Protein AF-A0A6A6DS77-F1 (afdb_monomer)

Solvent-accessible surface area (backbone atoms only — not comparable to full-atom values): 53671 Å² total; per-residue (Å²): 141,79,83,88,75,94,72,96,59,84,48,53,65,37,48,52,52,17,50,56,30,44,77,68,67,38,39,69,68,15,38,56,29,20,49,53,26,26,58,58,24,32,77,73,63,34,73,61,32,69,70,26,34,51,34,44,49,57,32,25,55,34,30,45,76,70,66,38,36,70,65,18,38,56,48,27,52,54,36,32,57,31,32,36,73,74,66,30,71,62,31,69,71,26,28,52,37,29,36,54,34,15,54,36,29,43,79,68,68,40,40,74,64,15,38,55,30,17,52,52,22,29,59,32,30,38,73,76,64,32,72,63,29,69,70,26,27,51,31,29,37,52,33,18,55,36,31,45,74,73,65,42,40,71,66,16,38,54,31,18,51,52,23,29,56,33,30,35,72,76,68,29,74,64,32,71,65,30,29,46,33,30,40,50,36,18,51,37,31,47,74,73,65,40,40,71,65,17,39,57,31,18,51,52,24,26,57,34,30,34,71,76,63,29,76,84,31,70,71,25,38,50,31,36,48,51,35,20,52,36,30,44,75,69,69,39,35,74,64,16,36,59,37,22,53,54,41,22,57,51,34,27,76,74,68,33,72,61,31,68,74,20,25,54,28,28,36,54,31,16,53,36,29,43,78,71,65,40,39,74,67,14,40,62,28,16,52,51,21,22,58,30,32,29,70,76,66,30,68,67,28,69,68,19,31,50,31,30,37,53,34,16,54,36,30,44,75,71,66,41,40,70,69,14,38,59,32,20,54,51,26,26,56,36,31,31,74,74,66,33,68,65,30,68,72,23,27,52,33,30,39,53,36,16,55,34,32,44,74,72,67,41,31,67,66,15,28,53,32,16,50,53,25,27,58,32,32,35,73,77,66,30,72,64,32,69,72,23,38,54,31,45,49,51,30,25,52,25,29,45,76,71,68,40,37,72,64,18,40,59,48,28,53,53,41,32,56,34,30,36,72,73,63,31,73,64,30,68,68,24,29,52,37,32,36,51,35,16,53,34,31,43,76,68,69,38,32,70,64,15,30,56,31,15,50,53,24,27,57,34,31,34,73,75,66,30,71,63,31,69,72,24,31,54,31,33,47,52,28,19,51,28,29,43,79,70,67,41,35,70,66,16,31,55,34,22,50,51,33,33,57,33,41,37,76,76,63,41,94,72,36,69,71,39,46,54,34,46,48,52,33,26,51,30,32,42,76,72,64,42,33,70,63,18,27,58,47,26,52,55,38,31,56,44,30,34,72,77,65,29,73,72,28,72,68,26,35,51,38,41,46,53,28,26,50,25,27,46,79,68,68,40,46,71,63,19,43,56,49,26,54,54,34,27,55,41,34,27,74,74,65,36,72,82,30,69,68,23,45,51,36,47,52,52,42,54,52,44,62,62,61,72,67,71,89,85,69,81,83,50,47,66,60,48,44,51,50,60,59,42,58,81,70,67,72,81,101,58,90,77,74,63,53,50,68,65,56,47,48,50,48,14,55,52,29,41,76,77,40,59,72,55,26,69,24,35,53,54,49,51,38,28,52,75,72,74,47,55,86,51,52,62,64,38,49,74,75,66,55,52,48,72,58,62,89,56,48,72,82,74,51,64,83,91,51,53,73,72,53,34,52,49,46,51,69,48,40,65,41,60,67,44,73,68,57,44,30,68,66,45,98,43,26,35,79,37,82,42,54,89,90,54,75,74,61,56,48,80,76,47,80,75,48,76,59,98,70,36,39,29,28,34,27,36,32,72,66,75,72,44,69,30,30,35,41,34,31,47,40,75,63,36,71,39,102,76,7,64,59,56,40,51,26,51,52,49,26,51,61,54,32,48,73,48,86,49,98,31,38,52,34,45,36,19,32,36,37,48,81,59,30,37,37,40,34,29,37,79,70,57,81,43,30,38,46,61,49,63,73,72,55,53,57,88,76,52,80,55,63,49,14,44,58,31,43,53,27,46,39,47,24,52,35,50,77,70,42,36,43,56,74,59,57,44,42,78,32,24,34,32,38,98,85,43,56,25,46,48,74,45,57,69,37,46,82,48,89,89,46,102,56,76,67,52,94,68,86,90,78,85,78,63,75,72,39,50,30,57,52,53,76,71,71,40,63,58,42,71,48,41,49,37,24,9,47,18,51,46,48,49,52,54,47,39,29,69,56,63,41,51,70,68,53,53,49,51,48,26,47,74,31,65,71,39,35,69,33,55,76,72,11,61,57,23,47,54,56,49,50,58,53,53,62,75,45,76,60,75,72,66,48,55,57,48,55,55,29,53,43,24,62,44,79,58,57,86,74,27,58,50,45,55,60,47,28,52,55,47,51,54,55,45,76,75,53,91,68,105,72,47,35,38,37,82,91,66,66,66,78,98,74,88,83,72,93,81,77,94,131

Sequence (1049 aa):
MFSRRRRKYVGRKECKVGRTLYERKKYGEAEELFQQAVQGQEKKLGKDHVDTLYSKHLLGCTLYKQKKFSEAEELFWQIVQGQEKELGKDYVDTLDSKYWLGCTLYEQEKFGKAEELFRQAVQGQEKELSKDHVDTLYSKHWLGCTLYKQKNYDEAEELFRQAVQGQEKELGKGYVDTLDSKYWLGRTLYRQMNYGEAEELFRQAVQGREKELGRNHANTLESKYWLGRTLYKQVKYVEAEKLFRQVAQRREKKLGKDYVDTLDSKYWLGCTLYEQKKFGEAEGLFQQAVQGQEKELGKDHVDALYSNHWLGCTLYKQKKYGEAEELFRQAVQGREKKLGKDHIDTLYSNHWLGRTLYKQMNYGEAEELFRQAVQGQEKELGRDHVNTLESKYWVGRALYEQMKYGEAEELFRQIVQGQEKELGKDSVDTLDSKYWLGCTLYRQINYGEAEELFRQAVQGREKELGRDHVNTLDSKYWLGRALYEQMKYGEAEELFRQVVQGQEKEHGRDHVNMLESKYWVGRTLYEQKFFGEAEELFRQIVQGQEKELGKDHANTLDSKYWLGRALYERMKYGEAEELLRQTVQGQEKKFGKDHVNALASRRLLRKLQLASSSPLTINGTTQILANRLSDFFLEGQGSRAQYTDSEIYEISLLLKHSNPRWGKVPRTYIVLRTIGCLSFLDDLIDIGFSDHWFPVTERNLPRCLRPSVRAEFVRVQDLVLTKSIDLERSEKGQHCYFTPEESLPFERKGILGTGGFSQVDKVFSLISFKEYARKRVLRSSAFGRRGTDDMKRFVAEIEILKRLKHRHVVEFVGSYTDPKYIGIIMSPIAQMDLAAYLACADASNHQELRTFFGCLARALEFLHEHRVRHKDIKPGNILVDRGNVLFVDFGLSLDFTDANGSTTMSMVNGMTPRYCAPEVALQEPRNTSSDIWSLGVVFMEMIVVLKGKTIQYMDKFFRQHGSRQACIRTNPIALLEFIAELEGIGDLPSNRALGWTQQMLLIEHQLRPTASSLAASIIAINKEGGGNTGFCGICCAFLEEDFSDSADE

Mean predicted aligned error: 18.68 Å

Radius of gyration: 45.95 Å; Cα contacts (8 Å, |Δi|>4): 1604; chains: 1; bounding box: 116×49×136 Å

pLDDT: mean 85.38, std 13.82, range [28.14, 97.94]

Structure (mmCIF, N/CA/C/O backbone):
data_AF-A0A6A6DS77-F1
#
_entry.id   AF-A0A6A6DS77-F1
#
loop_
_atom_site.group_PDB
_atom_site.id
_atom_site.type_symbol
_atom_site.label_atom_id
_atom_site.label_alt_id
_atom_site.label_comp_id
_atom_site.label_asym_id
_atom_site.label_entity_id
_atom_site.label_seq_id
_atom_site.pdbx_PDB_ins_code
_atom_site.Cartn_x
_atom_site.Cartn_y
_atom_site.Cartn_z
_atom_site.occupancy
_atom_site.B_iso_or_equiv
_atom_site.auth_seq_id
_atom_site.auth_comp_id
_atom_site.auth_asym_id
_atom_site.auth_atom_id
_atom_site.pdbx_PDB_model_num
ATOM 1 N N . MET A 1 1 ? -38.903 -8.616 52.006 1.00 28.89 1 MET A N 1
ATOM 2 C CA . MET A 1 1 ? -37.999 -8.823 53.156 1.00 28.89 1 MET A CA 1
ATOM 3 C C . MET A 1 1 ? -38.395 -7.914 54.312 1.00 28.89 1 MET A C 1
ATOM 5 O O . MET A 1 1 ? -37.833 -6.850 54.475 1.00 28.89 1 MET A O 1
ATOM 9 N N . PHE A 1 2 ? -39.393 -8.288 55.111 1.00 29.02 2 PHE A N 1
ATOM 10 C CA . PHE A 1 2 ? -39.651 -7.595 56.380 1.00 29.02 2 PHE A CA 1
ATOM 11 C C . PHE A 1 2 ? -39.849 -8.661 57.451 1.00 29.02 2 PHE A C 1
ATOM 13 O O . PHE A 1 2 ? -40.953 -9.176 57.647 1.00 29.02 2 PHE A O 1
ATOM 20 N N . SER A 1 3 ? -38.744 -9.056 58.085 1.00 28.48 3 SER A N 1
ATOM 21 C CA . SER A 1 3 ? -38.771 -9.990 59.205 1.00 28.48 3 SER A CA 1
ATOM 22 C C . SER A 1 3 ? -39.513 -9.368 60.387 1.00 28.48 3 SER A C 1
ATOM 24 O O . SER A 1 3 ? -39.350 -8.203 60.749 1.00 28.48 3 SER A O 1
ATOM 26 N N . ARG A 1 4 ? -40.409 -10.174 60.950 1.00 35.69 4 ARG A N 1
ATOM 27 C CA . ARG A 1 4 ? -41.338 -9.831 62.019 1.00 35.69 4 ARG A CA 1
ATOM 28 C C . ARG A 1 4 ? -40.591 -9.681 63.345 1.00 35.69 4 ARG A C 1
ATOM 30 O O . ARG A 1 4 ? -40.243 -10.683 63.960 1.00 35.69 4 ARG A O 1
ATOM 37 N N . ARG A 1 5 ? -40.547 -8.472 63.905 1.00 33.50 5 ARG A N 1
ATOM 38 C CA . ARG A 1 5 ? -40.579 -8.299 65.368 1.00 33.50 5 ARG A CA 1
ATOM 39 C C . ARG A 1 5 ? -41.694 -7.334 65.757 1.00 33.50 5 ARG A C 1
ATOM 41 O O . ARG A 1 5 ? -41.701 -6.156 65.418 1.00 33.50 5 ARG A O 1
ATOM 48 N N . ARG A 1 6 ? -42.711 -7.879 66.436 1.00 33.78 6 ARG A N 1
ATOM 49 C CA . ARG A 1 6 ? -43.808 -7.117 67.044 1.00 33.78 6 ARG A CA 1
ATOM 50 C C . ARG A 1 6 ? -43.245 -6.342 68.242 1.00 33.78 6 ARG A C 1
ATOM 52 O O . ARG A 1 6 ? -43.116 -6.915 69.317 1.00 33.78 6 ARG A O 1
ATOM 59 N N . ARG A 1 7 ? -42.985 -5.045 68.083 1.00 39.50 7 ARG A N 1
ATOM 60 C CA . ARG A 1 7 ? -42.922 -4.088 69.200 1.00 39.50 7 ARG A CA 1
ATOM 61 C C . ARG A 1 7 ? -44.040 -3.046 69.042 1.00 39.50 7 ARG A C 1
ATOM 63 O O . ARG A 1 7 ? -44.523 -2.796 67.935 1.00 39.50 7 ARG A O 1
ATOM 70 N N . LYS A 1 8 ? -44.588 -2.577 70.169 1.00 37.16 8 LYS A N 1
ATOM 71 C CA . LYS A 1 8 ? -45.684 -1.592 70.216 1.00 37.16 8 LYS A CA 1
ATOM 72 C C . LYS A 1 8 ? -45.085 -0.214 69.912 1.00 37.16 8 LYS A C 1
ATOM 74 O O . LYS A 1 8 ? -44.321 0.285 70.722 1.00 37.16 8 LYS A O 1
ATOM 79 N N . TYR A 1 9 ? -45.441 0.366 68.766 1.00 49.88 9 TYR A N 1
ATOM 80 C CA . TYR A 1 9 ? -44.865 1.615 68.258 1.00 49.88 9 TYR A CA 1
ATOM 81 C C . TYR A 1 9 ? -45.874 2.763 68.214 1.00 49.88 9 TYR A C 1
ATOM 83 O O . TYR A 1 9 ? -47.048 2.557 67.896 1.00 49.88 9 TYR A O 1
ATOM 91 N N . VAL A 1 10 ? -45.394 3.979 68.467 1.00 50.75 10 VAL A N 1
ATOM 92 C CA . VAL A 1 10 ? -46.078 5.242 68.152 1.00 50.75 10 VAL A CA 1
ATOM 93 C C . VAL A 1 10 ? -45.990 5.458 66.631 1.00 50.75 10 VAL A C 1
ATOM 95 O O . VAL A 1 10 ? -44.913 5.292 66.078 1.00 50.75 10 VAL A O 1
ATOM 98 N N . GLY A 1 11 ? -47.093 5.760 65.929 1.00 58.28 11 GLY A N 1
ATOM 99 C CA . GLY A 1 11 ? -47.108 5.922 64.453 1.00 58.28 11 GLY A CA 1
ATOM 100 C C . GLY A 1 11 ? -47.279 4.624 63.635 1.00 58.28 11 GLY A C 1
ATOM 101 O O . GLY A 1 11 ? -47.102 4.588 62.418 1.00 58.28 11 GLY A O 1
ATOM 102 N N . ARG A 1 12 ? -47.621 3.503 64.293 1.00 67.44 12 ARG A N 1
ATOM 103 C CA . ARG A 1 12 ? -47.716 2.172 63.657 1.00 67.44 12 ARG A CA 1
ATOM 104 C C . ARG A 1 12 ? -48.771 2.088 62.547 1.00 67.44 12 ARG A C 1
ATOM 106 O O . ARG A 1 12 ? -48.642 1.237 61.665 1.00 67.44 12 ARG A O 1
ATOM 113 N N . LYS A 1 13 ? -49.839 2.889 62.618 1.00 74.50 13 LYS A N 1
ATOM 114 C CA . LYS A 1 13 ? -50.942 2.840 61.647 1.00 74.50 13 LYS A CA 1
ATOM 115 C C . LYS A 1 13 ? -50.490 3.461 60.328 1.00 74.50 13 LYS A C 1
ATOM 117 O O . LYS A 1 13 ? -50.618 2.817 59.292 1.00 74.50 13 LYS A O 1
ATOM 122 N N . GLU A 1 14 ? -49.875 4.632 60.406 1.00 79.00 14 GLU A N 1
ATOM 123 C CA . GLU A 1 14 ? -49.321 5.408 59.301 1.00 79.00 14 GLU A CA 1
ATOM 124 C C . GLU A 1 14 ? -48.231 4.602 58.581 1.00 79.00 14 GLU A C 1
ATOM 126 O O . GLU A 1 14 ? -48.356 4.347 57.386 1.00 79.00 14 GLU A O 1
ATOM 131 N N . CYS A 1 15 ? -47.255 4.035 59.307 1.00 78.56 15 CYS A N 1
ATOM 132 C CA . CYS A 1 15 ? -46.216 3.190 58.698 1.00 78.56 15 CYS A CA 1
ATOM 133 C C . CYS A 1 15 ? -46.758 1.902 58.058 1.00 78.56 15 CYS A C 1
ATOM 135 O O . CYS A 1 15 ? -46.169 1.380 57.110 1.00 78.56 15 CYS A O 1
ATOM 137 N N . LYS A 1 16 ? -47.839 1.322 58.597 1.00 82.31 16 LYS A N 1
ATOM 138 C CA . LYS A 1 16 ? -48.428 0.089 58.052 1.00 82.31 16 LYS A CA 1
ATOM 139 C C . LYS A 1 16 ? -49.215 0.372 56.772 1.00 82.31 16 LYS A C 1
ATOM 141 O O . LYS A 1 16 ? -49.102 -0.386 55.808 1.00 82.31 16 LYS A O 1
ATOM 146 N N . VAL A 1 17 ? -49.996 1.453 56.759 1.00 83.81 17 VAL A N 1
ATOM 147 C CA . VAL A 1 17 ? -50.732 1.889 55.566 1.00 83.81 17 VAL A CA 1
ATOM 148 C C . VAL A 1 17 ? -49.748 2.364 54.496 1.00 83.81 17 VAL A C 1
ATOM 150 O O . VAL A 1 17 ? -49.830 1.885 53.369 1.00 83.81 17 VAL A O 1
ATOM 153 N N . GLY A 1 18 ? -48.747 3.169 54.865 1.00 85.62 18 GLY A N 1
ATOM 154 C CA . GLY A 1 18 ? -47.672 3.607 53.970 1.00 85.62 18 GLY A CA 1
ATOM 155 C C . GLY A 1 18 ? -46.946 2.438 53.304 1.00 85.62 18 GLY A C 1
ATOM 156 O O . GLY A 1 18 ? -46.802 2.424 52.087 1.00 85.62 18 GLY A O 1
ATOM 157 N N . ARG A 1 19 ? -46.598 1.378 54.052 1.00 85.00 19 ARG A N 1
ATOM 158 C CA . ARG A 1 19 ? -46.004 0.159 53.464 1.00 85.00 19 ARG A CA 1
ATOM 159 C C . ARG A 1 19 ? -46.916 -0.530 52.457 1.00 85.00 19 ARG A C 1
ATOM 161 O O . ARG A 1 19 ? -46.455 -0.943 51.400 1.00 85.00 19 ARG A O 1
ATOM 168 N N . THR A 1 20 ? -48.210 -0.606 52.755 1.00 85.00 20 THR A N 1
ATOM 169 C CA . THR A 1 20 ? -49.187 -1.200 51.830 1.00 85.00 20 THR A CA 1
ATOM 170 C C . THR A 1 20 ? -49.287 -0.382 50.535 1.00 85.00 20 THR A C 1
ATOM 172 O O . THR A 1 20 ? -49.412 -0.946 49.450 1.00 85.00 20 THR A O 1
ATOM 175 N N . LEU A 1 21 ? -49.215 0.949 50.627 1.00 85.56 21 LEU A N 1
ATOM 176 C CA . LEU A 1 21 ? -49.208 1.840 49.463 1.00 85.56 21 LEU A CA 1
ATOM 177 C C . LEU A 1 21 ? -47.900 1.735 48.669 1.00 85.56 21 LEU A C 1
ATOM 179 O O . LEU A 1 21 ? -47.942 1.661 47.441 1.00 85.56 21 LEU A O 1
ATOM 183 N N . TYR A 1 22 ? -46.762 1.630 49.357 1.00 84.62 22 TYR A N 1
ATOM 184 C CA . TYR A 1 22 ? -45.454 1.391 48.748 1.00 84.62 22 TYR A CA 1
ATOM 185 C C . TYR A 1 22 ? -45.428 0.077 47.949 1.00 84.62 22 TYR A C 1
ATOM 187 O O . TYR A 1 22 ? -45.025 0.067 46.786 1.00 84.62 22 TYR A O 1
ATOM 195 N N . GLU A 1 23 ? -45.938 -1.020 48.520 1.00 83.25 23 GLU A N 1
ATOM 196 C CA . GLU A 1 23 ? -46.059 -2.318 47.833 1.00 83.25 23 GLU A CA 1
ATOM 197 C C . GLU A 1 23 ? -46.988 -2.246 46.609 1.00 83.25 23 GLU A C 1
ATOM 199 O O . GLU A 1 23 ? -46.750 -2.904 45.597 1.00 83.25 23 GLU A O 1
ATOM 204 N N . ARG A 1 24 ? -48.012 -1.385 46.656 1.00 87.94 24 ARG A N 1
ATOM 205 C CA . ARG A 1 24 ? -48.914 -1.091 45.528 1.00 87.94 24 ARG A CA 1
ATOM 206 C C . ARG A 1 24 ? -48.351 -0.068 44.533 1.00 87.94 24 ARG A C 1
ATOM 208 O O . ARG A 1 24 ? -49.080 0.355 43.640 1.00 87.94 24 ARG A O 1
ATOM 215 N N . LYS A 1 25 ? -47.078 0.326 44.668 1.00 86.19 25 LYS A N 1
ATOM 216 C CA . LYS A 1 25 ? -46.381 1.320 43.827 1.00 86.19 25 LYS A CA 1
ATOM 217 C C . LYS A 1 25 ? -47.000 2.726 43.850 1.00 86.19 25 LYS A C 1
ATOM 219 O O . LYS A 1 25 ? -46.746 3.533 42.961 1.00 86.19 25 LYS A O 1
ATOM 224 N N . LYS A 1 26 ? -47.795 3.042 44.875 1.00 90.19 26 LYS A N 1
ATOM 225 C CA . LYS A 1 26 ? -48.371 4.373 45.115 1.00 90.19 26 LYS A CA 1
ATOM 226 C C . LYS A 1 26 ? -47.414 5.203 45.970 1.00 90.19 26 LYS A C 1
ATOM 228 O O . LYS A 1 26 ? -47.679 5.472 47.138 1.00 90.19 26 LYS A O 1
ATOM 233 N N . TYR A 1 27 ? -46.261 5.545 45.397 1.00 89.06 27 TYR A N 1
ATOM 234 C CA . TYR A 1 27 ? -45.143 6.105 46.160 1.00 89.06 27 TYR A CA 1
ATOM 235 C C . TYR A 1 27 ? -45.417 7.502 46.731 1.00 89.06 27 TYR A C 1
ATOM 237 O O . TYR A 1 27 ? -44.991 7.756 47.849 1.00 89.06 27 TYR A O 1
ATOM 245 N N . GLY A 1 28 ? -46.164 8.363 46.028 1.00 89.12 28 GLY A N 1
ATOM 246 C CA . GLY A 1 28 ? -46.517 9.697 46.538 1.00 89.12 28 GLY A CA 1
ATOM 247 C C . GLY A 1 28 ? -47.395 9.638 47.793 1.00 89.12 28 GLY A C 1
ATOM 248 O O . GLY A 1 28 ? -47.071 10.239 48.809 1.00 89.12 28 GLY A O 1
ATOM 249 N N . GLU A 1 29 ? -48.450 8.817 47.776 1.00 88.75 29 GLU A N 1
ATOM 250 C CA . GLU A 1 29 ? -49.319 8.627 48.951 1.00 88.75 29 GLU A CA 1
ATOM 251 C C . GLU A 1 29 ? -48.566 7.941 50.115 1.00 88.75 29 GLU A C 1
ATOM 253 O O . GLU A 1 29 ? -48.828 8.201 51.289 1.00 88.75 29 GLU A O 1
ATOM 258 N N . ALA A 1 30 ? -47.617 7.048 49.805 1.00 89.12 30 ALA A N 1
ATOM 259 C CA . ALA A 1 30 ? -46.764 6.423 50.814 1.00 89.12 30 ALA A CA 1
ATOM 260 C C . ALA A 1 30 ? -45.789 7.428 51.453 1.00 89.12 30 ALA A C 1
ATOM 262 O O . ALA A 1 30 ? -45.572 7.366 52.663 1.00 89.12 30 ALA A O 1
ATOM 263 N N . GLU A 1 31 ? -45.233 8.353 50.662 1.00 92.38 31 GLU A N 1
ATOM 264 C CA . GLU A 1 31 ? -44.336 9.416 51.125 1.00 92.38 31 GLU A CA 1
ATOM 265 C C . GLU A 1 31 ? -45.016 10.283 52.185 1.00 92.38 31 GLU A C 1
ATOM 267 O O . GLU A 1 31 ? -44.465 10.431 53.274 1.00 92.38 31 GLU A O 1
ATOM 272 N N . GLU A 1 32 ? -46.236 10.765 51.923 1.00 90.38 32 GLU A N 1
ATOM 273 C CA . GLU A 1 32 ? -46.990 11.597 52.873 1.00 90.38 32 GLU A CA 1
ATOM 274 C C . GLU A 1 32 ? -47.199 10.888 54.219 1.00 90.38 32 GLU A C 1
ATOM 276 O O . GLU A 1 32 ? -46.960 11.459 55.287 1.00 90.38 32 GLU A O 1
ATOM 281 N N . LEU A 1 33 ? -47.596 9.611 54.189 1.00 89.94 33 LEU A N 1
ATOM 282 C CA . LEU A 1 33 ? -47.819 8.832 55.409 1.00 89.94 33 LEU A CA 1
ATOM 283 C C . LEU A 1 33 ? -46.523 8.550 56.172 1.00 89.94 33 LEU A C 1
ATOM 285 O O . LEU A 1 33 ? -46.523 8.570 57.406 1.00 89.94 33 LEU A O 1
ATOM 289 N N . PHE A 1 34 ? -45.417 8.286 55.471 1.00 90.38 34 PHE A N 1
ATOM 290 C CA . PHE A 1 34 ? -44.125 8.102 56.125 1.00 90.38 34 PHE A CA 1
ATOM 291 C C . PHE A 1 34 ? -43.580 9.420 56.689 1.00 90.38 34 PHE A C 1
ATOM 293 O O . PHE A 1 34 ? -43.070 9.409 57.807 1.00 90.38 34 PHE A O 1
ATOM 300 N N . GLN A 1 35 ? -43.765 10.556 56.010 1.00 91.25 35 GLN A N 1
ATOM 301 C CA . GLN A 1 35 ? -43.421 11.881 56.541 1.00 91.25 35 GLN A CA 1
ATOM 302 C C . GLN A 1 35 ? -44.205 12.201 57.821 1.00 91.25 35 GLN A C 1
ATOM 304 O O . GLN A 1 35 ? -43.609 12.611 58.818 1.00 91.25 35 GLN A O 1
ATOM 309 N N . GLN A 1 36 ? -45.519 11.948 57.845 1.00 88.00 36 GLN A N 1
ATOM 310 C CA . GLN A 1 36 ? -46.345 12.133 59.047 1.00 88.00 36 GLN A CA 1
ATOM 311 C C . GLN A 1 36 ? -45.887 11.237 60.206 1.00 88.00 36 GLN A C 1
ATOM 313 O O . GLN A 1 36 ? -45.816 11.688 61.354 1.00 88.00 36 GLN A O 1
ATOM 318 N N . ALA A 1 37 ? -45.541 9.978 59.914 1.00 87.00 37 ALA A N 1
ATOM 319 C CA . ALA A 1 37 ? -45.014 9.056 60.914 1.00 87.00 37 ALA A CA 1
ATOM 320 C C . ALA A 1 37 ? -43.674 9.540 61.489 1.00 87.00 37 ALA A C 1
ATOM 322 O O . ALA A 1 37 ? -43.522 9.566 62.711 1.00 87.00 37 ALA A O 1
ATOM 323 N N . VAL A 1 38 ? -42.745 9.980 60.630 1.00 89.31 38 VAL A N 1
ATOM 324 C CA . VAL A 1 38 ? -41.443 10.532 61.038 1.00 89.31 38 VAL A CA 1
ATOM 325 C C . VAL A 1 38 ? -41.636 11.765 61.917 1.00 89.31 38 VAL A C 1
ATOM 327 O O . VAL A 1 38 ? -41.139 11.776 63.038 1.00 89.31 38 VAL A O 1
ATOM 330 N N . GLN A 1 39 ? -42.434 12.752 61.496 1.00 87.56 39 GLN A N 1
ATOM 331 C CA . GLN A 1 39 ? -42.676 13.970 62.285 1.00 87.56 39 GLN A CA 1
ATOM 332 C C . GLN A 1 39 ? -43.303 13.672 63.657 1.00 87.56 39 GLN A C 1
ATOM 334 O O . GLN A 1 39 ? -42.941 14.278 64.670 1.00 87.56 39 GLN A O 1
ATOM 339 N N . GLY A 1 40 ? -44.260 12.739 63.709 1.00 85.38 40 GLY A N 1
ATOM 340 C CA . GLY A 1 40 ? -44.910 12.335 64.955 1.00 85.38 40 GLY A CA 1
ATOM 341 C C . GLY A 1 40 ? -43.973 11.592 65.912 1.00 85.38 40 GLY A C 1
ATOM 342 O O . GLY A 1 40 ? -44.082 11.762 67.129 1.00 85.38 40 GLY A O 1
ATOM 343 N N . GLN A 1 41 ? -43.058 10.782 65.375 1.00 85.88 41 GLN A N 1
ATOM 344 C CA . GLN A 1 41 ? -42.069 10.031 66.148 1.00 85.88 41 GLN A CA 1
ATOM 345 C C . GLN A 1 41 ? -40.897 10.909 66.591 1.00 85.88 41 GLN A C 1
ATOM 347 O O . GLN A 1 41 ? -40.529 10.842 67.758 1.00 85.88 41 GLN A O 1
ATOM 352 N N . GLU A 1 42 ? -40.389 11.804 65.741 1.00 87.94 42 GLU A N 1
ATOM 353 C CA . GLU A 1 42 ? -39.336 12.761 66.106 1.00 87.94 42 GLU A CA 1
ATOM 354 C C . GLU A 1 42 ? -39.742 13.618 67.307 1.00 87.94 42 GLU A C 1
ATOM 356 O O . GLU A 1 42 ? -38.964 13.766 68.247 1.00 87.94 42 GLU A O 1
ATOM 361 N N . LYS A 1 43 ? -40.990 14.110 67.328 1.00 85.75 43 LYS A N 1
ATOM 362 C CA . LYS A 1 43 ? -41.520 14.910 68.445 1.00 85.75 43 LYS A CA 1
ATOM 363 C C . LYS A 1 43 ? -41.673 14.129 69.753 1.00 85.75 43 LYS A C 1
ATOM 365 O O . LYS A 1 43 ? -41.635 14.738 70.816 1.00 85.75 43 LYS A O 1
ATOM 370 N N . LYS A 1 44 ? -41.912 12.814 69.694 1.00 85.69 44 LYS A N 1
ATOM 371 C CA . LYS A 1 44 ? -42.239 11.989 70.875 1.00 85.69 44 LYS A CA 1
ATOM 372 C C . LYS A 1 44 ? -41.071 11.163 71.401 1.00 85.69 44 LYS A C 1
ATOM 374 O O . LYS A 1 44 ? -40.987 10.946 72.603 1.00 85.69 44 LYS A O 1
ATOM 379 N N . LEU A 1 45 ? -40.235 10.654 70.505 1.00 84.94 45 LEU A N 1
ATOM 380 C CA . LEU A 1 45 ? -39.176 9.685 70.785 1.00 84.94 45 LEU A CA 1
ATOM 381 C C . LEU A 1 45 ? -37.780 10.274 70.540 1.00 84.94 45 LEU A C 1
ATOM 383 O O . LEU A 1 45 ? -36.798 9.727 71.027 1.00 84.94 45 LEU A O 1
ATOM 387 N N . GLY A 1 46 ? -37.690 11.389 69.811 1.00 85.75 46 GLY A N 1
ATOM 388 C CA . GLY A 1 46 ? -36.431 11.975 69.365 1.00 85.75 46 GLY A CA 1
ATOM 389 C C . GLY A 1 46 ? -36.017 11.501 67.969 1.00 85.75 46 GLY A C 1
ATOM 390 O O . GLY A 1 46 ? -36.509 10.498 67.442 1.00 85.75 46 GLY A O 1
ATOM 391 N N . LYS A 1 47 ? -35.104 12.265 67.357 1.00 85.62 47 LYS A N 1
ATOM 392 C CA . LYS A 1 47 ? -34.644 12.078 65.970 1.00 85.62 47 LYS A CA 1
ATOM 393 C C . LYS A 1 47 ? -33.806 10.817 65.737 1.00 85.62 47 LYS A C 1
ATOM 395 O O . LYS A 1 47 ? -33.886 10.250 64.652 1.00 85.62 47 LYS A O 1
ATOM 400 N N . ASP A 1 48 ? -33.070 10.379 66.758 1.00 85.75 48 ASP A N 1
ATOM 401 C CA . ASP A 1 48 ? -32.135 9.247 66.681 1.00 85.75 48 ASP A CA 1
ATOM 402 C C . ASP A 1 48 ? -32.756 7.951 67.240 1.00 85.75 48 ASP A C 1
ATOM 404 O O . ASP A 1 48 ? -32.128 6.902 67.245 1.00 85.75 48 ASP A O 1
ATOM 408 N N . HIS A 1 49 ? -34.013 7.982 67.698 1.00 86.81 49 HIS A N 1
ATOM 409 C CA . HIS A 1 49 ? -34.670 6.782 68.214 1.00 86.81 49 HIS A CA 1
ATOM 410 C C . HIS A 1 49 ? -34.883 5.744 67.102 1.00 86.81 49 HIS A C 1
ATOM 412 O O . HIS A 1 49 ? -35.344 6.083 66.012 1.00 86.81 49 HIS A O 1
ATOM 418 N N . VAL A 1 50 ? -34.634 4.464 67.403 1.00 82.50 50 VAL A N 1
ATOM 419 C CA . VAL A 1 50 ? -34.663 3.339 66.443 1.00 82.50 50 VAL A CA 1
ATOM 420 C C . VAL A 1 50 ? -35.930 3.317 65.577 1.00 82.50 50 VAL A C 1
ATOM 422 O O . VAL A 1 50 ? -35.857 3.136 64.366 1.00 82.50 50 VAL A O 1
ATOM 425 N N . ASP A 1 51 ? -37.096 3.567 66.171 1.00 82.31 51 ASP A N 1
ATOM 426 C CA . ASP A 1 51 ? -38.372 3.569 65.438 1.00 82.31 51 ASP A CA 1
ATOM 427 C C . ASP A 1 51 ? -38.530 4.762 64.495 1.00 82.31 51 ASP A C 1
ATOM 429 O O . ASP A 1 51 ? -39.103 4.619 63.413 1.00 82.31 51 ASP A O 1
ATOM 433 N N . THR A 1 52 ? -38.003 5.921 64.898 1.00 87.25 52 THR A N 1
ATOM 434 C CA . THR A 1 52 ? -37.944 7.122 64.065 1.00 87.25 52 THR A CA 1
ATOM 435 C C . THR A 1 52 ? -37.028 6.868 62.871 1.00 87.25 52 THR A C 1
ATOM 437 O O . THR A 1 52 ? -37.420 7.118 61.732 1.00 87.25 52 THR A O 1
ATOM 440 N N . LEU A 1 53 ? -35.841 6.300 63.114 1.00 88.62 53 LEU A N 1
ATOM 441 C CA . LEU A 1 53 ? -34.873 5.939 62.074 1.00 88.62 53 LEU A CA 1
ATOM 442 C C . LEU A 1 53 ? -35.444 4.896 61.104 1.00 88.62 53 LEU A C 1
ATOM 444 O O . LEU A 1 53 ? -35.280 5.029 59.895 1.00 88.62 53 LEU A O 1
ATOM 448 N N . TYR A 1 54 ? -36.195 3.913 61.602 1.00 86.69 54 TYR A N 1
ATOM 449 C CA . TYR A 1 54 ? -36.868 2.926 60.761 1.00 86.69 54 TYR A CA 1
ATOM 450 C C . TYR A 1 54 ? -37.947 3.553 59.858 1.00 86.69 54 TYR A C 1
ATOM 452 O O . TYR A 1 54 ? -38.043 3.230 58.672 1.00 86.69 54 TYR A O 1
ATOM 460 N N . SER A 1 55 ? -38.756 4.482 60.377 1.00 87.62 55 SER A N 1
ATOM 461 C CA . SER A 1 55 ? -39.727 5.215 59.548 1.00 87.62 55 SER A CA 1
ATOM 462 C C . SER A 1 55 ? -39.043 6.125 58.530 1.00 87.62 55 SER A C 1
ATOM 464 O O . SER A 1 55 ? -39.495 6.192 57.385 1.00 87.62 55 SER A O 1
ATOM 466 N N . LYS A 1 56 ? -37.930 6.772 58.908 1.00 91.81 56 LYS A N 1
ATOM 467 C CA . LYS A 1 56 ? -37.085 7.535 57.980 1.00 91.81 56 LYS A CA 1
ATOM 468 C C . LYS A 1 56 ? -36.522 6.635 56.884 1.00 91.81 56 LYS A C 1
ATOM 470 O O . LYS A 1 56 ? -36.541 7.030 55.727 1.00 91.81 56 LYS A O 1
ATOM 475 N N . HIS A 1 57 ? -36.085 5.421 57.208 1.00 90.31 57 HIS A N 1
ATOM 476 C CA . HIS A 1 57 ? -35.584 4.461 56.225 1.00 90.31 57 HIS A CA 1
ATOM 477 C C . HIS A 1 57 ? -36.658 4.099 55.186 1.00 90.31 57 HIS A C 1
ATOM 479 O O . HIS A 1 57 ? -36.395 4.114 53.983 1.00 90.31 57 HIS A O 1
ATOM 485 N N . LEU A 1 58 ? -37.899 3.849 55.621 1.00 89.75 58 LEU A N 1
ATOM 486 C CA . LEU A 1 58 ? -39.018 3.607 54.702 1.00 89.75 58 LEU A CA 1
ATOM 487 C C . LEU A 1 58 ? -39.336 4.830 53.826 1.00 89.75 58 LEU A C 1
ATOM 489 O O . LEU A 1 58 ? -39.634 4.676 52.637 1.00 89.75 58 LEU A O 1
ATOM 493 N N . LEU A 1 59 ? -39.242 6.038 54.389 1.00 92.12 59 LEU A N 1
ATOM 494 C CA . LEU A 1 59 ? -39.363 7.281 53.630 1.00 92.12 59 LEU A CA 1
ATOM 495 C C . LEU A 1 59 ? -38.234 7.409 52.594 1.00 92.12 59 LEU A C 1
ATOM 497 O O . LEU A 1 59 ? -38.523 7.651 51.426 1.00 92.12 59 LEU A O 1
ATOM 501 N N . GLY A 1 60 ? -36.982 7.150 52.975 1.00 92.44 60 GLY A N 1
ATOM 502 C CA . GLY A 1 60 ? -35.818 7.173 52.083 1.00 92.44 60 GLY A CA 1
ATOM 503 C C . GLY A 1 60 ? -35.960 6.202 50.913 1.00 92.44 60 GLY A C 1
ATOM 504 O O . GLY A 1 60 ? -35.785 6.590 49.759 1.00 92.44 60 GLY A O 1
ATOM 505 N N . CYS A 1 61 ? -36.402 4.967 51.177 1.00 90.38 61 CYS A N 1
ATOM 506 C CA . CYS A 1 61 ? -36.707 3.988 50.128 1.00 90.38 61 CYS A CA 1
ATOM 507 C C . CYS A 1 61 ? -37.795 4.499 49.170 1.00 90.38 61 CYS A C 1
ATOM 509 O O . CYS A 1 61 ? -37.732 4.282 47.959 1.00 90.38 61 CYS A O 1
ATOM 511 N N . THR A 1 62 ? -38.802 5.189 49.708 1.00 91.44 62 THR A N 1
ATOM 512 C CA . THR A 1 62 ? -39.901 5.765 48.924 1.00 91.44 62 THR A CA 1
ATOM 513 C C . THR A 1 62 ? -39.415 6.909 48.037 1.00 91.44 62 THR A C 1
ATOM 515 O O . THR A 1 62 ? -39.735 6.921 46.848 1.00 91.44 62 THR A O 1
ATOM 518 N N . LEU A 1 63 ? -38.589 7.810 48.571 1.00 92.69 63 LEU A N 1
ATOM 519 C CA . LEU A 1 63 ? -37.952 8.895 47.818 1.00 92.69 63 LEU A CA 1
ATOM 520 C C . LEU A 1 63 ? -37.049 8.346 46.703 1.00 92.69 63 LEU A C 1
ATOM 522 O O . LEU A 1 63 ? -37.141 8.793 45.558 1.00 92.69 63 LEU A O 1
ATOM 526 N N . TYR A 1 64 ? -36.266 7.302 46.995 1.00 91.50 64 TYR A N 1
ATOM 527 C CA . TYR A 1 64 ? -35.450 6.606 46.000 1.00 91.50 64 TYR A CA 1
ATOM 528 C C . TYR A 1 64 ? -36.304 6.039 44.852 1.00 91.50 64 TYR A C 1
ATOM 530 O O . TYR A 1 64 ? -35.996 6.258 43.681 1.00 91.50 64 TYR A O 1
ATOM 538 N N . LYS A 1 65 ? -37.432 5.370 45.145 1.00 90.62 65 LYS A N 1
ATOM 539 C CA . LYS A 1 65 ? -38.342 4.856 44.097 1.00 90.62 65 LYS A CA 1
ATOM 540 C C . LYS A 1 65 ? -39.020 5.954 43.278 1.00 90.62 65 LYS A C 1
ATOM 542 O O . LYS A 1 65 ? -39.370 5.706 42.125 1.00 90.62 65 LYS A O 1
ATOM 547 N N . GLN A 1 66 ? -39.165 7.154 43.834 1.00 91.94 66 GLN A N 1
ATOM 548 C CA . GLN A 1 66 ? -39.622 8.339 43.105 1.00 91.94 66 GLN A CA 1
ATOM 549 C C . GLN A 1 66 ? -38.510 9.052 42.324 1.00 91.94 66 GLN A C 1
ATOM 551 O O . GLN A 1 66 ? -38.789 10.050 41.665 1.00 91.94 66 GLN A O 1
ATOM 556 N N . LYS A 1 67 ? -37.268 8.547 42.362 1.00 91.69 67 LYS A N 1
ATOM 557 C CA . LYS A 1 67 ? -36.075 9.171 41.765 1.00 91.69 67 LYS A CA 1
ATOM 558 C C . LYS A 1 67 ? -35.700 10.527 42.379 1.00 91.69 67 LYS A C 1
ATOM 560 O O . LYS A 1 67 ? -34.953 11.294 41.777 1.00 91.69 67 LYS A O 1
ATOM 565 N N . LYS A 1 68 ? -36.172 10.819 43.596 1.00 93.25 68 LYS A N 1
ATOM 566 C CA . LYS A 1 68 ? -35.768 11.992 44.390 1.00 93.25 68 LYS A CA 1
ATOM 567 C C . LYS A 1 68 ? -34.454 11.690 45.122 1.00 93.25 68 LYS A C 1
ATOM 569 O O . LYS A 1 68 ? -34.413 11.576 46.345 1.00 93.25 68 LYS A O 1
ATOM 574 N N . PHE A 1 69 ? -33.380 11.474 44.360 1.00 93.00 69 PHE A N 1
ATOM 575 C CA . PHE A 1 69 ? -32.135 10.916 44.899 1.00 93.00 69 PHE A CA 1
ATOM 576 C C . PHE A 1 69 ? -31.415 11.846 45.879 1.00 93.00 69 PHE A C 1
ATOM 578 O O . PHE A 1 69 ? -30.835 11.351 46.838 1.00 93.00 69 PHE A O 1
ATOM 585 N N . SER A 1 70 ? -31.467 13.166 45.684 1.00 92.50 70 SER A N 1
ATOM 586 C CA . SER A 1 70 ? -30.815 14.123 46.591 1.00 92.50 70 SER A CA 1
ATOM 587 C C . SER A 1 70 ? -31.472 14.153 47.974 1.00 92.50 70 SER A C 1
ATOM 589 O O . SER A 1 70 ? -30.776 14.109 48.983 1.00 92.50 70 SER A O 1
ATOM 591 N N . GLU A 1 71 ? -32.807 14.142 48.028 1.00 93.06 71 GLU A N 1
ATOM 592 C CA . GLU A 1 71 ? -33.554 14.064 49.293 1.00 93.06 71 GLU A CA 1
ATOM 593 C C . GLU A 1 71 ? -33.344 12.706 49.981 1.00 93.06 71 GLU A C 1
ATOM 595 O O . GLU A 1 71 ? -33.176 12.632 51.199 1.00 93.06 71 GLU A O 1
ATOM 600 N N . ALA A 1 72 ? -33.308 11.620 49.199 1.00 93.94 72 ALA A N 1
ATOM 601 C CA . ALA A 1 72 ? -33.008 10.291 49.719 1.00 93.94 72 ALA A CA 1
ATOM 602 C C . ALA A 1 72 ? -31.581 10.203 50.291 1.00 93.94 72 ALA A C 1
ATOM 604 O O . ALA A 1 72 ? -31.401 9.595 51.342 1.00 93.94 72 ALA A O 1
ATOM 605 N N . GLU A 1 73 ? -30.582 10.817 49.645 1.00 94.75 73 GLU A N 1
ATOM 606 C CA . GLU A 1 73 ? -29.189 10.838 50.116 1.00 94.75 73 GLU A CA 1
ATOM 607 C C . GLU A 1 73 ? -29.086 11.513 51.480 1.00 94.75 73 GLU A C 1
ATOM 609 O O . GLU A 1 73 ? -28.528 10.920 52.401 1.00 94.75 73 GLU A O 1
ATOM 614 N N . GLU A 1 74 ? -29.655 12.713 51.631 1.00 93.44 74 GLU A N 1
ATOM 615 C CA . GLU A 1 74 ? -29.628 13.437 52.904 1.00 93.44 74 GLU A CA 1
ATOM 616 C C . GLU A 1 74 ? -30.280 12.613 54.020 1.00 93.44 74 GLU A C 1
ATOM 618 O O . GLU A 1 74 ? -29.717 12.456 55.108 1.00 93.44 74 GLU A O 1
ATOM 623 N N . LEU A 1 75 ? -31.443 12.025 53.731 1.00 94.06 75 LEU A N 1
ATOM 624 C CA . LEU A 1 75 ? -32.184 11.242 54.706 1.00 94.06 75 LEU A CA 1
ATOM 625 C C . LEU A 1 75 ? -31.440 9.958 55.095 1.00 94.06 75 LEU A C 1
ATOM 627 O O . LEU A 1 75 ? -31.304 9.673 56.284 1.00 94.06 75 LEU A O 1
ATOM 631 N N . PHE A 1 76 ? -30.922 9.200 54.123 1.00 95.12 76 PHE A N 1
ATOM 632 C CA . PHE A 1 76 ? -30.134 7.994 54.388 1.00 95.12 76 PHE A CA 1
ATOM 633 C C . PHE A 1 76 ? -28.830 8.302 55.118 1.00 95.12 76 PHE A C 1
ATOM 635 O O . PHE A 1 76 ? -28.449 7.539 56.002 1.00 95.12 76 PHE A O 1
ATOM 642 N N . TRP A 1 77 ? -28.189 9.438 54.845 1.00 93.56 77 TRP A N 1
ATOM 643 C CA . TRP A 1 77 ? -27.001 9.857 55.583 1.00 93.56 77 TRP A CA 1
ATOM 644 C C . TRP A 1 77 ? -27.311 10.109 57.066 1.00 93.56 77 TRP A C 1
ATOM 646 O O . TRP A 1 77 ? -26.611 9.595 57.939 1.00 93.56 77 TRP A O 1
ATOM 656 N N . GLN A 1 78 ? -28.411 10.813 57.370 1.00 92.62 78 GLN A N 1
ATOM 657 C CA . GLN A 1 78 ? -28.881 10.997 58.751 1.00 92.62 78 GLN A CA 1
ATOM 658 C C . GLN A 1 78 ? -29.215 9.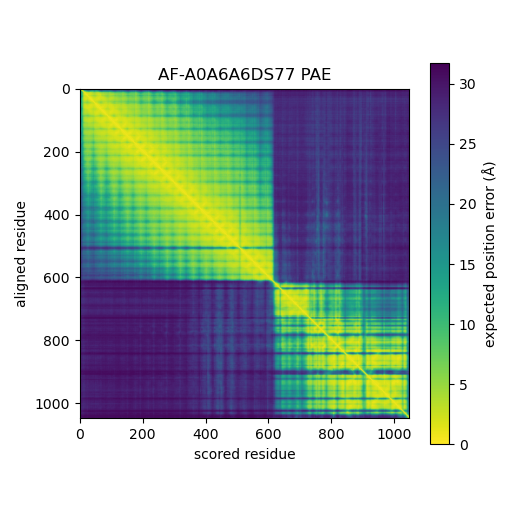663 59.431 1.00 92.62 78 GLN A C 1
ATOM 660 O O . GLN A 1 78 ? -28.899 9.475 60.606 1.00 92.62 78 GLN A O 1
ATOM 665 N N . ILE A 1 79 ? -29.844 8.736 58.699 1.00 93.06 79 ILE A N 1
ATOM 666 C CA . ILE A 1 79 ? -30.202 7.414 59.222 1.00 93.06 79 ILE A CA 1
ATOM 667 C C . ILE A 1 79 ? -28.950 6.618 59.584 1.00 93.06 79 ILE A C 1
ATOM 669 O O . ILE A 1 79 ? -28.875 6.107 60.698 1.00 93.06 79 ILE A O 1
ATOM 673 N N . VAL A 1 80 ? -27.968 6.543 58.680 1.00 93.38 80 VAL A N 1
ATOM 674 C CA . VAL A 1 80 ? -26.717 5.806 58.914 1.00 93.38 80 VAL A CA 1
ATOM 675 C C . VAL A 1 80 ? -25.998 6.357 60.145 1.00 93.38 80 VAL A C 1
ATOM 677 O O . VAL A 1 80 ? -25.653 5.577 61.024 1.00 93.38 80 VAL A O 1
ATOM 680 N N . GLN A 1 81 ? -25.864 7.681 60.283 1.00 92.44 81 GLN A N 1
ATOM 681 C CA . GLN A 1 81 ? -25.234 8.290 61.465 1.00 92.44 81 GLN A CA 1
ATOM 682 C C . GLN A 1 81 ? -25.979 7.973 62.772 1.00 92.44 81 GLN A C 1
ATOM 684 O O . GLN A 1 81 ? -25.357 7.627 63.778 1.00 92.44 81 GLN A O 1
ATOM 689 N N . GLY A 1 82 ? -27.314 8.064 62.765 1.00 90.38 82 GLY A N 1
ATOM 690 C CA . GLY A 1 82 ? -28.133 7.730 63.931 1.00 90.38 82 GLY A CA 1
ATOM 691 C C . GLY A 1 82 ? -28.029 6.251 64.314 1.00 90.38 82 GLY A C 1
ATOM 692 O O . GLY A 1 82 ? -27.848 5.921 65.484 1.00 90.38 82 GLY A O 1
ATOM 693 N N . GLN A 1 83 ? -28.082 5.348 63.333 1.00 90.25 83 GLN A N 1
ATOM 694 C CA . GLN A 1 83 ? -27.999 3.905 63.568 1.00 90.25 83 GLN A CA 1
ATOM 695 C C . GLN A 1 83 ? -26.592 3.458 63.986 1.00 90.25 83 GLN A C 1
ATOM 697 O O . GLN A 1 83 ? -26.467 2.625 64.880 1.00 90.25 83 GLN A O 1
ATOM 702 N N . GLU A 1 84 ? -25.528 4.034 63.418 1.00 92.12 84 GLU A N 1
ATOM 703 C CA . GLU A 1 84 ? -24.152 3.754 63.848 1.00 92.12 84 GLU A CA 1
ATOM 704 C C . GLU A 1 84 ? -23.932 4.110 65.319 1.00 92.12 84 GLU A C 1
ATOM 706 O O . GLU A 1 84 ? -23.273 3.357 66.037 1.00 92.12 84 GLU A O 1
ATOM 711 N N . LYS A 1 85 ? -24.521 5.222 65.773 1.00 89.62 85 LYS A N 1
ATOM 712 C CA . LYS A 1 85 ? -24.439 5.675 67.162 1.00 89.62 85 LYS A CA 1
ATOM 713 C C . LYS A 1 85 ? -25.252 4.803 68.124 1.00 89.62 85 LYS A C 1
ATOM 715 O O . LYS A 1 85 ? -24.757 4.478 69.199 1.00 89.62 85 LYS A O 1
ATOM 720 N N . GLU A 1 86 ? -26.485 4.446 67.764 1.00 88.31 86 GLU A N 1
ATOM 721 C CA . GLU A 1 86 ? -27.428 3.783 68.682 1.00 88.31 86 GLU A CA 1
ATOM 722 C C . GLU A 1 86 ? -27.367 2.246 68.634 1.00 88.31 86 GLU A C 1
ATOM 724 O O . GLU A 1 86 ? -27.613 1.581 69.639 1.00 88.31 86 GLU A O 1
ATOM 729 N N . LEU A 1 87 ? -27.063 1.667 67.468 1.00 87.56 87 LEU A N 1
ATOM 730 C CA . LEU A 1 87 ? -27.100 0.218 67.218 1.00 87.56 87 LEU A CA 1
ATOM 731 C C . LEU A 1 87 ? -25.716 -0.367 66.912 1.00 87.56 87 LEU A C 1
ATOM 733 O O . LEU A 1 87 ? -25.508 -1.569 67.074 1.00 87.56 87 LEU A O 1
ATOM 737 N N . GLY A 1 88 ? -24.773 0.476 66.490 1.00 88.25 88 GLY A N 1
ATOM 738 C CA . GLY A 1 88 ? -23.445 0.073 66.049 1.00 88.25 88 GLY A CA 1
ATOM 739 C C . GLY A 1 88 ? -23.339 -0.077 64.529 1.00 88.25 88 GLY A C 1
ATOM 740 O O . GLY A 1 88 ? -24.319 -0.276 63.807 1.00 88.25 88 GLY A O 1
ATOM 741 N N . LYS A 1 89 ? -22.100 0.022 64.038 1.00 88.62 89 LYS A N 1
ATOM 742 C CA . LYS A 1 89 ? -21.767 0.060 62.603 1.00 88.62 89 LYS A CA 1
ATOM 743 C C . LYS A 1 89 ? -22.037 -1.234 61.831 1.00 88.62 89 LYS A C 1
ATOM 745 O O . LYS A 1 89 ? -22.285 -1.164 60.631 1.00 88.62 89 LYS A O 1
ATOM 750 N N . ASP A 1 90 ? -21.984 -2.372 62.521 1.00 87.38 90 ASP A N 1
ATOM 751 C CA . ASP A 1 90 ? -22.141 -3.709 61.937 1.00 87.38 90 ASP A CA 1
ATOM 752 C C . ASP A 1 90 ? -23.561 -4.266 62.170 1.00 87.38 90 ASP A C 1
ATOM 754 O O . ASP A 1 90 ? -23.859 -5.392 61.794 1.00 87.38 90 ASP A O 1
ATOM 758 N N . TYR A 1 91 ? -24.472 -3.488 62.772 1.00 88.56 91 TYR A N 1
ATOM 759 C CA . TYR A 1 91 ? -25.853 -3.927 62.967 1.00 88.56 91 TYR A CA 1
ATOM 760 C C . TYR A 1 91 ? -26.593 -4.050 61.628 1.00 88.56 91 TYR A C 1
ATOM 762 O O . TYR A 1 91 ? -26.459 -3.190 60.759 1.00 88.56 91 TYR A O 1
ATOM 770 N N . VAL A 1 92 ? -27.425 -5.087 61.476 1.00 86.69 92 VAL A N 1
ATOM 771 C CA . VAL A 1 92 ? -28.102 -5.424 60.207 1.00 86.69 92 VAL A CA 1
ATOM 772 C C . VAL A 1 92 ? -28.881 -4.240 59.619 1.00 86.69 92 VAL A C 1
ATOM 774 O O . VAL A 1 92 ? -28.727 -3.951 58.435 1.00 86.69 92 VAL A O 1
ATOM 777 N N . ASP A 1 93 ? -29.645 -3.503 60.435 1.00 85.38 93 ASP A N 1
ATOM 778 C CA . ASP A 1 93 ? -30.404 -2.337 59.951 1.00 85.38 93 ASP A CA 1
ATOM 779 C C . ASP A 1 93 ? -29.484 -1.169 59.534 1.00 85.38 93 ASP A C 1
ATOM 781 O O . ASP A 1 93 ? -29.828 -0.414 58.624 1.00 85.38 93 ASP A O 1
ATOM 785 N N . THR A 1 94 ? -28.313 -1.021 60.171 1.00 90.25 94 THR A N 1
ATOM 786 C CA . THR A 1 94 ? -27.293 -0.027 59.789 1.00 90.25 94 THR A CA 1
ATOM 787 C C . THR A 1 94 ? -26.690 -0.382 58.433 1.00 90.25 94 THR A C 1
ATOM 789 O O . THR A 1 94 ? -26.532 0.484 57.572 1.00 90.25 94 THR A O 1
ATOM 792 N N . LEU A 1 95 ? -26.380 -1.664 58.220 1.00 92.19 95 LEU A N 1
ATOM 793 C CA . LEU A 1 95 ? -25.817 -2.173 56.969 1.00 92.19 95 LEU A CA 1
ATOM 794 C C . LEU A 1 95 ? -26.817 -2.064 55.809 1.00 92.19 95 LEU A C 1
ATOM 796 O O . LEU A 1 95 ? -26.421 -1.675 54.712 1.00 92.19 95 LEU A O 1
ATOM 800 N N . ASP A 1 96 ? -28.106 -2.323 56.050 1.00 90.19 96 ASP A N 1
ATOM 801 C CA . ASP A 1 96 ? -29.170 -2.113 55.058 1.00 90.19 96 ASP A CA 1
ATOM 802 C C . ASP A 1 96 ? -29.307 -0.623 54.687 1.00 90.19 96 ASP A C 1
ATOM 804 O O . ASP A 1 96 ? -29.332 -0.265 53.510 1.00 90.19 96 ASP A O 1
ATOM 808 N N . SER A 1 97 ? -29.279 0.292 55.661 1.00 91.25 97 SER A N 1
ATOM 809 C CA . SER A 1 97 ? -29.272 1.733 55.359 1.00 91.25 97 SER A CA 1
ATOM 810 C C . SER A 1 97 ? -28.020 2.182 54.595 1.00 91.25 97 SER A C 1
ATOM 812 O O . SER A 1 97 ? -28.130 3.026 53.704 1.00 91.25 97 SER A O 1
ATOM 814 N N . LYS A 1 98 ? -26.839 1.608 54.882 1.00 95.19 98 LYS A N 1
ATOM 815 C CA . LYS A 1 98 ? -25.614 1.846 54.092 1.00 95.19 98 LYS A CA 1
ATOM 816 C C . LYS A 1 98 ? -25.760 1.351 52.658 1.00 95.19 98 LYS A C 1
ATOM 818 O O . LYS A 1 98 ? -25.366 2.064 51.738 1.00 95.19 98 LYS A O 1
ATOM 823 N N . TYR A 1 99 ? -26.360 0.178 52.465 1.00 95.06 99 TYR A N 1
ATOM 824 C CA . TYR A 1 99 ? -26.683 -0.358 51.146 1.00 95.06 99 TYR A CA 1
ATOM 825 C C . TYR A 1 99 ? -27.583 0.605 50.354 1.00 95.06 99 TYR A C 1
ATOM 827 O O . TYR A 1 99 ? -27.237 0.988 49.236 1.00 95.06 99 TYR A O 1
ATOM 835 N N . TRP A 1 100 ? -28.681 1.091 50.941 1.00 95.00 100 TRP A N 1
ATOM 836 C CA . TRP A 1 100 ? -29.582 2.030 50.259 1.00 95.00 100 TRP A CA 1
ATOM 837 C C . TRP A 1 100 ? -28.956 3.403 49.995 1.00 95.00 100 TRP A C 1
ATOM 839 O O . TRP A 1 100 ? -29.206 3.998 48.940 1.00 95.00 100 TRP A O 1
ATOM 849 N N . LEU A 1 101 ? -28.114 3.900 50.906 1.00 96.06 101 LEU A N 1
ATOM 850 C CA . LEU A 1 101 ? -27.320 5.103 50.663 1.00 96.06 101 LEU A CA 1
ATOM 851 C C . LEU A 1 101 ? -26.354 4.887 49.489 1.00 96.06 101 LEU A C 1
ATOM 853 O O . LEU A 1 101 ? -26.268 5.740 48.607 1.00 96.06 101 LEU A O 1
ATOM 857 N N . GLY A 1 102 ? -25.697 3.724 49.429 1.00 95.44 102 GLY A N 1
ATOM 858 C CA . GLY A 1 102 ? -24.857 3.305 48.309 1.00 95.44 102 GLY A CA 1
ATOM 859 C C . GLY A 1 102 ? -25.621 3.286 46.983 1.00 95.44 102 GLY A C 1
ATOM 860 O O . GLY A 1 102 ? -25.181 3.911 46.019 1.00 95.44 102 GLY A O 1
ATOM 861 N N . CYS A 1 103 ? -26.808 2.668 46.939 1.00 94.00 103 CYS A N 1
ATOM 862 C CA . CYS A 1 103 ? -27.670 2.666 45.749 1.00 94.00 103 CYS A CA 1
ATOM 863 C C . CYS A 1 103 ? -28.059 4.088 45.329 1.00 94.00 103 CYS A C 1
ATOM 865 O O . CYS A 1 103 ? -28.058 4.411 44.144 1.00 94.00 103 CYS A O 1
ATOM 867 N N . THR A 1 104 ? -28.369 4.954 46.295 1.00 94.38 104 THR A N 1
ATOM 868 C CA . THR A 1 104 ? -28.733 6.352 46.032 1.00 94.38 104 THR A CA 1
ATOM 869 C C . THR A 1 104 ? -27.562 7.136 45.441 1.00 94.38 104 THR A C 1
ATOM 871 O O . THR A 1 104 ? -27.741 7.876 44.477 1.00 94.38 104 THR A O 1
ATOM 874 N N . LEU A 1 105 ? -26.354 6.947 45.974 1.00 95.06 105 LEU A N 1
ATOM 875 C CA . LEU A 1 105 ? -25.140 7.576 45.453 1.00 95.06 105 LEU A CA 1
ATOM 876 C C . LEU A 1 105 ? -24.748 7.032 44.076 1.00 95.06 105 LEU A C 1
ATOM 878 O O . LEU A 1 105 ? -24.272 7.799 43.241 1.00 95.06 105 LEU A O 1
ATOM 882 N N . TYR A 1 106 ? -24.978 5.743 43.817 1.00 94.19 106 TYR A N 1
ATOM 883 C CA . TYR A 1 106 ? -24.759 5.134 42.506 1.00 94.19 106 TYR A CA 1
ATOM 884 C C . TYR A 1 106 ? -25.648 5.769 41.426 1.00 94.19 106 TYR A C 1
ATOM 886 O O . TYR A 1 106 ? -25.146 6.119 40.360 1.00 94.19 106 TYR A O 1
ATOM 894 N N . GLU A 1 107 ? -26.940 5.978 41.704 1.00 93.00 107 GLU A N 1
ATOM 895 C CA . GLU A 1 107 ? -27.867 6.645 40.768 1.00 93.00 107 GLU A CA 1
ATOM 896 C C . GLU A 1 107 ? -27.514 8.123 40.526 1.00 93.00 107 GLU A C 1
ATOM 898 O O . GLU A 1 107 ? -27.860 8.685 39.492 1.00 93.00 107 GLU A O 1
ATOM 903 N N . GLN A 1 108 ? -26.793 8.752 41.458 1.00 93.12 108 GLN A N 1
ATOM 904 C CA . GLN A 1 108 ? -26.225 10.093 41.287 1.00 93.12 108 GLN A CA 1
ATOM 905 C C . GLN A 1 108 ? -24.826 10.092 40.646 1.00 93.12 108 GLN A C 1
ATOM 907 O O . GLN A 1 108 ? -24.151 11.120 40.652 1.00 93.12 108 GLN A O 1
ATOM 912 N N . GLU A 1 109 ? -24.353 8.944 40.154 1.00 93.69 109 GLU A N 1
ATOM 913 C CA . GLU A 1 109 ? -23.028 8.761 39.542 1.00 93.69 109 GLU A CA 1
ATOM 914 C C . GLU A 1 109 ? -21.837 9.052 40.482 1.00 93.69 109 GLU A C 1
ATOM 916 O O . GLU A 1 109 ? -20.689 9.187 40.054 1.00 93.69 109 GLU A O 1
ATOM 921 N N . LYS A 1 110 ? -22.067 9.078 41.802 1.00 94.62 110 LYS A N 1
ATOM 922 C CA . LYS A 1 110 ? -21.034 9.263 42.838 1.00 94.62 110 LYS A CA 1
ATOM 923 C C . LYS A 1 110 ? -20.366 7.925 43.192 1.00 94.62 110 LYS A C 1
ATOM 925 O O . LYS A 1 110 ? -20.364 7.504 44.351 1.00 94.62 110 LYS A O 1
ATOM 930 N N . PHE A 1 111 ? -19.783 7.254 42.194 1.00 94.25 111 PHE A N 1
ATOM 931 C CA . PHE A 1 111 ? -19.338 5.854 42.299 1.00 94.25 111 PHE A CA 1
ATOM 932 C C . PHE A 1 111 ? -18.314 5.591 43.414 1.00 94.25 111 PHE A C 1
ATOM 934 O O . PHE A 1 111 ? -18.448 4.598 44.115 1.00 94.25 111 PHE A O 1
ATOM 941 N N . GLY A 1 112 ? -17.350 6.491 43.649 1.00 93.75 112 GLY A N 1
ATOM 942 C CA . GLY A 1 112 ? -16.341 6.293 44.704 1.00 93.75 112 GLY A CA 1
ATOM 943 C C . GLY A 1 112 ? -16.925 6.238 46.122 1.00 93.75 112 GLY A C 1
ATOM 944 O O . GLY A 1 112 ? -16.528 5.403 46.926 1.00 93.75 112 GLY A O 1
ATOM 945 N N . LYS A 1 113 ? -17.925 7.079 46.422 1.00 94.44 113 LYS A N 1
ATOM 946 C CA . LYS A 1 113 ? -18.610 7.047 47.728 1.00 94.44 113 LYS A CA 1
ATOM 947 C C . LYS A 1 113 ? -19.560 5.853 47.844 1.00 94.44 113 LYS A C 1
ATOM 949 O O . LYS A 1 113 ? -19.698 5.281 48.920 1.00 94.44 113 LYS A O 1
ATOM 954 N N . ALA A 1 114 ? -20.217 5.485 46.741 1.00 96.00 114 ALA A N 1
ATOM 955 C CA . ALA A 1 114 ? -21.068 4.300 46.697 1.00 96.00 114 ALA A CA 1
ATOM 956 C C . ALA A 1 114 ? -20.254 3.023 46.964 1.00 96.00 114 ALA A C 1
ATOM 958 O O . ALA A 1 114 ? -20.678 2.182 47.752 1.00 96.00 114 ALA A O 1
ATOM 959 N N . GLU A 1 115 ? -19.063 2.914 46.370 1.00 96.75 115 GLU A N 1
ATOM 960 C CA . GLU A 1 115 ? -18.146 1.792 46.566 1.00 96.75 115 GLU A CA 1
ATOM 961 C C . GLU A 1 115 ? -17.774 1.615 48.042 1.00 96.75 115 GLU A C 1
ATOM 963 O O . GLU A 1 115 ? -17.899 0.511 48.571 1.00 96.75 115 GLU A O 1
ATOM 968 N N . GLU A 1 116 ? -17.379 2.694 48.727 1.00 95.69 116 GLU A N 1
ATOM 969 C CA . GLU A 1 116 ? -17.017 2.648 50.148 1.00 95.69 116 GLU A CA 1
ATOM 970 C C . GLU A 1 116 ? -18.158 2.073 51.002 1.00 95.69 116 GLU A C 1
ATOM 972 O O . GLU A 1 116 ? -17.949 1.156 51.802 1.00 95.69 116 GLU A O 1
ATOM 977 N N . LEU A 1 117 ? -19.384 2.559 50.792 1.00 96.25 117 LEU A N 1
ATOM 978 C CA . LEU A 1 117 ? -20.556 2.092 51.529 1.00 96.25 117 LEU A CA 1
ATOM 979 C C . LEU A 1 117 ? -20.911 0.643 51.209 1.00 96.25 117 LEU A C 1
ATOM 981 O O . LEU A 1 117 ? -21.219 -0.118 52.126 1.00 96.25 117 LEU A O 1
ATOM 985 N N . PHE A 1 118 ? -20.847 0.239 49.938 1.00 97.19 118 PHE A N 1
ATOM 986 C CA . PHE A 1 118 ? -21.113 -1.144 49.560 1.00 97.19 118 PHE A CA 1
ATOM 987 C C . PHE A 1 118 ? -20.053 -2.100 50.113 1.00 97.19 118 PHE A C 1
ATOM 989 O O . PHE A 1 118 ? -20.415 -3.172 50.590 1.00 97.19 118 PHE A O 1
ATOM 996 N N . ARG A 1 119 ? -18.768 -1.718 50.142 1.00 96.75 119 ARG A N 1
ATOM 997 C CA . ARG A 1 119 ? -17.714 -2.523 50.788 1.00 96.75 119 ARG A CA 1
ATOM 998 C C . ARG A 1 119 ? -17.978 -2.697 52.281 1.00 96.75 119 ARG A C 1
ATOM 1000 O O . ARG A 1 119 ? -17.884 -3.817 52.781 1.00 96.75 119 ARG A O 1
ATOM 1007 N N . GLN A 1 120 ? -18.359 -1.624 52.977 1.00 94.44 120 GLN A N 1
ATOM 1008 C CA . GLN A 1 120 ? -18.736 -1.697 54.392 1.00 94.44 120 GLN A CA 1
ATOM 1009 C C . GLN A 1 120 ? -19.965 -2.594 54.607 1.00 94.44 120 GLN A C 1
ATOM 1011 O O . GLN A 1 120 ? -19.952 -3.435 55.505 1.00 94.44 120 GLN A O 1
ATOM 1016 N N . ALA A 1 121 ? -20.999 -2.454 53.769 1.00 94.31 121 ALA A N 1
ATOM 1017 C CA . ALA A 1 121 ? -22.205 -3.276 53.830 1.00 94.31 121 ALA A CA 1
ATOM 1018 C C . ALA A 1 121 ? -21.885 -4.763 53.611 1.00 94.31 121 ALA A C 1
ATOM 1020 O O . ALA A 1 121 ? -22.241 -5.583 54.454 1.00 94.31 121 ALA A O 1
ATOM 1021 N N . VAL A 1 122 ? -21.139 -5.110 52.553 1.00 95.31 122 VAL A N 1
ATOM 1022 C CA . VAL A 1 122 ? -20.717 -6.493 52.268 1.00 95.31 122 VAL A CA 1
ATOM 1023 C C . VAL A 1 122 ? -19.899 -7.060 53.427 1.00 95.31 122 VAL A C 1
ATOM 1025 O O . VAL A 1 122 ? -20.214 -8.141 53.916 1.00 95.31 122 VAL A O 1
ATOM 1028 N N . GLN A 1 123 ? -18.886 -6.336 53.916 1.00 94.38 123 GLN A N 1
ATOM 1029 C CA . GLN A 1 123 ? -18.015 -6.833 54.984 1.00 94.38 123 GLN A CA 1
ATOM 1030 C C . GLN A 1 123 ? -18.776 -7.077 56.297 1.00 94.38 123 GLN A C 1
ATOM 1032 O O . GLN A 1 123 ? -18.508 -8.068 56.980 1.00 94.38 123 GLN A O 1
ATOM 1037 N N . GLY A 1 124 ? -19.703 -6.188 56.664 1.00 92.38 124 GLY A N 1
ATOM 1038 C CA . GLY A 1 124 ? -20.544 -6.364 57.848 1.00 92.38 124 GLY A CA 1
ATOM 1039 C C . GLY A 1 124 ? -21.546 -7.509 57.680 1.00 92.38 124 GLY A C 1
ATOM 1040 O O . GLY A 1 124 ? -21.664 -8.365 58.553 1.00 92.38 124 GLY A O 1
ATOM 1041 N N . GLN A 1 125 ? -22.216 -7.587 56.527 1.00 93.44 125 GLN A N 1
ATOM 1042 C CA . GLN A 1 125 ? -23.225 -8.615 56.254 1.00 93.44 125 GLN A CA 1
ATOM 1043 C C . GLN A 1 125 ? -22.606 -10.017 56.148 1.00 93.44 125 GLN A C 1
ATOM 1045 O O . GLN A 1 125 ? -23.193 -10.979 56.639 1.00 93.44 125 GLN A O 1
ATOM 1050 N N . GLU A 1 126 ? -21.395 -10.153 55.596 1.00 93.12 126 GLU A N 1
ATOM 1051 C CA . GLU A 1 126 ? -20.676 -11.433 55.588 1.00 93.12 126 GLU A CA 1
ATOM 1052 C C . GLU A 1 126 ? -20.382 -11.954 57.000 1.00 93.12 126 GLU A C 1
ATOM 1054 O O . GLU A 1 126 ? -20.435 -13.168 57.215 1.00 93.12 126 GLU A O 1
ATOM 1059 N N . LYS A 1 127 ? -20.090 -11.056 57.952 1.00 91.19 127 LYS A N 1
ATOM 1060 C CA . LYS A 1 127 ? -19.829 -11.409 59.355 1.00 91.19 127 LYS A CA 1
ATOM 1061 C C . LYS A 1 127 ? -21.106 -11.785 60.106 1.00 91.19 127 LYS A C 1
ATOM 1063 O O . LYS A 1 127 ? -21.108 -12.790 60.807 1.00 91.19 127 LYS A O 1
ATOM 1068 N N . GLU A 1 128 ? -22.173 -11.002 59.949 1.00 90.81 128 GLU A N 1
ATOM 1069 C CA . GLU A 1 128 ? -23.395 -11.134 60.760 1.00 90.81 128 GLU A CA 1
ATOM 1070 C C . GLU A 1 128 ? -24.443 -12.094 60.173 1.00 90.81 128 GLU A C 1
ATOM 1072 O O . GLU A 1 128 ? -25.174 -12.744 60.919 1.00 90.81 128 GLU A O 1
ATOM 1077 N N . LEU A 1 129 ? -24.547 -12.188 58.841 1.00 87.38 129 LEU A N 1
ATOM 1078 C CA . LEU A 1 129 ? -25.611 -12.934 58.150 1.00 87.38 129 LEU A CA 1
ATOM 1079 C C . LEU A 1 129 ? -25.109 -14.150 57.361 1.00 87.38 129 LEU A C 1
ATOM 1081 O O . LEU A 1 129 ? -25.912 -15.035 57.065 1.00 87.38 129 LEU A O 1
ATOM 1085 N N . SER A 1 130 ? -23.804 -14.217 57.067 1.00 91.31 130 SER A N 1
ATOM 1086 C CA . SER A 1 130 ? -23.105 -15.131 56.140 1.00 91.31 130 SER A CA 1
ATOM 1087 C C . SER A 1 130 ? -22.965 -14.634 54.693 1.00 91.31 130 SER A C 1
ATOM 1089 O O . SER A 1 130 ? -23.665 -13.732 54.227 1.00 91.31 130 SER A O 1
ATOM 1091 N N . LYS A 1 131 ? -22.031 -15.261 53.964 1.00 89.88 131 LYS A N 1
ATOM 1092 C CA . LYS A 1 131 ? -21.674 -14.928 52.574 1.00 89.88 131 LYS A CA 1
ATOM 1093 C C . LYS A 1 131 ? -22.763 -15.245 51.548 1.00 89.88 131 LYS A C 1
ATOM 1095 O O . LYS A 1 131 ? -22.819 -14.565 50.526 1.00 89.88 131 LYS A O 1
ATOM 1100 N N . ASP A 1 132 ? -23.598 -16.244 51.835 1.00 88.94 132 ASP A N 1
ATOM 1101 C CA . ASP A 1 132 ? -24.681 -16.709 50.957 1.00 88.94 132 ASP A CA 1
ATOM 1102 C C . ASP A 1 132 ? -26.021 -16.026 51.285 1.00 88.94 132 ASP A C 1
ATOM 1104 O O . ASP A 1 132 ? -27.010 -16.242 50.590 1.00 88.94 132 ASP A O 1
ATOM 1108 N N . HIS A 1 133 ? -26.087 -15.195 52.334 1.00 91.56 133 HIS A N 1
ATOM 1109 C CA . HIS A 1 133 ? -27.326 -14.507 52.684 1.00 91.56 133 HIS A CA 1
ATOM 1110 C C . HIS A 1 133 ? -27.754 -13.543 51.572 1.00 91.56 133 HIS A C 1
ATOM 1112 O O . HIS A 1 133 ? -26.936 -12.809 51.017 1.00 91.56 133 HIS A O 1
ATOM 1118 N N . VAL A 1 134 ? -29.055 -13.501 51.280 1.00 88.94 134 VAL A N 1
ATOM 1119 C CA . VAL A 1 134 ? -29.602 -12.758 50.136 1.00 88.94 134 VAL A CA 1
ATOM 1120 C C . VAL A 1 134 ? -29.226 -11.267 50.170 1.00 88.94 134 VAL A C 1
ATOM 1122 O O . VAL A 1 134 ? -28.833 -10.721 49.143 1.00 88.94 134 VAL A O 1
ATOM 1125 N N . ASP A 1 135 ? -29.254 -10.629 51.345 1.00 88.00 135 ASP A N 1
ATOM 1126 C CA . ASP A 1 135 ? -28.841 -9.221 51.503 1.00 88.00 135 ASP A CA 1
ATOM 1127 C C . ASP A 1 135 ? -27.351 -9.006 51.186 1.00 88.00 135 ASP A C 1
ATOM 1129 O O . ASP A 1 135 ? -26.999 -8.057 50.486 1.00 88.00 135 ASP A O 1
ATOM 1133 N N . THR A 1 136 ? -26.482 -9.929 51.616 1.00 93.00 136 THR A N 1
ATOM 1134 C CA . THR A 1 136 ? -25.051 -9.917 51.279 1.00 93.00 136 THR A CA 1
ATOM 1135 C C . THR A 1 136 ? -24.852 -10.027 49.768 1.00 93.00 136 THR A C 1
ATOM 1137 O O . THR A 1 136 ? -24.043 -9.305 49.185 1.00 93.00 136 THR A O 1
ATOM 1140 N N . LEU A 1 137 ? -25.613 -10.907 49.108 1.00 94.00 137 LEU A N 1
ATOM 1141 C CA . LEU A 1 137 ? -25.547 -11.109 47.659 1.00 94.00 137 LEU A CA 1
ATOM 1142 C C . LEU A 1 137 ? -26.040 -9.877 46.882 1.00 94.00 137 LEU A C 1
ATOM 1144 O O . LEU A 1 137 ? -25.453 -9.542 45.852 1.00 94.00 137 LEU A O 1
ATOM 1148 N N . TYR A 1 138 ? -27.062 -9.166 47.374 1.00 92.56 138 TYR A N 1
ATOM 1149 C CA . TYR A 1 138 ? -27.490 -7.888 46.794 1.00 92.56 138 TYR A CA 1
ATOM 1150 C C . TYR A 1 138 ? -26.415 -6.811 46.925 1.00 92.56 138 TYR A C 1
ATOM 1152 O O . TYR A 1 138 ? -26.098 -6.146 45.937 1.00 92.56 138 TYR A O 1
ATOM 1160 N N . SER A 1 139 ? -25.800 -6.667 48.100 1.00 93.56 139 SER A N 1
ATOM 1161 C CA . SER A 1 139 ? -24.700 -5.717 48.285 1.00 93.56 139 SER A CA 1
ATOM 1162 C C . SER A 1 139 ? -23.501 -6.050 47.392 1.00 93.56 139 SER A C 1
ATOM 1164 O O . SER A 1 139 ? -22.927 -5.145 46.791 1.00 93.56 139 SER A O 1
ATOM 1166 N N . LYS A 1 140 ? -23.165 -7.339 47.216 1.00 97.00 140 LYS A N 1
ATOM 1167 C CA . LYS A 1 140 ? -22.124 -7.786 46.268 1.00 97.00 140 LYS A CA 1
ATOM 1168 C C . LYS A 1 140 ? -22.467 -7.442 44.823 1.00 97.00 140 LYS A C 1
ATOM 1170 O O . LYS A 1 140 ? -21.608 -6.937 44.107 1.00 97.00 140 LYS A O 1
ATOM 1175 N N . HIS A 1 141 ? -23.712 -7.672 44.403 1.00 96.38 141 HIS A N 1
ATOM 1176 C CA . HIS A 1 141 ? -24.183 -7.297 43.069 1.00 96.38 141 HIS A CA 1
ATOM 1177 C C . HIS A 1 141 ? -23.995 -5.795 42.813 1.00 96.38 141 HIS A C 1
ATOM 1179 O O . HIS A 1 141 ? -23.430 -5.404 41.794 1.00 96.38 141 HIS A O 1
ATOM 1185 N N . TRP A 1 142 ? -24.423 -4.939 43.743 1.00 96.69 142 TRP A N 1
ATOM 1186 C CA . TRP A 1 142 ? -24.320 -3.489 43.569 1.00 96.69 142 TRP A CA 1
ATOM 1187 C C . TRP A 1 142 ? -22.891 -2.953 43.696 1.00 96.69 142 TRP A C 1
ATOM 1189 O O . TRP A 1 142 ? -22.527 -2.017 42.976 1.00 96.69 142 TRP A O 1
ATOM 1199 N N . LEU A 1 143 ? -22.053 -3.577 44.529 1.00 97.31 143 LEU A N 1
ATOM 1200 C CA . LEU A 1 143 ? -20.615 -3.317 44.530 1.00 97.31 143 LEU A CA 1
ATOM 1201 C C . LEU A 1 143 ? -20.005 -3.655 43.162 1.00 97.31 143 LEU A C 1
ATOM 1203 O O . LEU A 1 143 ? -19.306 -2.824 42.588 1.00 97.31 143 LEU A O 1
ATOM 1207 N N . GLY A 1 144 ? -20.352 -4.813 42.589 1.00 96.56 144 GLY A N 1
ATOM 1208 C CA . GLY A 1 144 ? -19.943 -5.207 41.238 1.00 96.56 144 GLY A CA 1
ATOM 1209 C C . GLY A 1 144 ? -20.396 -4.209 40.166 1.00 96.56 144 GLY A C 1
ATOM 1210 O O . GLY A 1 144 ? -19.599 -3.807 39.319 1.00 96.56 144 GLY A O 1
ATOM 1211 N N . CYS A 1 145 ? -21.644 -3.728 40.227 1.00 96.00 145 CYS A N 1
ATOM 1212 C CA . CYS A 1 145 ? -22.150 -2.685 39.323 1.00 96.00 145 CYS A CA 1
ATOM 1213 C C . CYS A 1 145 ? -21.348 -1.381 39.444 1.00 96.00 145 CYS A C 1
ATOM 1215 O O . CYS A 1 145 ? -21.043 -0.742 38.433 1.00 96.00 145 CYS A O 1
ATOM 1217 N N . THR A 1 146 ? -20.982 -0.998 40.668 1.00 95.75 146 THR A N 1
ATOM 1218 C CA . THR A 1 146 ? -20.190 0.208 40.952 1.00 95.75 146 THR A CA 1
ATOM 1219 C C . THR A 1 146 ? -18.774 0.088 40.388 1.00 95.75 146 THR A C 1
ATOM 1221 O O . THR A 1 146 ? -18.335 0.966 39.643 1.00 95.75 146 THR A O 1
ATOM 1224 N N . LEU A 1 147 ? -18.103 -1.039 40.635 1.00 96.25 147 LEU A N 1
ATOM 1225 C CA . LEU A 1 147 ? -16.765 -1.325 40.108 1.00 96.25 147 LEU A CA 1
ATOM 1226 C C . LEU A 1 147 ? -16.756 -1.409 38.575 1.00 96.25 147 LEU A C 1
ATOM 1228 O O . LEU A 1 147 ? -15.870 -0.852 37.926 1.00 96.25 147 LEU A O 1
ATOM 1232 N N . TYR A 1 148 ? -17.794 -1.997 37.971 1.00 95.31 148 TYR A N 1
ATOM 1233 C CA . TYR A 1 148 ? -17.967 -2.007 36.516 1.00 95.31 148 TYR A CA 1
ATOM 1234 C C . TYR A 1 148 ? -18.034 -0.583 35.938 1.00 95.31 148 TYR A C 1
ATOM 1236 O O . TYR A 1 148 ? -17.430 -0.305 34.900 1.00 95.31 148 TYR A O 1
ATOM 1244 N N . LYS A 1 149 ? -18.737 0.349 36.599 1.00 94.12 149 LYS A N 1
ATOM 1245 C CA . LYS A 1 149 ? -18.804 1.761 36.175 1.00 94.12 149 LYS A CA 1
ATOM 1246 C C . LYS A 1 149 ? -17.465 2.483 36.314 1.00 94.12 149 LYS A C 1
ATOM 1248 O O . LYS A 1 149 ? -17.142 3.313 35.467 1.00 94.12 149 LYS A O 1
ATOM 1253 N N . GLN A 1 150 ? -16.672 2.120 37.316 1.00 93.50 150 GLN A N 1
ATOM 1254 C CA . GLN A 1 150 ? -15.297 2.594 37.496 1.00 93.50 150 GLN A CA 1
ATOM 1255 C C . GLN A 1 150 ? -14.279 1.889 36.578 1.00 93.50 150 GLN A C 1
ATOM 1257 O O . GLN A 1 150 ? -13.104 2.241 36.602 1.00 93.50 150 GLN A O 1
ATOM 1262 N N . LYS A 1 151 ? -14.722 0.943 35.733 1.00 94.38 151 LYS A N 1
ATOM 1263 C CA . LYS A 1 151 ? -13.893 0.132 34.821 1.00 94.38 151 LYS A CA 1
ATOM 1264 C C . LYS A 1 151 ? -12.946 -0.858 35.519 1.00 94.38 151 LYS A C 1
ATOM 1266 O O . LYS A 1 151 ? -12.028 -1.360 34.876 1.00 94.38 151 LYS A O 1
ATOM 1271 N N . ASN A 1 152 ? -13.180 -1.175 36.792 1.00 95.06 152 ASN A N 1
ATOM 1272 C CA . ASN A 1 152 ? -12.479 -2.251 37.494 1.00 95.06 152 ASN A CA 1
ATOM 1273 C C . ASN A 1 152 ? -13.206 -3.581 37.234 1.00 95.06 152 ASN A C 1
ATOM 1275 O O . ASN A 1 152 ? -14.037 -4.027 38.027 1.00 95.06 152 ASN A O 1
ATOM 1279 N N . TYR A 1 153 ? -12.974 -4.153 36.050 1.00 95.69 153 TYR A N 1
ATOM 1280 C CA . TYR A 1 153 ? -13.740 -5.305 35.568 1.00 95.69 153 TYR A CA 1
ATOM 1281 C C . TYR A 1 153 ? -13.378 -6.614 36.274 1.00 95.69 153 TYR A C 1
ATOM 1283 O O . TYR A 1 153 ? -14.278 -7.416 36.501 1.00 95.69 153 TYR A O 1
ATOM 1291 N N . ASP A 1 154 ? -12.119 -6.802 36.669 1.00 94.81 154 ASP A N 1
ATOM 1292 C CA . ASP A 1 154 ? -11.657 -8.057 37.277 1.00 94.81 154 ASP A CA 1
ATOM 1293 C C . ASP A 1 154 ? -12.287 -8.275 38.659 1.00 94.81 154 ASP A C 1
ATOM 1295 O O . ASP A 1 154 ? -12.840 -9.336 38.946 1.00 94.81 154 ASP A O 1
ATOM 1299 N N . GLU A 1 155 ? -12.309 -7.237 39.498 1.00 96.44 155 GLU A N 1
ATOM 1300 C CA . GLU A 1 155 ? -12.962 -7.323 40.808 1.00 96.44 155 GLU A CA 1
ATOM 1301 C C . GLU A 1 155 ? -14.495 -7.385 40.681 1.00 96.44 155 GLU A C 1
ATOM 1303 O O . GLU A 1 155 ? -15.168 -8.105 41.425 1.00 96.44 155 GLU A O 1
ATOM 1308 N N . ALA A 1 156 ? -15.069 -6.672 39.703 1.00 97.12 156 ALA A N 1
ATOM 1309 C CA . ALA A 1 156 ? -16.499 -6.760 39.420 1.00 97.12 156 ALA A CA 1
ATOM 1310 C C . ALA A 1 156 ? -16.907 -8.185 39.011 1.00 97.12 156 ALA A C 1
ATOM 1312 O O . ALA A 1 156 ? -17.959 -8.666 39.436 1.00 97.12 156 ALA A O 1
ATOM 1313 N N . GLU A 1 157 ? -16.090 -8.867 38.204 1.00 97.31 157 GLU A N 1
ATOM 1314 C CA . GLU A 1 157 ? -16.320 -10.249 37.786 1.00 97.31 157 GLU A CA 1
ATOM 1315 C C . GLU A 1 157 ? -16.400 -11.185 38.995 1.00 97.31 157 GLU A C 1
ATOM 1317 O O . GLU A 1 157 ? -17.368 -11.940 39.112 1.00 97.31 157 GLU A O 1
ATOM 1322 N N . GLU A 1 158 ? -15.436 -11.104 39.917 1.00 96.50 158 GLU A N 1
ATOM 1323 C CA . GLU A 1 158 ? -15.406 -11.950 41.112 1.00 96.50 158 GLU A CA 1
ATOM 1324 C C . GLU A 1 158 ? -16.692 -11.794 41.938 1.00 96.50 158 GLU A C 1
ATOM 1326 O O . GLU A 1 158 ? -17.352 -12.781 42.284 1.00 96.50 158 GLU A O 1
ATOM 1331 N N . LEU A 1 159 ? -17.103 -10.550 42.195 1.00 97.06 159 LEU A N 1
ATOM 1332 C CA . LEU A 1 159 ? -18.316 -10.258 42.957 1.00 97.06 159 LEU A CA 1
ATOM 1333 C C . LEU A 1 159 ? -19.578 -10.740 42.247 1.00 97.06 159 LEU A C 1
ATOM 1335 O O . LEU A 1 159 ? -20.460 -11.312 42.893 1.00 97.06 159 LEU A O 1
ATOM 1339 N N . PHE A 1 160 ? -19.675 -10.550 40.928 1.00 97.69 160 PHE A N 1
ATOM 1340 C CA . PHE A 1 160 ? -20.819 -11.040 40.167 1.00 97.69 160 PHE A CA 1
ATOM 1341 C C . PHE A 1 160 ? -20.870 -12.569 40.127 1.00 97.69 160 PHE A C 1
ATOM 1343 O O . PHE A 1 160 ? -21.963 -13.123 40.237 1.00 97.69 160 PHE A O 1
ATOM 1350 N N . ARG A 1 161 ? -19.731 -13.270 40.038 1.00 97.19 161 ARG A N 1
ATOM 1351 C CA . ARG A 1 161 ? -19.692 -14.741 40.135 1.00 97.19 161 ARG A CA 1
ATOM 1352 C C . ARG A 1 161 ? -20.205 -15.220 41.489 1.00 97.19 161 ARG A C 1
ATOM 1354 O O . ARG A 1 161 ? -21.071 -16.094 41.526 1.00 97.19 161 ARG A O 1
ATOM 1361 N N . GLN A 1 162 ? -19.743 -14.606 42.580 1.00 95.38 162 GLN A N 1
ATOM 1362 C CA . GLN A 1 162 ? -20.223 -14.921 43.929 1.00 95.38 162 GLN A CA 1
ATOM 1363 C C . GLN A 1 162 ? -21.728 -14.638 44.075 1.00 95.38 162 GLN A C 1
ATOM 1365 O O . GLN A 1 162 ? -22.467 -15.482 44.585 1.00 95.38 162 GLN A O 1
ATOM 1370 N N . ALA A 1 163 ? -22.199 -13.486 43.582 1.00 95.19 163 ALA A N 1
ATOM 1371 C CA . ALA A 1 163 ? -23.612 -13.117 43.614 1.00 95.19 163 ALA A CA 1
ATOM 1372 C C . ALA A 1 163 ? -24.480 -14.104 42.816 1.00 95.19 163 ALA A C 1
ATOM 1374 O O . ALA A 1 163 ? -25.484 -14.583 43.335 1.00 95.19 163 ALA A O 1
ATOM 1375 N N . VAL A 1 164 ? -24.079 -14.464 41.589 1.00 95.94 164 VAL A N 1
ATOM 1376 C CA . VAL A 1 164 ? -24.799 -15.437 40.752 1.00 95.94 164 VAL A CA 1
ATOM 1377 C C . VAL A 1 164 ? -24.843 -16.806 41.426 1.00 95.94 164 VAL A C 1
ATOM 1379 O O . VAL A 1 164 ? -25.924 -17.379 41.531 1.00 95.94 164 VAL A O 1
ATOM 1382 N N . GLN A 1 165 ? -23.711 -17.320 41.917 1.00 94.81 165 GLN A N 1
ATOM 1383 C CA . GLN A 1 165 ? -23.649 -18.641 42.547 1.00 94.81 165 GLN A CA 1
ATOM 1384 C C . GLN A 1 165 ? -24.541 -18.723 43.796 1.00 94.81 165 GLN A C 1
ATOM 1386 O O . GLN A 1 165 ? -25.308 -19.677 43.941 1.00 94.81 165 GLN A O 1
ATOM 1391 N N . GLY A 1 166 ? -24.481 -17.712 44.669 1.00 93.44 166 GLY A N 1
ATOM 1392 C CA . GLY A 1 166 ? -25.330 -17.647 45.859 1.00 93.44 166 GLY A CA 1
ATOM 1393 C C . GLY A 1 166 ? -26.813 -17.493 45.509 1.00 93.44 166 GLY A C 1
ATOM 1394 O O . GLY A 1 166 ? -27.656 -18.219 46.030 1.00 93.44 166 GLY A O 1
ATOM 1395 N N . GLN A 1 167 ? -27.154 -16.609 44.564 1.00 93.94 167 GLN A N 1
ATOM 1396 C CA . GLN A 1 167 ? -28.548 -16.371 44.172 1.00 93.94 167 GLN A CA 1
ATOM 1397 C C . GLN A 1 167 ? -29.162 -17.573 43.444 1.00 93.94 167 GLN A C 1
ATOM 1399 O O . GLN A 1 167 ? -30.340 -17.871 43.637 1.00 93.94 167 GLN A O 1
ATOM 1404 N N . GLU A 1 168 ? -28.389 -18.311 42.642 1.00 93.88 168 GLU A N 1
ATOM 1405 C CA . GLU A 1 168 ? -28.860 -19.560 42.037 1.00 93.88 168 GLU A CA 1
ATOM 1406 C C . GLU A 1 168 ? -29.220 -20.616 43.084 1.00 93.88 168 GLU A C 1
ATOM 1408 O O . GLU A 1 168 ? -30.194 -21.345 42.884 1.00 93.88 168 GLU A O 1
ATOM 1413 N N . LYS A 1 169 ? -28.453 -20.687 44.177 1.00 92.38 169 LYS A N 1
ATOM 1414 C CA . LYS A 1 169 ? -28.670 -21.625 45.282 1.00 92.38 169 LYS A CA 1
ATOM 1415 C C . LYS A 1 169 ? -29.872 -21.229 46.144 1.00 92.38 169 LYS A C 1
ATOM 1417 O O . LYS A 1 169 ? -30.709 -22.082 46.423 1.00 92.38 169 LYS A O 1
ATOM 1422 N N . GLU A 1 170 ? -29.978 -19.955 46.523 1.00 91.69 170 GLU A N 1
ATOM 1423 C CA . GLU A 1 170 ? -30.988 -19.478 47.482 1.00 91.69 170 GLU A CA 1
ATOM 1424 C C . GLU A 1 170 ? -32.329 -19.092 46.832 1.00 91.69 170 GLU A C 1
ATOM 1426 O O . GLU A 1 170 ? -33.393 -19.326 47.404 1.00 91.69 170 GLU A O 1
ATOM 1431 N N . LEU A 1 171 ? -32.304 -18.496 45.633 1.00 90.75 171 LEU A N 1
ATOM 1432 C CA . LEU A 1 171 ? -33.491 -17.950 44.950 1.00 90.75 171 LEU A CA 1
ATOM 1433 C C . LEU A 1 171 ? -33.878 -18.747 43.697 1.00 90.75 171 LEU A C 1
ATOM 1435 O O . LEU A 1 171 ? -35.017 -18.676 43.229 1.00 90.75 171 LEU A O 1
ATOM 1439 N N . GLY A 1 172 ? -32.934 -19.508 43.144 1.00 90.31 172 GLY A N 1
ATOM 1440 C CA . GLY A 1 172 ? -33.104 -20.280 41.921 1.00 90.31 172 GLY A CA 1
ATOM 1441 C C . GLY A 1 172 ? -32.652 -19.546 40.654 1.00 90.31 172 GLY A C 1
ATOM 1442 O O . GLY A 1 172 ? -32.587 -18.317 40.569 1.00 90.31 172 GLY A O 1
ATOM 1443 N N . LYS A 1 173 ? -32.369 -20.332 39.608 1.00 88.81 173 LYS A N 1
ATOM 1444 C CA . LYS A 1 173 ? -31.783 -19.856 38.338 1.00 88.81 173 LYS A CA 1
ATOM 1445 C C . LYS A 1 173 ? -32.673 -18.910 37.529 1.00 88.81 173 LYS A C 1
ATOM 1447 O O . LYS A 1 173 ? -32.158 -18.154 36.710 1.00 88.81 173 LYS A O 1
ATOM 1452 N N . GLY A 1 174 ? -33.991 -19.012 37.702 1.00 87.06 174 GLY A N 1
ATOM 1453 C CA . GLY A 1 174 ? -34.986 -18.225 36.968 1.00 87.06 174 GLY A CA 1
ATOM 1454 C C . GLY A 1 174 ? -35.417 -16.942 37.675 1.00 87.06 174 GLY A C 1
ATOM 1455 O O . GLY A 1 174 ? -36.168 -16.169 37.091 1.00 87.06 174 GLY A O 1
ATOM 1456 N N . TYR A 1 175 ? -34.971 -16.709 38.912 1.00 90.56 175 TYR A N 1
ATOM 1457 C CA . TYR A 1 175 ? -35.374 -15.528 39.664 1.00 90.56 175 TYR A CA 1
ATOM 1458 C C . TYR A 1 175 ? -34.827 -14.249 39.011 1.00 90.56 175 TYR A C 1
ATOM 1460 O O . TYR A 1 175 ? -33.698 -14.228 38.517 1.00 90.56 175 TYR A O 1
ATOM 1468 N N . VAL A 1 176 ? -35.635 -13.182 38.981 1.00 89.00 176 VAL A N 1
ATOM 1469 C CA . VAL A 1 176 ? -35.342 -11.965 38.197 1.00 89.00 176 VAL A CA 1
ATOM 1470 C C . VAL A 1 176 ? -33.998 -11.346 38.582 1.00 89.00 176 VAL A C 1
ATOM 1472 O O . VAL A 1 176 ? -33.247 -10.952 37.689 1.00 89.00 176 VAL A O 1
ATOM 1475 N N . ASP A 1 177 ? -33.667 -11.333 39.873 1.00 86.62 177 ASP A N 1
ATOM 1476 C CA . ASP A 1 177 ? -32.409 -10.761 40.360 1.00 86.62 177 ASP A CA 1
ATOM 1477 C C . ASP A 1 177 ? -31.203 -11.648 40.016 1.00 86.62 177 ASP A C 1
ATOM 1479 O O . ASP A 1 177 ? -30.167 -11.133 39.602 1.00 86.62 177 ASP A O 1
ATOM 1483 N N . THR A 1 178 ? -31.357 -12.980 40.051 1.00 93.06 178 THR A N 1
ATOM 1484 C CA . THR A 1 178 ? -30.335 -13.925 39.563 1.00 93.06 178 THR A CA 1
ATOM 1485 C C . THR A 1 178 ? -30.039 -13.683 38.082 1.00 93.06 178 THR A C 1
ATOM 1487 O O . THR A 1 178 ? -28.885 -13.671 37.653 1.00 93.06 178 THR A O 1
ATOM 1490 N N . LEU A 1 179 ? -31.084 -13.457 37.278 1.00 95.31 179 LEU A N 1
ATOM 1491 C CA . LEU A 1 179 ? -30.950 -13.148 35.853 1.00 95.31 179 LEU A CA 1
ATOM 1492 C C . LEU A 1 179 ? -30.318 -11.768 35.615 1.00 95.31 179 LEU A C 1
ATOM 1494 O O . LEU A 1 179 ? -29.677 -11.577 34.582 1.00 95.31 179 LEU A O 1
ATOM 1498 N N . ASP A 1 180 ? -30.498 -10.809 36.528 1.00 93.81 180 ASP A N 1
ATOM 1499 C CA . ASP A 1 180 ? -29.817 -9.512 36.474 1.00 93.81 180 ASP A CA 1
ATOM 1500 C C . ASP A 1 180 ? -28.333 -9.624 36.806 1.00 93.81 180 ASP A C 1
ATOM 1502 O O . ASP A 1 180 ? -27.511 -9.163 36.016 1.00 93.81 180 ASP A O 1
ATOM 1506 N N . SER A 1 181 ? -27.962 -10.350 37.862 1.00 94.62 181 SER A N 1
ATOM 1507 C CA . SER A 1 181 ? -26.554 -10.644 38.156 1.00 94.62 181 SER A CA 1
ATOM 1508 C C . SER A 1 181 ? -25.862 -11.383 37.005 1.00 94.62 181 SER A C 1
ATOM 1510 O O . SER A 1 181 ? -24.747 -11.025 36.637 1.00 94.62 181 SER A O 1
ATOM 1512 N N . LYS A 1 182 ? -26.532 -12.351 36.358 1.00 97.44 182 LYS A N 1
ATOM 1513 C CA . LYS A 1 182 ? -26.000 -13.022 35.152 1.00 97.44 182 LYS A CA 1
ATOM 1514 C C . LYS A 1 182 ? -25.809 -12.068 33.980 1.00 97.44 182 LYS A C 1
ATOM 1516 O O . LYS A 1 182 ? -24.815 -12.158 33.266 1.00 97.44 182 LYS A O 1
ATOM 1521 N N . TYR A 1 183 ? -26.767 -11.170 33.766 1.00 97.50 183 TYR A N 1
ATOM 1522 C CA . TYR A 1 183 ? -26.674 -10.150 32.729 1.00 97.50 183 TYR A CA 1
ATOM 1523 C C . TYR A 1 183 ? -25.468 -9.229 32.961 1.00 97.50 183 TYR A C 1
ATOM 1525 O O . TYR A 1 183 ? -24.717 -8.966 32.022 1.00 97.50 183 TYR A O 1
ATOM 1533 N N . TRP A 1 184 ? -25.246 -8.781 34.197 1.00 97.62 184 TRP A N 1
ATOM 1534 C CA . TRP A 1 184 ? -24.097 -7.945 34.530 1.00 97.62 184 TRP A CA 1
ATOM 1535 C C . TRP A 1 184 ? -22.770 -8.695 34.451 1.00 97.62 184 TRP A C 1
ATOM 1537 O O . TRP A 1 184 ? -21.842 -8.167 33.845 1.00 97.62 184 TRP A O 1
ATOM 1547 N N . LEU A 1 185 ? -22.706 -9.945 34.922 1.00 97.81 185 LEU A N 1
ATOM 1548 C CA . LEU A 1 185 ? -21.534 -10.803 34.728 1.00 97.81 185 LEU A CA 1
ATOM 1549 C C . LEU A 1 185 ? -21.194 -10.946 33.237 1.00 97.81 185 LEU A C 1
ATOM 1551 O O . LEU A 1 185 ? -20.050 -10.748 32.839 1.00 97.81 185 LEU A O 1
ATOM 1555 N N . GLY A 1 186 ? -22.200 -11.196 32.391 1.00 97.19 186 GLY A N 1
ATOM 1556 C CA . GLY A 1 186 ? -22.021 -11.266 30.940 1.00 97.19 186 GLY A CA 1
ATOM 1557 C C . GLY A 1 186 ? -21.498 -9.957 30.337 1.00 97.19 186 GLY A C 1
ATOM 1558 O O . GLY A 1 186 ? -20.667 -9.981 29.431 1.00 97.19 186 GLY A O 1
ATOM 1559 N N . ARG A 1 187 ? -21.928 -8.793 30.848 1.00 97.12 187 ARG A N 1
ATOM 1560 C CA . ARG A 1 187 ? -21.394 -7.490 30.410 1.00 97.12 187 ARG A CA 1
ATOM 1561 C C . ARG A 1 187 ? -19.955 -7.272 30.850 1.00 97.12 187 ARG A C 1
ATOM 1563 O O . ARG A 1 187 ? -19.185 -6.727 30.061 1.00 97.12 187 ARG A O 1
ATOM 1570 N N . THR A 1 188 ? -19.600 -7.674 32.066 1.00 96.75 188 THR A N 1
ATOM 1571 C CA . THR A 1 188 ? -18.226 -7.602 32.574 1.00 96.75 188 THR A CA 1
ATOM 1572 C C . THR A 1 188 ? -17.296 -8.453 31.713 1.00 96.75 188 THR A C 1
ATOM 1574 O O . THR A 1 188 ? -16.349 -7.919 31.138 1.00 96.75 188 THR A O 1
ATOM 1577 N N . LEU A 1 189 ? -17.668 -9.710 31.461 1.00 96.88 189 LEU A N 1
ATOM 1578 C CA . LEU A 1 189 ? -16.912 -10.619 30.594 1.00 96.88 189 LEU A CA 1
ATOM 1579 C C . LEU A 1 189 ? -16.807 -10.107 29.151 1.00 96.88 189 LEU A C 1
ATOM 1581 O O . LEU A 1 189 ? -15.748 -10.193 28.532 1.00 96.88 189 LEU A O 1
ATOM 1585 N N . TYR A 1 190 ? -17.867 -9.487 28.618 1.00 95.75 190 TYR A N 1
ATOM 1586 C CA . TYR A 1 190 ? -17.812 -8.825 27.311 1.00 95.75 190 TYR A CA 1
ATOM 1587 C C . TYR A 1 190 ? -16.769 -7.691 27.274 1.00 95.75 190 TYR A C 1
ATOM 1589 O O . TYR A 1 190 ? -16.104 -7.501 26.252 1.00 95.75 190 TYR A O 1
ATOM 1597 N N . ARG A 1 191 ? -16.607 -6.921 28.362 1.00 94.50 191 ARG A N 1
ATOM 1598 C CA . ARG A 1 191 ? -15.587 -5.859 28.456 1.00 94.50 191 ARG A CA 1
ATOM 1599 C C . ARG A 1 191 ? -14.170 -6.411 28.567 1.00 94.50 191 ARG A C 1
ATOM 1601 O O . ARG A 1 191 ? -13.274 -5.810 27.987 1.00 94.50 191 ARG A O 1
ATOM 1608 N N . GLN A 1 192 ? -14.001 -7.562 29.209 1.00 93.25 192 GLN A N 1
ATOM 1609 C CA . GLN A 1 192 ? -12.742 -8.317 29.257 1.00 93.25 192 GLN A CA 1
ATOM 1610 C C . GLN A 1 192 ? -12.483 -9.141 27.979 1.00 93.25 192 GLN A C 1
ATOM 1612 O O . GLN A 1 192 ? -11.526 -9.902 27.919 1.00 93.25 192 GLN A O 1
ATOM 1617 N N . MET A 1 193 ? -13.323 -9.001 26.945 1.00 94.81 193 MET A N 1
ATOM 1618 C CA . MET A 1 193 ? -13.227 -9.727 25.669 1.00 94.81 193 MET A CA 1
ATOM 1619 C C . MET A 1 193 ? -13.436 -11.251 25.762 1.00 94.81 193 MET A C 1
ATOM 1621 O O . MET A 1 193 ? -13.234 -11.961 24.777 1.00 94.81 193 MET A O 1
ATOM 1625 N N . ASN A 1 194 ? -13.930 -11.769 26.891 1.00 95.06 194 ASN A N 1
ATOM 1626 C CA . ASN A 1 194 ? -14.329 -13.170 27.034 1.00 95.06 194 ASN A CA 1
ATOM 1627 C C . ASN A 1 194 ? -15.745 -13.383 26.466 1.00 95.06 194 ASN A C 1
ATOM 1629 O O . ASN A 1 194 ? -16.741 -13.529 27.181 1.00 95.06 194 ASN A O 1
ATOM 1633 N N . TYR A 1 195 ? -15.847 -13.343 25.136 1.00 95.75 195 TYR A N 1
ATOM 1634 C CA . TYR A 1 195 ? -17.135 -13.377 24.443 1.00 95.75 195 TYR A CA 1
ATOM 1635 C C . TYR A 1 195 ? -17.847 -14.728 24.531 1.00 95.75 195 TYR A C 1
ATOM 1637 O O . TYR A 1 195 ? -19.075 -14.747 24.450 1.00 95.75 195 TYR A O 1
ATOM 1645 N N . GLY A 1 196 ? -17.109 -15.834 24.674 1.00 95.44 196 GLY A N 1
ATOM 1646 C CA . GLY A 1 196 ? -17.682 -17.180 24.749 1.00 95.44 196 GLY A CA 1
ATOM 1647 C C . GLY A 1 196 ? -18.548 -17.353 25.994 1.00 95.44 196 GLY A C 1
ATOM 1648 O O . GLY A 1 196 ? -19.735 -17.648 25.890 1.00 95.44 196 GLY A O 1
ATOM 1649 N N . GLU A 1 197 ? -17.988 -17.063 27.168 1.00 96.50 197 GLU A N 1
ATOM 1650 C CA . GLU A 1 197 ? -18.728 -17.166 28.429 1.00 96.50 197 GLU A CA 1
ATOM 1651 C C . GLU A 1 197 ? -19.829 -16.096 28.545 1.00 96.50 197 GLU A C 1
ATOM 1653 O O . GLU A 1 197 ? -20.942 -16.373 29.004 1.00 96.50 197 GLU A O 1
ATOM 1658 N N . ALA A 1 198 ? -19.566 -14.881 28.049 1.00 97.56 198 ALA A N 1
ATOM 1659 C CA . ALA A 1 198 ? -20.579 -13.831 27.987 1.00 97.56 198 ALA A CA 1
ATOM 1660 C C . ALA A 1 198 ? -21.816 -14.271 27.180 1.00 97.56 198 ALA A C 1
ATOM 1662 O O . ALA A 1 198 ? -22.947 -13.962 27.563 1.00 97.56 198 ALA A O 1
ATOM 1663 N N . GLU A 1 199 ? -21.629 -15.004 26.076 1.00 97.62 199 GLU A N 1
ATOM 1664 C CA . GLU A 1 199 ? -22.732 -15.528 25.266 1.00 97.62 199 GLU A CA 1
ATOM 1665 C C . GLU A 1 199 ? -23.621 -16.476 26.075 1.00 97.62 199 GLU A C 1
ATOM 1667 O O . GLU A 1 199 ? -24.846 -16.321 26.054 1.00 97.62 199 GLU A O 1
ATOM 1672 N N . GLU A 1 200 ? -23.033 -17.424 26.806 1.00 96.88 200 GLU A N 1
ATOM 1673 C CA . GLU A 1 200 ? -23.786 -18.388 27.615 1.00 96.88 200 GLU A CA 1
ATOM 1674 C C . GLU A 1 200 ? -24.651 -17.684 28.665 1.00 96.88 200 GLU A C 1
ATOM 1676 O O . GLU A 1 200 ? -25.854 -17.953 28.775 1.00 96.88 200 GLU A O 1
ATOM 1681 N N . LEU A 1 201 ? -24.071 -16.721 29.384 1.00 97.50 201 LEU A N 1
ATOM 1682 C CA . LEU A 1 201 ? -24.776 -15.941 30.400 1.00 97.50 201 LEU A CA 1
ATOM 1683 C C . LEU A 1 201 ? -25.905 -15.102 29.800 1.00 97.50 201 LEU A C 1
ATOM 1685 O O . LEU A 1 201 ? -27.019 -15.097 30.336 1.00 97.50 201 LEU A O 1
ATOM 1689 N N . PHE A 1 202 ? -25.671 -14.436 28.664 1.00 97.94 202 PHE A N 1
ATOM 1690 C CA . PHE A 1 202 ? -26.722 -13.674 27.995 1.00 97.94 202 PHE A CA 1
ATOM 1691 C C . PHE A 1 202 ? -27.833 -14.574 27.448 1.00 97.94 202 PHE A C 1
ATOM 1693 O O . PHE A 1 202 ? -29.003 -14.202 27.559 1.00 97.94 202 PHE A O 1
ATOM 1700 N N . ARG A 1 203 ? -27.526 -15.768 26.919 1.00 97.56 203 ARG A N 1
ATOM 1701 C CA . ARG A 1 203 ? -28.555 -16.737 26.493 1.00 97.56 203 ARG A CA 1
ATOM 1702 C C . ARG A 1 203 ? -29.426 -17.173 27.671 1.00 97.56 203 ARG A C 1
ATOM 1704 O O . ARG A 1 203 ? -30.652 -17.145 27.547 1.00 97.56 203 ARG A O 1
ATOM 1711 N N . GLN A 1 204 ? -28.824 -17.484 28.820 1.00 95.81 204 GLN A N 1
ATOM 1712 C CA . GLN A 1 204 ? -29.564 -17.823 30.041 1.00 95.81 204 GLN A CA 1
ATOM 1713 C C . GLN A 1 204 ? -30.435 -16.653 30.528 1.00 95.81 204 GLN A C 1
ATOM 1715 O O . GLN A 1 204 ? -31.614 -16.848 30.832 1.00 95.81 204 GLN A O 1
ATOM 1720 N N . ALA A 1 205 ? -29.890 -15.431 30.549 1.00 95.94 205 ALA A N 1
ATOM 1721 C CA . ALA A 1 205 ? -30.626 -14.229 30.937 1.00 95.94 205 ALA A CA 1
ATOM 1722 C C . ALA A 1 205 ? -31.813 -13.952 29.998 1.00 95.94 205 ALA A C 1
ATOM 1724 O O . ALA A 1 205 ? -32.915 -13.674 30.469 1.00 95.94 205 ALA A O 1
ATOM 1725 N N . VAL A 1 206 ? -31.626 -14.075 28.676 1.00 96.44 206 VAL A N 1
ATOM 1726 C CA . VAL A 1 206 ? -32.698 -13.913 27.679 1.00 96.44 206 VAL A CA 1
ATOM 1727 C C . VAL A 1 206 ? -33.787 -14.963 27.876 1.00 96.44 206 VAL A C 1
ATOM 1729 O O . VAL A 1 206 ? -34.958 -14.596 27.952 1.00 96.44 206 VAL A O 1
ATOM 1732 N N . GLN A 1 207 ? -33.426 -16.244 27.993 1.00 95.56 207 GLN A N 1
ATOM 1733 C CA . GLN A 1 207 ? -34.397 -17.329 28.150 1.00 95.56 207 GLN A CA 1
ATOM 1734 C C . GLN A 1 207 ? -35.217 -17.175 29.439 1.00 95.56 207 GLN A C 1
ATOM 1736 O O . GLN A 1 207 ? -36.444 -17.285 29.404 1.00 95.56 207 GLN A O 1
ATOM 1741 N N . GLY A 1 208 ? -34.557 -16.873 30.563 1.00 94.38 208 GLY A N 1
ATOM 1742 C CA . GLY A 1 208 ? -35.228 -16.637 31.841 1.00 94.38 208 GLY A CA 1
ATOM 1743 C C . GLY A 1 208 ? -36.145 -15.412 31.799 1.00 94.38 208 GLY A C 1
ATOM 1744 O O . GLY A 1 208 ? -37.320 -15.501 32.146 1.00 94.38 208 GLY A O 1
ATOM 1745 N N . ARG A 1 209 ? -35.654 -14.274 31.289 1.00 96.12 209 ARG A N 1
ATOM 1746 C CA . ARG A 1 209 ? -36.436 -13.026 31.222 1.00 96.12 209 ARG A CA 1
ATOM 1747 C C . ARG A 1 209 ? -37.598 -13.112 30.237 1.00 96.12 209 ARG A C 1
ATOM 1749 O O . ARG A 1 209 ? -38.647 -12.528 30.491 1.00 96.12 209 ARG A O 1
ATOM 1756 N N . GLU A 1 210 ? -37.461 -13.851 29.136 1.00 94.75 210 GLU A N 1
ATOM 1757 C CA . GLU A 1 210 ? -38.583 -14.104 28.227 1.00 94.75 210 GLU A CA 1
ATOM 1758 C C . GLU A 1 210 ? -39.707 -14.895 28.895 1.00 94.75 210 GLU A C 1
ATOM 1760 O O . GLU A 1 210 ? -40.872 -14.611 28.611 1.00 94.75 210 GLU A O 1
ATOM 1765 N N . LYS A 1 211 ? -39.367 -15.852 29.767 1.00 93.69 211 LYS A N 1
ATOM 1766 C CA . LYS A 1 211 ? -40.338 -16.663 30.504 1.00 93.69 211 LYS A CA 1
ATOM 1767 C C . LYS A 1 211 ? -41.025 -15.866 31.616 1.00 93.69 211 LYS A C 1
ATOM 1769 O O . LYS A 1 211 ? -42.247 -15.883 31.688 1.00 93.69 211 LYS A O 1
ATOM 1774 N N . GLU A 1 212 ? -40.254 -15.156 32.439 1.00 93.00 212 GLU A N 1
ATOM 1775 C CA . GLU A 1 212 ? -40.771 -14.501 33.652 1.00 93.00 212 GLU A CA 1
ATOM 1776 C C . GLU A 1 212 ? -41.349 -13.099 33.394 1.00 93.00 212 GLU A C 1
ATOM 1778 O O . GLU A 1 212 ? -42.360 -12.719 33.978 1.00 93.00 212 GLU A O 1
ATOM 1783 N N . LEU A 1 213 ? -40.725 -12.311 32.510 1.00 91.38 213 LEU A N 1
ATOM 1784 C CA . LEU A 1 213 ? -41.107 -10.912 32.248 1.00 91.38 213 LEU A CA 1
ATOM 1785 C C . LEU A 1 213 ? -41.804 -10.732 30.894 1.00 91.38 213 LEU A C 1
ATOM 1787 O O . LEU A 1 213 ? -42.407 -9.691 30.620 1.00 91.38 213 LEU A O 1
ATOM 1791 N N . GLY A 1 214 ? -41.699 -11.732 30.023 1.00 92.06 214 GLY A N 1
ATOM 1792 C CA . GLY A 1 214 ? -42.212 -11.687 28.668 1.00 92.06 214 GLY A CA 1
ATOM 1793 C C . GLY A 1 214 ? -41.227 -11.098 27.656 1.00 92.06 214 GLY A C 1
ATOM 1794 O O . GLY A 1 214 ? -40.237 -10.423 27.955 1.00 92.06 214 GLY A O 1
ATOM 1795 N N . ARG A 1 215 ? -41.543 -11.338 26.383 1.00 89.12 215 ARG A N 1
ATOM 1796 C CA . ARG A 1 215 ? -40.679 -11.034 25.232 1.00 89.12 215 ARG A CA 1
ATOM 1797 C C . ARG A 1 215 ? -40.482 -9.535 24.949 1.00 89.12 215 ARG A C 1
ATOM 1799 O O . ARG A 1 215 ? -39.528 -9.175 24.260 1.00 89.12 215 ARG A O 1
ATOM 1806 N N . ASN A 1 216 ? -41.379 -8.676 25.437 1.00 87.94 216 ASN A N 1
ATOM 1807 C CA . ASN A 1 216 ? -41.392 -7.228 25.163 1.00 87.94 216 ASN A CA 1
ATOM 1808 C C . ASN A 1 216 ? -40.980 -6.379 26.381 1.00 87.94 216 ASN A C 1
ATOM 1810 O O . ASN A 1 216 ? -41.089 -5.146 26.355 1.00 87.94 216 ASN A O 1
ATOM 1814 N N . HIS A 1 217 ? -40.550 -7.024 27.467 1.00 90.56 217 HIS A N 1
ATOM 1815 C CA . HIS A 1 217 ? -40.052 -6.322 28.640 1.00 90.56 217 HIS A CA 1
ATOM 1816 C C . HIS A 1 217 ? -38.704 -5.654 28.336 1.00 90.56 217 HIS A C 1
ATOM 1818 O O . HIS A 1 217 ? -37.891 -6.213 27.600 1.00 90.56 217 HIS A O 1
ATOM 1824 N N . ALA A 1 218 ? -38.458 -4.467 28.904 1.00 89.50 218 ALA A N 1
ATOM 1825 C CA . ALA A 1 218 ? -37.253 -3.676 28.629 1.00 89.50 218 ALA A CA 1
ATOM 1826 C C . ALA A 1 218 ? -35.971 -4.480 28.910 1.00 89.50 218 ALA A C 1
ATOM 1828 O O . ALA A 1 218 ? -35.142 -4.638 28.020 1.00 89.50 218 ALA A O 1
ATOM 1829 N N . ASN A 1 219 ? -35.887 -5.108 30.087 1.00 89.94 219 ASN A N 1
ATOM 1830 C CA . ASN A 1 219 ? -34.749 -5.948 30.485 1.00 89.94 219 ASN A CA 1
ATOM 1831 C C . ASN A 1 219 ? -34.531 -7.158 29.559 1.00 89.94 219 ASN A C 1
ATOM 1833 O O . ASN A 1 219 ? -33.394 -7.569 29.343 1.00 89.94 219 ASN A O 1
ATOM 1837 N N . THR A 1 220 ? -35.601 -7.729 28.995 1.00 94.19 220 THR A N 1
ATOM 1838 C CA . THR A 1 220 ? -35.505 -8.836 28.030 1.00 94.19 220 THR A CA 1
ATOM 1839 C C . THR A 1 220 ? -34.920 -8.357 26.704 1.00 94.19 220 THR A C 1
ATOM 1841 O O . THR A 1 220 ? -34.064 -9.026 26.127 1.00 94.19 220 THR A O 1
ATOM 1844 N N . LEU A 1 221 ? -35.367 -7.194 26.216 1.00 95.06 221 LEU A N 1
ATOM 1845 C CA . LEU A 1 221 ? -34.830 -6.586 24.996 1.00 95.06 221 LEU A CA 1
ATOM 1846 C C . LEU A 1 221 ? -33.370 -6.165 25.178 1.00 95.06 221 LEU A C 1
ATOM 1848 O O . LEU A 1 221 ? -32.574 -6.376 24.270 1.00 95.06 221 LEU A O 1
ATOM 1852 N N . GLU A 1 222 ? -33.015 -5.652 26.355 1.00 94.75 222 GLU A N 1
ATOM 1853 C CA . GLU A 1 222 ? -31.640 -5.289 26.694 1.00 94.75 222 GLU A CA 1
ATOM 1854 C C . GLU A 1 222 ? -30.718 -6.518 26.705 1.00 94.75 222 GLU A C 1
ATOM 1856 O O . GLU A 1 222 ? -29.682 -6.520 26.045 1.00 94.75 222 GLU A O 1
ATOM 1861 N N . SER A 1 223 ? -31.119 -7.622 27.346 1.00 95.56 223 SER A N 1
ATOM 1862 C CA . SER A 1 223 ? -30.334 -8.866 27.299 1.00 95.56 223 SER A CA 1
ATOM 1863 C C . SER A 1 223 ? -30.183 -9.414 25.875 1.00 95.56 223 SER A C 1
ATOM 1865 O O . SER A 1 223 ? -29.114 -9.909 25.525 1.00 95.56 223 SER A O 1
ATOM 1867 N N . LYS A 1 224 ? -31.215 -9.297 25.025 1.00 97.69 224 LYS A N 1
ATOM 1868 C CA . LYS A 1 224 ? -31.126 -9.687 23.605 1.00 97.69 224 LYS A CA 1
ATOM 1869 C C . LYS A 1 224 ? -30.184 -8.800 22.807 1.00 97.69 224 LYS A C 1
ATOM 1871 O O . LYS A 1 224 ? -29.475 -9.305 21.942 1.00 97.69 224 LYS A O 1
ATOM 1876 N N . TYR A 1 225 ? -30.201 -7.500 23.076 1.00 97.38 225 TYR A N 1
ATOM 1877 C CA . TYR A 1 225 ? -29.304 -6.539 22.453 1.00 97.38 225 TYR A CA 1
ATOM 1878 C C . TYR A 1 225 ? -27.841 -6.877 22.776 1.00 97.38 225 TYR A C 1
ATOM 1880 O O . TYR A 1 225 ? -27.025 -6.995 21.863 1.00 97.38 225 TYR A O 1
ATOM 1888 N N . TRP A 1 226 ? -27.522 -7.145 24.047 1.00 97.62 226 TRP A N 1
ATOM 1889 C CA . TRP A 1 226 ? -26.168 -7.546 24.440 1.00 97.62 226 TRP A CA 1
ATOM 1890 C C . TRP A 1 226 ? -25.772 -8.915 23.894 1.00 97.62 226 TRP A C 1
ATOM 1892 O O . TRP A 1 226 ? -24.655 -9.053 23.403 1.00 97.62 226 TRP A O 1
ATOM 1902 N N . LEU A 1 227 ? -26.689 -9.889 23.859 1.00 97.94 227 LEU A N 1
ATOM 1903 C CA . LEU A 1 227 ? -26.445 -11.159 23.172 1.00 97.94 227 LEU A CA 1
ATOM 1904 C C . LEU A 1 227 ? -26.101 -10.935 21.690 1.00 97.94 227 LEU A C 1
ATOM 1906 O O . LEU A 1 227 ? -25.138 -11.510 21.193 1.00 97.94 227 LEU A O 1
ATOM 1910 N N . GLY A 1 228 ? -26.843 -10.065 20.996 1.00 97.38 228 GLY A N 1
ATOM 1911 C CA . GLY A 1 228 ? -26.562 -9.692 19.608 1.00 97.38 228 GLY A CA 1
ATOM 1912 C C . GLY A 1 228 ? -25.167 -9.089 19.431 1.00 97.38 228 GLY A C 1
ATOM 1913 O O . GLY A 1 228 ? -24.444 -9.475 18.515 1.00 97.38 228 GLY A O 1
ATOM 1914 N N . ARG A 1 229 ? -24.744 -8.201 20.339 1.00 97.31 229 ARG A N 1
ATOM 1915 C CA . ARG A 1 229 ? -23.396 -7.603 20.312 1.00 97.31 229 ARG A CA 1
ATOM 1916 C C . ARG A 1 229 ? -22.296 -8.625 20.561 1.00 97.31 229 ARG A C 1
ATOM 1918 O O . ARG A 1 229 ? -21.275 -8.590 19.879 1.00 97.31 229 ARG A O 1
ATOM 1925 N N . THR A 1 230 ? -22.502 -9.537 21.505 1.00 97.06 230 THR A N 1
ATOM 1926 C CA . THR A 1 230 ? -21.561 -10.629 21.778 1.00 97.06 230 THR A CA 1
ATOM 1927 C C . THR A 1 230 ? -21.418 -11.541 20.564 1.00 97.06 230 THR A C 1
ATOM 1929 O O . THR A 1 230 ? -20.301 -11.839 20.152 1.00 97.06 230 THR A O 1
ATOM 1932 N N . LEU A 1 231 ? -22.531 -11.906 19.921 1.00 97.38 231 LEU A N 1
ATOM 1933 C CA . LEU A 1 231 ? -22.517 -12.707 18.694 1.00 97.38 231 LEU A CA 1
ATOM 1934 C C . LEU A 1 231 ? -21.833 -11.977 17.530 1.00 97.38 231 LEU A C 1
ATOM 1936 O O . LEU A 1 231 ? -21.069 -12.601 16.798 1.00 97.38 231 LEU A O 1
ATOM 1940 N N . TYR A 1 232 ? -22.039 -10.663 17.389 1.00 96.31 232 TYR A N 1
ATOM 1941 C CA . TYR A 1 232 ? -21.323 -9.845 16.404 1.00 96.31 232 TYR A CA 1
ATOM 1942 C C . TYR A 1 232 ? -19.804 -9.905 16.618 1.00 96.31 232 TYR A C 1
ATOM 1944 O O . TYR A 1 232 ? -19.056 -10.102 15.664 1.00 96.31 232 TYR A O 1
ATOM 1952 N N . LYS A 1 233 ? -19.335 -9.781 17.869 1.00 95.12 233 LYS A N 1
ATOM 1953 C CA . LYS A 1 233 ? -17.901 -9.869 18.199 1.00 95.12 233 LYS A CA 1
ATOM 1954 C C . LYS A 1 233 ? -17.303 -11.253 17.954 1.00 95.12 233 LYS A C 1
ATOM 1956 O O . LYS A 1 233 ? -16.122 -11.341 17.648 1.00 95.12 233 LYS A O 1
ATOM 1961 N N . GLN A 1 234 ? -18.117 -12.301 18.014 1.00 94.88 234 GLN A N 1
ATOM 1962 C CA . GLN A 1 234 ? -17.731 -13.655 17.617 1.00 94.88 234 GLN A CA 1
ATOM 1963 C C . GLN A 1 234 ? -17.931 -13.946 16.117 1.00 94.88 234 GLN A C 1
ATOM 1965 O O . GLN A 1 234 ? -17.889 -15.106 15.718 1.00 94.88 234 GLN A O 1
ATOM 1970 N N . VAL A 1 235 ? -18.186 -12.934 15.274 1.00 96.06 235 VAL A N 1
ATOM 1971 C CA . VAL A 1 235 ? -18.355 -13.100 13.812 1.00 96.06 235 VAL A CA 1
ATOM 1972 C C . VAL A 1 235 ? -19.614 -13.926 13.442 1.00 96.06 235 VAL A C 1
ATOM 1974 O O . VAL A 1 235 ? -19.841 -14.296 12.292 1.00 96.06 235 VAL A O 1
ATOM 1977 N N . LYS A 1 236 ? -20.527 -14.167 14.395 1.00 96.62 236 LYS A N 1
ATOM 1978 C CA . LYS A 1 236 ? -21.803 -14.885 14.194 1.00 96.62 236 LYS A CA 1
ATOM 1979 C C . LYS A 1 236 ? -22.900 -13.934 13.690 1.00 96.62 236 LYS A C 1
ATOM 1981 O O . LYS A 1 236 ? -23.958 -13.777 14.308 1.00 96.62 236 LYS A O 1
ATOM 1986 N N . TYR A 1 237 ? -22.652 -13.274 12.556 1.00 96.69 237 TYR A N 1
ATOM 1987 C CA . TYR A 1 237 ? -23.474 -12.155 12.071 1.00 96.69 237 TYR A CA 1
ATOM 1988 C C . TYR A 1 237 ? -24.931 -12.523 11.764 1.00 96.69 237 TYR A C 1
ATOM 1990 O O . TYR A 1 237 ? -25.829 -11.728 12.030 1.00 96.69 237 TYR A O 1
ATOM 1998 N N . VAL A 1 238 ? -25.193 -13.729 11.254 1.00 96.44 238 VAL A N 1
ATOM 1999 C CA . VAL A 1 238 ? -26.558 -14.164 10.900 1.00 96.44 238 VAL A CA 1
ATOM 2000 C C . VAL A 1 238 ? -27.453 -14.279 12.141 1.00 96.44 238 VAL A C 1
ATOM 2002 O O . VAL A 1 238 ? -28.607 -13.846 12.131 1.00 96.44 238 VAL A O 1
ATOM 2005 N N . GLU A 1 239 ? -26.926 -14.818 13.244 1.00 96.81 239 GLU A N 1
ATOM 2006 C CA . GLU A 1 239 ? -27.669 -14.893 14.507 1.00 96.81 239 GLU A CA 1
ATOM 2007 C C . GLU A 1 239 ? -27.843 -13.512 15.149 1.00 96.81 239 GLU A C 1
ATOM 2009 O O . GLU A 1 239 ? -28.936 -13.188 15.629 1.00 96.81 239 GLU A O 1
ATOM 2014 N N . ALA A 1 240 ? -26.795 -12.682 15.114 1.00 97.50 240 ALA A N 1
ATOM 2015 C CA . ALA A 1 240 ? -26.848 -11.308 15.604 1.00 97.50 240 ALA A CA 1
ATOM 2016 C C . ALA A 1 240 ? -27.920 -10.485 14.866 1.00 97.50 240 ALA A C 1
ATOM 2018 O O . ALA A 1 240 ? -28.716 -9.797 15.508 1.00 97.50 240 ALA A O 1
ATOM 2019 N N . GLU A 1 241 ? -28.021 -10.623 13.538 1.00 97.25 241 GLU A N 1
ATOM 2020 C CA . GLU A 1 241 ? -29.017 -9.927 12.715 1.00 97.25 241 GLU A CA 1
ATOM 2021 C C . GLU A 1 241 ? -30.439 -10.242 13.190 1.00 97.25 241 GLU A C 1
ATOM 2023 O O . GLU A 1 241 ? -31.255 -9.338 13.385 1.00 97.25 241 GLU A O 1
ATOM 2028 N N . LYS A 1 242 ? -30.738 -11.524 13.439 1.00 96.88 242 LYS A N 1
ATOM 2029 C CA . LYS A 1 242 ? -32.062 -11.959 13.903 1.00 96.88 242 LYS A CA 1
ATOM 2030 C C . LYS A 1 242 ? -32.437 -11.310 15.236 1.00 96.88 242 LYS A C 1
ATOM 2032 O O . LYS A 1 242 ? -33.599 -10.940 15.423 1.00 96.88 242 LYS A O 1
ATOM 2037 N N . LEU A 1 243 ? -31.483 -11.169 16.158 1.00 97.00 243 LEU A N 1
ATOM 2038 C CA . LEU A 1 243 ? -31.711 -10.516 17.448 1.00 97.00 243 LEU A CA 1
ATOM 2039 C C . LEU A 1 243 ? -31.889 -9.005 17.292 1.00 97.00 243 LEU A C 1
ATOM 2041 O O . LEU A 1 243 ? -32.891 -8.472 17.771 1.00 97.00 243 LEU A O 1
ATOM 2045 N N . PHE A 1 244 ? -30.983 -8.323 16.587 1.00 97.69 244 PHE A N 1
ATOM 2046 C CA . PHE A 1 244 ? -31.064 -6.872 16.408 1.00 97.69 244 PHE A CA 1
ATOM 2047 C C . PHE A 1 244 ? -32.315 -6.451 15.639 1.00 97.69 244 PHE A C 1
ATOM 2049 O O . PHE A 1 244 ? -32.984 -5.505 16.052 1.00 97.69 244 PHE A O 1
ATOM 2056 N N . ARG A 1 245 ? -32.719 -7.199 14.602 1.00 97.25 245 ARG A N 1
ATOM 2057 C CA . ARG A 1 245 ? -33.963 -6.939 13.859 1.00 97.25 245 ARG A CA 1
ATOM 2058 C C . ARG A 1 245 ? -35.189 -7.039 14.775 1.00 97.25 245 ARG A C 1
ATOM 2060 O O . ARG A 1 245 ? -36.062 -6.177 14.720 1.00 97.25 245 ARG A O 1
ATOM 2067 N N . GLN A 1 246 ? -35.237 -8.030 15.673 1.00 95.19 246 GLN A N 1
ATOM 2068 C CA . GLN A 1 246 ? -36.311 -8.142 16.670 1.00 95.19 246 GLN A CA 1
ATOM 2069 C C . GLN A 1 246 ? -36.298 -6.996 17.688 1.00 95.19 246 GLN A C 1
ATOM 2071 O O . GLN A 1 246 ? -37.362 -6.471 18.024 1.00 95.19 246 GLN A O 1
ATOM 2076 N N . VAL A 1 247 ? -35.122 -6.637 18.212 1.00 96.19 247 VAL A N 1
ATOM 2077 C CA . VAL A 1 247 ? -34.985 -5.581 19.224 1.00 96.19 247 VAL A CA 1
ATOM 2078 C C . VAL A 1 247 ? -35.352 -4.222 18.633 1.00 96.19 247 VAL A C 1
ATOM 2080 O O . VAL A 1 247 ? -36.202 -3.544 19.208 1.00 96.19 247 VAL A O 1
ATOM 2083 N N . ALA A 1 248 ? -34.804 -3.863 17.468 1.00 95.06 248 ALA A N 1
ATOM 2084 C CA . ALA A 1 248 ? -35.080 -2.599 16.789 1.00 95.06 248 ALA A CA 1
ATOM 2085 C C . ALA A 1 248 ? -36.578 -2.434 16.493 1.00 95.06 248 ALA A C 1
ATOM 2087 O O . ALA A 1 248 ? -37.175 -1.446 16.912 1.00 95.06 248 ALA A O 1
ATOM 2088 N N . GLN A 1 249 ? -37.226 -3.444 15.893 1.00 95.06 249 GLN A N 1
ATOM 2089 C CA . GLN A 1 249 ? -38.665 -3.396 15.594 1.00 95.06 249 GLN A CA 1
ATOM 2090 C C . GLN A 1 249 ? -39.536 -3.242 16.849 1.00 95.06 249 GLN A C 1
ATOM 2092 O O . GLN A 1 249 ? -40.561 -2.560 16.825 1.00 95.06 249 GLN A O 1
ATOM 2097 N N . ARG A 1 250 ? -39.173 -3.903 17.955 1.00 94.06 250 ARG A N 1
ATOM 2098 C CA . ARG A 1 250 ? -39.950 -3.834 19.204 1.00 94.06 250 ARG A CA 1
ATOM 2099 C C . ARG A 1 250 ? -39.737 -2.524 19.951 1.00 94.06 250 ARG A C 1
ATOM 2101 O O . ARG A 1 250 ? -40.712 -1.985 20.472 1.00 94.06 250 ARG A O 1
ATOM 2108 N N . ARG A 1 251 ? -38.500 -2.020 20.001 1.00 94.69 251 ARG A N 1
ATOM 2109 C CA . ARG A 1 251 ? -38.185 -0.706 20.580 1.00 94.69 251 ARG A CA 1
ATOM 2110 C C . ARG A 1 251 ? -38.866 0.403 19.785 1.00 94.69 251 ARG A C 1
ATOM 2112 O O . ARG A 1 251 ? -39.552 1.217 20.386 1.00 94.69 251 ARG A O 1
ATOM 2119 N N . GLU A 1 252 ? -38.838 0.333 18.457 1.00 94.12 252 GLU A N 1
ATOM 2120 C CA . GLU A 1 252 ? -39.522 1.289 17.581 1.00 94.12 252 GLU A CA 1
ATOM 2121 C C . GLU A 1 252 ? -41.034 1.345 17.832 1.00 94.12 252 GLU A C 1
ATOM 2123 O O . GLU A 1 252 ? -41.586 2.428 18.003 1.00 94.12 252 GLU A O 1
ATOM 2128 N N . LYS A 1 253 ? -41.701 0.189 17.952 1.00 92.56 253 LYS A N 1
ATOM 2129 C CA . LYS A 1 253 ? -43.142 0.135 18.261 1.00 92.56 253 LYS A CA 1
ATOM 2130 C C . LYS A 1 253 ? -43.505 0.685 19.643 1.00 92.56 253 LYS A C 1
ATOM 2132 O O . LYS A 1 253 ? -44.624 1.154 19.818 1.00 92.56 253 LYS A O 1
ATOM 2137 N N . LYS A 1 254 ? -42.617 0.560 20.636 1.00 91.50 254 LYS A N 1
ATOM 2138 C CA . LYS A 1 254 ? -42.918 0.878 22.044 1.00 91.50 254 LYS A CA 1
ATOM 2139 C C . LYS A 1 254 ? -42.442 2.267 22.472 1.00 91.50 254 LYS A C 1
ATOM 2141 O O . LYS A 1 254 ? -43.122 2.914 23.257 1.00 91.50 254 LYS A O 1
ATOM 2146 N N . LEU A 1 255 ? -41.263 2.672 22.013 1.00 90.25 255 LEU A N 1
ATOM 2147 C CA . LEU A 1 255 ? -40.555 3.889 22.424 1.00 90.25 255 LEU A CA 1
ATOM 2148 C C . LEU A 1 255 ? -40.555 4.952 21.319 1.00 90.25 255 LEU A C 1
ATOM 2150 O O . LEU A 1 255 ? -40.327 6.122 21.598 1.00 90.25 255 LEU A O 1
ATOM 2154 N N . GLY A 1 256 ? -40.835 4.552 20.076 1.00 91.38 256 GLY A N 1
ATOM 2155 C CA . GLY A 1 256 ? -40.762 5.410 18.900 1.00 91.38 256 GLY A CA 1
ATOM 2156 C C . GLY A 1 256 ? -39.483 5.197 18.091 1.00 91.38 256 GLY A C 1
ATOM 2157 O O . GLY A 1 256 ? -38.490 4.633 18.563 1.00 91.38 256 GLY A O 1
ATOM 2158 N N . LYS A 1 257 ? -39.532 5.646 16.833 1.00 90.62 257 LYS A N 1
ATOM 2159 C CA . LYS A 1 257 ? -38.453 5.485 15.845 1.00 90.62 257 LYS A CA 1
ATOM 2160 C C . LYS A 1 257 ? -37.204 6.324 16.136 1.00 90.62 257 LYS A C 1
ATOM 2162 O O . LYS A 1 257 ? -36.116 5.874 15.794 1.00 90.62 257 LYS A O 1
ATOM 2167 N N . ASP A 1 258 ? -37.378 7.476 16.786 1.00 89.88 258 ASP A N 1
ATOM 2168 C CA . ASP A 1 258 ? -36.313 8.447 17.076 1.00 89.88 258 ASP A CA 1
ATOM 2169 C C . ASP A 1 258 ? -35.729 8.248 18.493 1.00 89.88 258 ASP A C 1
ATOM 2171 O O . ASP A 1 258 ? -34.822 8.960 18.899 1.00 89.88 258 ASP A O 1
ATOM 2175 N N . TYR A 1 259 ? -36.222 7.275 19.269 1.00 91.06 259 TYR A N 1
ATOM 2176 C CA . TYR A 1 259 ? -35.707 7.028 20.617 1.00 91.06 259 TYR A CA 1
ATOM 2177 C C . TYR A 1 259 ? -34.273 6.476 20.579 1.00 91.06 259 TYR A C 1
ATOM 2179 O O . TYR A 1 259 ? -33.986 5.571 19.793 1.00 91.06 259 TYR A O 1
ATOM 2187 N N . VAL A 1 260 ? -33.395 6.958 21.466 1.00 89.50 260 VAL A N 1
ATOM 2188 C CA . VAL A 1 260 ? -31.948 6.653 21.462 1.00 89.50 260 VAL A CA 1
ATOM 2189 C C . VAL A 1 260 ? -31.664 5.144 21.430 1.00 89.50 260 VAL A C 1
ATOM 2191 O O . VAL A 1 260 ? -30.933 4.683 20.555 1.00 89.50 260 VAL A O 1
ATOM 2194 N N . ASP A 1 261 ? -32.318 4.343 22.280 1.00 89.00 261 ASP A N 1
ATOM 2195 C CA . ASP A 1 261 ? -32.119 2.881 22.288 1.00 89.00 261 ASP A CA 1
ATOM 2196 C C . ASP A 1 261 ? -32.617 2.197 21.002 1.00 89.00 261 ASP A C 1
ATOM 2198 O O . ASP A 1 261 ? -32.121 1.129 20.618 1.00 89.00 261 ASP A O 1
ATOM 2202 N N . THR A 1 262 ? -33.634 2.765 20.342 1.00 93.50 262 THR A N 1
ATOM 2203 C CA . THR A 1 262 ? -34.120 2.279 19.043 1.00 93.50 262 THR A CA 1
ATOM 2204 C C . THR A 1 262 ? -33.069 2.546 17.971 1.00 93.50 262 THR A C 1
ATOM 2206 O O . THR A 1 262 ? -32.742 1.638 17.205 1.00 93.50 262 THR A O 1
ATOM 2209 N N . LEU A 1 263 ? -32.516 3.761 17.942 1.00 94.56 263 LEU A N 1
ATOM 2210 C CA . LEU A 1 263 ? -31.501 4.185 16.978 1.00 94.56 263 LEU A CA 1
ATOM 2211 C C . LEU A 1 263 ? -30.202 3.390 17.143 1.00 94.56 263 LEU A C 1
ATOM 2213 O O . LEU A 1 263 ? -29.677 2.892 16.152 1.00 94.56 263 LEU A O 1
ATOM 2217 N N . ASP A 1 264 ? -29.749 3.157 18.376 1.00 93.38 264 ASP A N 1
ATOM 2218 C CA . ASP A 1 264 ? -28.581 2.310 18.648 1.00 93.38 264 ASP A CA 1
ATOM 2219 C C . ASP A 1 264 ? -28.816 0.848 18.211 1.00 93.38 264 ASP A C 1
ATOM 2221 O O . ASP A 1 264 ? -27.951 0.204 17.618 1.00 93.38 264 ASP A O 1
ATOM 2225 N N . SER A 1 265 ? -30.037 0.328 18.373 1.00 94.06 265 SER A N 1
ATOM 2226 C CA . SER A 1 265 ? -30.382 -1.006 17.850 1.00 94.06 265 SER A CA 1
ATOM 2227 C C . SER A 1 265 ? -30.366 -1.060 16.317 1.00 94.06 265 SER A C 1
ATOM 2229 O O . SER A 1 265 ? -29.951 -2.070 15.746 1.00 94.06 265 SER A O 1
ATOM 2231 N N . LYS A 1 266 ? -30.816 0.010 15.642 1.00 96.81 266 LYS A N 1
ATOM 2232 C CA . LYS A 1 266 ? -30.748 0.144 14.175 1.00 96.81 266 LYS A CA 1
ATOM 2233 C C . LYS A 1 266 ? -29.301 0.270 13.695 1.00 96.81 266 LYS A C 1
ATOM 2235 O O . LYS A 1 266 ? -28.951 -0.376 12.712 1.00 96.81 266 LYS A O 1
ATOM 2240 N N . TYR A 1 267 ? -28.463 1.012 14.417 1.00 96.56 267 TYR A N 1
ATOM 2241 C CA . TYR A 1 267 ? -27.027 1.120 14.165 1.00 96.56 267 TYR A CA 1
ATOM 2242 C C . TYR A 1 267 ? -26.344 -0.256 14.196 1.00 96.56 267 TYR A C 1
ATOM 2244 O O . TYR A 1 267 ? -25.731 -0.656 13.208 1.00 96.56 267 TYR A O 1
ATOM 2252 N N . TRP A 1 268 ? -26.529 -1.042 15.263 1.00 97.19 268 TRP A N 1
ATOM 2253 C CA . TRP A 1 268 ? -25.927 -2.381 15.354 1.00 97.19 268 TRP A CA 1
ATOM 2254 C C . TRP A 1 268 ? -26.478 -3.368 14.318 1.00 97.19 268 TRP A C 1
ATOM 2256 O O . TRP A 1 268 ? -25.732 -4.216 13.816 1.00 97.19 268 TRP A O 1
ATOM 2266 N N . LEU A 1 269 ? -27.758 -3.249 13.950 1.00 97.69 269 LEU A N 1
ATOM 2267 C CA . LEU A 1 269 ? -28.315 -3.998 12.822 1.00 97.69 269 LEU A CA 1
ATOM 2268 C C . LEU A 1 269 ? -27.621 -3.612 11.506 1.00 97.69 269 LEU A C 1
ATOM 2270 O O . LEU A 1 269 ? -27.250 -4.501 10.742 1.00 97.69 269 LEU A O 1
ATOM 2274 N N . GLY A 1 270 ? -27.396 -2.315 11.277 1.00 96.81 270 GLY A N 1
ATOM 2275 C CA . GLY A 1 270 ? -26.643 -1.790 10.137 1.00 96.81 270 GLY A CA 1
ATOM 2276 C C . GLY A 1 270 ? -25.221 -2.349 10.077 1.00 96.81 270 GLY A C 1
ATOM 2277 O O . GLY A 1 270 ? -24.837 -2.902 9.049 1.00 96.81 270 GLY A O 1
ATOM 2278 N N . CYS A 1 271 ? -24.474 -2.315 11.189 1.00 96.00 271 CYS A N 1
ATOM 2279 C CA . CYS A 1 271 ? -23.130 -2.904 11.269 1.00 96.00 271 CYS A CA 1
ATOM 2280 C C . CYS A 1 271 ? -23.160 -4.397 10.928 1.00 96.00 271 CYS A C 1
ATOM 2282 O O . CYS A 1 271 ? -22.358 -4.880 10.135 1.00 96.00 271 CYS A O 1
ATOM 2284 N N . THR A 1 272 ? -24.131 -5.134 11.471 1.00 96.19 272 THR A N 1
ATOM 2285 C CA . THR A 1 272 ? -24.269 -6.576 11.220 1.00 96.19 272 THR A CA 1
ATOM 2286 C C . THR A 1 272 ? -24.562 -6.888 9.749 1.00 96.19 272 THR A C 1
ATOM 2288 O O . THR A 1 272 ? -24.052 -7.869 9.210 1.00 96.19 272 THR A O 1
ATOM 2291 N N . LEU A 1 273 ? -25.370 -6.061 9.083 1.00 96.94 273 LEU A N 1
ATOM 2292 C CA . LEU A 1 273 ? -25.671 -6.200 7.656 1.00 96.94 273 LEU A CA 1
ATOM 2293 C C . LEU A 1 273 ? -24.488 -5.787 6.770 1.00 96.94 273 LEU A C 1
ATOM 2295 O O . LEU A 1 273 ? -24.256 -6.418 5.738 1.00 96.94 273 LEU A O 1
ATOM 2299 N N . TYR A 1 274 ? -23.719 -4.777 7.186 1.00 95.81 274 TYR A N 1
ATOM 2300 C CA . TYR A 1 274 ? -22.492 -4.357 6.511 1.00 95.81 274 TYR A CA 1
ATOM 2301 C C . TYR A 1 274 ? -21.463 -5.495 6.455 1.00 95.81 274 TYR A C 1
ATOM 2303 O O . TYR A 1 274 ? -20.951 -5.791 5.376 1.00 95.81 274 TYR A O 1
ATOM 2311 N N . GLU A 1 275 ? -21.226 -6.197 7.568 1.00 94.88 275 GLU A N 1
ATOM 2312 C CA . GLU A 1 275 ? -20.301 -7.345 7.603 1.00 94.88 275 GLU A CA 1
ATOM 2313 C C . GLU A 1 275 ? -20.784 -8.517 6.735 1.00 94.88 275 GLU A C 1
ATOM 2315 O O . GLU A 1 275 ? -19.994 -9.220 6.107 1.00 94.88 275 GLU A O 1
ATOM 2320 N N . GLN A 1 276 ? -22.103 -8.685 6.609 1.00 95.00 276 GLN A N 1
ATOM 2321 C CA . GLN A 1 276 ? -22.708 -9.638 5.671 1.00 95.00 276 GLN A CA 1
ATOM 2322 C C . GLN A 1 276 ? -22.690 -9.162 4.207 1.00 95.00 276 GLN A C 1
ATOM 2324 O O . GLN A 1 276 ? -23.264 -9.826 3.344 1.00 95.00 276 GLN A O 1
ATOM 2329 N N . LYS A 1 277 ? -22.059 -8.019 3.905 1.00 95.31 277 LYS A N 1
ATOM 2330 C CA . LYS A 1 277 ? -21.995 -7.395 2.571 1.00 95.31 277 LYS A CA 1
ATOM 2331 C C . LYS A 1 277 ? -23.360 -6.972 2.005 1.00 95.31 277 LYS A C 1
ATOM 2333 O O . LYS A 1 277 ? -23.483 -6.705 0.810 1.00 95.31 277 LYS A O 1
ATOM 2338 N N . LYS A 1 278 ? -24.391 -6.847 2.849 1.00 95.94 278 LYS A N 1
ATOM 2339 C CA . LYS A 1 278 ? -25.733 -6.355 2.486 1.00 95.94 278 LYS A CA 1
ATOM 2340 C C . LYS A 1 278 ? -25.780 -4.824 2.566 1.00 95.94 278 LYS A C 1
ATOM 2342 O O . LYS A 1 278 ? -26.531 -4.242 3.348 1.00 95.94 278 LYS A O 1
ATOM 2347 N N . PHE A 1 279 ? -24.947 -4.164 1.760 1.00 94.88 279 PHE A N 1
ATOM 2348 C CA . PHE A 1 279 ? -24.688 -2.723 1.879 1.00 94.88 279 PHE A CA 1
ATOM 2349 C C . PHE A 1 279 ? -25.926 -1.841 1.651 1.00 94.88 279 PHE A C 1
ATOM 2351 O O . PHE A 1 279 ? -26.035 -0.800 2.289 1.00 94.88 279 PHE A O 1
ATOM 2358 N N . GLY A 1 280 ? -26.870 -2.256 0.798 1.00 93.38 280 GLY A N 1
ATOM 2359 C CA . GLY A 1 280 ? -28.094 -1.485 0.538 1.00 93.38 280 GLY A CA 1
ATOM 2360 C C . GLY A 1 280 ? -29.050 -1.424 1.738 1.00 93.38 280 GLY A C 1
ATOM 2361 O O . GLY A 1 280 ? -29.564 -0.359 2.062 1.00 93.38 280 GLY A O 1
ATOM 2362 N N . GLU A 1 281 ? -29.256 -2.542 2.449 1.00 95.38 281 GLU A N 1
ATOM 2363 C CA . GLU A 1 281 ? -30.065 -2.540 3.682 1.00 95.38 281 GLU A CA 1
ATOM 2364 C C . GLU A 1 281 ? -29.354 -1.788 4.820 1.00 95.38 281 GLU A C 1
ATOM 2366 O O . GLU A 1 281 ? -30.002 -1.079 5.593 1.00 95.38 281 GLU A O 1
ATOM 2371 N N . ALA A 1 282 ? -28.025 -1.919 4.915 1.00 96.81 282 ALA A N 1
ATOM 2372 C CA . ALA A 1 282 ? -27.228 -1.220 5.920 1.00 96.81 282 ALA A CA 1
ATOM 2373 C C . ALA A 1 282 ? -27.299 0.309 5.756 1.00 96.81 282 ALA A C 1
ATOM 2375 O O . ALA A 1 282 ? -27.476 1.017 6.747 1.00 96.81 282 ALA A O 1
ATOM 2376 N N . GLU A 1 283 ? -27.233 0.812 4.518 1.00 96.25 283 GLU A N 1
ATOM 2377 C CA . GLU A 1 283 ? -27.328 2.245 4.199 1.00 96.25 283 GLU A CA 1
ATOM 2378 C C . GLU A 1 283 ? -28.605 2.867 4.779 1.00 96.25 283 GLU A C 1
ATOM 2380 O O . GLU A 1 283 ? -28.530 3.840 5.530 1.00 96.25 283 GLU A O 1
ATOM 2385 N N . GLY A 1 284 ? -29.769 2.262 4.516 1.00 95.06 284 GLY A N 1
ATOM 2386 C CA . GLY A 1 284 ? -31.050 2.784 4.997 1.00 95.06 284 GLY A CA 1
ATOM 2387 C C . GLY A 1 284 ? -31.177 2.796 6.526 1.00 95.06 284 GLY A C 1
ATOM 2388 O O . GLY A 1 284 ? -31.837 3.673 7.085 1.00 95.06 284 GLY A O 1
ATOM 2389 N N . LEU A 1 285 ? -30.537 1.852 7.223 1.00 96.62 285 LEU A N 1
ATOM 2390 C CA . LEU A 1 285 ? -30.518 1.818 8.688 1.00 96.62 285 LEU A CA 1
ATOM 2391 C C . LEU A 1 285 ? -29.575 2.865 9.278 1.00 96.62 285 LEU A C 1
ATOM 2393 O O . LEU A 1 285 ? -29.959 3.543 10.232 1.00 96.62 285 LEU A O 1
ATOM 2397 N N . PHE A 1 286 ? -28.376 3.021 8.713 1.00 97.00 286 PHE A N 1
ATOM 2398 C CA . PHE A 1 286 ? -27.435 4.041 9.168 1.00 97.00 286 PHE A CA 1
ATOM 2399 C C . PHE A 1 286 ? -27.963 5.452 8.905 1.00 97.00 286 PHE A C 1
ATOM 2401 O O . PHE A 1 286 ? -27.872 6.287 9.797 1.00 97.00 286 PHE A O 1
ATOM 2408 N N . GLN A 1 287 ? -28.606 5.706 7.760 1.00 95.88 287 GLN A N 1
ATOM 2409 C CA . GLN A 1 287 ? -29.268 6.990 7.489 1.00 95.88 287 GLN A CA 1
ATOM 2410 C C . GLN A 1 287 ? -30.330 7.325 8.545 1.00 95.88 287 GLN A C 1
ATOM 2412 O O . GLN A 1 287 ? -30.360 8.443 9.055 1.00 95.88 287 GLN A O 1
ATOM 2417 N N . GLN A 1 288 ? -31.170 6.354 8.924 1.00 94.75 288 GLN A N 1
ATOM 2418 C CA . GLN A 1 288 ? -32.155 6.551 9.994 1.00 94.75 288 GLN A CA 1
ATOM 2419 C C . GLN A 1 288 ? -31.491 6.808 11.353 1.00 94.75 288 GLN A C 1
ATOM 2421 O O . GLN A 1 288 ? -31.953 7.675 12.093 1.00 94.75 288 GLN A O 1
ATOM 2426 N N . ALA A 1 289 ? -30.426 6.067 11.681 1.00 94.94 289 ALA A N 1
ATOM 2427 C CA . ALA A 1 289 ? -29.686 6.236 12.929 1.00 94.94 289 ALA A CA 1
ATOM 2428 C C . ALA A 1 289 ? -29.059 7.636 13.022 1.00 94.94 289 ALA A C 1
ATOM 2430 O O . ALA A 1 289 ? -29.299 8.329 14.006 1.00 94.94 289 ALA A O 1
ATOM 2431 N N . VAL A 1 290 ? -28.356 8.076 11.972 1.00 94.12 290 VAL A N 1
ATOM 2432 C CA . VAL A 1 290 ? -27.774 9.422 11.860 1.00 94.12 290 VAL A CA 1
ATOM 2433 C C . VAL A 1 290 ? -28.846 10.487 12.045 1.00 94.12 290 VAL A C 1
ATOM 2435 O O . VAL A 1 290 ? -28.753 11.283 12.971 1.00 94.12 290 VAL A O 1
ATOM 2438 N N . GLN A 1 291 ? -29.896 10.485 11.217 1.00 93.50 291 GLN A N 1
ATOM 2439 C CA . GLN A 1 291 ? -30.913 11.542 11.243 1.00 93.50 291 GLN A CA 1
ATOM 2440 C C . GLN A 1 291 ? -31.602 11.651 12.609 1.00 93.50 291 GLN A C 1
ATOM 2442 O O . GLN A 1 291 ? -31.828 12.756 13.101 1.00 93.50 291 GLN A O 1
ATOM 2447 N N . GLY A 1 292 ? -31.914 10.512 13.237 1.00 93.50 292 GLY A N 1
ATOM 2448 C CA . GLY A 1 292 ? -32.495 10.489 14.577 1.00 93.50 292 GLY A CA 1
ATOM 2449 C C . GLY A 1 292 ? -31.521 10.987 15.649 1.00 93.50 292 GLY A C 1
ATOM 2450 O O . GLY A 1 292 ? -31.892 11.811 16.480 1.00 93.50 292 GLY A O 1
ATOM 2451 N N . GLN A 1 293 ? -30.263 10.538 15.617 1.00 94.06 293 GLN A N 1
ATOM 2452 C CA . GLN A 1 293 ? -29.254 10.919 16.611 1.00 94.06 293 GLN A CA 1
ATOM 2453 C C . GLN A 1 293 ? -28.859 12.393 16.483 1.00 94.06 293 GLN A C 1
ATOM 2455 O O . GLN A 1 293 ? -28.726 13.072 17.496 1.00 94.06 293 GLN A O 1
ATOM 2460 N N . GLU A 1 294 ? -28.730 12.919 15.263 1.00 93.06 294 GLU A N 1
ATOM 2461 C CA . GLU A 1 294 ? -28.466 14.342 15.035 1.00 93.06 294 GLU A CA 1
ATOM 2462 C C . GLU A 1 294 ? -29.604 15.225 15.554 1.00 93.06 294 GLU A C 1
ATOM 2464 O O . GLU A 1 294 ? -29.346 16.296 16.104 1.00 93.06 294 GLU A O 1
ATOM 2469 N N . LYS A 1 295 ? -30.854 14.774 15.400 1.00 92.31 295 LYS A N 1
ATOM 2470 C CA . LYS A 1 295 ? -32.043 15.488 15.872 1.00 92.31 295 LYS A CA 1
ATOM 2471 C C . LYS A 1 295 ? -32.146 15.502 17.400 1.00 92.31 295 LYS A C 1
ATOM 2473 O O . LYS A 1 295 ? -32.431 16.552 17.965 1.00 92.31 295 LYS A O 1
ATOM 2478 N N . GLU A 1 296 ? -31.932 14.362 18.055 1.00 91.94 296 GLU A N 1
ATOM 2479 C CA . GLU A 1 296 ? -32.140 14.221 19.505 1.00 91.94 296 GLU A CA 1
ATOM 2480 C C . GLU A 1 296 ? -30.915 14.631 20.338 1.00 91.94 296 GLU A C 1
ATOM 2482 O O . GLU A 1 296 ? -31.061 15.182 21.426 1.00 91.94 296 GLU A O 1
ATOM 2487 N N . LEU A 1 297 ? -29.701 14.366 19.844 1.00 90.06 297 LEU A N 1
ATOM 2488 C CA . LEU A 1 297 ? -28.448 14.538 20.594 1.00 90.06 297 LEU A CA 1
ATOM 2489 C C . LEU A 1 297 ? -27.553 15.652 20.026 1.00 90.06 297 LEU A C 1
ATOM 2491 O O . LEU A 1 297 ? -26.604 16.087 20.685 1.00 90.06 297 LEU A O 1
ATOM 2495 N N . GLY A 1 298 ? -27.842 16.114 18.808 1.00 89.50 298 GLY A N 1
ATOM 2496 C CA . GLY A 1 298 ? -27.041 17.083 18.067 1.00 89.50 298 GLY A CA 1
ATOM 2497 C C . GLY A 1 298 ? -26.011 16.436 17.134 1.00 89.50 298 GLY A C 1
ATOM 2498 O O . GLY A 1 298 ? -25.527 15.329 17.365 1.00 89.50 298 GLY A O 1
ATOM 2499 N N . LYS A 1 299 ? -25.635 17.169 16.079 1.00 87.62 299 LYS A N 1
ATOM 2500 C CA . LYS A 1 299 ? -24.736 16.696 15.005 1.00 87.62 299 LYS A CA 1
ATOM 2501 C C . LYS A 1 299 ? -23.350 16.272 15.476 1.00 87.62 299 LYS A C 1
ATOM 2503 O O . LYS A 1 299 ? -22.806 15.280 15.009 1.00 87.62 299 LYS A O 1
ATOM 2508 N N . ASP A 1 300 ? -22.809 16.991 16.455 1.00 86.69 300 ASP A N 1
ATOM 2509 C CA . ASP A 1 300 ? -21.493 16.678 17.000 1.00 86.69 300 ASP A CA 1
ATOM 2510 C C . ASP A 1 300 ? -21.561 15.512 18.010 1.00 86.69 300 ASP A C 1
ATOM 2512 O O . ASP A 1 300 ? -20.538 15.155 18.585 1.00 86.69 300 ASP A O 1
ATOM 2516 N N . HIS A 1 301 ? -22.730 14.938 18.344 1.00 88.81 301 HIS A N 1
ATOM 2517 C CA . HIS A 1 301 ? -22.814 13.833 19.312 1.00 88.81 301 HIS A CA 1
ATOM 2518 C C . HIS A 1 301 ? -22.004 12.614 18.864 1.00 88.81 301 HIS A C 1
ATOM 2520 O O . HIS A 1 301 ? -22.030 12.237 17.698 1.00 88.81 301 HIS A O 1
ATOM 2526 N N . VAL A 1 302 ? -21.298 11.979 19.806 1.00 87.38 302 VAL A N 1
ATOM 2527 C CA . VAL A 1 302 ? -20.378 10.868 19.515 1.00 87.38 302 VAL A CA 1
ATOM 2528 C C . VAL A 1 302 ? -21.101 9.737 18.773 1.00 87.38 302 VAL A C 1
ATOM 2530 O O . VAL A 1 302 ? -20.593 9.247 17.769 1.00 87.38 302 VAL A O 1
ATOM 2533 N N . ASP A 1 303 ? -22.323 9.401 19.191 1.00 87.25 303 ASP A N 1
ATOM 2534 C CA . ASP A 1 303 ? -23.140 8.376 18.526 1.00 87.25 303 ASP A CA 1
ATOM 2535 C C . ASP A 1 303 ? -23.535 8.755 17.090 1.00 87.25 303 ASP A C 1
ATOM 2537 O O . ASP A 1 303 ? -23.447 7.914 16.196 1.00 87.25 303 ASP A O 1
ATOM 2541 N N . ALA A 1 304 ? -23.892 10.023 16.843 1.00 91.62 304 ALA A N 1
ATOM 2542 C CA . ALA A 1 304 ? -24.205 10.506 15.496 1.00 91.62 304 ALA A CA 1
ATOM 2543 C C . ALA A 1 304 ? -22.967 10.420 14.588 1.00 91.62 304 ALA A C 1
ATOM 2545 O O . ALA A 1 304 ? -23.046 9.935 13.462 1.00 91.62 304 ALA A O 1
ATOM 2546 N N . LEU A 1 305 ? -21.793 10.794 15.111 1.00 92.19 305 LEU A N 1
ATOM 2547 C CA . LEU A 1 305 ? -20.511 10.694 14.408 1.00 92.19 305 LEU A CA 1
ATOM 2548 C C . LEU A 1 305 ? -20.091 9.236 14.148 1.00 92.19 305 LEU A C 1
ATOM 2550 O O . LEU A 1 305 ? -19.433 8.956 13.144 1.00 92.19 305 LEU A O 1
ATOM 2554 N N . TYR A 1 306 ? -20.438 8.288 15.026 1.00 90.38 306 TYR A N 1
ATOM 2555 C CA . TYR A 1 306 ? -20.253 6.855 14.771 1.00 90.38 306 TYR A CA 1
ATOM 2556 C C . TYR A 1 306 ? -21.145 6.360 13.637 1.00 90.38 306 TYR A C 1
ATOM 2558 O O . TYR A 1 306 ? -20.635 5.750 12.696 1.00 90.38 306 TYR A O 1
ATOM 2566 N N . SER A 1 307 ? -22.441 6.660 13.680 1.00 92.31 307 SER A N 1
ATOM 2567 C CA . SER A 1 307 ? -23.366 6.279 12.610 1.00 92.31 307 SER A CA 1
ATOM 2568 C C . SER A 1 307 ? -22.991 6.925 11.270 1.00 92.31 307 SER A C 1
ATOM 2570 O O . SER A 1 307 ? -23.012 6.241 10.249 1.00 92.31 307 SER A O 1
ATOM 2572 N N . ASN A 1 308 ? -22.556 8.193 11.274 1.00 93.62 308 ASN A N 1
ATOM 2573 C CA . ASN A 1 308 ? -22.079 8.906 10.082 1.00 93.62 308 ASN A CA 1
ATOM 2574 C C . ASN A 1 308 ? -20.854 8.229 9.465 1.00 93.62 308 ASN A C 1
ATOM 2576 O O . ASN A 1 308 ? -20.816 7.991 8.259 1.00 93.62 308 ASN A O 1
ATOM 2580 N N . HIS A 1 309 ? -19.877 7.850 10.292 1.00 94.31 309 HIS A N 1
ATOM 2581 C CA . HIS A 1 309 ? -18.699 7.117 9.834 1.00 94.31 309 HIS A CA 1
ATOM 2582 C C . HIS A 1 309 ? -19.080 5.794 9.147 1.00 94.31 309 HIS A C 1
ATOM 2584 O O . HIS A 1 309 ? -18.596 5.495 8.057 1.00 94.31 309 HIS A O 1
ATOM 2590 N N . TRP A 1 310 ? -19.976 5.005 9.745 1.00 95.50 310 TRP A N 1
ATOM 2591 C CA . TRP A 1 310 ? -20.391 3.723 9.167 1.00 95.50 310 TRP A CA 1
ATOM 2592 C C . TRP A 1 310 ? -21.270 3.863 7.922 1.00 95.50 310 TRP A C 1
ATOM 2594 O O . TRP A 1 310 ? -21.172 3.032 7.010 1.00 95.50 310 TRP A O 1
ATOM 2604 N N . LEU A 1 311 ? -22.072 4.926 7.832 1.00 96.56 311 LEU A N 1
ATOM 2605 C CA . LEU A 1 311 ? -22.755 5.283 6.593 1.00 96.56 311 LEU A CA 1
ATOM 2606 C C . LEU A 1 311 ? -21.734 5.593 5.487 1.00 96.56 311 LEU A C 1
ATOM 2608 O O . LEU A 1 311 ? -21.835 5.026 4.400 1.00 96.56 311 LEU A O 1
ATOM 2612 N N . GLY A 1 312 ? -20.697 6.381 5.791 1.00 95.69 312 GLY A N 1
ATOM 2613 C CA . GLY A 1 312 ? -19.573 6.642 4.885 1.00 95.69 312 GLY A CA 1
ATOM 2614 C C . GLY A 1 312 ? -18.880 5.357 4.417 1.00 95.69 312 GLY A C 1
ATOM 2615 O O . GLY A 1 312 ? -18.715 5.144 3.215 1.00 95.69 312 GLY A O 1
ATOM 2616 N N . CYS A 1 313 ? -18.564 4.435 5.336 1.00 94.81 313 CYS A N 1
ATOM 2617 C CA . CYS A 1 313 ? -17.989 3.124 4.998 1.00 94.81 313 CYS A CA 1
ATOM 2618 C C . CYS A 1 313 ? -18.904 2.316 4.069 1.00 94.81 313 CYS A C 1
ATOM 2620 O O . CYS A 1 313 ? -18.440 1.687 3.114 1.00 94.81 313 CYS A O 1
ATOM 2622 N N . THR A 1 314 ? -20.212 2.350 4.321 1.00 95.31 314 THR A N 1
ATOM 2623 C CA . THR A 1 314 ? -21.215 1.658 3.504 1.00 95.31 314 THR A CA 1
ATOM 2624 C C . THR A 1 314 ? -21.261 2.224 2.085 1.00 95.31 314 THR A C 1
ATOM 2626 O O . THR A 1 314 ? -21.189 1.459 1.121 1.00 95.31 314 THR A O 1
ATOM 2629 N N . LEU A 1 315 ? -21.287 3.551 1.939 1.00 95.88 315 LEU A N 1
ATOM 2630 C CA . LEU A 1 315 ? -21.260 4.228 0.639 1.00 95.88 315 LEU A CA 1
ATOM 2631 C C . LEU A 1 315 ? -19.939 3.986 -0.108 1.00 95.88 315 LEU A C 1
ATOM 2633 O O . LEU A 1 315 ? -19.952 3.708 -1.310 1.00 95.88 315 LEU A O 1
ATOM 2637 N N . TYR A 1 316 ? -18.805 3.967 0.602 1.00 95.00 316 TYR A N 1
ATOM 2638 C CA . TYR A 1 316 ? -17.503 3.610 0.033 1.00 95.00 316 TYR A CA 1
ATOM 2639 C C . TYR A 1 316 ? -17.510 2.201 -0.577 1.00 95.00 316 TYR A C 1
ATOM 2641 O O . TYR A 1 316 ? -17.028 2.003 -1.696 1.00 95.00 316 TYR A O 1
ATOM 2649 N N . LYS A 1 317 ? -18.084 1.207 0.117 1.00 93.25 317 LYS A N 1
ATOM 2650 C CA . LYS A 1 317 ? -18.204 -0.167 -0.409 1.00 93.25 317 LYS A CA 1
ATOM 2651 C C . LYS A 1 317 ? -19.136 -0.258 -1.616 1.00 93.25 317 LYS A C 1
ATOM 2653 O O . LYS A 1 317 ? -18.883 -1.068 -2.504 1.00 93.25 317 LYS A O 1
ATOM 2658 N N . GLN A 1 318 ? -20.146 0.606 -1.692 1.00 93.56 318 GLN A N 1
ATOM 2659 C CA . GLN A 1 318 ? -20.997 0.763 -2.874 1.00 93.56 318 GLN A CA 1
ATOM 2660 C C . GLN A 1 318 ? -20.344 1.580 -4.006 1.00 93.56 318 GLN A C 1
ATOM 2662 O O . GLN A 1 318 ? -20.971 1.787 -5.041 1.00 93.56 318 GLN A O 1
ATOM 2667 N N . LYS A 1 319 ? -19.087 2.024 -3.843 1.00 94.38 319 LYS A N 1
ATOM 2668 C CA . LYS A 1 319 ? -18.342 2.875 -4.790 1.00 94.38 319 LYS A CA 1
ATOM 2669 C C . LYS A 1 319 ? -18.929 4.285 -4.980 1.00 94.38 319 LYS A C 1
ATOM 2671 O O . LYS A 1 319 ? -18.548 4.983 -5.916 1.00 94.38 319 LYS A O 1
ATOM 2676 N N . LYS A 1 320 ? -19.803 4.737 -4.075 1.00 95.06 320 LYS A N 1
ATOM 2677 C CA . LYS A 1 320 ? -20.336 6.110 -4.024 1.00 95.06 320 LYS A CA 1
ATOM 2678 C C . LYS A 1 320 ? -19.348 7.022 -3.285 1.00 95.06 320 LYS A C 1
ATOM 2680 O O . LYS A 1 320 ? -19.596 7.464 -2.166 1.00 95.06 320 LYS A O 1
ATOM 2685 N N . TYR A 1 321 ? -18.174 7.239 -3.880 1.00 94.44 321 TYR A N 1
ATOM 2686 C CA . TYR A 1 321 ? -17.052 7.885 -3.188 1.00 94.44 321 TYR A CA 1
ATOM 2687 C C . TYR A 1 321 ? -17.280 9.367 -2.866 1.00 94.44 321 TYR A C 1
ATOM 2689 O O . TYR A 1 321 ? -16.740 9.827 -1.868 1.00 94.44 321 TYR A O 1
ATOM 2697 N N . GLY A 1 322 ? -18.057 10.100 -3.670 1.00 93.75 322 GLY A N 1
ATOM 2698 C CA . GLY A 1 322 ? -18.362 11.513 -3.400 1.00 93.75 322 GLY A CA 1
ATOM 2699 C C . GLY A 1 322 ? -19.207 11.692 -2.136 1.00 93.75 322 GLY A C 1
ATOM 2700 O O . GLY A 1 322 ? -18.814 12.406 -1.223 1.00 93.75 322 GLY A O 1
ATOM 2701 N N . GLU A 1 323 ? -20.314 10.954 -2.026 1.00 94.44 323 GLU A N 1
ATOM 2702 C CA . GLU A 1 323 ? -21.180 10.995 -0.836 1.00 94.44 323 GLU A CA 1
ATOM 2703 C C . GLU A 1 323 ? -20.462 10.473 0.423 1.00 94.44 323 GLU A C 1
ATOM 2705 O O . GLU A 1 323 ? -20.642 10.998 1.521 1.00 94.44 323 GLU A O 1
ATOM 2710 N N . ALA A 1 324 ? -19.609 9.451 0.276 1.00 96.19 324 ALA A N 1
ATOM 2711 C CA . ALA A 1 324 ? -18.806 8.937 1.384 1.00 96.19 324 ALA A CA 1
ATOM 2712 C C . ALA A 1 324 ? -17.824 9.989 1.929 1.00 96.19 324 ALA A C 1
ATOM 2714 O O . ALA A 1 324 ? -17.635 10.083 3.142 1.00 96.19 324 ALA A O 1
ATOM 2715 N N . GLU A 1 325 ? -17.210 10.782 1.048 1.00 95.94 325 GLU A N 1
ATOM 2716 C CA . GLU A 1 325 ? -16.261 11.827 1.429 1.00 95.94 325 GLU A CA 1
ATOM 2717 C C . GLU A 1 325 ? -16.913 12.886 2.322 1.00 95.94 325 GLU A C 1
ATOM 2719 O O . GLU A 1 325 ? -16.359 13.215 3.372 1.00 95.94 325 GLU A O 1
ATOM 2724 N N . GLU A 1 326 ? -18.100 13.377 1.952 1.00 94.88 326 GLU A N 1
ATOM 2725 C CA . GLU A 1 326 ? -18.826 14.387 2.731 1.00 94.88 326 GLU A CA 1
ATOM 2726 C C . GLU A 1 326 ? -19.075 13.915 4.169 1.00 94.88 326 GLU A C 1
ATOM 2728 O O . GLU A 1 326 ? -18.789 14.638 5.128 1.00 94.88 326 GLU A O 1
ATOM 2733 N N . LEU A 1 327 ? -19.534 12.670 4.330 1.00 94.94 327 LEU A N 1
ATOM 2734 C CA . LEU A 1 327 ? -19.792 12.079 5.644 1.00 94.94 327 LEU A CA 1
ATOM 2735 C C . LEU A 1 327 ? -18.510 11.865 6.446 1.00 94.94 327 LEU A C 1
ATOM 2737 O O . LEU A 1 327 ? -18.487 12.129 7.651 1.00 94.94 327 LEU A O 1
ATOM 2741 N N . PHE A 1 328 ? -17.430 11.407 5.806 1.00 95.56 328 PHE A N 1
ATOM 2742 C CA . PHE A 1 328 ? -16.156 11.238 6.497 1.00 95.56 328 PHE A CA 1
ATOM 2743 C C . PHE A 1 328 ? -15.568 12.579 6.938 1.00 95.56 328 PHE A C 1
ATOM 2745 O O . PHE A 1 328 ? -15.104 12.665 8.073 1.00 95.56 328 PHE A O 1
ATOM 2752 N N . ARG A 1 329 ? -15.650 13.642 6.124 1.00 95.12 329 ARG A N 1
ATOM 2753 C CA . ARG A 1 329 ? -15.214 14.990 6.532 1.00 95.12 329 ARG A CA 1
ATOM 2754 C C . ARG A 1 329 ? -16.000 15.494 7.742 1.00 95.12 329 ARG A C 1
ATOM 2756 O O . ARG A 1 329 ? -15.391 15.982 8.692 1.00 95.12 329 ARG A O 1
ATOM 2763 N N . GLN A 1 330 ? -17.323 15.316 7.755 1.00 92.69 330 GLN A N 1
ATOM 2764 C CA . GLN A 1 330 ? -18.156 15.666 8.913 1.00 92.69 330 GLN A CA 1
ATOM 2765 C C . GLN A 1 330 ? -17.771 14.854 10.161 1.00 92.69 330 GLN A C 1
ATOM 2767 O O . GLN A 1 330 ? -17.614 15.416 11.247 1.00 92.69 330 GLN A O 1
ATOM 2772 N N . ALA A 1 331 ? -17.560 13.542 10.009 1.00 93.25 331 ALA A N 1
ATOM 2773 C CA . ALA A 1 331 ? -17.163 12.667 11.108 1.00 93.25 331 ALA A CA 1
ATOM 2774 C C . ALA A 1 331 ? -15.781 13.030 11.680 1.00 93.25 331 ALA A C 1
ATOM 2776 O O . ALA A 1 331 ? -15.614 13.027 12.899 1.00 93.25 331 ALA A O 1
ATOM 2777 N N . VAL A 1 332 ? -14.805 13.355 10.824 1.00 93.31 332 VAL A N 1
ATOM 2778 C CA . VAL A 1 332 ? -13.469 13.822 11.228 1.00 93.31 332 VAL A CA 1
ATOM 2779 C C . VAL A 1 332 ? -13.582 15.125 12.009 1.00 93.31 332 VAL A C 1
ATOM 2781 O O . VAL A 1 332 ? -13.177 15.161 13.166 1.00 93.31 332 VAL A O 1
ATOM 2784 N N . GLN A 1 333 ? -14.213 16.156 11.439 1.00 92.88 333 GLN A N 1
ATOM 2785 C CA . GLN A 1 333 ? -14.324 17.474 12.077 1.00 92.88 333 GLN A CA 1
ATOM 2786 C C . GLN A 1 333 ? -15.025 17.402 13.442 1.00 92.88 333 GLN A C 1
ATOM 2788 O O . GLN A 1 333 ? -14.564 17.994 14.422 1.00 92.88 333 GLN A O 1
ATOM 2793 N N . GLY A 1 334 ? -16.119 16.638 13.536 1.00 92.38 334 GLY A N 1
ATOM 2794 C CA . GLY A 1 334 ? -16.839 16.453 14.795 1.00 92.38 334 GLY A CA 1
ATOM 2795 C C . GLY A 1 334 ? -16.014 15.711 15.852 1.00 92.38 334 GLY A C 1
ATOM 2796 O O . GLY A 1 334 ? -16.013 16.102 17.024 1.00 92.38 334 GLY A O 1
ATOM 2797 N N . ARG A 1 335 ? -15.276 14.661 15.456 1.00 93.06 335 ARG A N 1
ATOM 2798 C CA . ARG A 1 335 ? -14.420 13.891 16.375 1.00 93.06 335 ARG A CA 1
ATOM 2799 C C . ARG A 1 335 ? -13.184 14.675 16.799 1.00 93.06 335 ARG A C 1
ATOM 2801 O O . ARG A 1 335 ? -12.863 14.658 17.982 1.00 93.06 335 ARG A O 1
ATOM 2808 N N . GLU A 1 336 ? -12.559 15.429 15.901 1.00 92.44 336 GLU A N 1
ATOM 2809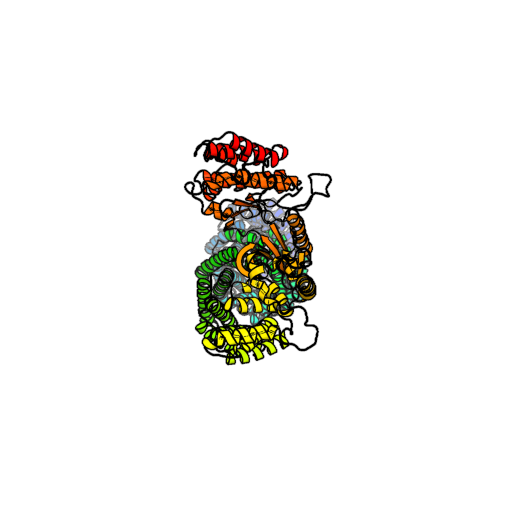 C CA . GLU A 1 336 ? -11.449 16.328 16.233 1.00 92.44 336 GLU A CA 1
ATOM 2810 C C . GLU A 1 336 ? -11.852 17.342 17.303 1.00 92.44 336 GLU A C 1
ATOM 2812 O O . GLU A 1 336 ? -11.139 17.517 18.290 1.00 92.44 336 GLU A O 1
ATOM 2817 N N . LYS A 1 337 ? -13.031 17.958 17.154 1.00 91.25 337 LYS A N 1
ATOM 2818 C CA . LYS A 1 337 ? -13.551 18.942 18.109 1.00 91.25 337 LYS A CA 1
ATOM 2819 C C . LYS A 1 337 ? -13.859 18.343 19.485 1.00 91.25 337 LYS A C 1
ATOM 2821 O O . LYS A 1 337 ? -13.686 19.032 20.488 1.00 91.25 337 LYS A O 1
ATOM 2826 N N . LYS A 1 338 ? -14.347 17.098 19.550 1.00 91.62 338 LYS A N 1
ATOM 2827 C CA . LYS A 1 338 ? -14.782 16.466 20.812 1.00 91.62 338 LYS A CA 1
ATOM 2828 C C . LYS A 1 338 ? -13.732 15.615 21.511 1.00 91.62 338 LYS A C 1
ATOM 2830 O O . LYS A 1 338 ? -13.675 15.623 22.735 1.00 91.62 338 LYS A O 1
ATOM 2835 N N . LEU A 1 339 ? -12.979 14.836 20.747 1.00 88.81 339 LEU A N 1
ATOM 2836 C CA . LEU A 1 339 ? -12.041 13.831 21.248 1.00 88.81 339 LEU A CA 1
ATOM 2837 C C . LEU A 1 339 ? -10.585 14.275 21.068 1.00 88.81 339 LEU A C 1
ATOM 2839 O O . LEU A 1 339 ? -9.699 13.759 21.741 1.00 88.81 339 LEU A O 1
ATOM 2843 N N . GLY A 1 340 ? -10.344 15.240 20.178 1.00 89.69 340 GLY A N 1
ATOM 2844 C CA . GLY A 1 340 ? -9.014 15.659 19.763 1.00 89.69 340 GLY A CA 1
ATOM 2845 C C . GLY A 1 340 ? -8.552 14.965 18.480 1.00 89.69 340 GLY A C 1
ATOM 2846 O O . GLY A 1 340 ? -9.066 13.919 18.073 1.00 89.69 340 GLY A O 1
ATOM 2847 N N . LYS A 1 341 ? -7.553 15.575 17.836 1.00 88.62 341 LYS A N 1
ATOM 2848 C CA . LYS A 1 341 ? -6.970 15.118 16.563 1.00 88.62 341 LYS A CA 1
ATOM 2849 C C . LYS A 1 341 ? -6.242 13.775 16.654 1.00 88.62 341 LYS A C 1
ATOM 2851 O O . LYS A 1 341 ? -6.294 12.988 15.720 1.00 88.62 341 LYS A O 1
ATOM 2856 N N . ASP A 1 342 ? -5.600 13.511 17.792 1.00 86.94 342 ASP A N 1
ATOM 2857 C CA . ASP A 1 342 ? -4.760 12.327 18.002 1.00 86.94 342 ASP A CA 1
ATOM 2858 C C . ASP A 1 342 ? -5.565 11.135 18.567 1.00 86.94 342 ASP A C 1
ATOM 2860 O O . ASP A 1 342 ? -5.027 10.047 18.746 1.00 86.94 342 ASP A O 1
ATOM 2864 N N . HIS A 1 343 ? -6.869 11.306 18.828 1.00 88.50 343 HIS A N 1
ATOM 2865 C CA . HIS A 1 343 ? -7.717 10.223 19.325 1.00 88.50 343 HIS A CA 1
ATOM 2866 C C . HIS A 1 343 ? -7.891 9.123 18.267 1.00 88.50 343 HIS A C 1
ATOM 2868 O O . HIS A 1 343 ? -8.179 9.414 17.105 1.00 88.50 343 HIS A O 1
ATOM 2874 N N . ILE A 1 344 ? -7.807 7.850 18.674 1.00 86.88 344 ILE A N 1
ATOM 2875 C CA . ILE A 1 344 ? -7.825 6.683 17.769 1.00 86.88 344 ILE A CA 1
ATOM 2876 C C . ILE A 1 344 ? -9.023 6.707 16.805 1.00 86.88 344 ILE A C 1
ATOM 2878 O O . ILE A 1 344 ? -8.853 6.493 15.606 1.00 86.88 344 ILE A O 1
ATOM 2882 N N . ASP A 1 345 ? -10.224 7.027 17.294 1.00 86.19 345 ASP A N 1
ATOM 2883 C CA . ASP A 1 345 ? -11.424 7.119 16.446 1.00 86.19 345 ASP A CA 1
ATOM 2884 C C . ASP A 1 345 ? -11.361 8.253 15.411 1.00 86.19 345 ASP A C 1
ATOM 2886 O O . ASP A 1 345 ? -11.940 8.136 14.327 1.00 86.19 345 ASP A O 1
ATOM 2890 N N . THR A 1 346 ? -10.686 9.358 15.730 1.00 91.12 346 THR A N 1
ATOM 2891 C CA . THR A 1 346 ? -10.464 10.468 14.795 1.00 91.12 346 THR A CA 1
ATOM 2892 C C . THR A 1 346 ? -9.509 10.026 13.691 1.00 91.12 346 THR A C 1
ATOM 2894 O O . THR A 1 346 ? -9.827 10.153 12.509 1.00 91.12 346 THR A O 1
ATOM 2897 N N . LEU A 1 347 ? -8.391 9.400 14.072 1.00 91.06 347 LEU A N 1
ATOM 2898 C CA . LEU A 1 347 ? -7.399 8.860 13.138 1.00 91.06 347 LEU A CA 1
ATOM 2899 C C . LEU A 1 347 ? -8.001 7.774 12.235 1.00 91.06 347 LEU A C 1
ATOM 2901 O O . LEU A 1 347 ? -7.692 7.717 11.047 1.00 91.06 347 LEU A O 1
ATOM 2905 N N . TYR A 1 348 ? -8.907 6.947 12.768 1.00 89.12 348 TYR A N 1
ATOM 2906 C CA . TYR A 1 348 ? -9.625 5.941 11.986 1.00 89.12 348 TYR A CA 1
ATOM 2907 C C . TYR A 1 348 ? -10.540 6.577 10.930 1.00 89.12 348 TYR A C 1
ATOM 2909 O O . TYR A 1 348 ? -10.552 6.141 9.780 1.00 89.12 348 TYR A O 1
ATOM 2917 N N . SER A 1 349 ? -11.264 7.650 11.269 1.00 90.94 349 SER A N 1
ATOM 2918 C CA . SER A 1 349 ? -12.026 8.415 10.272 1.00 90.94 349 SER A CA 1
ATOM 2919 C C . SER A 1 349 ? -11.119 9.077 9.227 1.00 90.94 349 SER A C 1
ATOM 2921 O O . SER A 1 349 ? -11.452 9.028 8.044 1.00 90.94 349 SER A O 1
ATOM 2923 N N . ASN A 1 350 ? -9.960 9.619 9.625 1.00 92.69 350 ASN A N 1
ATOM 2924 C CA . ASN A 1 350 ? -8.971 10.183 8.694 1.00 92.69 350 ASN A CA 1
ATOM 2925 C C . ASN A 1 350 ? -8.447 9.138 7.708 1.00 92.69 350 ASN A C 1
ATOM 2927 O O . ASN A 1 350 ? -8.373 9.401 6.509 1.00 92.69 350 ASN A O 1
ATOM 2931 N N . HIS A 1 351 ? -8.152 7.931 8.187 1.00 92.88 351 HIS A N 1
ATOM 2932 C CA . HIS A 1 351 ? -7.744 6.818 7.337 1.00 92.88 351 HIS A CA 1
ATOM 2933 C C . HIS A 1 351 ? -8.811 6.495 6.273 1.00 92.88 351 HIS A C 1
ATOM 2935 O O . HIS A 1 351 ? -8.499 6.341 5.091 1.00 92.88 351 HIS A O 1
ATOM 2941 N N . TRP A 1 352 ? -10.090 6.431 6.649 1.00 94.38 352 TRP A N 1
ATOM 2942 C CA . TRP A 1 352 ? -11.168 6.165 5.690 1.00 94.38 352 TRP A CA 1
ATOM 2943 C C . TRP A 1 352 ? -11.427 7.321 4.719 1.00 94.38 352 TRP A C 1
ATOM 2945 O O . TRP A 1 352 ? -11.681 7.073 3.534 1.00 94.38 352 TRP A O 1
ATOM 2955 N N . LEU A 1 353 ? -11.296 8.570 5.174 1.00 96.12 353 LEU A N 1
ATOM 2956 C CA . LEU A 1 353 ? -11.330 9.739 4.296 1.00 96.12 353 LEU A CA 1
ATOM 2957 C C . LEU A 1 353 ? -10.188 9.676 3.269 1.00 96.12 353 LEU A C 1
ATOM 2959 O O . LEU A 1 353 ? -10.440 9.783 2.069 1.00 96.12 353 LEU A O 1
ATOM 2963 N N . GLY A 1 354 ? -8.963 9.378 3.714 1.00 95.56 354 GLY A N 1
ATOM 2964 C CA . GLY A 1 354 ? -7.805 9.182 2.840 1.00 95.56 354 GLY A CA 1
ATOM 2965 C C . GLY A 1 354 ? -8.033 8.075 1.807 1.00 95.56 354 GLY A C 1
ATOM 2966 O O . GLY A 1 354 ? -7.772 8.266 0.620 1.00 95.56 354 GLY A O 1
ATOM 2967 N N . ARG A 1 355 ? -8.613 6.932 2.204 1.00 95.00 355 ARG A N 1
ATOM 2968 C CA . ARG A 1 355 ? -8.960 5.843 1.265 1.00 95.00 355 ARG A CA 1
ATOM 2969 C C . ARG A 1 355 ? -10.008 6.258 0.246 1.00 95.00 355 ARG A C 1
ATOM 2971 O O . ARG A 1 355 ? -9.968 5.776 -0.888 1.00 95.00 355 ARG A O 1
ATOM 2978 N N . THR A 1 356 ? -10.951 7.100 0.651 1.00 95.44 356 THR A N 1
ATOM 2979 C CA . THR A 1 356 ? -11.997 7.640 -0.223 1.00 95.44 356 THR A CA 1
ATOM 2980 C C . THR A 1 356 ? -11.385 8.559 -1.272 1.00 95.44 356 THR A C 1
ATOM 2982 O O . THR A 1 356 ? -11.565 8.311 -2.464 1.00 95.44 356 THR A O 1
ATOM 2985 N N . LEU A 1 357 ? -10.552 9.511 -0.853 1.00 95.31 357 LEU A N 1
ATOM 2986 C CA . LEU A 1 357 ? -9.827 10.414 -1.750 1.00 95.31 357 LEU A CA 1
ATOM 2987 C C . LEU A 1 357 ? -8.862 9.669 -2.682 1.00 95.31 357 LEU A C 1
ATOM 2989 O O . LEU A 1 357 ? -8.812 9.955 -3.877 1.00 95.31 357 LEU A O 1
ATOM 2993 N N . TYR A 1 358 ? -8.178 8.633 -2.185 1.00 95.19 358 TYR A N 1
ATOM 2994 C CA . TYR A 1 358 ? -7.330 7.767 -3.009 1.00 95.19 358 TYR A CA 1
ATOM 2995 C C . TYR A 1 358 ? -8.123 7.102 -4.146 1.00 95.19 358 TYR A C 1
ATOM 2997 O O . TYR A 1 358 ? -7.647 7.022 -5.278 1.00 95.19 358 TYR A O 1
ATOM 3005 N N . LYS A 1 359 ? -9.355 6.639 -3.883 1.00 93.62 359 LYS A N 1
ATOM 3006 C CA . LYS A 1 359 ? -10.224 6.056 -4.923 1.00 93.62 359 LYS A CA 1
ATOM 3007 C C . LYS A 1 359 ? -10.749 7.083 -5.920 1.00 93.62 359 LYS A C 1
ATOM 3009 O O . LYS A 1 359 ? -11.014 6.711 -7.058 1.00 93.62 359 LYS A O 1
ATOM 3014 N N . GLN A 1 360 ? -10.846 8.345 -5.519 1.00 92.19 360 GLN A N 1
ATOM 3015 C CA . GLN A 1 360 ? -11.143 9.463 -6.412 1.00 92.19 360 GLN A CA 1
ATOM 3016 C C . GLN A 1 360 ? -9.899 10.000 -7.151 1.00 92.19 360 GLN A C 1
ATOM 3018 O O . GLN A 1 360 ? -9.996 11.001 -7.851 1.00 92.19 360 GLN A O 1
ATOM 3023 N N . MET A 1 361 ? -8.736 9.347 -7.017 1.00 93.50 361 MET A N 1
ATOM 3024 C CA . MET A 1 361 ? -7.453 9.765 -7.606 1.00 93.50 361 MET A CA 1
ATOM 3025 C C . MET A 1 361 ? -6.873 11.074 -7.038 1.00 93.50 361 MET A C 1
ATOM 3027 O O . MET A 1 361 ? -5.906 11.611 -7.579 1.00 93.50 361 MET A O 1
ATOM 3031 N N . ASN A 1 362 ? -7.394 11.574 -5.913 1.00 93.50 362 ASN A N 1
ATOM 3032 C CA . ASN A 1 362 ? -6.810 12.703 -5.187 1.00 93.50 362 ASN A CA 1
ATOM 3033 C C . ASN A 1 362 ? -5.715 12.201 -4.229 1.00 93.50 362 ASN A C 1
ATOM 3035 O O . ASN A 1 362 ? -5.881 12.135 -3.009 1.00 93.50 362 ASN A O 1
ATOM 3039 N N . TYR A 1 363 ? -4.594 11.769 -4.810 1.00 92.62 363 TYR A N 1
ATOM 3040 C CA . TYR A 1 363 ? -3.523 11.093 -4.074 1.00 92.62 363 TYR A CA 1
ATOM 3041 C C . TYR A 1 363 ? -2.755 12.007 -3.115 1.00 92.62 363 TYR A C 1
ATOM 3043 O O . TYR A 1 363 ? -2.248 11.513 -2.113 1.00 92.62 363 TYR A O 1
ATOM 3051 N N . GLY A 1 364 ? -2.672 13.310 -3.409 1.00 93.06 364 GLY A N 1
ATOM 3052 C CA . GLY A 1 364 ? -1.957 14.277 -2.571 1.00 93.06 364 GLY A CA 1
ATOM 3053 C C . GLY A 1 364 ? -2.642 14.484 -1.223 1.00 93.06 364 GLY A C 1
ATOM 3054 O O . GLY A 1 364 ? -2.031 14.268 -0.182 1.00 93.06 364 GLY A O 1
ATOM 3055 N N . GLU A 1 365 ? -3.937 14.807 -1.232 1.00 93.62 365 GLU A N 1
ATOM 3056 C CA . GLU A 1 365 ? -4.703 14.982 0.009 1.00 93.62 365 GLU A CA 1
ATOM 3057 C C . GLU A 1 365 ? -4.858 13.654 0.772 1.00 93.62 365 GLU A C 1
ATOM 3059 O O . GLU A 1 365 ? -4.780 13.617 2.001 1.00 93.62 365 GLU A O 1
ATOM 3064 N N . ALA A 1 366 ? -4.999 12.536 0.049 1.00 96.06 366 ALA A N 1
ATOM 3065 C CA . ALA A 1 366 ? -4.996 11.213 0.665 1.00 96.06 366 ALA A CA 1
ATOM 3066 C C . ALA A 1 366 ? -3.687 10.938 1.428 1.00 96.06 366 ALA A C 1
ATOM 3068 O O . ALA A 1 366 ? -3.734 10.468 2.564 1.00 96.06 366 ALA A O 1
ATOM 3069 N N . GLU A 1 367 ? -2.529 11.254 0.833 1.00 95.75 367 GLU A N 1
ATOM 3070 C CA . GLU A 1 367 ? -1.216 11.106 1.474 1.00 95.75 367 GLU A CA 1
ATOM 3071 C C . GLU A 1 367 ? -1.143 11.881 2.797 1.00 95.75 367 GLU A C 1
ATOM 3073 O O . GLU A 1 367 ? -0.708 11.324 3.806 1.00 95.75 367 GLU A O 1
ATOM 3078 N N . GLU A 1 368 ? -1.599 13.137 2.817 1.00 95.25 368 GLU A N 1
ATOM 3079 C CA . GLU A 1 368 ? -1.577 13.983 4.016 1.00 95.25 368 GLU A CA 1
ATOM 3080 C C . GLU A 1 368 ? -2.405 13.383 5.159 1.00 95.25 368 GLU A C 1
ATOM 3082 O O . GLU A 1 368 ? -1.907 13.249 6.281 1.00 95.25 368 GLU A O 1
ATOM 3087 N N . LEU A 1 369 ? -3.635 12.946 4.873 1.00 95.00 369 LEU A N 1
ATOM 3088 C CA . LEU A 1 369 ? -4.512 12.325 5.870 1.00 95.00 369 LEU A CA 1
ATOM 3089 C C . LEU A 1 369 ? -3.944 11.010 6.404 1.00 95.00 369 LEU A C 1
ATOM 3091 O O . LEU A 1 369 ? -3.992 10.754 7.610 1.00 95.00 369 LEU A O 1
ATOM 3095 N N . PHE A 1 370 ? -3.368 10.179 5.530 1.00 96.12 370 PHE A N 1
ATOM 3096 C CA . PHE A 1 370 ? -2.719 8.947 5.966 1.00 96.12 370 PHE A CA 1
ATOM 3097 C C . PHE A 1 370 ? -1.494 9.231 6.838 1.00 96.12 370 PHE A C 1
ATOM 3099 O O . PHE A 1 370 ? -1.314 8.562 7.853 1.00 96.12 370 PHE A O 1
ATOM 3106 N N . ARG A 1 371 ? -0.680 10.245 6.514 1.00 95.00 371 ARG A N 1
ATOM 3107 C CA . ARG A 1 371 ? 0.464 10.641 7.354 1.00 95.00 371 ARG A CA 1
ATOM 3108 C C . ARG A 1 371 ? 0.026 11.153 8.725 1.00 95.00 371 ARG A C 1
ATOM 3110 O O . ARG A 1 371 ? 0.666 10.807 9.715 1.00 95.00 371 ARG A O 1
ATOM 3117 N N . GLN A 1 372 ? -1.070 11.909 8.805 1.00 92.88 372 GLN A N 1
ATOM 3118 C CA . GLN A 1 372 ? -1.658 12.318 10.087 1.00 92.88 372 GLN A CA 1
ATOM 3119 C C . GLN A 1 372 ? -2.108 11.102 10.910 1.00 92.88 372 GLN A C 1
ATOM 3121 O O . GLN A 1 372 ? -1.776 11.007 12.093 1.00 92.88 372 GLN A O 1
ATOM 3126 N N . ALA A 1 373 ? -2.793 10.139 10.278 1.00 93.31 373 ALA A N 1
ATOM 3127 C CA . ALA A 1 373 ? -3.195 8.891 10.926 1.00 93.31 373 ALA A CA 1
ATOM 3128 C C . ALA A 1 373 ? -1.983 8.106 11.455 1.00 93.31 373 ALA A C 1
ATOM 3130 O O . ALA A 1 373 ? -1.973 7.721 12.623 1.00 93.31 373 ALA A O 1
ATOM 3131 N N . VAL A 1 374 ? -0.933 7.946 10.638 1.00 94.00 374 VAL A N 1
ATOM 3132 C CA . VAL A 1 374 ? 0.323 7.288 11.037 1.00 94.00 374 VAL A CA 1
ATOM 3133 C C . VAL A 1 374 ? 0.960 7.998 12.228 1.00 94.00 374 VAL A C 1
ATOM 3135 O O . VAL A 1 374 ? 1.298 7.341 13.205 1.00 94.00 374 VAL A O 1
ATOM 3138 N N . GLN A 1 375 ? 1.093 9.327 12.192 1.00 92.94 375 GLN A N 1
ATOM 3139 C CA . GLN A 1 375 ? 1.751 10.077 13.263 1.00 92.94 375 GLN A CA 1
ATOM 3140 C C . GLN A 1 375 ? 1.038 9.921 14.614 1.00 92.94 375 GLN A C 1
ATOM 3142 O O . GLN A 1 375 ? 1.703 9.796 15.644 1.00 92.94 375 GLN A O 1
ATOM 3147 N N . GLY A 1 376 ? -0.298 9.941 14.626 1.00 91.12 376 GLY A N 1
ATOM 3148 C CA . GLY A 1 376 ? -1.073 9.714 15.846 1.00 91.12 376 GLY A CA 1
ATOM 3149 C C . GLY A 1 376 ? -0.993 8.258 16.319 1.00 91.12 376 GLY A C 1
ATOM 3150 O O . GLY A 1 376 ? -0.727 7.997 17.490 1.00 91.12 376 GLY A O 1
ATOM 3151 N N . GLN A 1 377 ? -1.129 7.297 15.400 1.00 92.56 377 GLN A N 1
ATOM 3152 C CA . GLN A 1 377 ? -1.083 5.865 15.720 1.00 92.56 377 GLN A CA 1
ATOM 3153 C C . GLN A 1 377 ? 0.300 5.421 16.218 1.00 92.56 377 GLN A C 1
ATOM 3155 O O . GLN A 1 377 ? 0.384 4.603 17.129 1.00 92.56 377 GLN A O 1
ATOM 3160 N N . GLU A 1 378 ? 1.388 5.991 15.695 1.00 92.31 378 GLU A N 1
ATOM 3161 C CA . GLU A 1 378 ? 2.742 5.717 16.186 1.00 92.31 378 GLU A CA 1
ATOM 3162 C C . GLU A 1 378 ? 2.941 6.133 17.646 1.00 92.31 378 GLU A C 1
ATOM 3164 O O . GLU A 1 378 ? 3.681 5.458 18.361 1.00 92.31 378 GLU A O 1
ATOM 3169 N N . LYS A 1 379 ? 2.296 7.222 18.088 1.00 89.56 379 LYS A N 1
ATOM 3170 C CA . LYS A 1 379 ? 2.375 7.696 19.477 1.00 89.56 379 LYS A CA 1
ATOM 3171 C C . LYS A 1 379 ? 1.559 6.825 20.427 1.00 89.56 379 LYS A C 1
ATOM 3173 O O . LYS A 1 379 ? 2.046 6.499 21.502 1.00 89.56 379 LYS A O 1
ATOM 3178 N N . GLU A 1 380 ? 0.342 6.465 20.026 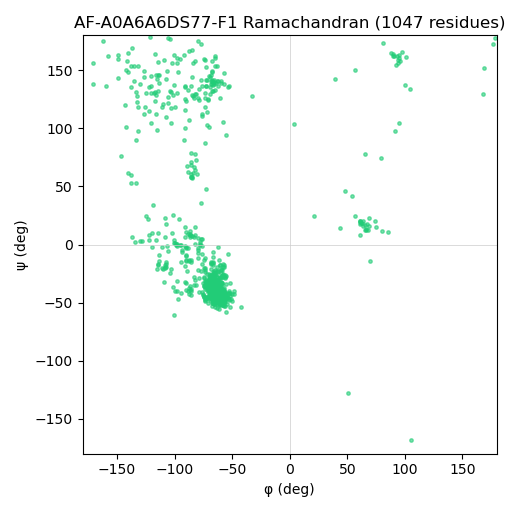1.00 87.94 380 GLU A N 1
ATOM 3179 C CA . GLU A 1 380 ? -0.621 5.776 20.896 1.00 87.94 380 GLU A CA 1
ATOM 3180 C C . GLU A 1 380 ? -0.447 4.250 20.904 1.00 87.94 380 GLU A C 1
ATOM 3182 O O . GLU A 1 380 ? -0.574 3.610 21.944 1.00 87.94 380 GLU A O 1
ATOM 3187 N N . LEU A 1 381 ? -0.169 3.652 19.741 1.00 87.56 381 LEU A N 1
ATOM 3188 C CA . LEU A 1 381 ? -0.142 2.196 19.543 1.00 87.56 381 LEU A CA 1
ATOM 3189 C C . LEU A 1 381 ? 1.271 1.655 19.304 1.00 87.56 381 LEU A C 1
ATOM 3191 O O . LEU A 1 381 ? 1.524 0.468 19.497 1.00 87.56 381 LEU A O 1
ATOM 3195 N N . GLY A 1 382 ? 2.190 2.519 18.870 1.00 88.69 382 GLY A N 1
ATOM 3196 C CA . GLY A 1 382 ? 3.546 2.151 18.480 1.00 88.69 382 GLY A CA 1
ATOM 3197 C C . GLY A 1 382 ? 3.728 1.975 16.969 1.00 88.69 382 GLY A C 1
ATOM 3198 O O . GLY A 1 382 ? 2.778 1.893 16.184 1.00 88.69 382 GLY A O 1
ATOM 3199 N N . ARG A 1 383 ? 4.999 1.938 16.552 1.00 89.56 383 ARG A N 1
ATOM 3200 C CA . ARG A 1 383 ? 5.415 1.961 15.136 1.00 89.56 383 ARG A CA 1
ATOM 3201 C C . ARG A 1 383 ? 5.092 0.697 14.348 1.00 89.56 383 ARG A C 1
ATOM 3203 O O . ARG A 1 383 ? 4.815 0.810 13.153 1.00 89.56 383 ARG A O 1
ATOM 3210 N N . ASP A 1 384 ? 5.133 -0.449 15.021 1.00 88.50 384 ASP A N 1
ATOM 3211 C CA . ASP A 1 384 ? 4.943 -1.777 14.425 1.00 88.50 384 ASP A CA 1
ATOM 3212 C C . ASP A 1 384 ? 3.501 -2.287 14.607 1.00 88.50 384 ASP A C 1
ATOM 3214 O O . ASP A 1 384 ? 3.159 -3.361 14.132 1.00 88.50 384 ASP A O 1
ATOM 3218 N N . HIS A 1 385 ? 2.618 -1.529 15.268 1.00 89.06 385 HIS A N 1
ATOM 3219 C CA . HIS A 1 385 ? 1.234 -1.958 15.459 1.00 89.06 385 HIS A CA 1
ATOM 3220 C C . HIS A 1 385 ? 0.506 -2.109 14.110 1.00 89.06 385 HIS A C 1
ATOM 3222 O O . HIS A 1 385 ? 0.643 -1.262 13.225 1.00 89.06 385 HIS A O 1
ATOM 3228 N N . VAL A 1 386 ? -0.338 -3.140 13.976 1.00 88.31 386 VAL A N 1
ATOM 3229 C CA . VAL A 1 386 ? -1.027 -3.518 12.723 1.00 88.31 386 VAL A CA 1
ATOM 3230 C C . VAL A 1 386 ? -1.734 -2.332 12.053 1.00 88.31 386 VAL A C 1
ATOM 3232 O O . VAL A 1 386 ? -1.499 -2.060 10.880 1.00 88.31 386 VAL A O 1
ATOM 3235 N N . ASN A 1 387 ? -2.521 -1.554 12.806 1.00 86.00 387 ASN A N 1
ATOM 3236 C CA . ASN A 1 387 ? -3.208 -0.365 12.272 1.00 86.00 387 ASN A CA 1
ATOM 3237 C C . ASN A 1 387 ? -2.241 0.733 11.784 1.00 86.00 387 ASN A C 1
ATOM 3239 O O . ASN A 1 387 ? -2.526 1.413 10.799 1.00 86.00 387 ASN A O 1
ATOM 3243 N N . THR A 1 388 ? -1.100 0.908 12.460 1.00 91.44 388 THR A N 1
ATOM 3244 C CA . THR A 1 388 ? -0.063 1.871 12.062 1.00 91.44 388 THR A CA 1
ATOM 3245 C C . THR A 1 388 ? 0.574 1.439 10.744 1.00 91.44 388 THR A C 1
ATOM 3247 O O . THR A 1 388 ? 0.746 2.254 9.836 1.00 91.44 388 THR A O 1
ATOM 3250 N N . LEU A 1 389 ? 0.888 0.146 10.615 1.00 93.62 389 LEU A N 1
ATOM 3251 C CA . LEU A 1 389 ? 1.435 -0.444 9.394 1.00 93.62 389 LEU A CA 1
ATOM 3252 C C . LEU A 1 389 ? 0.434 -0.372 8.231 1.00 93.62 389 LEU A C 1
ATOM 3254 O O . LEU A 1 389 ? 0.837 -0.039 7.118 1.00 93.62 389 LEU A O 1
ATOM 3258 N N . GLU A 1 390 ? -0.863 -0.585 8.481 1.00 92.00 390 GLU A N 1
ATOM 3259 C CA . GLU A 1 390 ? -1.914 -0.416 7.467 1.00 92.00 390 GLU A CA 1
ATOM 3260 C C . GLU A 1 390 ? -1.976 1.036 6.964 1.00 92.00 390 GLU A C 1
ATOM 3262 O O . GLU A 1 390 ? -1.969 1.281 5.757 1.00 92.00 390 GLU A O 1
ATOM 3267 N N . SER A 1 391 ? -1.978 2.030 7.857 1.00 92.31 391 SER A N 1
ATOM 3268 C CA . SER A 1 391 ? -1.961 3.438 7.438 1.00 92.31 391 SER A CA 1
ATOM 3269 C C . SER A 1 391 ? -0.682 3.797 6.668 1.00 92.31 391 SER A C 1
ATOM 3271 O O . SER A 1 391 ? -0.762 4.487 5.651 1.00 92.31 391 SER A O 1
ATOM 3273 N N . LYS A 1 392 ? 0.490 3.280 7.075 1.00 95.81 392 LYS A N 1
ATOM 3274 C CA . LYS A 1 392 ? 1.753 3.446 6.327 1.00 95.81 392 LYS A CA 1
ATOM 3275 C C . LYS A 1 392 ? 1.673 2.827 4.934 1.00 95.81 392 LYS A C 1
ATOM 3277 O O . LYS A 1 392 ? 2.122 3.448 3.974 1.00 95.81 392 LYS A O 1
ATOM 3282 N N . TYR A 1 393 ? 1.076 1.643 4.803 1.00 96.25 393 TYR A N 1
ATOM 3283 C CA . TYR A 1 393 ? 0.850 1.000 3.509 1.00 96.25 393 TYR A CA 1
ATOM 3284 C C . TYR A 1 393 ? 0.079 1.917 2.556 1.00 96.25 393 TYR A C 1
ATOM 3286 O O . TYR A 1 393 ? 0.464 2.071 1.395 1.00 96.25 393 TYR A O 1
ATOM 3294 N N . TRP A 1 394 ? -0.954 2.602 3.049 1.00 96.81 394 TRP A N 1
ATOM 3295 C CA . TRP A 1 394 ? -1.710 3.546 2.231 1.00 96.81 394 TRP A CA 1
ATOM 3296 C C . TRP A 1 394 ? -0.936 4.823 1.880 1.00 96.81 394 TRP A C 1
ATOM 3298 O O . TRP A 1 394 ? -1.082 5.307 0.756 1.00 96.81 394 TRP A O 1
ATOM 3308 N N . VAL A 1 395 ? -0.057 5.322 2.760 1.00 97.25 395 VAL A N 1
ATOM 3309 C CA . VAL A 1 395 ? 0.910 6.378 2.392 1.00 97.25 395 VAL A CA 1
ATOM 3310 C C . VAL A 1 395 ? 1.803 5.888 1.246 1.00 97.25 395 VAL A C 1
ATOM 3312 O O . VAL A 1 395 ? 1.931 6.578 0.238 1.00 97.25 395 VAL A O 1
ATOM 3315 N N . GLY A 1 396 ? 2.364 4.677 1.345 1.00 96.19 396 GLY A N 1
ATOM 3316 C CA . GLY A 1 396 ? 3.216 4.092 0.301 1.00 96.19 396 GLY A CA 1
ATOM 3317 C C . GLY A 1 396 ? 2.491 3.952 -1.040 1.00 96.19 396 GLY A C 1
ATOM 3318 O O . GLY A 1 396 ? 3.022 4.317 -2.089 1.00 96.19 396 GLY A O 1
ATOM 3319 N N . ARG A 1 397 ? 1.228 3.512 -1.009 1.00 96.69 397 ARG A N 1
ATOM 3320 C CA . ARG A 1 397 ? 0.347 3.459 -2.187 1.00 96.69 397 ARG A CA 1
ATOM 3321 C C . ARG A 1 397 ? 0.096 4.839 -2.790 1.00 96.69 397 ARG A C 1
ATOM 3323 O O . ARG A 1 397 ? 0.154 4.973 -4.009 1.00 96.69 397 ARG A O 1
ATOM 3330 N N . ALA A 1 398 ? -0.194 5.850 -1.973 1.00 95.31 398 ALA A N 1
ATOM 3331 C CA . ALA A 1 398 ? -0.407 7.220 -2.442 1.00 95.31 398 ALA A CA 1
ATOM 3332 C C . ALA A 1 398 ? 0.863 7.807 -3.077 1.00 95.31 398 ALA A C 1
ATOM 3334 O O . ALA A 1 398 ? 0.785 8.417 -4.142 1.00 95.31 398 ALA A O 1
ATOM 3335 N N . LEU A 1 399 ? 2.031 7.561 -2.477 1.00 94.62 399 LEU A N 1
ATOM 3336 C CA . LEU A 1 399 ? 3.332 7.960 -3.021 1.00 94.62 399 LEU A CA 1
ATOM 3337 C C . LEU A 1 399 ? 3.629 7.283 -4.366 1.00 94.62 399 LEU A C 1
ATOM 3339 O O . LEU A 1 399 ? 4.107 7.943 -5.291 1.00 94.62 399 LEU A O 1
ATOM 3343 N N . TYR A 1 400 ? 3.312 5.990 -4.499 1.00 93.75 400 TYR A N 1
ATOM 3344 C CA . TYR A 1 400 ? 3.482 5.245 -5.749 1.00 93.75 400 TYR A CA 1
ATOM 3345 C C . TYR A 1 400 ? 2.674 5.859 -6.901 1.00 93.75 400 TYR A C 1
ATOM 3347 O O . TYR A 1 400 ? 3.226 6.092 -7.977 1.00 93.75 400 TYR A O 1
ATOM 3355 N N . GLU A 1 401 ? 1.393 6.172 -6.680 1.00 92.19 401 GLU A N 1
ATOM 3356 C CA . GLU A 1 401 ? 0.540 6.785 -7.716 1.00 92.19 401 GLU A CA 1
ATOM 3357 C C . GLU A 1 401 ? 0.984 8.212 -8.073 1.00 92.19 401 GLU A C 1
ATOM 3359 O O . GLU A 1 401 ? 0.854 8.646 -9.215 1.00 92.19 401 GLU A O 1
ATOM 3364 N N . GLN A 1 402 ? 1.590 8.929 -7.123 1.00 89.25 402 GLN A N 1
ATOM 3365 C CA . GLN A 1 402 ? 2.217 10.234 -7.361 1.00 89.25 402 GLN A CA 1
ATOM 3366 C C . GLN A 1 402 ? 3.594 10.144 -8.044 1.00 89.25 402 GLN A C 1
ATOM 3368 O O . GLN A 1 402 ? 4.265 11.164 -8.207 1.00 89.25 402 GLN A O 1
ATOM 3373 N N . MET A 1 403 ? 4.043 8.945 -8.431 1.00 89.12 403 MET A N 1
ATOM 3374 C CA . MET A 1 403 ? 5.360 8.687 -9.029 1.00 89.12 403 MET A CA 1
ATOM 3375 C C . MET A 1 403 ? 6.551 9.027 -8.112 1.00 89.12 403 MET A C 1
ATOM 3377 O O . MET A 1 403 ? 7.689 9.150 -8.572 1.00 89.12 403 MET A O 1
ATOM 3381 N N . LYS A 1 404 ? 6.327 9.142 -6.797 1.00 87.56 404 LYS A N 1
ATOM 3382 C CA . LYS A 1 404 ? 7.367 9.365 -5.778 1.00 87.56 404 LYS A CA 1
ATOM 3383 C C . LYS A 1 404 ? 7.976 8.028 -5.331 1.00 87.56 404 LYS A C 1
ATOM 3385 O O . LYS A 1 404 ? 7.943 7.668 -4.157 1.00 87.56 404 LYS A O 1
ATOM 3390 N N . TYR A 1 405 ? 8.525 7.272 -6.284 1.00 86.00 405 TYR A N 1
ATOM 3391 C CA . TYR A 1 405 ? 8.929 5.876 -6.062 1.00 86.00 405 TYR A CA 1
ATOM 3392 C C . TYR A 1 405 ? 10.026 5.699 -5.002 1.00 86.00 405 TYR A C 1
ATOM 3394 O O . TYR A 1 405 ? 9.965 4.740 -4.248 1.00 86.00 405 TYR A O 1
ATOM 3402 N N . GLY A 1 406 ? 10.974 6.636 -4.881 1.00 86.50 406 GLY A N 1
ATOM 3403 C CA . GLY A 1 406 ? 12.034 6.546 -3.864 1.00 86.50 406 GLY A CA 1
ATOM 3404 C C . GLY A 1 406 ? 11.514 6.624 -2.424 1.00 86.50 406 GLY A C 1
ATOM 3405 O O . GLY A 1 406 ? 11.925 5.839 -1.579 1.00 86.50 406 GLY A O 1
ATOM 3406 N N . GLU A 1 407 ? 10.561 7.521 -2.152 1.00 90.69 407 GLU A N 1
ATOM 3407 C CA . GLU A 1 407 ? 9.928 7.612 -0.827 1.00 90.69 407 GLU A CA 1
ATOM 3408 C C . GLU A 1 407 ? 9.012 6.408 -0.558 1.00 90.69 407 GLU A C 1
ATOM 3410 O O . GLU A 1 407 ? 8.966 5.893 0.559 1.00 90.69 407 GLU A O 1
ATOM 3415 N N . ALA A 1 408 ? 8.295 5.937 -1.586 1.00 92.12 408 ALA A N 1
ATOM 3416 C CA . ALA A 1 408 ? 7.465 4.741 -1.481 1.00 92.12 408 ALA A CA 1
ATOM 3417 C C . ALA A 1 408 ? 8.307 3.495 -1.158 1.00 92.12 408 ALA A C 1
ATOM 3419 O O . ALA A 1 408 ? 7.900 2.684 -0.331 1.00 92.12 408 ALA A O 1
ATOM 3420 N N . GLU A 1 409 ? 9.484 3.356 -1.774 1.00 93.81 409 GLU A N 1
ATOM 3421 C CA . GLU A 1 409 ? 10.403 2.240 -1.549 1.00 93.81 409 GLU A CA 1
ATOM 3422 C C . GLU A 1 409 ? 10.866 2.183 -0.089 1.00 93.81 409 GLU A C 1
ATOM 3424 O O . GLU A 1 409 ? 10.719 1.145 0.559 1.00 93.81 409 GLU A O 1
ATOM 3429 N N . GLU A 1 410 ? 11.376 3.298 0.448 1.00 93.75 410 GLU A N 1
ATOM 3430 C CA . GLU A 1 410 ? 11.830 3.376 1.841 1.00 93.75 410 GLU A CA 1
ATOM 3431 C C . GLU A 1 410 ? 10.711 2.963 2.805 1.00 93.75 410 GLU A C 1
ATOM 3433 O O . GLU A 1 410 ? 10.918 2.147 3.709 1.00 93.75 410 GLU A O 1
ATOM 3438 N N . LEU A 1 411 ? 9.500 3.470 2.567 1.00 95.25 411 LEU A N 1
ATOM 3439 C CA . LEU A 1 411 ? 8.355 3.185 3.414 1.00 95.25 411 LEU A CA 1
ATOM 3440 C C . LEU A 1 411 ? 7.896 1.724 3.307 1.00 95.25 411 LEU A C 1
ATOM 3442 O O . LEU A 1 411 ? 7.661 1.085 4.332 1.00 95.25 411 LEU A O 1
ATOM 3446 N N . PHE A 1 412 ? 7.805 1.161 2.099 1.00 97.31 412 PHE A N 1
ATOM 3447 C CA . PHE A 1 412 ? 7.423 -0.242 1.915 1.00 97.31 412 PHE A CA 1
ATOM 3448 C C . PHE A 1 412 ? 8.448 -1.212 2.508 1.00 97.31 412 PHE A C 1
ATOM 3450 O O . PHE A 1 412 ? 8.042 -2.229 3.067 1.00 97.31 412 PHE A O 1
ATOM 3457 N N . ARG A 1 413 ? 9.750 -0.892 2.487 1.00 96.31 413 ARG A N 1
ATOM 3458 C CA . ARG A 1 413 ? 10.768 -1.693 3.192 1.00 96.31 413 ARG A CA 1
ATOM 3459 C C . ARG A 1 413 ? 10.517 -1.731 4.700 1.00 96.31 413 ARG A C 1
ATOM 3461 O O . ARG A 1 413 ? 10.552 -2.810 5.290 1.00 96.31 413 ARG A O 1
ATOM 3468 N N . GLN A 1 414 ? 10.202 -0.585 5.309 1.00 94.50 414 GLN A N 1
ATOM 3469 C CA . GLN A 1 414 ? 9.854 -0.514 6.734 1.00 94.50 414 GLN A CA 1
ATOM 3470 C C . GLN A 1 414 ? 8.582 -1.314 7.051 1.00 94.50 414 GLN A C 1
ATOM 3472 O O . GLN A 1 414 ? 8.543 -2.043 8.041 1.00 94.50 414 GLN A O 1
ATOM 3477 N N . ILE A 1 415 ? 7.554 -1.210 6.201 1.00 95.81 415 ILE A N 1
ATOM 3478 C CA . ILE A 1 415 ? 6.289 -1.936 6.378 1.00 95.81 415 ILE A CA 1
ATOM 3479 C C . ILE A 1 415 ? 6.514 -3.445 6.303 1.00 95.81 415 ILE A C 1
ATOM 3481 O O . ILE A 1 415 ? 6.066 -4.158 7.195 1.00 95.81 415 ILE A O 1
ATOM 3485 N N . VAL A 1 416 ? 7.231 -3.930 5.283 1.00 95.94 416 VAL A N 1
ATOM 3486 C CA . VAL A 1 416 ? 7.528 -5.363 5.132 1.00 95.94 416 VAL A CA 1
ATOM 3487 C C . VAL A 1 416 ? 8.282 -5.879 6.356 1.00 95.94 416 VAL A C 1
ATOM 3489 O O . VAL A 1 416 ? 7.898 -6.906 6.903 1.00 95.94 416 VAL A O 1
ATOM 3492 N N . GLN A 1 417 ? 9.290 -5.152 6.846 1.00 94.06 417 GLN A N 1
ATOM 3493 C CA . GLN A 1 417 ? 10.030 -5.552 8.045 1.00 94.06 417 GLN A CA 1
ATOM 3494 C C . GLN A 1 417 ? 9.132 -5.639 9.294 1.00 94.06 417 GLN A C 1
ATOM 3496 O O . GLN A 1 417 ? 9.223 -6.612 10.045 1.00 94.06 417 GLN A O 1
ATOM 3501 N N . GLY A 1 418 ? 8.265 -4.645 9.515 1.00 92.75 418 GLY A N 1
ATOM 3502 C CA . GLY A 1 418 ? 7.330 -4.636 10.644 1.00 92.75 418 GLY A CA 1
ATOM 3503 C C . GLY A 1 418 ? 6.287 -5.753 10.552 1.00 92.75 418 GLY A C 1
ATOM 3504 O O . GLY A 1 418 ? 6.068 -6.483 11.515 1.00 92.75 418 GLY A O 1
ATOM 3505 N N . GLN A 1 419 ? 5.693 -5.951 9.374 1.00 95.00 419 GLN A N 1
ATOM 3506 C CA . GLN A 1 419 ? 4.684 -6.990 9.157 1.00 95.00 419 GLN A CA 1
ATOM 3507 C C . GLN A 1 419 ? 5.276 -8.404 9.229 1.00 95.00 419 GLN A C 1
ATOM 3509 O O . GLN A 1 419 ? 4.646 -9.292 9.797 1.00 95.00 419 GLN A O 1
ATOM 3514 N N . GLU A 1 420 ? 6.501 -8.628 8.741 1.00 93.56 420 GLU A N 1
ATOM 3515 C CA . GLU A 1 420 ? 7.177 -9.923 8.899 1.00 93.56 420 GLU A CA 1
ATOM 3516 C C . GLU A 1 420 ? 7.396 -10.291 10.371 1.00 93.56 420 GLU A C 1
ATOM 3518 O O . GLU A 1 420 ? 7.317 -11.471 10.717 1.00 93.56 420 GLU A O 1
ATOM 3523 N N . LYS A 1 421 ? 7.662 -9.297 11.225 1.00 91.31 421 LYS A N 1
ATOM 3524 C CA . LYS A 1 421 ? 7.866 -9.483 12.665 1.00 91.31 421 LYS A CA 1
ATOM 3525 C C . LYS A 1 421 ? 6.554 -9.759 13.407 1.00 91.31 421 LYS A C 1
ATOM 3527 O O . LYS A 1 421 ? 6.526 -10.661 14.237 1.00 91.31 421 LYS A O 1
ATOM 3532 N N . GLU A 1 422 ? 5.498 -9.002 13.117 1.00 91.06 422 GLU A N 1
ATOM 3533 C CA . GLU A 1 422 ? 4.239 -9.049 13.880 1.00 91.06 422 GLU A CA 1
ATOM 3534 C C . GLU A 1 422 ? 3.228 -10.069 13.334 1.00 91.06 422 GLU A C 1
ATOM 3536 O O . GLU A 1 422 ? 2.548 -10.748 14.100 1.00 91.06 422 GLU A O 1
ATOM 3541 N N . LEU A 1 423 ? 3.121 -10.192 12.006 1.00 90.25 423 LEU A N 1
ATOM 3542 C CA . LEU A 1 423 ? 2.127 -11.034 11.324 1.00 90.25 423 LEU A CA 1
ATOM 3543 C C . LEU A 1 423 ? 2.742 -12.291 10.695 1.00 90.25 423 LEU A C 1
ATOM 3545 O O . LEU A 1 423 ? 2.026 -13.230 10.349 1.00 90.25 423 LEU A O 1
ATOM 3549 N N . GLY A 1 424 ? 4.064 -12.311 10.527 1.00 91.06 424 GLY A N 1
ATOM 3550 C CA . GLY A 1 424 ? 4.784 -13.370 9.833 1.00 91.06 424 GLY A CA 1
ATOM 3551 C C . GLY A 1 424 ? 4.938 -13.121 8.330 1.00 91.06 424 GLY A C 1
ATOM 3552 O O . GLY A 1 424 ? 4.275 -12.282 7.716 1.00 91.06 424 GLY A O 1
ATOM 3553 N N . LYS A 1 425 ? 5.856 -13.878 7.719 1.00 90.44 425 LYS A N 1
ATOM 3554 C CA . LYS A 1 425 ? 6.279 -13.699 6.316 1.00 90.44 425 LYS A CA 1
ATOM 3555 C C . LYS A 1 425 ? 5.221 -14.069 5.279 1.00 90.44 425 LYS A C 1
ATOM 3557 O O . LYS A 1 425 ? 5.234 -13.494 4.192 1.00 90.44 425 LYS A O 1
ATOM 3562 N N . ASP A 1 426 ? 4.337 -14.998 5.636 1.00 89.31 426 ASP A N 1
ATOM 3563 C CA . ASP A 1 426 ? 3.301 -15.549 4.756 1.00 89.31 426 ASP A CA 1
ATOM 3564 C C . ASP A 1 426 ? 1.928 -14.884 4.976 1.00 89.31 426 ASP A C 1
ATOM 3566 O O . ASP A 1 426 ? 0.972 -15.232 4.293 1.00 89.31 426 ASP A O 1
ATOM 3570 N N . SER A 1 427 ? 1.802 -13.922 5.904 1.00 92.12 427 SER A N 1
ATOM 3571 C CA . SER A 1 427 ? 0.543 -13.186 6.087 1.00 92.12 427 SER A CA 1
ATOM 3572 C C . SER A 1 427 ? 0.148 -12.455 4.801 1.00 92.12 427 SER A C 1
ATOM 3574 O O . SER A 1 427 ? 0.997 -11.866 4.127 1.00 92.12 427 SER A O 1
ATOM 3576 N N . VAL A 1 428 ? -1.152 -12.447 4.485 1.00 91.19 428 VAL A N 1
ATOM 3577 C CA . VAL A 1 428 ? -1.707 -11.786 3.291 1.00 91.19 428 VAL A CA 1
ATOM 3578 C C . VAL A 1 428 ? -1.263 -10.321 3.210 1.00 91.19 428 VAL A C 1
ATOM 3580 O O . VAL A 1 428 ? -0.846 -9.876 2.142 1.00 91.19 428 VAL A O 1
ATOM 3583 N N . ASP A 1 429 ? -1.250 -9.603 4.336 1.00 91.06 429 ASP A N 1
ATOM 3584 C CA . ASP A 1 429 ? -0.839 -8.195 4.382 1.00 91.06 429 ASP A CA 1
ATOM 3585 C C . ASP A 1 429 ? 0.659 -8.018 4.084 1.00 91.06 429 ASP A C 1
ATOM 3587 O O . ASP A 1 429 ? 1.047 -7.116 3.337 1.00 91.06 429 ASP A O 1
ATOM 3591 N N . THR A 1 430 ? 1.507 -8.910 4.611 1.00 94.31 430 THR A N 1
ATOM 3592 C CA . THR A 1 430 ? 2.953 -8.916 4.341 1.00 94.31 430 THR A CA 1
ATOM 3593 C C . THR A 1 430 ? 3.228 -9.165 2.858 1.00 94.31 430 THR A C 1
ATOM 3595 O O . THR A 1 430 ? 4.064 -8.495 2.246 1.00 94.31 430 THR A O 1
ATOM 3598 N N . LEU A 1 431 ? 2.506 -10.113 2.255 1.00 95.50 431 LEU A N 1
ATOM 3599 C CA . LEU A 1 431 ? 2.628 -10.451 0.836 1.00 95.50 431 LEU A CA 1
ATOM 3600 C C . LEU A 1 431 ? 2.135 -9.305 -0.062 1.00 95.50 431 LEU A C 1
ATOM 3602 O O . LEU A 1 431 ? 2.750 -9.032 -1.095 1.00 95.50 431 LEU A O 1
ATOM 3606 N N . ASP A 1 432 ? 1.076 -8.600 0.343 1.00 94.62 432 ASP A N 1
ATOM 3607 C CA . ASP A 1 432 ? 0.600 -7.380 -0.315 1.00 94.62 432 ASP A CA 1
ATOM 3608 C C . ASP A 1 432 ? 1.646 -6.264 -0.289 1.00 94.62 432 ASP A C 1
ATOM 3610 O O . ASP A 1 432 ? 1.915 -5.654 -1.328 1.00 94.62 432 ASP A O 1
ATOM 3614 N N . SER A 1 433 ? 2.296 -6.026 0.848 1.00 95.69 433 SER A N 1
ATOM 3615 C CA . SER A 1 433 ? 3.369 -5.031 0.945 1.00 95.69 433 SER A CA 1
ATOM 3616 C C . SER A 1 433 ? 4.604 -5.412 0.125 1.00 95.69 433 SER A C 1
ATOM 3618 O O . SER A 1 433 ? 5.164 -4.552 -0.555 1.00 95.69 433 SER A O 1
ATOM 3620 N N . LYS A 1 434 ? 5.000 -6.696 0.103 1.00 97.38 434 LYS A N 1
ATOM 3621 C CA . LYS A 1 434 ? 6.094 -7.189 -0.760 1.00 97.38 434 LYS A CA 1
ATOM 3622 C C . LYS A 1 434 ? 5.792 -6.990 -2.240 1.00 97.38 434 LYS A C 1
ATOM 3624 O O . LYS A 1 434 ? 6.660 -6.547 -2.987 1.00 97.38 434 LYS A O 1
ATOM 3629 N N . TYR A 1 435 ? 4.557 -7.269 -2.652 1.00 97.38 435 TYR A N 1
ATOM 3630 C CA . TYR A 1 435 ? 4.099 -7.013 -4.013 1.00 97.38 435 TYR A CA 1
ATOM 3631 C C . TYR A 1 435 ? 4.233 -5.527 -4.383 1.00 97.38 435 TYR A C 1
ATOM 3633 O O . TYR A 1 435 ? 4.785 -5.207 -5.434 1.00 97.38 435 TYR A O 1
ATOM 3641 N N . TRP A 1 436 ? 3.804 -4.603 -3.516 1.00 97.38 436 TRP A N 1
ATOM 3642 C CA . TRP A 1 436 ? 3.918 -3.166 -3.801 1.00 97.38 436 TRP A CA 1
ATOM 3643 C C . TRP A 1 436 ? 5.353 -2.640 -3.753 1.00 97.38 436 TRP A C 1
ATOM 3645 O O . TRP A 1 436 ? 5.703 -1.779 -4.565 1.00 97.38 436 TRP A O 1
ATOM 3655 N N . LEU A 1 437 ? 6.207 -3.195 -2.891 1.00 97.75 437 LEU A N 1
ATOM 3656 C CA . LEU A 1 437 ? 7.645 -2.929 -2.932 1.00 97.75 437 LEU A CA 1
ATOM 3657 C C . LEU A 1 437 ? 8.246 -3.381 -4.272 1.00 97.75 437 LEU A C 1
ATOM 3659 O O . LEU A 1 437 ? 8.940 -2.602 -4.921 1.00 97.75 437 LEU A O 1
ATOM 3663 N N . GLY A 1 438 ? 7.903 -4.587 -4.737 1.00 96.38 438 GLY A N 1
ATOM 3664 C CA . GLY A 1 438 ? 8.320 -5.101 -6.044 1.00 96.38 438 GLY A CA 1
ATOM 3665 C C . GLY A 1 438 ? 7.846 -4.218 -7.200 1.00 96.38 438 GLY A C 1
ATOM 3666 O O . GLY A 1 438 ? 8.635 -3.858 -8.071 1.00 96.38 438 GLY A O 1
ATOM 3667 N N . CYS A 1 439 ? 6.585 -3.771 -7.182 1.00 93.69 439 CYS A N 1
ATOM 3668 C CA . CYS A 1 439 ? 6.052 -2.823 -8.168 1.00 93.69 439 CYS A CA 1
ATOM 3669 C C . CYS A 1 439 ? 6.805 -1.488 -8.159 1.00 93.69 439 CYS A C 1
ATOM 3671 O O . CYS A 1 439 ? 7.021 -0.900 -9.220 1.00 93.69 439 CYS A O 1
ATOM 3673 N N . THR A 1 440 ? 7.189 -0.998 -6.979 1.00 93.50 440 THR A N 1
ATOM 3674 C CA . THR A 1 440 ? 7.954 0.247 -6.811 1.00 93.50 440 THR A CA 1
ATOM 3675 C C . THR A 1 440 ? 9.349 0.111 -7.414 1.00 93.50 440 THR A C 1
ATOM 3677 O O . THR A 1 440 ? 9.727 0.917 -8.266 1.00 93.50 440 THR A O 1
ATOM 3680 N N . LEU A 1 441 ? 10.050 -0.975 -7.088 1.00 90.88 441 LEU A N 1
ATOM 3681 C CA . LEU A 1 441 ? 11.372 -1.295 -7.630 1.00 90.88 441 LEU A CA 1
ATOM 3682 C C . LEU A 1 441 ? 11.340 -1.528 -9.145 1.00 90.88 441 LEU A C 1
ATOM 3684 O O . LEU A 1 441 ? 12.214 -1.043 -9.862 1.00 90.88 441 LEU A O 1
ATOM 3688 N N . TYR A 1 442 ? 10.289 -2.175 -9.663 1.00 90.75 442 TYR A N 1
ATOM 3689 C CA . TYR A 1 442 ? 10.078 -2.335 -11.104 1.00 90.75 442 TYR A CA 1
ATOM 3690 C C . TYR A 1 442 ? 9.969 -0.975 -11.812 1.00 90.75 442 TYR A C 1
ATOM 3692 O O . TYR A 1 442 ? 10.572 -0.776 -12.864 1.00 90.75 442 TYR A O 1
ATOM 3700 N N . ARG A 1 443 ? 9.251 0.003 -11.234 1.00 86.44 443 ARG A N 1
ATOM 3701 C CA . ARG A 1 443 ? 9.171 1.371 -11.793 1.00 86.44 443 ARG A CA 1
ATOM 3702 C C . ARG A 1 443 ? 10.500 2.120 -11.735 1.00 86.44 443 ARG A C 1
ATOM 3704 O O . ARG A 1 443 ? 10.733 2.985 -12.574 1.00 86.44 443 ARG A O 1
ATOM 3711 N N . GLN A 1 444 ? 11.365 1.770 -10.789 1.00 82.12 444 GLN A N 1
ATOM 3712 C CA . GLN A 1 444 ? 12.738 2.268 -10.692 1.00 82.12 444 GLN A CA 1
ATOM 3713 C C . GLN A 1 444 ? 13.735 1.468 -11.552 1.00 82.12 444 GLN A C 1
ATOM 3715 O O . GLN A 1 444 ? 14.931 1.729 -11.470 1.00 82.12 444 GLN A O 1
ATOM 3720 N N . ILE A 1 445 ? 13.271 0.529 -12.394 1.00 82.00 445 ILE A N 1
ATOM 3721 C CA . ILE A 1 445 ? 14.105 -0.290 -13.300 1.00 82.00 445 ILE A CA 1
ATOM 3722 C C . ILE A 1 445 ? 15.008 -1.282 -12.526 1.00 82.00 445 ILE A C 1
ATOM 3724 O O . ILE A 1 445 ? 15.873 -1.945 -13.094 1.00 82.00 445 ILE A O 1
ATOM 3728 N N . ASN A 1 446 ? 14.776 -1.479 -11.224 1.00 83.19 446 ASN A N 1
ATOM 3729 C CA . ASN A 1 446 ? 15.458 -2.501 -10.430 1.00 83.19 446 ASN A CA 1
ATOM 3730 C C . ASN A 1 446 ? 14.730 -3.851 -10.556 1.00 83.19 446 ASN A C 1
ATOM 3732 O O . ASN A 1 446 ? 14.082 -4.337 -9.627 1.00 83.19 446 ASN A O 1
ATOM 3736 N N . TYR A 1 447 ? 14.790 -4.438 -11.754 1.00 83.94 447 TYR A N 1
ATOM 3737 C CA . TYR A 1 447 ? 14.027 -5.642 -12.092 1.00 83.94 447 TYR A CA 1
ATOM 3738 C C . TYR A 1 447 ? 14.479 -6.895 -11.336 1.00 83.94 447 TYR A C 1
ATOM 3740 O O . TYR A 1 447 ? 13.643 -7.753 -11.071 1.00 83.94 447 TYR A O 1
ATOM 3748 N N . GLY A 1 448 ? 15.763 -6.989 -10.971 1.00 87.00 448 GLY A N 1
ATOM 3749 C CA . GLY A 1 448 ? 16.301 -8.136 -10.235 1.00 87.00 448 GLY A CA 1
ATOM 3750 C C . GLY A 1 448 ? 15.712 -8.245 -8.829 1.00 87.00 448 GLY A C 1
ATOM 3751 O O . GLY A 1 448 ? 15.161 -9.279 -8.466 1.00 87.00 448 GLY A O 1
ATOM 3752 N N . GLU A 1 449 ? 15.734 -7.155 -8.061 1.00 90.69 449 GLU A N 1
ATOM 3753 C CA . GLU A 1 449 ? 15.140 -7.155 -6.718 1.00 90.69 449 GLU A CA 1
ATOM 3754 C C . GLU A 1 449 ? 13.604 -7.239 -6.767 1.00 90.69 449 GLU A C 1
ATOM 3756 O O . GLU A 1 449 ? 12.979 -7.913 -5.946 1.00 90.69 449 GLU A O 1
ATOM 3761 N N . ALA A 1 450 ? 12.981 -6.609 -7.771 1.00 92.44 450 ALA A N 1
ATOM 3762 C CA . ALA A 1 450 ? 11.546 -6.746 -8.000 1.00 92.44 450 ALA A CA 1
ATOM 3763 C C . ALA A 1 450 ? 11.147 -8.211 -8.259 1.00 92.44 450 ALA A C 1
ATOM 3765 O O . ALA A 1 450 ? 10.157 -8.679 -7.697 1.00 92.44 450 ALA A O 1
ATOM 3766 N N . GLU A 1 451 ? 11.927 -8.952 -9.058 1.00 95.44 451 GLU A N 1
ATOM 3767 C CA . GLU A 1 451 ? 11.717 -10.384 -9.303 1.00 95.44 451 GLU A CA 1
ATOM 3768 C C . GLU A 1 451 ? 11.716 -11.185 -7.995 1.00 95.44 451 GLU A C 1
ATOM 3770 O O . GLU A 1 451 ? 10.790 -11.964 -7.766 1.00 95.44 451 GLU A O 1
ATOM 3775 N N . GLU A 1 452 ? 12.704 -10.984 -7.118 1.00 95.75 452 GLU A N 1
ATOM 3776 C CA . GLU A 1 452 ? 12.793 -11.709 -5.843 1.00 95.75 452 GLU A CA 1
ATOM 3777 C C . GLU A 1 452 ? 11.554 -11.491 -4.967 1.00 95.75 452 GLU A C 1
ATOM 3779 O O . GLU A 1 452 ? 10.978 -12.447 -4.437 1.00 95.75 452 GLU A O 1
ATOM 3784 N N . LEU A 1 453 ? 11.100 -10.241 -4.851 1.00 96.94 453 LEU A N 1
ATOM 3785 C CA . LEU A 1 453 ? 9.911 -9.895 -4.072 1.00 96.94 453 LEU A CA 1
ATOM 3786 C C . LEU A 1 453 ? 8.634 -10.465 -4.687 1.00 96.94 453 LEU A C 1
ATOM 3788 O O . LEU A 1 453 ? 7.786 -10.989 -3.959 1.00 96.94 453 LEU A O 1
ATOM 3792 N N . PHE A 1 454 ? 8.498 -10.414 -6.015 1.00 97.69 454 PHE A N 1
ATOM 3793 C CA . PHE A 1 454 ? 7.354 -11.014 -6.691 1.00 97.69 454 PHE A CA 1
ATOM 3794 C C . PHE A 1 454 ? 7.339 -12.537 -6.537 1.00 97.69 454 PHE A C 1
ATOM 3796 O O . PHE A 1 454 ? 6.271 -13.088 -6.280 1.00 97.69 454 PHE A O 1
ATOM 3803 N N . ARG A 1 455 ? 8.490 -13.225 -6.599 1.00 97.06 455 ARG A N 1
ATOM 3804 C CA . ARG A 1 455 ? 8.566 -14.676 -6.335 1.00 97.06 455 ARG A CA 1
ATOM 3805 C C . ARG A 1 455 ? 8.085 -15.016 -4.927 1.00 97.06 455 ARG A C 1
ATOM 3807 O O . ARG A 1 455 ? 7.262 -15.918 -4.778 1.00 97.06 455 ARG A O 1
ATOM 3814 N N . GLN A 1 456 ? 8.525 -14.264 -3.917 1.00 95.50 456 GLN A N 1
ATOM 3815 C CA . GLN A 1 456 ? 8.056 -14.446 -2.539 1.00 95.50 456 GLN A CA 1
ATOM 3816 C C . GLN A 1 456 ? 6.542 -14.217 -2.416 1.00 95.50 456 GLN A C 1
ATOM 3818 O O . GLN A 1 456 ? 5.844 -15.023 -1.802 1.00 95.50 456 GLN A O 1
ATOM 3823 N N . ALA A 1 457 ? 6.020 -13.149 -3.032 1.00 96.00 457 ALA A N 1
ATOM 3824 C CA . ALA A 1 457 ? 4.592 -12.843 -3.015 1.00 96.00 457 ALA A CA 1
ATOM 3825 C C . ALA A 1 457 ? 3.755 -13.927 -3.718 1.00 96.00 457 ALA A C 1
ATOM 3827 O O . ALA A 1 457 ? 2.708 -14.309 -3.201 1.00 96.00 457 ALA A O 1
ATOM 3828 N N . VAL A 1 458 ? 4.207 -14.446 -4.868 1.00 96.31 458 VAL A N 1
ATOM 3829 C CA . VAL A 1 458 ? 3.544 -15.557 -5.575 1.00 96.31 458 VAL A CA 1
ATOM 3830 C C . VAL A 1 458 ? 3.530 -16.806 -4.700 1.00 96.31 458 VAL A C 1
ATOM 3832 O O . VAL A 1 458 ? 2.459 -17.356 -4.470 1.00 96.31 458 VAL A O 1
ATOM 3835 N N . GLN A 1 459 ? 4.683 -17.226 -4.173 1.00 95.12 459 GLN A N 1
ATOM 3836 C CA . GLN A 1 459 ? 4.790 -18.450 -3.376 1.00 95.12 459 GLN A CA 1
ATOM 3837 C C . GLN A 1 459 ? 3.889 -18.411 -2.132 1.00 95.12 459 GLN A C 1
ATOM 3839 O O . GLN A 1 459 ? 3.176 -19.377 -1.859 1.00 95.12 459 GLN A O 1
ATOM 3844 N N . GLY A 1 460 ? 3.886 -17.291 -1.402 1.00 94.00 460 GLY A N 1
ATOM 3845 C CA . GLY A 1 460 ? 3.025 -17.121 -0.231 1.00 94.00 460 GLY A CA 1
ATOM 3846 C C . GLY A 1 460 ? 1.539 -17.079 -0.597 1.00 94.00 460 GLY A C 1
ATOM 3847 O O . GLY A 1 460 ? 0.735 -17.794 -0.002 1.00 94.00 460 GLY A O 1
ATOM 3848 N N . ARG A 1 461 ? 1.156 -16.309 -1.628 1.00 95.69 461 ARG A N 1
ATOM 3849 C CA . ARG A 1 461 ? -0.257 -16.189 -2.033 1.00 95.69 461 ARG A CA 1
ATOM 3850 C C . ARG A 1 461 ? -0.807 -17.491 -2.616 1.00 95.69 461 ARG A C 1
ATOM 3852 O O . ARG A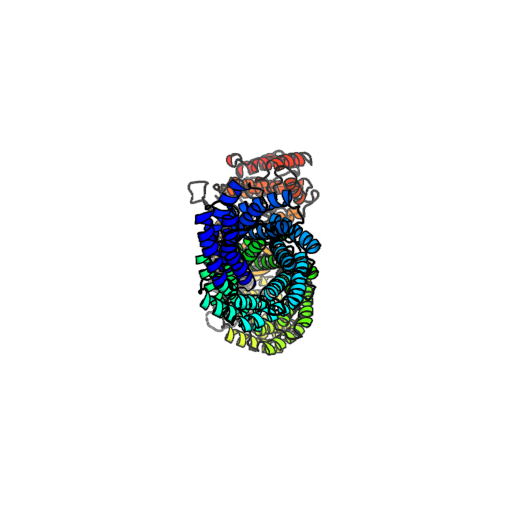 1 461 ? -1.967 -17.807 -2.378 1.00 95.69 461 ARG A O 1
ATOM 3859 N N . GLU A 1 462 ? 0.004 -18.282 -3.319 1.00 94.38 462 GLU A N 1
ATOM 3860 C CA . GLU A 1 462 ? -0.408 -19.611 -3.787 1.00 94.38 462 GLU A CA 1
ATOM 3861 C C . GLU A 1 462 ? -0.757 -20.555 -2.634 1.00 94.38 462 GLU A C 1
ATOM 3863 O O . GLU A 1 462 ? -1.700 -21.337 -2.759 1.00 94.38 462 GLU A O 1
ATOM 3868 N N . LYS A 1 463 ? -0.007 -20.481 -1.530 1.00 92.56 463 LYS A N 1
ATOM 3869 C CA . LYS A 1 463 ? -0.221 -21.301 -0.336 1.00 92.56 463 LYS A CA 1
ATOM 3870 C C . LYS A 1 463 ? -1.464 -20.864 0.445 1.00 92.56 463 LYS A C 1
ATOM 3872 O O . LYS A 1 463 ? -2.252 -21.722 0.828 1.00 92.56 463 LYS A O 1
ATOM 3877 N N . GLU A 1 464 ? -1.646 -19.560 0.649 1.00 92.31 464 GLU A N 1
ATOM 3878 C CA . GLU A 1 464 ? -2.714 -19.020 1.506 1.00 92.31 464 GLU A CA 1
ATOM 3879 C C . GLU A 1 464 ? -4.050 -18.811 0.775 1.00 92.31 464 GLU A C 1
ATOM 3881 O O . GLU A 1 464 ? -5.117 -19.069 1.329 1.00 92.31 464 GLU A O 1
ATOM 3886 N N . LEU A 1 465 ? -4.012 -18.337 -0.474 1.00 90.31 465 LEU A N 1
ATOM 3887 C CA . LEU A 1 465 ? -5.203 -17.950 -1.246 1.00 90.31 465 LEU A CA 1
ATOM 3888 C C . LEU A 1 465 ? -5.526 -18.936 -2.374 1.00 90.31 465 LEU A C 1
ATOM 3890 O O . LEU A 1 465 ? -6.646 -18.958 -2.884 1.00 90.31 465 LEU A O 1
ATOM 3894 N N . GLY A 1 466 ? -4.546 -19.747 -2.774 1.00 90.88 466 GLY A N 1
ATOM 3895 C CA . GLY A 1 466 ? -4.634 -20.640 -3.921 1.00 90.88 466 GLY A CA 1
ATOM 3896 C C . GLY A 1 466 ? -4.060 -20.037 -5.206 1.00 90.88 466 GLY A C 1
ATOM 3897 O O . GLY A 1 466 ? -3.844 -18.830 -5.344 1.00 90.88 466 GLY A O 1
ATOM 3898 N N . ARG A 1 467 ? -3.802 -20.920 -6.178 1.00 89.62 467 ARG A N 1
ATOM 3899 C CA . ARG A 1 467 ? -3.111 -20.593 -7.440 1.00 89.62 467 ARG A CA 1
ATOM 3900 C C . ARG A 1 467 ? -3.905 -19.696 -8.385 1.00 89.62 467 ARG A C 1
ATOM 3902 O O . ARG A 1 467 ? -3.296 -18.909 -9.104 1.00 89.62 467 ARG A O 1
ATOM 3909 N N . ASP A 1 468 ? -5.228 -19.831 -8.364 1.00 87.44 468 ASP A N 1
ATOM 3910 C CA . ASP A 1 468 ? -6.140 -19.153 -9.289 1.00 87.44 468 ASP A CA 1
ATOM 3911 C C . ASP A 1 468 ? -6.756 -17.877 -8.681 1.00 87.44 468 ASP A C 1
ATOM 3913 O O . ASP A 1 468 ? -7.536 -17.210 -9.344 1.00 87.44 468 ASP A O 1
ATOM 3917 N N . HIS A 1 469 ? -6.411 -17.512 -7.439 1.00 88.00 469 HIS A N 1
ATOM 3918 C CA . HIS A 1 469 ? -6.940 -16.307 -6.797 1.00 88.00 469 HIS A CA 1
ATOM 3919 C C . HIS A 1 469 ? -6.426 -15.032 -7.488 1.00 88.00 469 HIS A C 1
ATOM 3921 O O . HIS A 1 469 ? -5.226 -14.918 -7.741 1.00 88.00 469 HIS A O 1
ATOM 3927 N N . VAL A 1 470 ? -7.296 -14.034 -7.692 1.00 87.88 470 VAL A N 1
ATOM 3928 C CA . VAL A 1 470 ? -6.991 -12.752 -8.370 1.00 87.88 470 VAL A CA 1
ATOM 3929 C C . VAL A 1 470 ? -5.641 -12.145 -7.958 1.00 87.88 470 VAL A C 1
ATOM 3931 O O . VAL A 1 470 ? -4.781 -11.916 -8.802 1.00 87.88 470 VAL A O 1
ATOM 3934 N N . ASN A 1 471 ? -5.395 -11.964 -6.655 1.00 87.88 471 ASN A N 1
ATOM 3935 C CA . ASN A 1 471 ? -4.124 -11.404 -6.168 1.00 87.88 471 ASN A CA 1
ATOM 3936 C C . ASN A 1 471 ? -2.902 -12.290 -6.496 1.00 87.88 471 ASN A C 1
ATOM 3938 O O . ASN A 1 471 ? -1.801 -11.781 -6.707 1.00 87.88 471 ASN A O 1
ATOM 3942 N N . THR A 1 472 ? -3.056 -13.615 -6.519 1.00 92.81 472 THR A N 1
ATOM 3943 C CA . THR A 1 472 ? -1.978 -14.537 -6.906 1.00 92.81 472 THR A CA 1
ATOM 3944 C C . THR A 1 472 ? -1.652 -14.371 -8.388 1.00 92.81 472 THR A C 1
ATOM 3946 O O . THR A 1 472 ? -0.479 -14.280 -8.755 1.00 92.81 472 THR A O 1
ATOM 3949 N N . LEU A 1 473 ? -2.683 -14.265 -9.231 1.00 92.00 473 LEU A N 1
ATOM 3950 C CA . LEU A 1 473 ? -2.543 -14.038 -10.669 1.00 92.00 473 LEU A CA 1
ATOM 3951 C C . LEU A 1 473 ? -1.886 -12.680 -10.965 1.00 92.00 473 LEU A C 1
ATOM 3953 O O . LEU A 1 473 ? -0.973 -12.625 -11.788 1.00 92.00 473 LEU A O 1
ATOM 3957 N N . ASP A 1 474 ? -2.254 -11.620 -10.241 1.00 90.88 474 ASP A N 1
ATOM 3958 C CA . ASP A 1 474 ? -1.616 -10.302 -10.366 1.00 90.88 474 ASP A CA 1
ATOM 3959 C C . ASP A 1 474 ? -0.121 -10.354 -10.007 1.00 90.88 474 ASP A C 1
ATOM 3961 O O . ASP A 1 474 ? 0.717 -9.832 -10.745 1.00 90.88 474 ASP A O 1
ATOM 3965 N N . SER A 1 475 ? 0.256 -11.039 -8.919 1.00 94.31 475 SER A N 1
ATOM 3966 C CA . SER A 1 475 ? 1.677 -11.228 -8.580 1.00 94.31 475 SER A CA 1
ATOM 3967 C C . SER A 1 475 ? 2.435 -12.000 -9.659 1.00 94.31 475 SER A C 1
ATOM 3969 O O . SER A 1 475 ? 3.567 -11.641 -9.981 1.00 94.31 475 SER A O 1
ATOM 3971 N N . LYS A 1 476 ? 1.827 -13.044 -10.241 1.00 96.50 476 LYS A N 1
ATOM 3972 C CA . LYS A 1 476 ? 2.435 -13.816 -11.338 1.00 96.50 476 LYS A CA 1
ATOM 3973 C C . LYS A 1 476 ? 2.611 -12.977 -12.597 1.00 96.50 476 LYS A C 1
ATOM 3975 O O . LYS A 1 476 ? 3.650 -13.080 -13.243 1.00 96.50 476 LYS A O 1
ATOM 3980 N N . TYR A 1 477 ? 1.634 -12.131 -12.924 1.00 94.75 477 TYR A N 1
ATOM 3981 C CA . TYR A 1 477 ? 1.729 -11.199 -14.046 1.00 94.75 477 TYR A CA 1
ATOM 3982 C C . TYR A 1 477 ? 2.934 -10.267 -13.873 1.00 94.75 477 TYR A C 1
ATOM 3984 O O . TYR A 1 477 ? 3.758 -10.144 -14.780 1.00 94.75 477 TYR A O 1
ATOM 3992 N N . TRP A 1 478 ? 3.091 -9.655 -12.696 1.00 95.50 478 TRP A N 1
ATOM 3993 C CA . TRP A 1 478 ? 4.207 -8.742 -12.440 1.00 95.50 478 TRP A CA 1
ATOM 3994 C C . TRP A 1 478 ? 5.562 -9.447 -12.345 1.00 95.50 478 TRP A C 1
ATOM 3996 O O . TRP A 1 478 ? 6.556 -8.907 -12.834 1.00 95.50 478 TRP A O 1
ATOM 4006 N N . LEU A 1 479 ? 5.601 -10.678 -11.829 1.00 97.56 479 LEU A N 1
ATOM 4007 C CA . LEU A 1 479 ? 6.788 -11.528 -11.915 1.00 97.56 479 LEU A CA 1
ATOM 4008 C C . LEU A 1 479 ? 7.176 -11.789 -13.379 1.00 97.56 479 LEU A C 1
ATOM 4010 O O . LEU A 1 479 ? 8.327 -11.578 -13.756 1.00 97.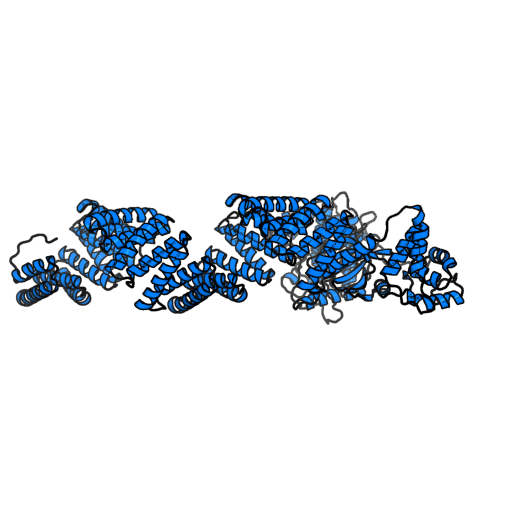56 479 LEU A O 1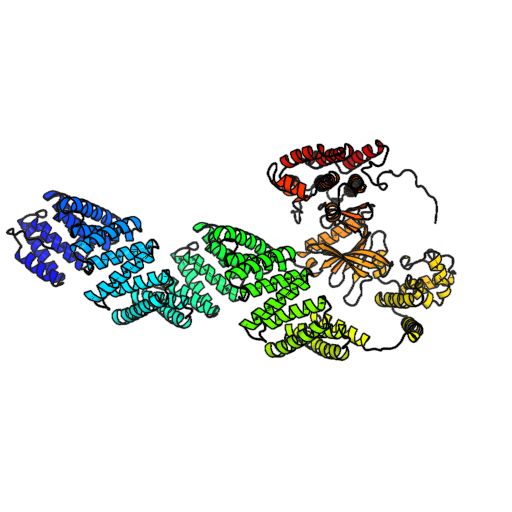
ATOM 4014 N N . GLY A 1 480 ? 6.212 -12.174 -14.222 1.00 95.56 480 GLY A N 1
ATOM 4015 C CA . GLY A 1 480 ? 6.427 -12.372 -15.657 1.00 95.56 480 GLY A CA 1
ATOM 4016 C C . GLY A 1 480 ? 6.932 -11.103 -16.349 1.00 95.56 480 GLY A C 1
ATOM 4017 O O . GLY A 1 480 ? 7.849 -11.163 -17.166 1.00 95.56 480 GLY A O 1
ATOM 4018 N N . ARG A 1 481 ? 6.406 -9.928 -15.975 1.00 93.88 481 ARG A N 1
ATOM 4019 C CA . ARG A 1 481 ? 6.884 -8.625 -16.469 1.00 93.88 481 ARG A CA 1
ATOM 4020 C C . ARG A 1 481 ? 8.327 -8.346 -16.055 1.00 93.88 481 ARG A C 1
ATOM 4022 O O . ARG A 1 481 ? 9.109 -7.918 -16.898 1.00 93.88 481 ARG A O 1
ATOM 4029 N N . ALA A 1 482 ? 8.692 -8.587 -14.797 1.00 92.12 482 ALA A N 1
ATOM 4030 C CA . ALA A 1 482 ? 10.063 -8.411 -14.314 1.00 92.12 482 ALA A CA 1
ATOM 4031 C C . ALA A 1 482 ? 11.051 -9.350 -15.027 1.00 92.12 482 ALA A C 1
ATOM 4033 O O . ALA A 1 482 ? 12.153 -8.932 -15.377 1.00 92.12 482 ALA A O 1
ATOM 4034 N N . LEU A 1 483 ? 10.644 -10.592 -15.295 1.00 92.12 483 LEU A N 1
ATOM 4035 C CA . LEU A 1 483 ? 11.434 -11.571 -16.046 1.00 92.12 483 LEU A CA 1
ATOM 4036 C C . LEU A 1 483 ? 11.580 -11.193 -17.525 1.00 92.12 483 LEU A C 1
ATOM 4038 O O . LEU A 1 483 ? 12.667 -11.324 -18.088 1.00 92.12 483 LEU A O 1
ATOM 4042 N N . TYR A 1 484 ? 10.511 -10.679 -18.142 1.00 90.69 484 TYR A N 1
ATOM 4043 C CA . TYR A 1 484 ? 10.529 -10.196 -19.522 1.00 90.69 484 TYR A CA 1
ATOM 4044 C C . TYR A 1 484 ? 11.555 -9.074 -19.721 1.00 90.69 484 TYR A C 1
ATOM 4046 O O . TYR A 1 484 ? 12.362 -9.142 -20.646 1.00 90.69 484 TYR A O 1
ATOM 4054 N N . GLU A 1 485 ? 11.577 -8.075 -18.832 1.00 86.88 485 GLU A N 1
ATOM 4055 C CA . GLU A 1 485 ? 12.546 -6.968 -18.906 1.00 86.88 485 GLU A CA 1
ATOM 4056 C C . GLU A 1 485 ? 13.998 -7.430 -18.685 1.00 86.88 485 GLU A C 1
ATOM 4058 O O . GLU A 1 485 ? 14.937 -6.805 -19.177 1.00 86.88 485 GLU A O 1
ATOM 4063 N N . GLN A 1 486 ? 14.191 -8.557 -17.997 1.00 86.50 486 GLN A N 1
ATOM 4064 C CA . GLN A 1 486 ? 15.489 -9.218 -17.825 1.00 86.50 486 GLN A CA 1
ATOM 4065 C C . GLN A 1 486 ? 15.841 -10.192 -18.962 1.00 86.50 486 GLN A C 1
ATOM 4067 O O . GLN A 1 486 ? 16.827 -10.919 -18.863 1.00 86.50 486 GLN A O 1
ATOM 4072 N N . MET A 1 487 ? 15.052 -10.230 -20.040 1.00 88.00 487 MET A N 1
ATOM 4073 C CA . MET A 1 487 ? 15.223 -11.131 -21.189 1.00 88.00 487 MET A CA 1
ATOM 4074 C C . MET A 1 487 ? 15.076 -12.631 -20.868 1.00 88.00 487 MET A C 1
ATOM 4076 O O . MET A 1 487 ? 15.430 -13.482 -21.686 1.00 88.00 487 MET A O 1
ATOM 4080 N N . LYS A 1 488 ? 14.503 -12.987 -19.711 1.00 88.69 488 LYS A N 1
ATOM 4081 C CA . LYS A 1 488 ? 14.196 -14.374 -19.316 1.00 88.69 488 LYS A CA 1
ATOM 4082 C C . LYS A 1 488 ? 12.849 -14.810 -19.911 1.00 88.69 488 LYS A C 1
ATOM 4084 O O . LYS A 1 488 ? 11.888 -15.088 -19.196 1.00 88.69 488 LYS A O 1
ATOM 4089 N N . TYR A 1 489 ? 12.755 -14.816 -21.243 1.00 88.75 489 TYR A N 1
ATOM 4090 C CA . TYR A 1 489 ? 11.472 -14.929 -21.951 1.00 88.75 489 TYR A CA 1
ATOM 4091 C C . TYR A 1 489 ? 10.745 -16.264 -21.752 1.00 88.75 489 TYR A C 1
ATOM 4093 O O . TYR A 1 489 ? 9.521 -16.252 -21.687 1.00 88.75 489 TYR A O 1
ATOM 4101 N N . GLY A 1 490 ? 11.470 -17.380 -21.611 1.00 90.38 490 GLY A N 1
ATOM 4102 C CA . GLY A 1 490 ? 10.860 -18.699 -21.400 1.00 90.38 490 GLY A CA 1
ATOM 4103 C C . GLY A 1 490 ? 10.112 -18.802 -20.066 1.00 90.38 490 GLY A C 1
ATOM 4104 O O . GLY A 1 490 ? 8.946 -19.183 -20.038 1.00 90.38 490 GLY A O 1
ATOM 4105 N N . GLU A 1 491 ? 10.742 -18.377 -18.963 1.00 92.44 491 GLU A N 1
ATOM 4106 C CA . GLU A 1 491 ? 10.081 -18.331 -17.646 1.00 92.44 491 GLU A CA 1
ATOM 4107 C C . GLU A 1 491 ? 8.921 -17.324 -17.625 1.00 92.44 491 GLU A C 1
ATOM 4109 O O . GLU A 1 491 ? 7.865 -17.587 -17.046 1.00 92.44 491 GLU A O 1
ATOM 4114 N N . ALA A 1 492 ? 9.097 -16.167 -18.276 1.00 93.81 492 ALA A N 1
ATOM 4115 C CA . ALA A 1 492 ? 8.045 -15.162 -18.384 1.00 93.81 492 ALA A CA 1
ATOM 4116 C C . ALA A 1 492 ? 6.816 -15.704 -19.134 1.00 93.81 492 ALA A C 1
ATOM 4118 O O . ALA A 1 492 ? 5.686 -15.493 -18.695 1.00 93.81 492 ALA A O 1
ATOM 4119 N N . GLU A 1 493 ? 7.026 -16.423 -20.242 1.00 93.62 493 GLU A N 1
ATOM 4120 C CA . GLU A 1 493 ? 5.954 -17.047 -21.017 1.00 93.62 493 GLU A CA 1
ATOM 4121 C C . GLU A 1 493 ? 5.146 -18.035 -20.168 1.00 93.62 493 GLU A C 1
ATOM 4123 O O . GLU A 1 493 ? 3.913 -17.968 -20.168 1.00 93.62 493 GLU A O 1
ATOM 4128 N N . GLU A 1 494 ? 5.816 -18.918 -19.420 1.00 94.56 494 GLU A N 1
ATOM 4129 C CA . GLU A 1 494 ? 5.147 -19.906 -18.570 1.00 94.56 494 GLU A CA 1
ATOM 4130 C C . GLU A 1 494 ? 4.214 -19.225 -17.560 1.00 94.56 494 GLU A C 1
ATOM 4132 O O . GLU A 1 494 ? 3.037 -19.584 -17.446 1.00 94.56 494 GLU A O 1
ATOM 4137 N N . LEU A 1 495 ? 4.703 -18.185 -16.881 1.00 95.25 495 LEU A N 1
ATOM 4138 C CA . LEU A 1 495 ? 3.909 -17.422 -15.920 1.00 95.25 495 LEU A CA 1
ATOM 4139 C C . LEU A 1 495 ? 2.719 -16.727 -16.577 1.00 95.25 495 LEU A C 1
ATOM 4141 O O . LEU A 1 495 ? 1.604 -16.825 -16.063 1.00 95.25 495 LEU A O 1
ATOM 4145 N N . PHE A 1 496 ? 2.913 -16.063 -17.719 1.00 95.62 496 PHE A N 1
ATOM 4146 C CA . PHE A 1 496 ? 1.804 -15.412 -18.414 1.00 95.62 496 PHE A CA 1
ATOM 4147 C C . PHE A 1 496 ? 0.755 -16.425 -18.890 1.00 95.62 496 PHE A C 1
ATOM 4149 O O . PHE A 1 496 ? -0.441 -16.150 -18.779 1.00 95.62 496 PHE A O 1
ATOM 4156 N N . ARG A 1 497 ? 1.154 -17.623 -19.343 1.00 93.75 497 ARG A N 1
ATOM 4157 C CA . ARG A 1 497 ? 0.207 -18.698 -19.689 1.00 93.75 497 ARG A CA 1
ATOM 4158 C C . ARG A 1 497 ? -0.583 -19.180 -18.475 1.00 93.75 497 ARG A C 1
ATOM 4160 O O . ARG A 1 497 ? -1.794 -19.357 -18.592 1.00 93.75 497 ARG A O 1
ATOM 4167 N N . GLN A 1 498 ? 0.059 -19.336 -17.315 1.00 93.06 498 GLN A N 1
ATOM 4168 C CA . GLN A 1 498 ? -0.645 -19.661 -16.069 1.00 93.06 498 GLN A CA 1
ATOM 4169 C C . GLN A 1 498 ? -1.661 -18.571 -15.694 1.00 93.06 498 GLN A C 1
ATOM 4171 O O . GLN A 1 498 ? -2.791 -18.891 -15.330 1.00 93.06 498 GLN A O 1
ATOM 4176 N N . VAL A 1 499 ? -1.293 -17.290 -15.830 1.00 92.56 499 VAL A N 1
ATOM 4177 C CA . VAL A 1 499 ? -2.203 -16.160 -15.570 1.00 92.56 499 VAL A CA 1
ATOM 4178 C C . VAL A 1 499 ? -3.408 -16.196 -16.506 1.00 92.56 499 VAL A C 1
ATOM 4180 O O . VAL A 1 499 ? -4.540 -16.083 -16.042 1.00 92.56 499 VAL A O 1
ATOM 4183 N N . VAL A 1 500 ? -3.188 -16.414 -17.807 1.00 91.12 500 VAL A N 1
ATOM 4184 C CA . VAL A 1 500 ? -4.270 -16.534 -18.797 1.00 91.12 500 VAL A CA 1
ATOM 4185 C C . VAL A 1 500 ? -5.213 -17.688 -18.444 1.00 91.12 500 VAL A C 1
ATOM 4187 O O . VAL A 1 500 ? -6.426 -17.499 -18.474 1.00 91.12 500 VAL A O 1
ATOM 4190 N N . GLN A 1 501 ? -4.682 -18.856 -18.067 1.00 89.00 501 GLN A N 1
ATOM 4191 C CA . GLN A 1 501 ? -5.497 -20.011 -17.668 1.00 89.00 501 GLN A CA 1
ATOM 4192 C C . GLN A 1 501 ? -6.321 -19.743 -16.401 1.00 89.00 501 GLN A C 1
ATOM 4194 O O . GLN A 1 501 ? -7.490 -20.124 -16.347 1.00 89.00 501 GLN A O 1
ATOM 4199 N N . GLY A 1 502 ? -5.740 -19.083 -15.393 1.00 86.56 502 GLY A N 1
ATOM 4200 C CA . GLY A 1 502 ? -6.455 -18.697 -14.172 1.00 86.56 502 GLY A CA 1
ATOM 4201 C C . GLY A 1 502 ? -7.568 -17.684 -14.452 1.00 86.56 502 GLY A C 1
ATOM 4202 O O . GLY A 1 502 ? -8.713 -17.887 -14.052 1.00 86.56 502 GLY A O 1
ATOM 4203 N N . GLN A 1 503 ? -7.263 -16.642 -15.231 1.00 85.94 503 GLN A N 1
ATOM 4204 C CA . GLN A 1 503 ? -8.232 -15.610 -15.614 1.00 85.94 503 GLN A CA 1
ATOM 4205 C C . GLN A 1 503 ? -9.384 -16.170 -16.466 1.00 85.94 503 GLN A C 1
ATOM 4207 O O . GLN A 1 503 ? -10.519 -15.718 -16.305 1.00 85.94 503 GLN A O 1
ATOM 4212 N N . GLU A 1 504 ? -9.130 -17.170 -17.324 1.00 84.12 504 GLU A N 1
ATOM 4213 C CA . GLU A 1 504 ? -10.177 -17.835 -18.117 1.00 84.12 504 GLU A CA 1
ATOM 4214 C C . GLU A 1 504 ? -11.242 -18.485 -17.230 1.00 84.12 504 GLU A C 1
ATOM 4216 O O . GLU A 1 504 ? -12.436 -18.369 -17.515 1.00 84.12 504 GLU A O 1
ATOM 4221 N N . LYS A 1 505 ? -10.817 -19.150 -16.147 1.00 80.38 505 LYS A N 1
ATOM 4222 C CA . LYS A 1 505 ? -11.726 -19.829 -15.214 1.00 80.38 505 LYS A CA 1
ATOM 4223 C C . LYS A 1 505 ? -12.614 -18.848 -14.452 1.00 80.38 505 LYS A C 1
ATOM 4225 O O . LYS A 1 505 ? -13.756 -19.187 -14.158 1.00 80.38 505 LYS A O 1
ATOM 4230 N N . GLU A 1 506 ? -12.101 -17.663 -14.125 1.00 71.25 506 GLU A N 1
ATOM 4231 C CA . GLU A 1 506 ? -12.832 -16.673 -13.327 1.00 71.25 506 GLU A CA 1
ATOM 4232 C C . GLU A 1 506 ? -13.752 -15.763 -14.159 1.00 71.25 506 GLU A C 1
ATOM 4234 O O . GLU A 1 506 ? -14.876 -15.492 -13.741 1.00 71.25 506 GLU A O 1
ATOM 4239 N N . HIS A 1 507 ? -13.290 -15.269 -15.315 1.00 65.00 507 HIS A N 1
ATOM 4240 C CA . HIS A 1 507 ? -13.937 -14.156 -16.032 1.00 65.00 507 HIS A CA 1
ATOM 4241 C C . HIS A 1 507 ? -14.415 -14.511 -17.457 1.00 65.00 507 HIS A C 1
ATOM 4243 O O . HIS A 1 507 ? -15.030 -13.676 -18.122 1.00 65.00 507 HIS A O 1
ATOM 4249 N N . GLY A 1 508 ? -14.170 -15.739 -17.936 1.00 60.78 508 GLY A N 1
ATOM 4250 C CA . GLY A 1 508 ? -14.494 -16.173 -19.302 1.00 60.78 508 GLY A CA 1
ATOM 4251 C C . GLY A 1 508 ? -13.463 -15.742 -20.363 1.00 60.78 508 GLY A C 1
ATOM 4252 O O . GLY A 1 508 ? -12.518 -15.011 -20.082 1.00 60.78 508 GLY A O 1
ATOM 4253 N N . ARG A 1 509 ? -13.634 -16.217 -21.610 1.00 60.03 509 ARG A N 1
ATOM 4254 C CA . ARG A 1 509 ? -12.597 -16.215 -22.675 1.00 60.03 509 ARG A CA 1
ATOM 4255 C C . ARG A 1 509 ? -12.165 -14.853 -23.250 1.00 60.03 509 ARG A C 1
ATOM 4257 O O . ARG A 1 509 ? -11.098 -14.797 -23.868 1.00 60.03 509 ARG A O 1
ATOM 4264 N N . ASP A 1 510 ? -12.949 -13.792 -23.038 1.00 57.00 510 ASP A N 1
ATOM 4265 C CA . ASP A 1 510 ? -12.788 -12.491 -23.719 1.00 57.00 510 ASP A CA 1
ATOM 4266 C C . ASP A 1 510 ? -12.577 -11.297 -22.758 1.00 57.00 510 ASP A C 1
ATOM 4268 O O . ASP A 1 510 ? -12.568 -10.149 -23.194 1.00 57.00 510 ASP A O 1
ATOM 4272 N N . HIS A 1 511 ? -12.394 -11.519 -21.450 1.00 71.38 511 HIS A N 1
ATOM 4273 C CA . HIS A 1 511 ? -12.241 -10.416 -20.492 1.00 71.38 511 HIS A CA 1
ATOM 4274 C C . HIS A 1 511 ? -10.979 -9.568 -20.766 1.00 71.38 511 HIS A C 1
ATOM 4276 O O . HIS A 1 511 ? -9.910 -10.104 -21.062 1.00 71.38 511 HIS A O 1
ATOM 4282 N N . VAL A 1 512 ? -11.070 -8.240 -20.608 1.00 73.88 512 VAL A N 1
ATOM 4283 C CA . VAL A 1 512 ? -10.001 -7.276 -20.960 1.00 73.88 512 VAL A CA 1
ATOM 4284 C C . VAL A 1 512 ? -8.651 -7.619 -20.314 1.00 73.88 512 VAL A C 1
ATOM 4286 O O . VAL A 1 512 ? -7.626 -7.598 -20.996 1.00 73.88 512 VAL A O 1
ATOM 4289 N N . ASN A 1 513 ? -8.646 -8.020 -19.038 1.00 74.88 513 ASN A N 1
ATOM 4290 C CA . ASN A 1 513 ? -7.415 -8.417 -18.336 1.00 74.88 513 ASN A CA 1
ATOM 4291 C C . ASN A 1 513 ? -6.783 -9.686 -18.939 1.00 74.88 513 ASN A C 1
ATOM 4293 O O . ASN A 1 513 ? -5.562 -9.803 -18.990 1.00 74.88 513 ASN A O 1
ATOM 4297 N N . MET A 1 514 ? -7.600 -10.615 -19.451 1.00 83.94 514 MET A N 1
ATOM 4298 C CA . MET A 1 514 ? -7.111 -11.823 -20.122 1.00 83.94 514 MET A CA 1
ATOM 4299 C C . MET A 1 514 ? -6.440 -11.480 -21.452 1.00 83.94 514 MET A C 1
ATOM 4301 O O . MET A 1 514 ? -5.394 -12.041 -21.778 1.00 83.94 514 MET A O 1
ATOM 4305 N N . LEU A 1 515 ? -7.012 -10.545 -22.219 1.00 86.69 515 LEU A N 1
ATOM 4306 C CA . LEU A 1 515 ? -6.427 -10.071 -23.477 1.00 86.69 515 LEU A CA 1
ATOM 4307 C C . LEU A 1 515 ? -5.083 -9.365 -23.245 1.00 86.69 515 LEU A C 1
ATOM 4309 O O . LEU A 1 515 ? -4.167 -9.525 -24.050 1.00 86.69 515 LEU A O 1
ATOM 4313 N N . GLU A 1 516 ? -4.939 -8.635 -22.137 1.00 86.94 516 GLU A N 1
ATOM 4314 C CA . GLU A 1 516 ? -3.658 -8.048 -21.732 1.00 86.94 516 GLU A CA 1
ATOM 4315 C C . GLU A 1 516 ? -2.620 -9.119 -21.363 1.00 86.94 516 GLU A C 1
ATOM 4317 O O . GLU A 1 516 ? -1.488 -9.074 -21.841 1.00 86.94 516 GLU A O 1
ATOM 4322 N N . SER A 1 517 ? -2.990 -10.132 -20.578 1.00 88.81 517 SER A N 1
ATOM 4323 C CA . SER A 1 517 ? -2.077 -11.236 -20.251 1.00 88.81 517 SER A CA 1
ATOM 4324 C C . SER A 1 517 ? -1.666 -12.027 -21.503 1.00 88.81 517 SER A C 1
ATOM 4326 O O . SER A 1 517 ? -0.486 -12.327 -21.687 1.00 88.81 517 SER A O 1
ATOM 4328 N N . LYS A 1 518 ? -2.607 -12.295 -22.427 1.00 91.94 518 LYS A N 1
ATOM 4329 C CA . LYS A 1 518 ? -2.321 -12.919 -23.735 1.00 91.94 518 LYS A CA 1
ATOM 4330 C C . LYS A 1 518 ? -1.373 -12.069 -24.578 1.00 91.94 518 LYS A C 1
ATOM 4332 O O . LYS A 1 518 ? -0.503 -12.627 -25.242 1.00 91.94 518 LYS A O 1
ATOM 4337 N N . TYR A 1 519 ? -1.503 -10.743 -24.547 1.00 93.31 519 TYR A N 1
ATOM 4338 C CA . TYR A 1 519 ? -0.577 -9.840 -25.233 1.00 93.31 519 TYR A CA 1
ATOM 4339 C C . TYR A 1 519 ? 0.871 -10.069 -24.785 1.00 93.31 519 TYR A C 1
ATOM 4341 O O . TYR A 1 519 ? 1.764 -10.144 -25.630 1.00 93.31 519 TYR A O 1
ATOM 4349 N N . TRP A 1 520 ? 1.112 -10.281 -23.490 1.00 94.12 520 TRP A N 1
ATOM 4350 C CA . TRP A 1 520 ? 2.456 -10.579 -22.990 1.00 94.12 520 TRP A CA 1
ATOM 4351 C C . TRP A 1 520 ? 2.959 -11.976 -23.371 1.00 94.12 520 TRP A C 1
ATOM 4353 O O . TRP A 1 520 ? 4.149 -12.124 -23.663 1.00 94.12 520 TRP A O 1
ATOM 4363 N N . VAL A 1 521 ? 2.073 -12.973 -23.487 1.00 94.75 521 VAL A N 1
ATOM 4364 C CA . VAL A 1 521 ? 2.413 -14.269 -24.112 1.00 94.75 521 VAL A CA 1
ATOM 4365 C C . VAL A 1 521 ? 2.817 -14.064 -25.583 1.00 94.75 521 VAL A C 1
ATOM 4367 O O . VAL A 1 521 ? 3.842 -14.566 -26.028 1.00 94.75 521 VAL A O 1
ATOM 4370 N N . GLY A 1 522 ? 2.080 -13.250 -26.344 1.00 93.19 522 GLY A N 1
ATOM 4371 C CA . GLY A 1 522 ? 2.421 -12.944 -27.741 1.00 93.19 522 GLY A CA 1
ATOM 4372 C C . GLY A 1 522 ? 3.762 -12.216 -27.882 1.00 93.19 522 GLY A C 1
ATOM 4373 O O . GLY A 1 522 ? 4.563 -12.538 -28.760 1.00 93.19 522 GLY A O 1
ATOM 4374 N N . ARG A 1 523 ? 4.045 -11.259 -26.987 1.00 92.50 523 ARG A N 1
ATOM 4375 C CA . ARG A 1 523 ? 5.324 -10.531 -26.944 1.00 92.50 523 ARG A CA 1
ATOM 4376 C C . ARG A 1 523 ? 6.488 -11.461 -26.608 1.00 92.50 523 ARG A C 1
ATOM 4378 O O . ARG A 1 523 ? 7.504 -11.395 -27.290 1.00 92.50 523 ARG A O 1
ATOM 4385 N N . THR A 1 524 ? 6.348 -12.322 -25.599 1.00 92.19 524 THR A N 1
ATOM 4386 C CA . THR A 1 524 ? 7.386 -13.303 -25.222 1.00 92.19 524 THR A CA 1
ATOM 4387 C C . THR A 1 524 ? 7.665 -14.296 -26.348 1.00 92.19 524 THR A C 1
ATOM 4389 O O . THR A 1 524 ? 8.831 -14.512 -26.672 1.00 92.19 524 THR A O 1
ATOM 4392 N N . LEU A 1 525 ? 6.630 -14.826 -27.008 1.00 91.94 525 LEU A N 1
ATOM 4393 C CA . LEU A 1 525 ? 6.777 -15.702 -28.180 1.00 91.94 525 LEU A CA 1
ATOM 4394 C C . LEU A 1 525 ? 7.499 -15.006 -29.343 1.00 91.94 525 LEU A C 1
ATOM 4396 O O . LEU A 1 525 ? 8.370 -15.603 -29.978 1.00 91.94 525 LEU A O 1
ATOM 4400 N N . TYR A 1 526 ? 7.175 -13.734 -29.607 1.00 91.25 526 TYR A N 1
ATOM 4401 C CA . TYR A 1 526 ? 7.849 -12.951 -30.645 1.00 91.25 526 TYR A CA 1
ATOM 4402 C C . TYR A 1 526 ? 9.345 -12.771 -30.346 1.00 91.25 526 TYR A C 1
ATOM 4404 O O . TYR A 1 526 ? 10.165 -12.996 -31.235 1.00 91.25 526 TYR A O 1
ATOM 4412 N N . GLU A 1 527 ? 9.724 -12.416 -29.111 1.00 89.88 527 GLU A N 1
ATOM 4413 C CA . GLU A 1 527 ? 11.145 -12.268 -28.739 1.00 89.88 527 GLU A CA 1
ATOM 4414 C C . GLU A 1 527 ? 11.909 -13.604 -28.796 1.00 89.88 527 GLU A C 1
ATOM 4416 O O . GLU A 1 527 ? 13.093 -13.635 -29.134 1.00 89.88 527 GLU A O 1
ATOM 4421 N N . GLN A 1 528 ? 11.223 -14.724 -28.547 1.00 88.81 528 GLN A N 1
ATOM 4422 C CA . GLN A 1 528 ? 11.766 -16.077 -28.714 1.00 88.81 528 GLN A CA 1
ATOM 4423 C C . GLN A 1 528 ? 11.812 -16.556 -30.177 1.00 88.81 528 GLN A C 1
ATOM 4425 O O . GLN A 1 528 ? 12.294 -17.653 -30.449 1.00 88.81 528 GLN A O 1
ATOM 4430 N N . LYS A 1 529 ? 11.371 -15.727 -31.134 1.00 91.62 529 LYS A N 1
ATOM 4431 C CA . LYS A 1 529 ? 11.315 -16.014 -32.580 1.00 91.62 529 LYS A CA 1
ATOM 4432 C C . LYS A 1 529 ? 10.285 -17.069 -32.996 1.00 91.62 529 LYS A C 1
ATOM 4434 O O . LYS A 1 529 ? 10.303 -17.525 -34.140 1.00 91.62 529 LYS A O 1
ATOM 4439 N N . PHE A 1 530 ? 9.323 -17.399 -32.135 1.00 92.06 530 PHE A N 1
ATOM 4440 C CA . PHE A 1 530 ? 8.162 -18.225 -32.486 1.00 92.06 530 PHE A CA 1
ATOM 4441 C C . PHE A 1 530 ? 7.095 -17.385 -33.205 1.00 92.06 530 PHE A C 1
ATOM 4443 O O . PHE A 1 530 ? 5.964 -17.224 -32.750 1.00 92.06 530 PHE A O 1
ATOM 4450 N N . PHE A 1 531 ? 7.462 -16.809 -34.356 1.00 91.69 531 PHE A N 1
ATOM 4451 C CA . PHE A 1 531 ? 6.629 -15.835 -35.072 1.00 91.69 531 PHE A CA 1
ATOM 4452 C C . PHE A 1 531 ? 5.291 -16.408 -35.556 1.00 91.69 531 PHE A C 1
ATOM 4454 O O . PHE A 1 531 ? 4.323 -15.663 -35.686 1.00 91.69 531 PHE A O 1
ATOM 4461 N N . GLY A 1 532 ? 5.227 -17.719 -35.821 1.00 92.19 532 GLY A N 1
ATOM 4462 C CA . GLY A 1 532 ? 3.996 -18.414 -36.206 1.00 92.19 532 GLY A CA 1
ATOM 4463 C C . GLY A 1 532 ? 2.937 -18.380 -35.110 1.00 92.19 532 GLY A C 1
ATOM 4464 O O . GLY A 1 532 ? 1.836 -17.884 -35.337 1.00 92.19 532 GLY A O 1
ATOM 4465 N N . GLU A 1 533 ? 3.305 -18.839 -33.917 1.00 92.19 533 GLU A N 1
ATOM 4466 C CA . GLU A 1 533 ? 2.426 -18.838 -32.744 1.00 92.19 533 GLU A CA 1
ATOM 4467 C C . GLU A 1 533 ? 2.101 -17.414 -32.279 1.00 92.19 533 GLU A C 1
ATOM 4469 O O . GLU A 1 533 ? 0.956 -17.117 -31.939 1.00 92.19 533 GLU A O 1
ATOM 4474 N N . ALA A 1 534 ? 3.083 -16.505 -32.327 1.00 93.38 534 ALA A N 1
ATOM 4475 C CA . ALA A 1 534 ? 2.861 -15.097 -32.011 1.00 93.38 534 ALA A CA 1
ATOM 4476 C C . ALA A 1 534 ? 1.825 -14.459 -32.955 1.00 93.38 534 ALA A C 1
ATOM 4478 O O . ALA A 1 534 ? 0.944 -13.740 -32.488 1.00 93.38 534 ALA A O 1
ATOM 4479 N N . GLU A 1 535 ? 1.888 -14.735 -34.266 1.00 95.06 535 GLU A N 1
ATOM 4480 C CA . GLU A 1 535 ? 0.890 -14.253 -35.232 1.00 95.06 535 GLU A CA 1
ATOM 4481 C C . GLU A 1 535 ? -0.517 -14.748 -34.873 1.00 95.06 535 GLU A C 1
ATOM 4483 O O . GLU A 1 535 ? -1.441 -13.940 -34.771 1.00 95.06 535 GLU A O 1
ATOM 4488 N N . GLU A 1 536 ? -0.689 -16.058 -34.675 1.00 94.06 536 GLU A N 1
ATOM 4489 C CA . GLU A 1 536 ? -1.994 -16.648 -34.355 1.00 94.06 536 GLU A CA 1
ATOM 4490 C C . GLU A 1 536 ? -2.586 -16.050 -33.078 1.00 94.06 536 GLU A C 1
ATOM 4492 O O . GLU A 1 536 ? -3.764 -15.682 -33.045 1.00 94.06 536 GLU A O 1
ATOM 4497 N N . LEU A 1 537 ? -1.757 -15.881 -32.049 1.00 94.12 537 LEU A N 1
ATOM 4498 C CA . LEU A 1 537 ? -2.189 -15.309 -30.785 1.00 94.12 537 LEU A CA 1
ATOM 4499 C C . LEU A 1 537 ? -2.546 -13.822 -30.918 1.00 94.12 537 LEU A C 1
ATOM 4501 O O . LEU A 1 537 ? -3.596 -13.402 -30.428 1.00 94.12 537 LEU A O 1
ATOM 4505 N N . PHE A 1 538 ? -1.737 -13.020 -31.619 1.00 95.94 538 PHE A N 1
ATOM 4506 C CA . PHE A 1 538 ? -2.054 -11.607 -31.840 1.00 95.94 538 PHE A CA 1
ATOM 4507 C C . PHE A 1 538 ? -3.314 -11.407 -32.688 1.00 95.94 538 PHE A C 1
ATOM 4509 O O . PHE A 1 538 ? -4.053 -10.460 -32.423 1.00 95.94 538 PHE A O 1
ATOM 4516 N N . ARG A 1 539 ? -3.636 -12.303 -33.634 1.00 94.88 539 ARG A N 1
ATOM 4517 C CA . ARG A 1 539 ? -4.934 -12.270 -34.338 1.00 94.88 539 ARG A CA 1
ATOM 4518 C C . ARG A 1 539 ? -6.105 -12.423 -33.375 1.00 94.88 539 ARG A C 1
ATOM 4520 O O . ARG A 1 539 ? -7.038 -11.625 -33.429 1.00 94.88 539 ARG A O 1
ATOM 4527 N N . GLN A 1 540 ? -6.031 -13.403 -32.474 1.00 91.94 540 GLN A N 1
ATOM 4528 C CA . GLN A 1 540 ? -7.066 -13.619 -31.460 1.00 91.94 540 GLN A CA 1
ATOM 4529 C C . GLN A 1 540 ? -7.201 -12.405 -30.530 1.00 91.94 540 GLN A C 1
ATOM 4531 O O . GLN A 1 540 ? -8.315 -11.971 -30.238 1.00 91.94 540 GLN A O 1
ATOM 4536 N N . ILE A 1 541 ? -6.075 -11.823 -30.099 1.00 92.75 541 ILE A N 1
ATOM 4537 C CA . ILE A 1 541 ? -6.064 -10.638 -29.230 1.00 92.75 541 ILE A CA 1
ATOM 4538 C C . ILE A 1 541 ? -6.701 -9.440 -29.930 1.00 92.75 541 ILE A C 1
ATOM 4540 O O . ILE A 1 541 ? -7.555 -8.787 -29.339 1.00 92.75 541 ILE A O 1
ATOM 4544 N N . VAL A 1 542 ? -6.313 -9.154 -31.177 1.00 93.81 542 VAL A N 1
ATOM 4545 C CA . VAL A 1 542 ? -6.870 -8.034 -31.948 1.00 93.81 542 VAL A CA 1
ATOM 4546 C C . VAL A 1 542 ? -8.375 -8.209 -32.117 1.00 93.81 542 VAL A C 1
ATOM 4548 O O . VAL A 1 542 ? -9.113 -7.278 -31.814 1.00 93.81 542 VAL A O 1
ATOM 4551 N N . GLN A 1 543 ? -8.843 -9.398 -32.506 1.00 92.06 543 GLN A N 1
ATOM 4552 C CA . GLN A 1 543 ? -10.273 -9.672 -32.663 1.00 92.06 543 GLN A CA 1
ATOM 4553 C C . GLN A 1 543 ? -11.055 -9.449 -31.356 1.00 92.06 543 GLN A C 1
ATOM 4555 O O . GLN A 1 543 ? -12.105 -8.804 -31.364 1.00 92.06 543 GLN A O 1
ATOM 4560 N N . GLY A 1 544 ? -10.536 -9.940 -30.225 1.00 89.56 544 GLY A N 1
ATOM 4561 C CA . GLY A 1 544 ? -11.152 -9.734 -28.911 1.00 89.56 544 GLY A CA 1
ATOM 4562 C C . GLY A 1 544 ? -11.149 -8.263 -28.480 1.00 89.56 544 GLY A C 1
ATOM 4563 O O . GLY A 1 544 ? -12.172 -7.729 -28.060 1.00 89.56 544 GLY A O 1
ATOM 4564 N N . GLN A 1 545 ? -10.022 -7.567 -28.643 1.00 91.38 545 GLN A N 1
ATOM 4565 C CA . GLN A 1 545 ? -9.892 -6.157 -28.266 1.00 91.38 545 GLN A CA 1
ATOM 4566 C C . GLN A 1 545 ? -10.732 -5.231 -29.157 1.00 91.38 545 GLN A C 1
ATOM 4568 O O . GLN A 1 545 ? -11.248 -4.226 -28.674 1.00 91.38 545 GLN A O 1
ATOM 4573 N N . GLU A 1 546 ? -10.923 -5.558 -30.436 1.00 91.81 546 GLU A N 1
ATOM 4574 C CA . GLU A 1 546 ? -11.837 -4.822 -31.315 1.00 91.81 546 GLU A CA 1
ATOM 4575 C C . GLU A 1 546 ? -13.291 -4.923 -30.858 1.00 91.81 546 GLU A C 1
ATOM 4577 O O . GLU A 1 546 ? -14.004 -3.921 -30.907 1.00 91.81 546 GLU A O 1
ATOM 4582 N N . LYS A 1 547 ? -13.711 -6.104 -30.393 1.00 89.19 547 LYS A N 1
ATOM 4583 C CA . LYS A 1 547 ? -15.061 -6.351 -29.878 1.00 89.19 547 LYS A CA 1
ATOM 4584 C C . LYS A 1 547 ? -15.315 -5.633 -28.548 1.00 89.19 547 LYS A C 1
ATOM 4586 O O . LYS A 1 547 ? -16.356 -5.002 -28.404 1.00 89.19 547 LYS A O 1
ATOM 4591 N N . GLU A 1 548 ? -14.371 -5.705 -27.609 1.00 87.69 548 GLU A N 1
ATOM 4592 C CA . GLU A 1 548 ? -14.560 -5.199 -26.238 1.00 87.69 548 GLU A CA 1
ATOM 4593 C C . GLU A 1 548 ? -14.184 -3.718 -26.066 1.00 87.69 548 GLU A C 1
ATOM 4595 O O . GLU A 1 548 ? -14.856 -2.977 -25.354 1.00 87.69 548 GLU A O 1
ATOM 4600 N N . LEU A 1 549 ? -13.099 -3.267 -26.706 1.00 87.94 549 LEU A N 1
ATOM 4601 C CA . LEU A 1 549 ? -12.544 -1.916 -26.525 1.00 87.94 549 LEU A CA 1
ATOM 4602 C C . LEU A 1 549 ? -12.767 -1.014 -27.745 1.00 87.94 549 LEU A C 1
ATOM 4604 O O . LEU A 1 549 ? -12.691 0.213 -27.639 1.00 87.94 549 LEU A O 1
ATOM 4608 N N . GLY A 1 550 ? -13.017 -1.614 -28.908 1.00 89.19 550 GLY A N 1
ATOM 4609 C CA . GLY A 1 550 ? -13.129 -0.929 -30.188 1.00 89.19 550 GLY A CA 1
ATOM 4610 C C . GLY A 1 550 ? -11.820 -0.898 -30.986 1.00 89.19 550 GLY A C 1
ATOM 4611 O O . GLY A 1 550 ? -10.707 -0.966 -30.457 1.00 89.19 550 GLY A O 1
ATOM 4612 N N . LYS A 1 551 ? -11.966 -0.744 -32.307 1.00 88.94 551 LYS A N 1
ATOM 4613 C CA . LYS A 1 551 ? -10.870 -0.767 -33.297 1.00 88.94 551 LYS A CA 1
ATOM 4614 C C . LYS A 1 551 ? -9.802 0.317 -33.134 1.00 88.94 551 LYS A C 1
ATOM 4616 O O . LYS A 1 551 ? -8.653 0.085 -33.501 1.00 88.94 551 LYS A O 1
ATOM 4621 N N . ASP A 1 552 ? -10.179 1.459 -32.559 1.00 87.06 552 ASP A N 1
ATOM 4622 C CA . ASP A 1 552 ? -9.305 2.621 -32.349 1.00 87.06 552 ASP A CA 1
ATOM 4623 C C . ASP A 1 552 ? -8.822 2.718 -30.883 1.00 87.06 552 ASP A C 1
ATOM 4625 O O . ASP A 1 552 ? -8.261 3.732 -30.450 1.00 87.06 552 ASP A O 1
ATOM 4629 N N . HIS A 1 553 ? -9.053 1.689 -30.056 1.00 88.62 553 HIS A N 1
ATOM 4630 C CA . HIS A 1 553 ? -8.536 1.677 -28.690 1.00 88.62 553 HIS A CA 1
ATOM 4631 C C . HIS A 1 553 ? -7.001 1.566 -28.670 1.00 88.62 553 HIS A C 1
ATOM 4633 O O . HIS A 1 553 ? -6.395 0.972 -29.556 1.00 88.62 553 HIS A O 1
ATOM 4639 N N . ALA A 1 554 ? -6.357 2.148 -27.650 1.00 86.56 554 ALA A N 1
ATOM 4640 C CA . ALA A 1 554 ? -4.896 2.217 -27.558 1.00 86.56 554 ALA A CA 1
ATOM 4641 C C . ALA A 1 554 ? -4.251 0.822 -27.608 1.00 86.56 554 ALA A C 1
ATOM 4643 O O . ALA A 1 554 ? -3.375 0.572 -28.432 1.00 86.56 554 ALA A O 1
ATOM 4644 N N . ASN A 1 555 ? -4.764 -0.090 -26.779 1.00 86.62 555 ASN A N 1
ATOM 4645 C CA . ASN A 1 555 ? -4.291 -1.471 -26.694 1.00 86.62 555 ASN A CA 1
ATOM 4646 C C . ASN A 1 555 ? -4.542 -2.243 -27.997 1.00 86.62 555 ASN A C 1
ATOM 4648 O O . ASN A 1 555 ? -3.653 -2.949 -28.456 1.00 86.62 555 ASN A O 1
ATOM 4652 N N . THR A 1 556 ? -5.703 -2.047 -28.636 1.00 91.00 556 THR A N 1
ATOM 4653 C CA . THR A 1 556 ? -6.031 -2.669 -29.928 1.00 91.00 556 THR A CA 1
ATOM 4654 C C . THR A 1 556 ? -5.033 -2.264 -31.008 1.00 91.00 556 THR A C 1
ATOM 4656 O O . THR A 1 556 ? -4.521 -3.111 -31.737 1.00 91.00 556 THR A O 1
ATOM 4659 N N . LEU A 1 557 ? -4.711 -0.971 -31.095 1.00 91.50 557 LEU A N 1
ATOM 4660 C CA . LEU A 1 557 ? -3.749 -0.452 -32.066 1.00 91.50 557 LEU A CA 1
ATOM 4661 C C . LEU A 1 557 ? -2.326 -0.963 -31.804 1.00 91.50 557 LEU A C 1
ATOM 4663 O O . LEU A 1 557 ? -1.593 -1.229 -32.755 1.00 91.50 557 LEU A O 1
ATOM 4667 N N . ASP A 1 558 ? -1.927 -1.115 -30.540 1.00 90.62 558 ASP A N 1
ATOM 4668 C CA . ASP A 1 558 ? -0.622 -1.687 -30.197 1.00 90.62 558 ASP A CA 1
ATOM 4669 C C . ASP A 1 558 ? -0.543 -3.183 -30.549 1.00 90.62 558 ASP A C 1
ATOM 4671 O O . ASP A 1 558 ? 0.398 -3.614 -31.216 1.00 90.62 558 ASP A O 1
ATOM 4675 N N . SER A 1 559 ? -1.575 -3.968 -30.227 1.00 92.88 559 SER A N 1
ATOM 4676 C CA . SER A 1 559 ? -1.670 -5.376 -30.638 1.00 92.88 559 SER A CA 1
ATOM 4677 C C . SER A 1 559 ? -1.639 -5.543 -32.160 1.00 92.88 559 SER A C 1
ATOM 4679 O O . SER A 1 559 ? -0.962 -6.439 -32.662 1.00 92.88 559 SER A O 1
ATOM 4681 N N . LYS A 1 560 ? -2.303 -4.658 -32.921 1.00 94.81 560 LYS A N 1
ATOM 4682 C CA . LYS A 1 560 ? -2.233 -4.663 -34.394 1.00 94.81 560 LYS A CA 1
ATOM 4683 C C . LYS A 1 560 ? -0.830 -4.358 -34.917 1.00 94.81 560 LYS A C 1
ATOM 4685 O O . LYS A 1 560 ? -0.421 -4.936 -35.921 1.00 94.81 560 LYS A O 1
ATOM 4690 N N . TYR A 1 561 ? -0.085 -3.469 -34.260 1.00 93.50 561 TYR A N 1
ATOM 4691 C CA . TYR A 1 561 ? 1.316 -3.222 -34.606 1.00 93.50 561 TYR A CA 1
ATOM 4692 C C . TYR A 1 561 ? 2.169 -4.484 -34.410 1.00 93.50 561 TYR A C 1
ATOM 4694 O O . TYR A 1 561 ? 2.932 -4.854 -35.305 1.00 93.50 561 TYR A O 1
ATOM 4702 N N . TRP A 1 562 ? 2.002 -5.187 -33.287 1.00 93.12 562 TRP A N 1
ATOM 4703 C CA . TRP A 1 562 ? 2.723 -6.435 -33.027 1.00 93.12 562 TRP A CA 1
ATOM 4704 C C . TRP A 1 562 ? 2.313 -7.577 -33.958 1.00 93.12 562 TRP A C 1
ATOM 4706 O O . TRP A 1 562 ? 3.185 -8.311 -34.425 1.00 93.12 562 TRP A O 1
ATOM 4716 N N . LEU A 1 563 ? 1.033 -7.667 -34.328 1.00 95.81 563 LEU A N 1
ATOM 4717 C CA . LEU A 1 563 ? 0.584 -8.560 -35.396 1.00 95.81 563 LEU A CA 1
ATOM 4718 C C . LEU A 1 563 ? 1.275 -8.223 -36.726 1.00 95.81 563 LEU A C 1
ATOM 4720 O O . LEU A 1 563 ? 1.823 -9.110 -37.374 1.00 95.81 563 LEU A O 1
ATOM 4724 N N . GLY A 1 564 ? 1.334 -6.940 -37.098 1.00 92.69 564 GLY A N 1
ATOM 4725 C CA . GLY A 1 564 ? 2.051 -6.479 -38.291 1.00 92.69 564 GLY A CA 1
ATOM 4726 C C . GLY A 1 564 ? 3.537 -6.854 -38.278 1.00 92.69 564 GLY A C 1
ATOM 4727 O O . GLY A 1 564 ? 4.080 -7.262 -39.305 1.00 92.69 564 GLY A O 1
ATOM 4728 N N . ARG A 1 565 ? 4.194 -6.800 -37.111 1.00 92.00 565 ARG A N 1
ATOM 4729 C CA . ARG A 1 565 ? 5.572 -7.289 -36.941 1.00 92.00 565 ARG A CA 1
ATOM 4730 C C . ARG A 1 565 ? 5.692 -8.797 -37.124 1.00 92.00 565 ARG A C 1
ATOM 4732 O O . ARG A 1 565 ? 6.606 -9.233 -37.814 1.00 92.00 565 ARG A O 1
ATOM 4739 N N . ALA A 1 566 ? 4.801 -9.588 -36.532 1.00 92.44 566 ALA A N 1
ATOM 4740 C CA . ALA A 1 566 ? 4.816 -11.042 -36.698 1.00 92.44 566 ALA A CA 1
ATOM 4741 C C . ALA A 1 566 ? 4.600 -11.444 -38.171 1.00 92.44 566 ALA A C 1
ATOM 4743 O O . ALA A 1 566 ? 5.321 -12.293 -38.692 1.00 92.44 566 ALA A O 1
ATOM 4744 N N . LEU A 1 567 ? 3.675 -10.774 -38.868 1.00 91.50 567 LEU A N 1
ATOM 4745 C CA . LEU A 1 567 ? 3.423 -10.973 -40.299 1.00 91.50 567 LEU A CA 1
ATOM 4746 C C . LEU A 1 567 ? 4.635 -10.604 -41.165 1.00 91.50 567 LEU A C 1
ATOM 4748 O O . LEU A 1 567 ? 4.954 -11.331 -42.107 1.00 91.50 567 LEU A O 1
ATOM 4752 N N . TYR A 1 568 ? 5.331 -9.513 -40.827 1.00 88.25 568 TYR A N 1
ATOM 4753 C CA . TYR A 1 568 ? 6.564 -9.103 -41.500 1.00 88.25 568 TYR A CA 1
ATOM 4754 C C . TYR A 1 568 ? 7.652 -10.181 -41.413 1.00 88.25 568 TYR A C 1
ATOM 4756 O O . TYR A 1 568 ? 8.199 -10.578 -42.440 1.00 88.25 568 TYR A O 1
ATOM 4764 N N . GLU A 1 569 ? 7.932 -10.702 -40.213 1.00 89.00 569 GLU A N 1
ATOM 4765 C CA . GLU A 1 569 ? 8.953 -11.748 -40.019 1.00 89.00 569 GLU A CA 1
ATOM 4766 C C . GLU A 1 569 ? 8.584 -13.065 -40.724 1.00 89.00 569 GLU A C 1
ATOM 4768 O O . GLU A 1 569 ? 9.454 -13.834 -41.125 1.00 89.00 569 GLU A O 1
ATOM 4773 N N . ARG A 1 570 ? 7.285 -13.310 -40.940 1.00 89.44 570 ARG A N 1
ATOM 4774 C CA . ARG A 1 570 ? 6.773 -14.454 -41.711 1.00 89.44 570 ARG A CA 1
ATOM 4775 C C . ARG A 1 570 ? 6.669 -14.209 -43.216 1.00 89.44 570 ARG A C 1
ATOM 4777 O O . ARG A 1 570 ? 6.097 -15.039 -43.919 1.00 89.44 570 ARG A O 1
ATOM 4784 N N . MET A 1 571 ? 7.192 -13.088 -43.713 1.00 87.50 571 MET A N 1
ATOM 4785 C CA . MET A 1 571 ? 7.161 -12.702 -45.130 1.00 87.50 571 MET A CA 1
ATOM 4786 C C . MET A 1 571 ? 5.746 -12.523 -45.714 1.00 87.50 571 MET A C 1
ATOM 4788 O O . MET A 1 571 ? 5.562 -12.510 -46.931 1.00 87.50 571 MET A O 1
ATOM 4792 N N . LYS A 1 572 ? 4.725 -12.331 -44.869 1.00 86.81 572 LYS A N 1
ATOM 4793 C CA . LYS A 1 572 ? 3.343 -12.031 -45.285 1.00 86.81 572 LYS A CA 1
ATOM 4794 C C . LYS A 1 572 ? 3.166 -10.525 -45.501 1.00 86.81 572 LYS A C 1
ATOM 4796 O O . LYS A 1 572 ? 2.362 -9.869 -44.841 1.00 86.81 572 LYS A O 1
ATOM 4801 N N . TYR A 1 573 ? 3.966 -9.962 -46.403 1.00 84.62 573 TYR A N 1
ATOM 4802 C CA . TYR A 1 573 ? 4.134 -8.511 -46.523 1.00 84.62 573 TYR A CA 1
ATOM 4803 C C . TYR A 1 573 ? 2.860 -7.764 -46.929 1.00 84.62 573 TYR A C 1
ATOM 4805 O O . TYR A 1 573 ? 2.590 -6.711 -46.361 1.00 84.62 573 TYR A O 1
ATOM 4813 N N . GLY A 1 574 ? 2.053 -8.315 -47.843 1.00 83.12 574 GLY A N 1
ATOM 4814 C CA . GLY A 1 574 ? 0.812 -7.663 -48.285 1.00 83.12 574 GLY A CA 1
ATOM 4815 C C . GLY A 1 574 ? -0.202 -7.486 -47.152 1.00 83.12 574 GLY A C 1
ATOM 4816 O O . GLY A 1 574 ? -0.745 -6.402 -46.960 1.00 83.12 574 GLY A O 1
ATOM 4817 N N . GLU A 1 575 ? -0.388 -8.527 -46.338 1.00 87.56 575 GLU A N 1
ATOM 4818 C CA . GLU A 1 575 ? -1.285 -8.472 -45.182 1.00 87.56 575 GLU A CA 1
ATOM 4819 C C . GLU A 1 575 ? -0.738 -7.557 -44.073 1.00 87.56 575 GLU A C 1
ATOM 4821 O O . GLU A 1 575 ? -1.481 -6.778 -43.473 1.00 87.56 575 GLU A O 1
ATOM 4826 N N . ALA A 1 576 ? 0.577 -7.604 -43.826 1.00 88.06 576 ALA A N 1
ATOM 4827 C CA . ALA A 1 576 ? 1.233 -6.714 -42.871 1.00 88.06 576 ALA A CA 1
ATOM 4828 C C . ALA A 1 576 ? 1.085 -5.236 -43.271 1.00 88.06 576 ALA A C 1
ATOM 4830 O O . ALA A 1 576 ? 0.851 -4.385 -42.412 1.00 88.06 576 ALA A O 1
ATOM 4831 N N . GLU A 1 577 ? 1.213 -4.926 -44.565 1.00 88.62 577 GLU A N 1
ATOM 4832 C CA . GLU A 1 577 ? 1.093 -3.567 -45.089 1.00 88.62 577 GLU A CA 1
ATOM 4833 C C . GLU A 1 577 ? -0.320 -3.008 -44.896 1.00 88.62 577 GLU A C 1
ATOM 4835 O O . GLU A 1 577 ? -0.472 -1.899 -44.376 1.00 88.62 577 GLU A O 1
ATOM 4840 N N . GLU A 1 578 ? -1.350 -3.772 -45.272 1.00 89.75 578 GLU A N 1
ATOM 4841 C CA . GLU A 1 578 ? -2.747 -3.358 -45.114 1.00 89.75 578 GLU A CA 1
ATOM 4842 C C . GLU A 1 578 ? -3.075 -3.074 -43.643 1.00 89.75 578 GLU A C 1
ATOM 4844 O O . GLU A 1 578 ? -3.582 -1.997 -43.306 1.00 89.75 578 GLU A O 1
ATOM 4849 N N . LEU A 1 579 ? -2.700 -3.998 -42.755 1.00 92.56 579 LEU A N 1
ATOM 4850 C CA . LEU A 1 579 ? -2.922 -3.864 -41.321 1.00 92.56 579 LEU A CA 1
ATOM 4851 C C . LEU A 1 579 ? -2.200 -2.638 -40.744 1.00 92.56 579 LEU A C 1
ATOM 4853 O O . LEU A 1 579 ? -2.793 -1.856 -39.999 1.00 92.56 579 LEU A O 1
ATOM 4857 N N . LEU A 1 580 ? -0.926 -2.433 -41.094 1.00 91.31 580 LEU A N 1
ATOM 4858 C CA . LEU A 1 580 ? -0.134 -1.321 -40.566 1.00 91.31 580 LEU A CA 1
ATOM 4859 C C . LEU A 1 580 ? -0.586 0.037 -41.107 1.00 91.31 580 LEU A C 1
ATOM 4861 O O . LEU A 1 580 ? -0.505 1.016 -40.366 1.00 91.31 580 LEU A O 1
ATOM 4865 N N . ARG A 1 581 ? -1.117 0.124 -42.336 1.00 91.12 581 ARG A N 1
ATOM 4866 C CA . ARG A 1 581 ? -1.750 1.359 -42.842 1.00 91.12 581 ARG A CA 1
ATOM 4867 C C . ARG A 1 581 ? -2.927 1.772 -41.963 1.00 91.12 581 ARG A C 1
ATOM 4869 O O . ARG A 1 581 ? -3.008 2.935 -41.565 1.00 91.12 581 ARG A O 1
ATOM 4876 N N . GLN A 1 582 ? -3.794 0.821 -41.618 1.00 90.25 582 GLN A N 1
ATOM 4877 C CA . GLN A 1 582 ? -4.929 1.071 -40.728 1.00 90.25 582 GLN A CA 1
ATOM 4878 C C . GLN A 1 582 ? -4.461 1.442 -39.311 1.00 90.25 582 GLN A C 1
ATOM 4880 O O . GLN A 1 582 ? -4.960 2.406 -38.728 1.00 90.25 582 GLN A O 1
ATOM 4885 N N . THR A 1 583 ? -3.458 0.739 -38.774 1.00 91.38 583 THR A N 1
ATOM 4886 C CA . THR A 1 583 ? -2.897 1.026 -37.444 1.00 91.38 583 THR A CA 1
ATOM 4887 C C . THR A 1 583 ? -2.262 2.410 -37.364 1.00 91.38 583 THR A C 1
ATOM 4889 O O . THR A 1 583 ? -2.515 3.124 -36.397 1.00 91.38 583 THR A O 1
ATOM 4892 N N . VAL A 1 584 ? -1.481 2.825 -38.369 1.00 90.50 584 VAL A N 1
ATOM 4893 C CA . VAL A 1 584 ? -0.879 4.169 -38.415 1.00 90.50 584 VAL A CA 1
ATOM 4894 C C . VAL A 1 584 ? -1.971 5.234 -38.415 1.00 90.50 584 VAL A C 1
ATOM 4896 O O . VAL A 1 584 ? -1.921 6.132 -37.583 1.00 90.50 584 VAL A O 1
ATOM 4899 N N . GLN A 1 585 ? -2.994 5.111 -39.267 1.00 89.88 585 GLN A N 1
ATOM 4900 C CA . GLN A 1 585 ? -4.104 6.072 -39.291 1.00 89.88 585 GLN A CA 1
ATOM 4901 C C . GLN A 1 585 ? -4.818 6.170 -37.934 1.00 89.88 585 GLN A C 1
ATOM 4903 O O . GLN A 1 585 ? -5.072 7.274 -37.448 1.00 89.88 585 GLN A O 1
ATOM 4908 N N . GLY A 1 586 ? -5.101 5.029 -37.296 1.00 88.56 586 GLY A N 1
ATOM 4909 C CA . GLY A 1 586 ? -5.718 4.992 -35.968 1.00 88.56 586 GLY A CA 1
ATOM 4910 C C . GLY A 1 586 ? -4.837 5.623 -34.884 1.00 88.56 586 GLY A C 1
ATOM 4911 O O . GLY A 1 586 ? -5.316 6.423 -34.078 1.00 88.56 586 GLY A O 1
ATOM 4912 N N . GLN A 1 587 ? -3.535 5.322 -34.887 1.00 87.12 587 GLN A N 1
ATOM 4913 C CA . GLN A 1 587 ? -2.573 5.875 -33.928 1.00 87.12 587 GLN A CA 1
ATOM 4914 C C . GLN A 1 587 ? -2.375 7.383 -34.118 1.00 87.12 587 GLN A C 1
ATOM 4916 O O . GLN A 1 587 ? -2.357 8.115 -33.132 1.00 87.12 587 GLN A O 1
ATOM 4921 N N . GLU A 1 588 ? -2.285 7.864 -35.359 1.00 89.06 588 GLU A N 1
ATOM 4922 C CA . GLU A 1 588 ? -2.161 9.292 -35.666 1.00 89.06 588 GLU A CA 1
ATOM 4923 C C . GLU A 1 588 ? -3.401 10.075 -35.237 1.00 89.06 588 GLU A C 1
ATOM 4925 O O . GLU A 1 588 ? -3.276 11.145 -34.643 1.00 89.06 588 GLU A O 1
ATOM 4930 N N . LYS A 1 589 ? -4.597 9.530 -35.489 1.00 88.81 589 LYS A N 1
ATOM 4931 C CA . LYS A 1 589 ? -5.857 10.156 -35.075 1.00 88.81 589 LYS A CA 1
ATOM 4932 C C . LYS A 1 589 ? -5.972 10.261 -33.553 1.00 88.81 589 LYS A C 1
ATOM 4934 O O . LYS A 1 589 ? -6.523 11.237 -33.055 1.00 88.81 589 LYS A O 1
ATOM 4939 N N . LYS A 1 590 ? -5.486 9.255 -32.820 1.00 86.19 590 LYS A N 1
ATOM 4940 C CA . LYS A 1 590 ? -5.653 9.168 -31.365 1.00 86.19 590 LYS A CA 1
ATOM 4941 C C . LYS A 1 590 ? -4.569 9.886 -30.569 1.00 86.19 590 LYS A C 1
ATOM 4943 O O . LYS A 1 590 ? -4.881 10.523 -29.569 1.00 86.19 590 LYS A O 1
ATOM 4948 N N . PHE A 1 591 ? -3.313 9.750 -30.981 1.00 81.25 591 PHE A N 1
ATOM 4949 C CA . PHE A 1 591 ? -2.158 10.227 -30.219 1.00 81.25 591 PHE A CA 1
ATOM 4950 C C . PHE A 1 591 ? -1.402 11.370 -30.905 1.00 81.25 591 PHE A C 1
ATOM 4952 O O . PHE A 1 591 ? -0.511 11.958 -30.299 1.00 81.25 591 PHE A O 1
ATOM 4959 N N . GLY A 1 592 ? -1.737 11.684 -32.158 1.00 78.38 592 GLY A N 1
ATOM 4960 C CA . GLY A 1 592 ? -0.990 12.622 -32.990 1.00 78.38 592 GLY A CA 1
ATOM 4961 C C . GLY A 1 592 ? 0.114 11.948 -33.811 1.00 78.38 592 GLY A C 1
ATOM 4962 O O . GLY A 1 592 ? 0.545 10.825 -33.541 1.00 78.38 592 GLY A O 1
ATOM 4963 N N . LYS A 1 593 ? 0.577 12.653 -34.850 1.00 77.94 593 LYS A N 1
ATOM 4964 C CA . LYS A 1 593 ? 1.530 12.130 -35.847 1.00 77.94 593 LYS A CA 1
ATOM 4965 C C . LYS A 1 593 ? 2.928 11.841 -35.302 1.00 77.94 593 LYS A C 1
ATOM 4967 O O . LYS A 1 593 ? 3.621 11.003 -35.886 1.00 77.94 593 LYS A O 1
ATOM 4972 N N . ASP A 1 594 ? 3.298 12.492 -34.204 1.00 73.38 594 ASP A N 1
ATOM 4973 C CA . ASP A 1 594 ? 4.638 12.437 -33.610 1.00 73.38 594 ASP A CA 1
ATOM 4974 C C . ASP A 1 594 ? 4.720 11.492 -32.403 1.00 73.38 594 ASP A C 1
ATOM 4976 O O . ASP A 1 594 ? 5.778 11.330 -31.795 1.00 73.38 594 ASP A O 1
ATOM 4980 N N . HIS A 1 595 ? 3.614 10.829 -32.049 1.00 70.12 595 HIS A N 1
ATOM 4981 C CA . HIS A 1 595 ? 3.611 9.859 -30.963 1.00 70.12 595 HIS A CA 1
ATOM 4982 C C . HIS A 1 595 ? 4.482 8.640 -31.305 1.00 70.12 595 HIS A C 1
ATOM 4984 O O . HIS A 1 595 ? 4.442 8.118 -32.423 1.00 70.12 595 HIS A O 1
ATOM 4990 N N . VAL A 1 596 ? 5.227 8.132 -30.316 1.00 70.81 596 VAL A N 1
ATOM 4991 C CA . VAL A 1 596 ? 6.216 7.046 -30.473 1.00 70.81 596 VAL A CA 1
ATOM 4992 C C . VAL A 1 596 ? 5.644 5.829 -31.207 1.00 70.81 596 VAL A C 1
ATOM 4994 O O . VAL A 1 596 ? 6.292 5.295 -32.107 1.00 70.81 596 VAL A O 1
ATOM 4997 N N . ASN A 1 597 ? 4.416 5.426 -30.876 1.00 72.62 597 ASN A N 1
ATOM 4998 C CA . ASN A 1 597 ? 3.777 4.263 -31.497 1.00 72.62 597 ASN A CA 1
ATOM 4999 C C . ASN A 1 597 ? 3.441 4.509 -32.979 1.00 72.62 597 ASN A C 1
ATOM 5001 O O . ASN A 1 597 ? 3.711 3.643 -33.809 1.00 72.62 597 ASN A O 1
ATOM 5005 N N . ALA A 1 598 ? 2.944 5.704 -33.328 1.00 76.38 598 ALA A N 1
ATOM 5006 C CA . ALA A 1 598 ? 2.649 6.073 -34.715 1.00 76.38 598 ALA A CA 1
ATOM 5007 C C . ALA A 1 598 ? 3.929 6.094 -35.567 1.00 76.38 598 ALA A C 1
ATOM 5009 O O . ALA A 1 598 ? 3.957 5.559 -36.677 1.00 76.38 598 ALA A O 1
ATOM 5010 N N . LEU A 1 599 ? 5.022 6.637 -35.016 1.00 73.88 599 LEU A N 1
ATOM 5011 C CA . LEU A 1 599 ? 6.335 6.642 -35.664 1.00 73.88 599 LEU A CA 1
ATOM 5012 C C . LEU A 1 599 ? 6.891 5.224 -35.861 1.00 73.88 599 LEU A C 1
ATOM 5014 O O . LEU A 1 599 ? 7.434 4.925 -36.927 1.00 73.88 599 LEU A O 1
ATOM 5018 N N . ALA A 1 600 ? 6.754 4.345 -34.864 1.00 72.06 600 ALA A N 1
ATOM 5019 C CA . ALA A 1 600 ? 7.205 2.957 -34.948 1.00 72.06 600 ALA A CA 1
ATOM 5020 C C . ALA A 1 600 ? 6.459 2.180 -36.045 1.00 72.06 600 ALA A C 1
ATOM 5022 O O . ALA A 1 600 ? 7.097 1.575 -36.912 1.00 72.06 600 ALA A O 1
ATOM 5023 N N . SER A 1 601 ? 5.126 2.273 -36.069 1.00 81.62 601 SER A N 1
ATOM 5024 C CA . SER A 1 601 ? 4.291 1.650 -37.101 1.00 81.62 601 SER A CA 1
ATOM 5025 C C . SER A 1 601 ? 4.598 2.201 -38.496 1.00 81.62 601 SER A C 1
ATOM 5027 O O . SER A 1 601 ? 4.727 1.430 -39.446 1.00 81.62 601 SER A O 1
ATOM 5029 N N . ARG A 1 602 ? 4.810 3.520 -38.632 1.00 83.88 602 ARG A N 1
ATOM 5030 C CA . ARG A 1 602 ? 5.154 4.163 -39.914 1.00 83.88 602 ARG A CA 1
ATOM 5031 C C . ARG A 1 602 ? 6.523 3.722 -40.435 1.00 83.88 602 ARG A C 1
ATOM 5033 O O . ARG A 1 602 ? 6.676 3.470 -41.628 1.00 83.88 602 ARG A O 1
ATOM 5040 N N . ARG A 1 603 ? 7.520 3.589 -39.551 1.00 81.94 603 ARG A N 1
ATOM 5041 C CA . ARG A 1 603 ? 8.847 3.059 -39.913 1.00 81.94 603 ARG A CA 1
ATOM 5042 C C . ARG A 1 603 ? 8.758 1.626 -40.425 1.00 81.94 603 ARG A C 1
ATOM 5044 O O . ARG A 1 603 ? 9.399 1.308 -41.423 1.00 81.94 603 ARG A O 1
ATOM 5051 N N . LEU A 1 604 ? 7.971 0.777 -39.765 1.00 79.06 604 LEU A N 1
ATOM 5052 C CA . LEU A 1 604 ? 7.760 -0.602 -40.203 1.00 79.06 604 LEU A CA 1
ATOM 5053 C C . LEU A 1 604 ? 7.030 -0.664 -41.551 1.00 79.06 604 LEU A C 1
ATOM 5055 O O . LEU A 1 604 ? 7.450 -1.401 -42.436 1.00 79.06 604 LEU A O 1
ATOM 5059 N N . LEU A 1 605 ? 6.007 0.172 -41.740 1.00 83.19 605 LEU A N 1
ATOM 5060 C CA . LEU A 1 605 ? 5.293 0.293 -43.009 1.00 83.19 605 LEU A CA 1
ATOM 5061 C C . LEU A 1 605 ? 6.220 0.731 -44.160 1.00 83.19 605 LEU A C 1
ATOM 5063 O O . LEU A 1 605 ? 6.160 0.166 -45.247 1.00 83.19 605 LEU A O 1
ATOM 5067 N N . ARG A 1 606 ? 7.136 1.679 -43.915 1.00 78.81 606 ARG A N 1
ATOM 5068 C CA . ARG A 1 606 ? 8.140 2.094 -44.911 1.00 78.81 606 ARG A CA 1
ATOM 5069 C C . ARG A 1 606 ? 9.109 0.959 -45.259 1.00 78.81 606 ARG A C 1
ATOM 5071 O O . ARG A 1 606 ? 9.448 0.790 -46.424 1.00 78.81 606 ARG A O 1
ATOM 5078 N N . LYS A 1 607 ? 9.537 0.165 -44.268 1.00 76.75 607 LYS A N 1
ATOM 5079 C CA . LYS A 1 607 ? 10.373 -1.028 -44.506 1.00 76.75 607 LYS A CA 1
ATOM 5080 C C . LYS A 1 607 ? 9.656 -2.070 -45.366 1.00 76.75 607 LYS A C 1
ATOM 5082 O O . LYS A 1 607 ? 10.276 -2.628 -46.260 1.00 76.75 607 LYS A O 1
ATOM 5087 N N . LEU A 1 608 ? 8.367 -2.296 -45.118 1.00 76.44 608 LEU A N 1
ATOM 5088 C CA . LEU A 1 608 ? 7.530 -3.193 -45.919 1.00 76.44 608 LEU A CA 1
ATOM 5089 C C . LEU A 1 608 ? 7.468 -2.765 -47.380 1.00 76.44 608 LEU A C 1
ATOM 5091 O O . LEU A 1 608 ? 7.744 -3.581 -48.249 1.00 76.44 608 LEU A O 1
ATOM 5095 N N . GLN A 1 609 ? 7.205 -1.481 -47.632 1.00 71.19 609 GLN A N 1
ATOM 5096 C CA . GLN A 1 609 ? 7.120 -0.927 -48.987 1.00 71.19 609 GLN A CA 1
ATOM 5097 C C . GLN A 1 609 ? 8.420 -1.112 -49.784 1.00 71.19 609 GLN A C 1
ATOM 5099 O O . GLN A 1 609 ? 8.364 -1.376 -50.983 1.00 71.19 609 GLN A O 1
ATOM 5104 N N . LEU A 1 610 ? 9.575 -1.039 -49.111 1.00 64.88 610 LEU A N 1
ATOM 5105 C CA . LEU A 1 610 ? 10.895 -1.310 -49.695 1.00 64.88 610 LEU A CA 1
ATOM 5106 C C . LEU A 1 610 ? 11.164 -2.812 -49.920 1.00 64.88 610 LEU A C 1
ATOM 5108 O O . LEU A 1 610 ? 11.929 -3.169 -50.813 1.00 64.88 610 LEU A O 1
ATOM 5112 N N . ALA A 1 611 ? 10.554 -3.694 -49.122 1.00 58.16 611 ALA A N 1
ATOM 5113 C CA . ALA A 1 611 ? 10.703 -5.148 -49.231 1.00 58.16 611 ALA A CA 1
ATOM 5114 C C . ALA A 1 611 ? 9.784 -5.769 -50.301 1.00 58.16 611 ALA A C 1
ATOM 5116 O O . ALA A 1 611 ? 10.148 -6.762 -50.925 1.00 58.16 611 ALA A O 1
ATOM 5117 N N . SER A 1 612 ? 8.613 -5.179 -50.554 1.00 49.56 612 SER A N 1
ATOM 5118 C CA . SER A 1 612 ? 7.680 -5.595 -51.615 1.00 49.56 612 SER A CA 1
ATOM 5119 C C . SER A 1 612 ? 8.142 -5.224 -53.033 1.00 49.56 612 SER A C 1
ATOM 5121 O O . SER A 1 612 ? 7.599 -5.736 -54.012 1.00 49.56 612 SER A O 1
ATOM 5123 N N . SER A 1 613 ? 9.177 -4.391 -53.172 1.00 45.72 613 SER A N 1
ATOM 5124 C CA . SER A 1 613 ? 9.857 -4.122 -54.443 1.00 45.72 613 SER A CA 1
ATOM 5125 C C . SER A 1 613 ? 10.900 -5.205 -54.792 1.00 45.72 613 SER A C 1
ATOM 5127 O O . SER A 1 613 ? 12.102 -4.966 -54.705 1.00 45.72 613 SER A O 1
ATOM 5129 N N . SER A 1 614 ? 10.398 -6.349 -55.292 1.00 34.56 614 SER A N 1
ATOM 5130 C CA . SER A 1 614 ? 11.052 -7.408 -56.114 1.00 34.56 614 SER A CA 1
ATOM 5131 C C . SER A 1 614 ? 11.531 -8.712 -55.438 1.00 34.56 614 SER A C 1
ATOM 5133 O O . SER A 1 614 ? 12.254 -8.672 -54.446 1.00 34.56 614 SER A O 1
ATOM 5135 N N . PRO A 1 615 ? 11.294 -9.877 -56.085 1.00 49.81 615 PRO A N 1
ATOM 5136 C CA . PRO A 1 615 ? 12.148 -11.069 -55.979 1.00 49.81 615 PRO A CA 1
ATOM 5137 C C . PRO A 1 615 ? 12.849 -11.401 -57.321 1.00 49.81 615 PRO A C 1
ATOM 5139 O O . PRO A 1 615 ? 12.176 -11.318 -58.342 1.00 49.81 615 PRO A O 1
ATOM 5142 N N . LEU A 1 616 ? 14.146 -11.800 -57.339 1.00 34.06 616 LEU A N 1
ATOM 5143 C CA . LEU A 1 616 ? 14.759 -12.816 -58.254 1.00 34.06 616 LEU A CA 1
ATOM 5144 C C . LEU A 1 616 ? 16.322 -12.871 -58.273 1.00 34.06 616 LEU A C 1
ATOM 5146 O O . LEU A 1 616 ? 16.995 -11.874 -58.499 1.00 34.06 616 LEU A O 1
ATOM 5150 N N . THR A 1 617 ? 16.842 -14.103 -58.110 1.00 33.00 617 THR A N 1
ATOM 5151 C CA . THR A 1 617 ? 18.049 -14.811 -58.646 1.00 33.00 617 THR A CA 1
ATOM 5152 C C . THR A 1 617 ? 19.449 -14.174 -58.861 1.00 33.00 617 THR A C 1
ATOM 5154 O O . THR A 1 617 ? 19.643 -13.096 -59.411 1.00 33.00 617 THR A O 1
ATOM 5157 N N . ILE A 1 618 ? 20.459 -15.009 -58.559 1.00 39.59 618 ILE A N 1
ATOM 5158 C CA . ILE A 1 618 ? 21.863 -14.730 -58.182 1.00 39.59 618 ILE A CA 1
ATOM 5159 C C . ILE A 1 618 ? 22.825 -14.264 -59.310 1.00 39.59 618 ILE A C 1
ATOM 5161 O O . ILE A 1 618 ? 23.867 -13.693 -58.996 1.00 39.59 618 ILE A O 1
ATOM 5165 N N . ASN A 1 619 ? 22.490 -14.367 -60.604 1.00 38.16 619 ASN A N 1
ATOM 5166 C CA . ASN A 1 619 ? 23.337 -13.802 -61.686 1.00 38.16 619 ASN A CA 1
ATOM 5167 C C . ASN A 1 619 ? 22.986 -12.353 -62.068 1.00 38.16 619 ASN A C 1
ATOM 5169 O O . ASN A 1 619 ? 23.787 -11.674 -62.706 1.00 38.16 619 ASN A O 1
ATOM 5173 N N . GLY A 1 620 ? 21.823 -11.849 -61.642 1.00 42.19 620 GLY A N 1
ATOM 5174 C CA . GLY A 1 620 ? 21.483 -10.430 -61.767 1.00 42.19 620 GLY A CA 1
ATOM 5175 C C . GLY A 1 620 ? 22.226 -9.562 -60.754 1.00 42.19 620 GLY A C 1
ATOM 5176 O O . GLY A 1 620 ? 22.382 -8.366 -60.972 1.00 42.19 620 GLY A O 1
ATOM 5177 N N . THR A 1 621 ? 22.730 -10.152 -59.667 1.00 46.94 621 THR A N 1
ATOM 5178 C CA . THR A 1 621 ? 23.251 -9.423 -58.507 1.00 46.94 621 THR A CA 1
ATOM 5179 C C . THR A 1 621 ? 24.387 -8.476 -58.875 1.00 46.94 621 THR A C 1
ATOM 5181 O O . THR A 1 621 ? 24.338 -7.327 -58.476 1.00 46.94 621 THR A O 1
ATOM 5184 N N . THR A 1 622 ? 25.356 -8.864 -59.704 1.00 46.06 622 THR A N 1
ATOM 5185 C CA . THR A 1 622 ? 26.499 -7.988 -60.031 1.00 46.06 622 THR A CA 1
ATOM 5186 C C . THR A 1 622 ? 26.103 -6.797 -60.912 1.00 46.06 622 THR A C 1
ATOM 5188 O O . THR A 1 622 ? 26.538 -5.676 -60.654 1.00 46.06 622 THR A O 1
ATOM 5191 N N . GLN A 1 623 ? 25.221 -7.002 -61.899 1.00 50.75 623 GLN A N 1
ATOM 5192 C CA . GLN A 1 623 ? 24.718 -5.927 -62.768 1.00 50.75 623 GLN A CA 1
ATOM 5193 C C . GLN A 1 623 ? 23.727 -5.019 -62.024 1.00 50.75 623 GLN A C 1
ATOM 5195 O O . GLN A 1 623 ? 23.752 -3.804 -62.185 1.00 50.75 623 GLN A O 1
ATOM 5200 N N . ILE A 1 624 ? 22.884 -5.594 -61.164 1.00 55.94 624 ILE A N 1
ATOM 5201 C CA . ILE A 1 624 ? 21.940 -4.864 -60.310 1.00 55.94 624 ILE A CA 1
ATOM 5202 C C . ILE A 1 624 ? 22.694 -4.065 -59.246 1.00 55.94 624 ILE A C 1
ATOM 5204 O O . ILE A 1 624 ? 22.361 -2.909 -59.023 1.00 55.94 624 ILE A O 1
ATOM 5208 N N . LEU A 1 625 ? 23.731 -4.631 -58.620 1.00 55.25 625 LEU A N 1
ATOM 5209 C CA . LEU A 1 625 ? 24.600 -3.917 -57.681 1.00 55.25 625 LEU A CA 1
ATOM 5210 C C . LEU A 1 625 ? 25.335 -2.770 -58.388 1.00 55.25 625 LEU A C 1
ATOM 5212 O O . LEU A 1 625 ? 25.408 -1.682 -57.828 1.00 55.25 625 LEU A O 1
ATOM 5216 N N . ALA A 1 626 ? 25.819 -2.974 -59.619 1.00 59.00 626 ALA A N 1
ATOM 5217 C CA . ALA A 1 626 ? 26.458 -1.926 -60.420 1.00 59.00 626 ALA A CA 1
ATOM 5218 C C . ALA A 1 626 ? 25.478 -0.814 -60.844 1.00 59.00 626 ALA A C 1
ATOM 5220 O O . ALA A 1 626 ? 25.839 0.365 -60.796 1.00 59.00 626 ALA A O 1
ATOM 5221 N N . ASN A 1 627 ? 24.237 -1.165 -61.198 1.00 65.50 627 ASN A N 1
ATOM 5222 C CA . ASN A 1 627 ? 23.173 -0.205 -61.510 1.00 65.50 627 ASN A CA 1
ATOM 5223 C C . ASN A 1 627 ? 22.771 0.584 -60.254 1.00 65.50 627 ASN A C 1
ATOM 5225 O O . ASN A 1 627 ? 22.837 1.807 -60.265 1.00 65.50 627 ASN A O 1
ATOM 5229 N N . ARG A 1 628 ? 22.520 -0.101 -59.131 1.00 73.38 628 ARG A N 1
ATOM 5230 C CA . ARG A 1 628 ? 22.220 0.523 -57.830 1.00 73.38 628 ARG A CA 1
ATOM 5231 C C . ARG A 1 628 ? 23.343 1.426 -57.333 1.00 73.38 628 ARG A C 1
ATOM 5233 O O . ARG A 1 628 ? 23.079 2.483 -56.781 1.00 73.38 628 ARG A O 1
ATOM 5240 N N . LEU A 1 629 ? 24.602 1.032 -57.529 1.00 77.69 629 LEU A N 1
ATOM 5241 C CA . LEU A 1 629 ? 25.762 1.856 -57.188 1.00 77.69 629 LEU A CA 1
ATOM 5242 C C . LEU A 1 629 ? 25.880 3.074 -58.117 1.00 77.69 629 LEU A C 1
ATOM 5244 O O . LEU A 1 629 ? 26.484 4.070 -57.736 1.00 77.69 629 LEU A O 1
ATOM 5248 N N . SER A 1 630 ? 25.353 3.002 -59.339 1.00 78.06 630 SER A N 1
ATOM 5249 C CA . SER A 1 630 ? 25.344 4.113 -60.296 1.00 78.06 630 SER A CA 1
ATOM 5250 C C . SER A 1 630 ? 24.193 5.089 -60.063 1.00 78.06 630 SER A C 1
ATOM 5252 O O . SER A 1 630 ? 24.395 6.275 -60.296 1.00 78.06 630 SER A O 1
ATOM 5254 N N . ASP A 1 631 ? 23.063 4.643 -59.506 1.00 80.06 631 ASP A N 1
ATOM 5255 C CA . ASP A 1 631 ? 21.945 5.510 -59.095 1.00 80.06 631 ASP A CA 1
ATOM 5256 C C . ASP A 1 631 ? 22.400 6.619 -58.131 1.00 80.06 631 ASP A C 1
ATOM 5258 O O . ASP A 1 631 ? 21.966 7.764 -58.235 1.00 80.06 631 ASP A O 1
ATOM 5262 N N . PHE A 1 632 ? 23.383 6.330 -57.272 1.00 78.50 632 PHE A N 1
ATOM 5263 C CA . PHE A 1 632 ? 24.006 7.325 -56.394 1.00 78.50 632 PHE A CA 1
ATOM 5264 C C . PHE A 1 632 ? 24.808 8.406 -57.121 1.00 78.50 632 PHE A C 1
ATOM 5266 O O . PHE A 1 632 ? 25.276 9.321 -56.467 1.00 78.50 632 PHE A O 1
ATOM 5273 N N . PHE A 1 633 ? 25.012 8.328 -58.434 1.00 79.69 633 PHE A N 1
ATOM 5274 C CA . PHE A 1 633 ? 25.823 9.283 -59.198 1.00 79.69 633 PHE A CA 1
ATOM 5275 C C . PHE A 1 633 ? 25.071 9.838 -60.420 1.00 79.69 633 PHE A C 1
ATOM 5277 O O . PHE A 1 633 ? 25.635 10.627 -61.175 1.00 79.69 633 PHE A O 1
ATOM 5284 N N . LEU A 1 634 ? 23.802 9.455 -60.611 1.00 67.62 634 LEU A N 1
ATOM 5285 C CA . LEU A 1 634 ? 22.947 9.928 -61.697 1.00 67.62 634 LEU A CA 1
ATOM 5286 C C . LEU A 1 634 ? 22.155 11.166 -61.254 1.00 67.62 634 LEU A C 1
ATOM 5288 O O . LEU A 1 634 ? 21.135 11.029 -60.596 1.00 67.62 634 LEU A O 1
ATOM 5292 N N . GLU A 1 635 ? 22.602 12.365 -61.641 1.00 52.81 635 GLU A N 1
ATOM 5293 C CA . GLU A 1 635 ? 21.733 13.542 -61.814 1.00 52.81 635 GLU A CA 1
ATOM 5294 C C . GLU A 1 635 ? 22.402 14.593 -62.723 1.00 52.81 635 GLU A C 1
ATOM 5296 O O . GLU A 1 635 ? 23.606 14.842 -62.646 1.00 52.81 635 GLU A O 1
ATOM 5301 N N . GLY A 1 636 ? 21.624 15.158 -63.653 1.00 49.06 636 GLY A N 1
ATOM 5302 C CA . GLY A 1 636 ? 22.099 16.043 -64.719 1.00 49.06 636 GLY A CA 1
ATOM 5303 C C . GLY A 1 636 ? 22.360 17.481 -64.264 1.00 49.06 636 GLY A C 1
ATOM 5304 O O . GLY A 1 636 ? 21.525 18.074 -63.599 1.00 49.06 636 GLY A O 1
ATOM 5305 N N . GLN A 1 637 ? 23.509 18.035 -64.673 1.00 38.59 637 GLN A N 1
ATOM 5306 C CA . GLN A 1 637 ? 23.886 19.465 -64.752 1.00 38.59 637 GLN A CA 1
ATOM 5307 C C . GLN A 1 637 ? 23.536 20.425 -63.582 1.00 38.59 637 GLN A C 1
ATOM 5309 O O . GLN A 1 637 ? 23.688 21.636 -63.731 1.00 38.59 637 GLN A O 1
ATOM 5314 N N . GLY A 1 638 ? 23.159 19.926 -62.403 1.00 47.78 638 GLY A N 1
ATOM 5315 C CA . GLY A 1 638 ? 23.018 20.687 -61.159 1.00 47.78 638 GLY A CA 1
ATOM 5316 C C . GLY A 1 638 ? 24.042 20.248 -60.110 1.00 47.78 638 GLY A C 1
ATOM 5317 O O . GLY A 1 638 ? 24.408 19.078 -60.046 1.00 47.78 638 GLY A O 1
ATOM 5318 N N . SER A 1 639 ? 24.524 21.189 -59.290 1.00 57.28 639 SER A N 1
ATOM 5319 C CA . SER A 1 639 ? 25.436 20.914 -58.170 1.00 57.28 639 SER A CA 1
ATOM 5320 C C . SER A 1 639 ? 24.793 19.922 -57.198 1.00 57.28 639 SER A C 1
ATOM 5322 O O . SER A 1 639 ? 23.887 20.297 -56.454 1.00 57.28 639 SER A O 1
ATOM 5324 N N . ARG A 1 640 ? 25.252 18.665 -57.204 1.00 70.00 640 ARG A N 1
ATOM 5325 C CA . ARG A 1 640 ? 24.794 17.622 -56.277 1.00 70.00 640 ARG A CA 1
ATOM 5326 C C . ARG A 1 640 ? 24.925 18.110 -54.828 1.00 70.00 640 ARG A C 1
ATOM 5328 O O . ARG A 1 640 ? 25.950 18.685 -54.462 1.00 70.00 640 ARG A O 1
ATOM 5335 N N . ALA A 1 641 ? 23.898 17.869 -54.014 1.00 71.19 641 ALA A N 1
ATOM 5336 C CA . ALA A 1 641 ? 23.975 18.082 -52.572 1.00 71.19 641 ALA A CA 1
ATOM 5337 C C . ALA A 1 641 ? 24.992 17.120 -51.923 1.00 71.19 641 ALA A C 1
ATOM 5339 O O . ALA A 1 641 ? 25.364 16.095 -52.496 1.00 71.19 641 ALA A O 1
ATOM 5340 N N . GLN A 1 642 ? 25.446 17.458 -50.717 1.00 83.88 642 GLN A N 1
ATOM 5341 C CA . GLN A 1 642 ? 26.332 16.606 -49.925 1.00 83.88 642 GLN A CA 1
ATOM 5342 C C . GLN A 1 642 ? 25.697 15.223 -49.684 1.00 83.88 642 GLN A C 1
ATOM 5344 O O . GLN A 1 642 ? 24.504 15.137 -49.395 1.00 83.88 642 GLN A O 1
ATOM 5349 N N . TYR A 1 643 ? 26.486 14.150 -49.790 1.00 83.94 643 TYR A N 1
ATOM 5350 C CA . TYR A 1 643 ? 26.023 12.796 -49.479 1.00 83.94 643 TYR A CA 1
ATOM 5351 C C . TYR A 1 643 ? 25.740 12.663 -47.980 1.00 83.94 643 TYR A C 1
ATOM 5353 O O . TYR A 1 643 ? 26.500 13.155 -47.149 1.00 83.94 643 TYR A O 1
ATOM 5361 N N . THR A 1 644 ? 24.681 11.946 -47.627 1.00 79.44 644 THR A N 1
ATOM 5362 C CA . THR A 1 644 ? 24.354 11.580 -46.244 1.00 79.44 644 THR A CA 1
ATOM 5363 C C . THR A 1 644 ? 25.146 10.352 -45.784 1.00 79.44 644 THR A C 1
ATOM 5365 O O . THR A 1 644 ? 25.568 9.520 -46.588 1.00 79.44 644 THR A O 1
ATOM 5368 N N . ASP A 1 645 ? 25.304 10.171 -44.469 1.00 75.56 645 ASP A N 1
ATOM 5369 C CA . ASP A 1 645 ? 25.969 8.981 -43.912 1.00 75.56 645 ASP A CA 1
ATOM 5370 C C . ASP A 1 645 ? 25.285 7.662 -44.289 1.00 75.56 645 ASP A C 1
ATOM 5372 O O . ASP A 1 645 ? 25.959 6.647 -44.465 1.00 75.56 645 ASP A O 1
ATOM 5376 N N . SER A 1 646 ? 23.958 7.676 -44.454 1.00 73.62 646 SER A N 1
ATOM 5377 C CA . SER A 1 646 ? 23.202 6.507 -44.911 1.00 73.62 646 SER A CA 1
ATOM 5378 C C . SER A 1 646 ? 23.551 6.152 -46.356 1.00 73.62 646 SER A C 1
ATOM 5380 O O . SER A 1 646 ? 23.791 4.985 -46.649 1.00 73.62 646 SER A O 1
ATOM 5382 N N . GLU A 1 647 ? 23.644 7.140 -47.250 1.00 80.25 647 GLU A N 1
ATOM 5383 C CA . GLU A 1 647 ? 24.031 6.911 -48.649 1.00 80.25 647 GLU A CA 1
ATOM 5384 C C . GLU A 1 647 ? 25.476 6.415 -48.755 1.00 80.25 647 GLU A C 1
ATOM 5386 O O . GLU A 1 647 ? 25.750 5.461 -49.476 1.00 80.25 647 GLU A O 1
ATOM 5391 N N . ILE A 1 648 ? 26.403 7.002 -47.991 1.00 81.94 648 ILE A N 1
ATOM 5392 C CA . ILE A 1 648 ? 27.811 6.572 -47.964 1.00 81.94 648 ILE A CA 1
ATOM 5393 C C . ILE A 1 648 ? 27.931 5.133 -47.440 1.00 81.94 648 ILE A C 1
ATOM 5395 O O . ILE A 1 648 ? 28.709 4.339 -47.976 1.00 81.94 648 ILE A O 1
ATOM 5399 N N . TYR A 1 649 ? 27.138 4.763 -46.429 1.00 76.81 649 TYR A N 1
ATOM 5400 C CA . TYR A 1 649 ? 27.078 3.391 -45.927 1.00 76.81 649 TYR A CA 1
ATOM 5401 C C . TYR A 1 649 ? 26.478 2.417 -46.946 1.00 76.81 649 TYR A C 1
ATOM 5403 O O . TYR A 1 649 ? 27.016 1.325 -47.135 1.00 76.81 649 TYR A O 1
ATOM 5411 N N . GLU A 1 650 ? 25.406 2.798 -47.641 1.00 79.25 650 GLU A N 1
ATOM 5412 C CA . GLU A 1 650 ? 24.832 1.985 -48.716 1.00 79.25 650 GLU A CA 1
ATOM 5413 C C . GLU A 1 650 ? 25.841 1.775 -49.851 1.00 79.25 650 GLU A C 1
ATOM 5415 O O . GLU A 1 650 ? 26.042 0.639 -50.282 1.00 79.25 650 GLU A O 1
ATOM 5420 N N . ILE A 1 651 ? 26.560 2.825 -50.256 1.00 83.06 651 ILE A N 1
ATOM 5421 C CA . ILE A 1 651 ? 27.669 2.745 -51.215 1.00 83.06 651 ILE A CA 1
ATOM 5422 C C . ILE A 1 651 ? 28.754 1.788 -50.698 1.00 83.06 651 ILE A C 1
ATOM 5424 O O . ILE A 1 651 ? 29.180 0.907 -51.440 1.00 83.06 651 ILE A O 1
ATOM 5428 N N . SER A 1 652 ? 29.159 1.879 -49.425 1.00 81.56 652 SER A N 1
ATOM 5429 C CA . SER A 1 652 ? 30.114 0.942 -48.805 1.00 81.56 652 SER A CA 1
ATOM 5430 C C . SER A 1 652 ? 29.629 -0.507 -48.856 1.00 81.56 652 SER A C 1
ATOM 5432 O O . SER A 1 652 ? 30.397 -1.393 -49.231 1.00 81.56 652 SER A O 1
ATOM 5434 N N . LEU A 1 653 ? 28.364 -0.772 -48.513 1.00 77.50 653 LEU A N 1
ATOM 5435 C CA . LEU A 1 653 ? 27.785 -2.113 -48.570 1.00 77.50 653 LEU A CA 1
ATOM 5436 C C . LEU A 1 653 ? 27.781 -2.652 -49.998 1.00 77.50 653 LEU A C 1
ATOM 5438 O O . LEU A 1 653 ? 28.222 -3.778 -50.215 1.00 77.50 653 LEU A O 1
ATOM 5442 N N . LEU A 1 654 ? 27.336 -1.855 -50.970 1.00 82.06 654 LEU A N 1
ATOM 5443 C CA . LEU A 1 654 ? 27.334 -2.235 -52.383 1.00 82.06 654 LEU A CA 1
ATOM 5444 C C . LEU A 1 654 ? 28.759 -2.510 -52.887 1.00 82.06 654 LEU A C 1
ATOM 5446 O O . LEU A 1 654 ? 28.987 -3.521 -53.550 1.00 82.06 654 LEU A O 1
ATOM 5450 N N . LEU A 1 655 ? 29.728 -1.673 -52.502 1.00 82.75 655 LEU A N 1
ATOM 5451 C CA . LEU A 1 655 ? 31.144 -1.862 -52.811 1.00 82.75 655 LEU A CA 1
ATOM 5452 C C . LEU A 1 655 ? 31.717 -3.119 -52.159 1.00 82.75 655 LEU A C 1
ATOM 5454 O O . LEU A 1 655 ? 32.451 -3.839 -52.815 1.00 82.75 655 LEU A O 1
ATOM 5458 N N . LYS A 1 656 ? 31.368 -3.456 -50.911 1.00 77.81 656 LYS A N 1
ATOM 5459 C CA . LYS A 1 656 ? 31.871 -4.678 -50.253 1.00 77.81 656 LYS A CA 1
ATOM 5460 C C . LYS A 1 656 ? 31.507 -5.961 -51.002 1.00 77.81 656 LYS A C 1
ATOM 5462 O O . LYS A 1 656 ? 32.247 -6.934 -50.903 1.00 77.81 656 LYS A O 1
ATOM 5467 N N . HIS A 1 657 ? 30.395 -5.959 -51.737 1.00 75.19 657 HIS A N 1
ATOM 5468 C CA . HIS A 1 657 ? 29.973 -7.102 -52.547 1.00 75.19 657 HIS A CA 1
ATOM 5469 C C . HIS A 1 657 ? 30.734 -7.201 -53.877 1.00 75.19 657 HIS A C 1
ATOM 5471 O O . HIS A 1 657 ? 30.892 -8.305 -54.390 1.00 75.19 657 HIS A O 1
ATOM 5477 N N . SER A 1 658 ? 31.199 -6.079 -54.440 1.00 75.94 658 SER A N 1
ATOM 5478 C CA . SER A 1 658 ? 31.929 -6.045 -55.715 1.00 75.94 658 SER A CA 1
ATOM 5479 C C . SER A 1 658 ? 33.451 -6.015 -55.535 1.00 75.94 658 SER A C 1
ATOM 5481 O O . SER A 1 658 ? 34.162 -6.791 -56.164 1.00 75.94 658 SER A O 1
ATOM 5483 N N . ASN A 1 659 ? 33.954 -5.154 -54.652 1.00 80.75 659 ASN A N 1
ATOM 5484 C CA . ASN A 1 659 ? 35.349 -5.051 -54.243 1.00 80.75 659 ASN A CA 1
ATOM 5485 C C . ASN A 1 659 ? 35.447 -4.732 -52.727 1.00 80.75 659 ASN A C 1
ATOM 5487 O O . ASN A 1 659 ? 35.322 -3.571 -52.313 1.00 80.75 659 ASN A O 1
ATOM 5491 N N . PRO A 1 660 ? 35.733 -5.742 -51.879 1.00 80.38 660 PRO A N 1
ATOM 5492 C CA . PRO A 1 660 ? 35.850 -5.581 -50.428 1.00 80.38 660 PRO A CA 1
ATOM 5493 C C . PRO A 1 660 ? 36.863 -4.525 -49.972 1.00 80.38 660 PRO A C 1
ATOM 5495 O O . PRO A 1 660 ? 36.698 -3.970 -48.884 1.00 80.38 660 PRO A O 1
ATOM 5498 N N . ARG A 1 661 ? 37.904 -4.242 -50.773 1.00 84.00 661 ARG A N 1
ATOM 5499 C CA . ARG A 1 661 ? 38.910 -3.215 -50.459 1.00 84.00 661 ARG A CA 1
ATOM 5500 C C . ARG A 1 661 ? 38.317 -1.818 -50.610 1.00 84.00 661 ARG A C 1
ATOM 5502 O O . ARG A 1 661 ? 38.440 -1.009 -49.697 1.00 84.00 661 ARG A O 1
ATOM 5509 N N . TRP A 1 662 ? 37.597 -1.569 -51.701 1.00 88.31 662 TRP A N 1
ATOM 5510 C CA . TRP A 1 662 ? 36.952 -0.276 -51.966 1.00 88.31 662 TRP A CA 1
ATOM 5511 C C . TRP A 1 662 ? 35.833 0.016 -50.968 1.00 88.31 662 TRP A C 1
ATOM 5513 O O . TRP A 1 662 ? 35.648 1.154 -50.547 1.00 88.31 662 TRP A O 1
ATOM 5523 N N . GLY A 1 663 ? 35.139 -1.028 -50.508 1.00 82.19 663 GLY A N 1
ATOM 5524 C CA . GLY A 1 663 ? 34.120 -0.914 -49.468 1.00 82.19 663 GLY A CA 1
ATOM 5525 C C . GLY A 1 663 ? 34.630 -0.406 -48.111 1.00 82.19 663 GLY A C 1
ATOM 5526 O O . GLY A 1 663 ? 33.804 -0.043 -47.273 1.00 82.19 663 GLY A O 1
ATOM 5527 N N . LYS A 1 664 ? 35.952 -0.362 -47.882 1.00 80.88 664 LYS A N 1
ATOM 5528 C CA . LYS A 1 664 ? 36.574 0.227 -46.680 1.00 80.88 664 LYS A CA 1
ATOM 5529 C C . LYS A 1 664 ? 36.852 1.730 -46.806 1.00 80.88 664 LYS A C 1
ATOM 5531 O O . LYS A 1 664 ? 37.136 2.361 -45.796 1.00 80.88 664 LYS A O 1
ATOM 5536 N N . VAL A 1 665 ? 36.784 2.287 -48.016 1.00 86.56 665 VAL A N 1
ATOM 5537 C CA . VAL A 1 665 ? 37.063 3.705 -48.305 1.00 86.56 665 VAL A CA 1
ATOM 5538 C C . VAL A 1 665 ? 35.977 4.331 -49.207 1.00 86.56 665 VAL A C 1
ATOM 5540 O O . VAL A 1 665 ? 36.278 4.873 -50.277 1.00 86.56 665 VAL A O 1
ATOM 5543 N N . PRO A 1 666 ? 34.681 4.220 -48.837 1.00 87.94 666 PRO A N 1
ATOM 5544 C CA . PRO A 1 666 ? 33.566 4.704 -49.655 1.00 87.94 666 PRO A CA 1
ATOM 5545 C C . PRO A 1 666 ? 33.621 6.210 -49.967 1.00 87.94 666 PRO A C 1
ATOM 5547 O O . PRO A 1 666 ? 33.206 6.606 -51.053 1.00 87.94 666 PRO A O 1
ATOM 5550 N N . ARG A 1 667 ? 34.143 7.061 -49.073 1.00 88.88 667 ARG A N 1
ATOM 5551 C CA . ARG A 1 667 ? 34.255 8.517 -49.293 1.00 88.88 667 ARG A CA 1
ATOM 5552 C C . ARG A 1 667 ? 35.331 8.830 -50.321 1.00 88.88 667 ARG A C 1
ATOM 5554 O O . ARG A 1 667 ? 35.070 9.570 -51.268 1.00 88.88 667 ARG A O 1
ATOM 5561 N N . THR A 1 668 ? 36.498 8.199 -50.195 1.00 90.06 668 THR A N 1
ATOM 5562 C CA . THR A 1 668 ? 37.570 8.276 -51.198 1.00 90.06 668 THR A CA 1
ATOM 5563 C C . THR A 1 668 ? 37.069 7.786 -52.557 1.00 90.06 668 THR A C 1
ATOM 5565 O O . THR A 1 668 ? 37.294 8.448 -53.571 1.00 90.06 668 THR A O 1
ATOM 5568 N N . TYR A 1 669 ? 36.314 6.680 -52.583 1.00 91.44 669 TYR A N 1
ATOM 5569 C CA . TYR A 1 669 ? 35.673 6.172 -53.798 1.00 91.44 669 TYR A CA 1
ATOM 5570 C C . TYR A 1 669 ? 34.714 7.198 -54.419 1.00 91.44 669 TYR A C 1
ATOM 5572 O O . TYR A 1 669 ? 34.798 7.451 -55.618 1.00 91.44 669 TYR A O 1
ATOM 5580 N N . ILE A 1 670 ? 33.831 7.817 -53.626 1.00 90.25 670 ILE A N 1
ATOM 5581 C CA . ILE A 1 670 ? 32.882 8.833 -54.109 1.00 90.25 670 ILE A CA 1
ATOM 5582 C C . ILE A 1 670 ? 33.625 10.023 -54.725 1.00 90.25 670 ILE A C 1
ATOM 5584 O O . ILE A 1 670 ? 33.277 10.437 -55.833 1.00 90.25 670 ILE A O 1
ATOM 5588 N N . VAL A 1 671 ? 34.656 10.551 -54.057 1.00 90.50 671 VAL A N 1
ATOM 5589 C CA . VAL A 1 671 ? 35.426 11.702 -54.558 1.00 90.50 671 VAL A CA 1
ATOM 5590 C C . VAL A 1 671 ? 36.133 11.347 -55.863 1.00 90.50 671 VAL A C 1
ATOM 5592 O O . VAL A 1 671 ? 35.937 12.034 -56.864 1.00 90.50 671 VAL A O 1
ATOM 5595 N N . LEU A 1 672 ? 36.873 10.233 -55.898 1.00 89.75 672 LEU A N 1
ATOM 5596 C CA . LEU A 1 672 ? 37.585 9.791 -57.100 1.00 89.75 672 LEU A CA 1
ATOM 5597 C C . LEU A 1 672 ? 36.642 9.461 -58.258 1.00 89.75 672 LEU A C 1
ATOM 5599 O O . LEU A 1 672 ? 36.956 9.772 -59.405 1.00 89.75 672 LEU A O 1
ATOM 5603 N N . ARG A 1 673 ? 35.475 8.870 -57.979 1.00 89.44 673 ARG A N 1
ATOM 5604 C CA . ARG A 1 673 ? 34.449 8.604 -58.995 1.00 89.44 673 ARG A CA 1
ATOM 5605 C C . ARG A 1 673 ? 33.852 9.885 -59.550 1.00 89.44 673 ARG A C 1
ATOM 5607 O O . ARG A 1 673 ? 33.665 9.974 -60.758 1.00 89.44 673 ARG A O 1
ATOM 5614 N N . THR A 1 674 ? 33.603 10.871 -58.694 1.00 88.00 674 THR A N 1
ATOM 5615 C CA . THR A 1 674 ? 33.023 12.159 -59.096 1.00 88.00 674 THR A CA 1
ATOM 5616 C C . THR A 1 674 ? 33.973 12.951 -59.997 1.00 88.00 674 THR A C 1
ATOM 5618 O O . THR A 1 674 ? 33.523 13.574 -60.953 1.00 88.00 674 THR A O 1
ATOM 5621 N N . ILE A 1 675 ? 35.286 12.874 -59.756 1.00 88.06 675 ILE A N 1
ATOM 5622 C CA . ILE A 1 675 ? 36.309 13.556 -60.572 1.00 88.06 675 ILE A CA 1
ATOM 5623 C C . ILE A 1 675 ? 36.835 12.693 -61.738 1.00 88.06 675 ILE A C 1
ATOM 5625 O O . ILE A 1 675 ? 37.800 13.067 -62.402 1.00 88.06 675 ILE A O 1
ATOM 5629 N N . GLY A 1 676 ? 36.249 11.512 -61.974 1.00 85.38 676 GLY A N 1
ATOM 5630 C CA . GLY A 1 676 ? 36.632 10.614 -63.071 1.00 85.38 676 GLY A CA 1
ATOM 5631 C C . GLY A 1 676 ? 38.012 9.953 -62.929 1.00 85.38 676 GLY A C 1
ATOM 5632 O O . GLY A 1 676 ? 38.596 9.544 -63.928 1.00 85.38 676 GLY A O 1
ATOM 5633 N N . CYS A 1 677 ? 38.544 9.835 -61.709 1.00 89.69 677 CYS A N 1
ATOM 5634 C CA . CYS A 1 677 ? 39.909 9.382 -61.413 1.00 89.69 677 CYS A CA 1
ATOM 5635 C C . CYS A 1 677 ? 39.959 8.099 -60.553 1.00 89.69 677 CYS A C 1
ATOM 5637 O O . CYS A 1 677 ? 40.867 7.927 -59.742 1.00 89.69 677 CYS A O 1
ATOM 5639 N N . LEU A 1 678 ? 39.001 7.176 -60.716 1.00 89.06 678 LEU A N 1
ATOM 5640 C CA . LEU A 1 678 ? 38.940 5.924 -59.934 1.00 89.06 678 LEU A CA 1
ATOM 5641 C C . LEU A 1 678 ? 40.178 5.025 -60.063 1.00 89.06 678 LEU A C 1
ATOM 5643 O O . LEU A 1 678 ? 40.426 4.225 -59.166 1.00 89.06 678 LEU A O 1
ATOM 5647 N N . SER A 1 679 ? 40.968 5.165 -61.131 1.00 87.44 679 SER A N 1
ATOM 5648 C CA . SER A 1 679 ? 42.188 4.377 -61.345 1.00 87.44 679 SER A CA 1
ATOM 5649 C C . SER A 1 679 ? 43.235 4.534 -60.237 1.00 87.44 679 SER A C 1
ATOM 5651 O O . SER A 1 679 ? 44.078 3.662 -60.101 1.00 87.44 679 SER A O 1
ATOM 5653 N N . PHE A 1 680 ? 43.188 5.616 -59.450 1.00 88.88 680 PHE A N 1
ATOM 5654 C CA . PHE A 1 680 ? 44.128 5.867 -58.349 1.00 88.88 680 PHE A CA 1
ATOM 5655 C C . PHE A 1 680 ? 43.677 5.290 -56.997 1.00 88.88 680 PHE A C 1
ATOM 5657 O O . PHE A 1 680 ? 44.383 5.446 -56.004 1.00 88.88 680 PHE A O 1
ATOM 5664 N N . LEU A 1 681 ? 42.487 4.681 -56.911 1.00 90.00 681 LEU A N 1
ATOM 5665 C CA . LEU A 1 681 ? 41.931 4.240 -55.628 1.00 90.00 681 LEU A CA 1
ATOM 5666 C C . LEU A 1 681 ? 42.753 3.113 -54.992 1.00 90.00 681 LEU A C 1
ATOM 5668 O O . LEU A 1 681 ? 43.013 3.166 -53.793 1.00 90.00 681 LEU A O 1
ATOM 5672 N N . ASP A 1 682 ? 43.175 2.120 -55.777 1.00 88.88 682 ASP A N 1
ATOM 5673 C CA . ASP A 1 682 ? 43.983 1.010 -55.261 1.00 88.88 682 ASP A CA 1
ATOM 5674 C C . ASP A 1 682 ? 45.369 1.493 -54.799 1.00 88.88 682 ASP A C 1
ATOM 5676 O O . ASP A 1 682 ? 45.770 1.163 -53.683 1.00 88.88 682 ASP A O 1
ATOM 5680 N N . ASP A 1 683 ? 46.018 2.384 -55.564 1.00 87.00 683 ASP A N 1
ATOM 5681 C CA . ASP A 1 683 ? 47.299 3.007 -55.189 1.00 87.00 683 ASP A CA 1
ATOM 5682 C C . ASP A 1 683 ? 47.214 3.755 -53.848 1.00 87.00 683 ASP A C 1
ATOM 5684 O O . ASP A 1 683 ? 48.146 3.716 -53.048 1.00 87.00 683 ASP A O 1
ATOM 5688 N N . LEU A 1 684 ? 46.100 4.454 -53.592 1.00 86.88 684 LEU A N 1
ATOM 5689 C CA . LEU A 1 684 ? 45.858 5.160 -52.329 1.00 86.88 684 LEU A CA 1
ATOM 5690 C C . LEU A 1 684 ? 45.642 4.184 -51.164 1.00 86.88 684 LEU A C 1
ATOM 5692 O O . LEU A 1 684 ? 46.172 4.403 -50.076 1.00 86.88 684 LEU A O 1
ATOM 5696 N N . ILE A 1 685 ? 44.895 3.099 -51.382 1.00 87.62 685 ILE A N 1
ATOM 5697 C CA . ILE A 1 685 ? 44.682 2.072 -50.354 1.00 87.62 685 ILE A CA 1
ATOM 5698 C C . ILE A 1 685 ? 46.010 1.386 -49.994 1.00 87.62 685 ILE A C 1
ATOM 5700 O O . ILE A 1 685 ? 46.252 1.140 -48.813 1.00 87.62 685 ILE A O 1
ATOM 5704 N N . ASP A 1 686 ? 46.862 1.083 -50.979 1.00 86.56 686 ASP A N 1
ATOM 5705 C CA . ASP A 1 686 ? 48.140 0.382 -50.773 1.00 86.56 686 ASP A CA 1
ATOM 5706 C C . ASP A 1 686 ? 49.133 1.179 -49.916 1.00 86.56 686 ASP A C 1
ATOM 5708 O O . ASP A 1 686 ? 49.878 0.596 -49.134 1.00 86.56 686 ASP A O 1
ATOM 5712 N N . ILE A 1 687 ? 49.096 2.511 -49.990 1.00 85.56 687 ILE A N 1
ATOM 5713 C CA . ILE A 1 687 ? 49.919 3.402 -49.154 1.00 85.56 687 ILE A CA 1
ATOM 5714 C C . ILE A 1 687 ? 49.242 3.796 -47.828 1.00 85.56 687 ILE A C 1
ATOM 5716 O O . ILE A 1 687 ? 49.693 4.720 -47.152 1.00 85.56 687 ILE A O 1
ATOM 5720 N N . GLY A 1 688 ? 48.132 3.143 -47.465 1.00 81.06 688 GLY A N 1
ATOM 5721 C CA . GLY A 1 688 ? 47.441 3.351 -46.189 1.00 81.06 688 GLY A CA 1
ATOM 5722 C C . GLY A 1 688 ? 46.528 4.582 -46.122 1.00 81.06 688 GLY A C 1
ATOM 5723 O O . GLY A 1 688 ? 46.052 4.935 -45.038 1.00 81.06 688 GLY A O 1
ATOM 5724 N N . PHE A 1 689 ? 46.238 5.236 -47.251 1.00 84.12 689 PHE A N 1
ATOM 5725 C CA . PHE A 1 689 ? 45.284 6.345 -47.286 1.00 84.12 689 PHE A CA 1
ATOM 5726 C C . PHE A 1 689 ? 43.864 5.829 -47.007 1.00 84.12 689 PHE A C 1
ATOM 5728 O O . PHE A 1 689 ? 43.412 4.845 -47.596 1.00 84.12 689 PHE A O 1
ATOM 5735 N N . SER A 1 690 ? 43.140 6.490 -46.101 1.00 83.44 690 SER A N 1
ATOM 5736 C CA . SER A 1 690 ? 41.789 6.078 -45.700 1.00 83.44 690 SER A CA 1
ATOM 5737 C C . SER A 1 690 ? 40.849 7.262 -45.513 1.00 83.44 690 SER A C 1
ATOM 5739 O O . SER A 1 690 ? 41.280 8.403 -45.360 1.00 83.44 690 SER A O 1
ATOM 5741 N N . ASP A 1 691 ? 39.547 6.981 -45.454 1.00 83.50 691 ASP A N 1
ATOM 5742 C CA . ASP A 1 691 ? 38.502 7.997 -45.293 1.00 83.50 691 ASP A CA 1
ATOM 5743 C C . ASP A 1 691 ? 38.624 8.820 -43.996 1.00 83.50 691 ASP A C 1
ATOM 5745 O O . ASP A 1 691 ? 38.068 9.912 -43.908 1.00 83.50 691 ASP A O 1
ATOM 5749 N N . HIS A 1 692 ? 39.384 8.340 -43.005 1.00 73.31 692 HIS A N 1
ATOM 5750 C CA . HIS A 1 692 ? 39.686 9.078 -41.774 1.00 73.31 692 HIS A CA 1
ATOM 5751 C C . HIS A 1 692 ? 40.560 10.327 -42.012 1.00 73.31 692 HIS A C 1
ATOM 5753 O O . HIS A 1 692 ? 40.604 11.213 -41.165 1.00 73.31 692 HIS A O 1
ATOM 5759 N N . TRP A 1 693 ? 41.243 10.420 -43.159 1.00 77.31 693 TRP A N 1
ATOM 5760 C CA . TRP A 1 693 ? 42.139 11.535 -43.488 1.00 77.31 693 TRP A CA 1
ATOM 5761 C C . TRP A 1 693 ? 41.404 12.786 -43.988 1.00 77.31 693 TRP A C 1
ATOM 5763 O O . TRP A 1 693 ? 42.015 13.847 -44.102 1.00 77.31 693 TRP A O 1
ATOM 5773 N N . PHE A 1 694 ? 40.110 12.688 -44.298 1.00 80.44 694 PHE A N 1
ATOM 5774 C CA . PHE A 1 694 ? 39.300 13.839 -44.689 1.00 80.44 694 PHE A CA 1
ATOM 5775 C C . PHE A 1 694 ? 39.010 14.762 -43.484 1.00 80.44 694 PHE A C 1
ATOM 5777 O O . PHE A 1 694 ? 38.697 14.256 -42.408 1.00 80.44 694 PHE A O 1
ATOM 5784 N N . PRO A 1 695 ? 39.019 16.103 -43.647 1.00 83.06 695 PRO A N 1
ATOM 5785 C CA . PRO A 1 695 ? 39.325 16.834 -44.868 1.00 83.06 695 PRO A CA 1
ATOM 5786 C C . PRO A 1 695 ? 40.829 16.863 -45.143 1.00 83.06 695 PRO A C 1
ATOM 5788 O O . PRO A 1 695 ? 41.647 17.123 -44.261 1.00 83.06 695 PRO A O 1
ATOM 5791 N N . VAL A 1 696 ? 41.186 16.644 -46.401 1.00 83.69 696 VAL A N 1
ATOM 5792 C CA . VAL A 1 696 ? 42.571 16.677 -46.864 1.00 83.69 696 VAL A CA 1
ATOM 5793 C C . VAL A 1 696 ? 42.898 18.030 -47.478 1.00 83.69 696 VAL A C 1
ATOM 5795 O O . VAL A 1 696 ? 42.053 18.680 -48.095 1.00 83.69 696 VAL A O 1
ATOM 5798 N N . THR A 1 697 ? 44.156 18.447 -47.346 1.00 86.19 697 THR A N 1
ATOM 5799 C CA . THR A 1 697 ? 44.685 19.582 -48.109 1.00 86.19 697 THR A CA 1
ATOM 5800 C C . THR A 1 697 ? 45.503 19.088 -49.295 1.00 86.19 697 THR A C 1
ATOM 5802 O O . THR A 1 697 ? 45.989 17.952 -49.308 1.00 86.19 697 THR A O 1
ATOM 5805 N N . GLU A 1 698 ? 45.752 19.975 -50.259 1.00 82.94 698 GLU A N 1
ATOM 5806 C CA . GLU A 1 698 ? 46.641 19.676 -51.378 1.00 82.94 698 GLU A CA 1
ATOM 5807 C C . GLU A 1 698 ? 48.047 19.275 -50.937 1.00 82.94 698 GLU A C 1
ATOM 5809 O O . GLU A 1 698 ? 48.735 18.657 -51.733 1.00 82.94 698 GLU A O 1
ATOM 5814 N N . ARG A 1 699 ? 48.502 19.585 -49.714 1.00 81.75 699 ARG A N 1
ATOM 5815 C CA . ARG A 1 699 ? 49.816 19.154 -49.199 1.00 81.75 699 ARG A CA 1
ATOM 5816 C C . ARG A 1 699 ? 49.782 17.734 -48.634 1.00 81.75 699 ARG A C 1
ATOM 5818 O O . ARG A 1 699 ? 50.745 16.997 -48.817 1.00 81.75 699 ARG A O 1
ATOM 5825 N N . ASN A 1 700 ? 48.667 17.354 -48.014 1.00 82.38 700 ASN A N 1
ATOM 5826 C CA . ASN A 1 700 ? 48.504 16.116 -47.245 1.00 82.38 700 ASN A CA 1
ATOM 5827 C C . ASN A 1 700 ? 48.115 14.929 -48.139 1.00 82.38 700 ASN A C 1
ATOM 5829 O O . ASN A 1 700 ? 48.197 13.781 -47.716 1.00 82.38 700 ASN A O 1
ATOM 5833 N N . LEU A 1 701 ? 47.676 15.203 -49.371 1.00 86.50 701 LEU A N 1
ATOM 5834 C CA . LEU A 1 701 ? 47.383 14.163 -50.347 1.00 86.50 701 LEU A CA 1
ATOM 5835 C C . LEU A 1 701 ? 48.666 13.440 -50.804 1.00 86.50 701 LEU A C 1
ATOM 5837 O O . LEU A 1 701 ? 49.699 14.082 -51.039 1.00 86.50 701 LEU A O 1
ATOM 5841 N N . PRO A 1 702 ? 48.622 12.116 -51.001 1.00 86.00 702 PRO A N 1
ATOM 5842 C CA . PRO A 1 702 ? 49.762 11.364 -51.507 1.00 86.00 702 PRO A CA 1
ATOM 5843 C C . PRO A 1 702 ? 50.296 11.848 -52.862 1.00 86.00 702 PRO A C 1
ATOM 5845 O O . PRO A 1 702 ? 49.552 12.336 -53.716 1.00 86.00 702 PRO A O 1
ATOM 5848 N N . ARG A 1 703 ? 51.614 11.722 -53.077 1.00 81.62 703 ARG A N 1
ATOM 5849 C CA . ARG A 1 703 ? 52.298 12.168 -54.313 1.00 81.62 703 ARG A CA 1
ATOM 5850 C C . ARG A 1 703 ? 51.910 11.370 -55.564 1.00 81.62 703 ARG A C 1
ATOM 5852 O O . ARG A 1 703 ? 52.174 11.848 -56.662 1.00 81.62 703 ARG A O 1
ATOM 5859 N N . CYS A 1 704 ? 51.269 10.208 -55.414 1.00 82.50 704 CYS A N 1
ATOM 5860 C CA . CYS A 1 704 ? 50.731 9.437 -56.539 1.00 82.50 704 CYS A CA 1
ATOM 5861 C C . CYS A 1 704 ? 49.631 10.199 -57.308 1.00 82.50 704 CYS A C 1
ATOM 5863 O O . CYS A 1 704 ? 49.454 9.976 -58.505 1.00 82.50 704 CYS A O 1
ATOM 5865 N N . LEU A 1 705 ? 48.953 11.165 -56.669 1.00 85.69 705 LEU A N 1
ATOM 5866 C CA . LEU A 1 705 ? 48.001 12.061 -57.326 1.00 85.69 705 LEU A CA 1
ATOM 5867 C C . LEU A 1 705 ? 48.719 13.258 -57.968 1.00 85.69 705 LEU A C 1
ATOM 5869 O O . LEU A 1 705 ? 49.455 13.992 -57.304 1.00 85.69 705 LEU A O 1
ATOM 5873 N N . ARG A 1 706 ? 48.459 13.503 -59.259 1.00 86.75 706 ARG A N 1
ATOM 5874 C CA . ARG A 1 706 ? 48.997 14.667 -59.991 1.00 86.75 706 ARG A CA 1
ATOM 5875 C C . ARG A 1 706 ? 48.445 15.985 -59.418 1.00 86.75 706 ARG A C 1
ATOM 5877 O O . ARG A 1 706 ? 47.314 15.986 -58.934 1.00 86.75 706 ARG A O 1
ATOM 5884 N N . PRO A 1 707 ? 49.160 17.123 -59.538 1.00 85.06 707 PRO A N 1
ATOM 5885 C CA . PRO A 1 707 ? 48.718 18.410 -58.984 1.00 85.06 707 PRO A CA 1
ATOM 5886 C C . PRO A 1 707 ? 47.290 18.821 -59.375 1.00 85.06 707 PRO A C 1
ATOM 5888 O O . PRO A 1 707 ? 46.520 19.234 -58.516 1.00 85.06 707 PRO A O 1
ATOM 5891 N N . SER A 1 708 ? 46.897 18.621 -60.638 1.00 85.25 708 SER A N 1
ATOM 5892 C CA . SER A 1 708 ? 45.535 18.913 -61.109 1.00 85.25 708 SER A CA 1
ATOM 5893 C C . SER A 1 708 ? 44.462 18.039 -60.448 1.00 85.25 708 SER A C 1
ATOM 5895 O O . SER A 1 708 ? 43.381 18.526 -60.137 1.00 85.25 708 SER A O 1
ATOM 5897 N N . VAL A 1 709 ? 44.768 16.764 -60.189 1.00 87.00 709 VAL A N 1
ATOM 5898 C CA . VAL A 1 709 ? 43.862 15.828 -59.503 1.00 87.00 709 VAL A CA 1
ATOM 5899 C C . VAL A 1 709 ? 43.785 16.151 -58.012 1.00 87.00 709 VAL A C 1
ATOM 5901 O O . VAL A 1 709 ? 42.707 16.065 -57.443 1.00 87.00 709 VAL A O 1
ATOM 5904 N N . ARG A 1 710 ? 44.889 16.575 -57.378 1.00 89.56 710 ARG A N 1
ATOM 5905 C CA . ARG A 1 710 ? 44.901 17.006 -55.966 1.00 89.56 710 ARG A CA 1
ATOM 5906 C C . ARG A 1 710 ? 43.997 18.217 -55.744 1.00 89.56 710 ARG A C 1
ATOM 5908 O O . ARG A 1 710 ? 43.193 18.189 -54.819 1.00 89.56 710 ARG A O 1
ATOM 5915 N N . ALA A 1 711 ? 44.100 19.234 -56.602 1.00 86.31 711 ALA A N 1
ATOM 5916 C CA . ALA A 1 711 ? 43.255 20.425 -56.528 1.00 86.31 711 ALA A CA 1
ATOM 5917 C C . ALA A 1 711 ? 41.766 20.069 -56.680 1.00 86.31 711 ALA A C 1
ATOM 5919 O O . ALA A 1 711 ? 40.930 20.498 -55.887 1.00 86.31 711 ALA A O 1
ATOM 5920 N N . GLU A 1 712 ? 41.437 19.208 -57.646 1.00 87.81 712 GLU A N 1
ATOM 5921 C CA . GLU A 1 712 ? 40.057 18.793 -57.900 1.00 87.81 712 GLU A CA 1
ATOM 5922 C C . GLU A 1 712 ? 39.502 17.863 -56.805 1.00 87.81 712 GLU A C 1
ATOM 5924 O O . GLU A 1 712 ? 38.349 17.996 -56.400 1.00 87.81 712 GLU A O 1
ATOM 5929 N N . PHE A 1 713 ? 40.332 16.977 -56.247 1.00 91.94 713 PHE A N 1
ATOM 5930 C CA . PHE A 1 713 ? 39.989 16.145 -55.091 1.00 91.94 713 PHE A CA 1
ATOM 5931 C C . PHE A 1 713 ? 39.638 17.016 -53.882 1.00 91.94 713 PHE A C 1
ATOM 5933 O O . PHE A 1 713 ? 38.608 16.805 -53.245 1.00 91.94 713 PHE A O 1
ATOM 5940 N N . VAL A 1 714 ? 40.465 18.027 -53.595 1.00 89.50 714 VAL A N 1
ATOM 5941 C CA . VAL A 1 714 ? 40.236 18.976 -52.497 1.00 89.50 714 VAL A CA 1
ATOM 5942 C C . VAL A 1 714 ? 38.982 19.814 -52.736 1.00 89.50 714 VAL A C 1
ATOM 5944 O O . VAL A 1 714 ? 38.274 20.102 -51.778 1.00 89.50 714 VAL A O 1
ATOM 5947 N N . ARG A 1 715 ? 38.672 20.168 -53.988 1.00 88.19 715 ARG A N 1
ATOM 5948 C CA . ARG A 1 715 ? 37.454 20.908 -54.354 1.00 88.19 715 ARG A CA 1
ATOM 5949 C C . ARG A 1 715 ? 36.178 20.071 -54.199 1.00 88.19 715 ARG A C 1
ATOM 5951 O O . ARG A 1 715 ? 35.128 20.611 -53.872 1.00 88.19 715 ARG A O 1
ATOM 5958 N N . VAL A 1 716 ? 36.246 18.770 -54.482 1.00 88.31 716 VAL A N 1
ATOM 5959 C CA . VAL A 1 716 ? 35.080 17.866 -54.517 1.00 88.31 716 VAL A CA 1
ATOM 5960 C C . VAL A 1 716 ? 34.857 17.129 -53.195 1.00 88.31 716 VAL A C 1
ATOM 5962 O O . VAL A 1 716 ? 33.760 16.622 -52.958 1.00 88.31 716 VAL A O 1
ATOM 5965 N N . GLN A 1 717 ? 35.846 17.110 -52.297 1.00 90.38 717 GLN A N 1
ATOM 5966 C CA . GLN A 1 717 ? 35.725 16.438 -51.002 1.00 90.38 717 GLN A CA 1
ATOM 5967 C C . GLN A 1 717 ? 34.533 16.914 -50.167 1.00 90.38 717 GLN A C 1
ATOM 5969 O O . GLN A 1 717 ? 33.988 16.122 -49.405 1.00 90.38 717 GLN A O 1
ATOM 5974 N N . ASP A 1 718 ? 34.087 18.162 -50.333 1.00 86.69 718 ASP A N 1
ATOM 5975 C CA . ASP A 1 718 ? 32.949 18.723 -49.598 1.00 86.69 718 ASP A CA 1
ATOM 5976 C C . ASP A 1 718 ? 31.671 17.887 -49.770 1.00 86.69 718 ASP A C 1
ATOM 5978 O O . ASP A 1 718 ? 30.855 17.809 -48.850 1.00 86.69 718 ASP A O 1
ATOM 5982 N N . LEU A 1 719 ? 31.538 17.157 -50.888 1.00 87.38 719 LEU A N 1
ATOM 5983 C CA . LEU A 1 719 ? 30.446 16.206 -51.117 1.00 87.38 719 LEU A CA 1
ATOM 5984 C C . LEU A 1 719 ? 30.387 15.085 -50.073 1.00 87.38 719 LEU A C 1
ATOM 5986 O O . LEU A 1 719 ? 29.323 14.510 -49.865 1.00 87.38 719 LEU A O 1
ATOM 5990 N N . VAL A 1 720 ? 31.507 14.763 -49.429 1.00 85.38 720 VAL A N 1
ATOM 5991 C CA . VAL A 1 720 ? 31.642 13.649 -48.485 1.00 85.38 720 VAL A CA 1
ATOM 5992 C C . VAL A 1 720 ? 32.061 14.098 -47.082 1.00 85.38 720 VAL A C 1
ATOM 5994 O O . VAL A 1 720 ? 32.361 13.248 -46.251 1.00 85.38 720 VAL A O 1
ATOM 5997 N N . LEU A 1 721 ? 32.079 15.398 -46.771 1.00 84.12 721 LEU A N 1
ATOM 5998 C CA . LEU A 1 721 ? 32.405 15.916 -45.429 1.00 84.12 721 LEU A CA 1
ATOM 5999 C C . LEU A 1 721 ? 31.173 16.017 -44.511 1.00 84.12 721 LEU A C 1
ATOM 6001 O O . LEU A 1 721 ? 30.783 17.102 -44.081 1.00 84.12 721 LEU A O 1
ATOM 6005 N N . THR A 1 722 ? 30.537 14.886 -44.206 1.00 81.44 722 THR A N 1
ATOM 6006 C CA . THR A 1 722 ? 29.388 14.847 -43.282 1.00 81.44 722 THR A CA 1
ATOM 6007 C C . THR A 1 722 ? 29.810 15.178 -41.852 1.00 81.44 722 THR A C 1
ATOM 6009 O O . THR A 1 722 ? 30.885 14.781 -41.417 1.00 81.44 722 THR A O 1
ATOM 6012 N N . LYS A 1 723 ? 28.928 15.798 -41.059 1.00 74.69 723 LYS A N 1
ATOM 6013 C CA . LYS A 1 723 ? 29.182 16.124 -39.634 1.00 74.69 723 LYS A CA 1
ATOM 6014 C C . LYS A 1 723 ? 29.529 14.933 -38.736 1.00 74.69 723 LYS A C 1
ATOM 6016 O O . LYS A 1 723 ? 30.008 15.098 -37.621 1.00 74.69 723 LYS A O 1
ATOM 6021 N N . SER A 1 724 ? 29.225 13.725 -39.191 1.00 74.31 724 SER A N 1
ATOM 6022 C CA . SER A 1 724 ? 29.582 12.484 -38.521 1.00 74.31 724 SER A CA 1
ATOM 6023 C C . SER A 1 724 ? 31.093 12.252 -38.508 1.00 74.31 724 SER A C 1
ATOM 6025 O O . SER A 1 724 ? 31.585 11.643 -37.565 1.00 74.31 724 SER A O 1
ATOM 6027 N N . ILE A 1 725 ? 31.831 12.786 -39.494 1.00 76.12 725 ILE A N 1
ATOM 6028 C CA . ILE A 1 725 ? 33.289 12.680 -39.561 1.00 76.12 725 ILE A CA 1
ATOM 6029 C C . ILE A 1 725 ? 33.930 13.346 -38.345 1.00 76.12 725 ILE A C 1
ATOM 6031 O O . ILE A 1 725 ? 34.876 12.809 -37.784 1.00 76.12 725 ILE A O 1
ATOM 6035 N N . ASP A 1 726 ? 33.343 14.446 -37.865 1.00 76.38 726 ASP A N 1
ATOM 6036 C CA . ASP A 1 726 ? 33.839 15.229 -36.733 1.00 76.38 726 ASP A CA 1
ATOM 6037 C C . ASP A 1 726 ? 33.742 14.487 -35.389 1.00 76.38 726 ASP A C 1
ATOM 6039 O O . ASP A 1 726 ? 34.430 14.856 -34.433 1.00 76.38 726 ASP A O 1
ATOM 6043 N N . LEU A 1 727 ? 32.958 13.401 -35.316 1.00 77.69 727 LEU A N 1
ATOM 6044 C CA . LEU A 1 727 ? 32.883 12.552 -34.122 1.00 77.69 727 LEU A CA 1
ATOM 6045 C C . LEU A 1 727 ? 34.203 11.863 -33.796 1.00 77.69 727 LEU A C 1
ATOM 6047 O O . LEU A 1 727 ? 34.416 11.529 -32.640 1.00 77.69 727 LEU A O 1
ATOM 6051 N N . GLU A 1 728 ? 35.054 11.630 -34.794 1.00 76.38 728 GLU A N 1
ATOM 6052 C CA . GLU A 1 728 ? 36.297 10.866 -34.645 1.00 76.38 728 GLU A CA 1
ATOM 6053 C C . GLU A 1 728 ? 37.537 11.687 -35.058 1.00 76.38 728 GLU A C 1
ATOM 6055 O O . GLU A 1 728 ? 38.644 11.158 -35.071 1.00 76.38 728 GLU A O 1
ATOM 6060 N N . ARG A 1 729 ? 37.372 12.974 -35.414 1.00 69.06 729 ARG A N 1
ATOM 6061 C CA . ARG A 1 729 ? 38.358 13.788 -36.166 1.00 69.06 729 ARG A CA 1
ATOM 6062 C C . ARG A 1 729 ? 39.192 14.771 -35.343 1.00 69.06 729 ARG A C 1
ATOM 6064 O O . ARG A 1 729 ? 39.655 15.786 -35.860 1.00 69.06 729 ARG A O 1
ATOM 6071 N N . SER A 1 730 ? 39.407 14.537 -34.061 1.00 56.91 730 SER A N 1
ATOM 6072 C CA . SER A 1 730 ? 40.383 15.343 -33.322 1.00 56.91 730 SER A CA 1
ATOM 6073 C C . SER A 1 730 ? 41.022 14.525 -32.220 1.00 56.91 730 SER A C 1
ATOM 6075 O O . SER A 1 730 ? 40.426 13.556 -31.759 1.00 56.91 730 SER A O 1
ATOM 6077 N N . GLU A 1 731 ? 42.190 14.960 -31.738 1.00 54.22 731 GLU A N 1
ATOM 6078 C CA . GLU A 1 731 ? 42.837 14.399 -30.539 1.00 54.22 731 GLU A CA 1
ATOM 6079 C C . GLU A 1 731 ? 41.915 14.389 -29.300 1.00 54.22 731 GLU A C 1
ATOM 6081 O O . GLU A 1 731 ? 42.289 13.847 -28.266 1.00 54.22 731 GLU A O 1
ATOM 6086 N N . LYS A 1 732 ? 40.727 15.015 -29.384 1.00 56.47 732 LYS A N 1
ATOM 6087 C CA . LYS A 1 732 ? 39.750 15.144 -28.302 1.00 56.47 732 LYS A CA 1
ATOM 6088 C C . LYS A 1 732 ? 38.289 14.912 -28.709 1.00 56.47 732 LYS A C 1
ATOM 6090 O O . LYS A 1 732 ? 37.447 15.188 -27.869 1.00 56.47 732 LYS A O 1
ATOM 6095 N N . GLY A 1 733 ? 37.969 14.490 -29.939 1.00 65.88 733 GLY A N 1
ATOM 6096 C CA . GLY A 1 733 ? 36.599 14.391 -30.490 1.00 65.88 733 GLY A CA 1
ATOM 6097 C C . GLY A 1 733 ? 35.753 15.686 -30.488 1.00 65.88 733 GLY A C 1
ATOM 6098 O O . GLY A 1 733 ? 35.891 16.543 -29.614 1.00 65.88 733 GLY A O 1
ATOM 6099 N N . GLN A 1 734 ? 34.821 15.868 -31.435 1.00 75.69 734 GLN A N 1
ATOM 6100 C CA . GLN A 1 734 ? 33.809 16.944 -31.346 1.00 75.69 734 GLN A CA 1
ATOM 6101 C C . GLN A 1 734 ? 32.462 16.443 -30.806 1.00 75.69 734 GLN A C 1
ATOM 6103 O O . GLN A 1 734 ? 32.178 15.244 -30.787 1.00 75.69 734 GLN A O 1
ATOM 6108 N N . HIS A 1 735 ? 31.639 17.378 -30.316 1.00 83.19 735 HIS A N 1
ATOM 6109 C CA . HIS A 1 735 ? 30.247 17.104 -29.967 1.00 83.19 735 HIS A CA 1
ATOM 6110 C C . HIS A 1 735 ? 29.339 17.369 -31.171 1.00 83.19 735 HIS A C 1
ATOM 6112 O O . HIS A 1 735 ? 29.208 18.519 -31.590 1.00 83.19 735 HIS A O 1
ATOM 6118 N N . CYS A 1 736 ? 28.675 16.340 -31.696 1.00 84.12 736 CYS A N 1
ATOM 6119 C CA . CYS A 1 736 ? 27.814 16.468 -32.877 1.00 84.12 736 CYS A CA 1
ATOM 6120 C C . CYS A 1 736 ? 26.322 16.381 -32.522 1.00 84.12 736 CYS A C 1
ATOM 6122 O O . CYS A 1 736 ? 25.909 15.575 -31.690 1.00 84.12 736 CYS A O 1
ATOM 6124 N N . TYR A 1 737 ? 25.486 17.168 -33.199 1.00 81.69 737 TYR A N 1
ATOM 6125 C CA . TYR A 1 737 ? 24.030 17.143 -33.025 1.00 81.69 737 TYR A CA 1
ATOM 6126 C C . TYR A 1 737 ? 23.353 16.457 -34.213 1.00 81.69 737 TYR A C 1
ATOM 6128 O O . TYR A 1 737 ? 23.568 16.855 -35.360 1.00 81.69 737 TYR A O 1
ATOM 6136 N N . PHE A 1 738 ? 22.513 15.462 -33.932 1.00 82.12 738 PHE A N 1
ATOM 6137 C CA . PHE A 1 738 ? 21.748 14.690 -34.910 1.00 82.12 738 PHE A CA 1
ATOM 6138 C C . PHE A 1 738 ? 20.242 14.947 -34.743 1.00 82.12 738 PHE A C 1
ATOM 6140 O O . PHE A 1 738 ? 19.711 14.900 -33.627 1.00 82.12 738 PHE A O 1
ATOM 6147 N N . THR A 1 739 ? 19.547 15.227 -35.844 1.00 77.56 739 THR A N 1
ATOM 6148 C CA . THR A 1 739 ? 18.086 15.383 -35.900 1.00 77.56 739 THR A CA 1
ATOM 6149 C C . THR A 1 739 ? 17.394 14.016 -36.066 1.00 77.56 739 THR A C 1
ATOM 6151 O O . THR A 1 739 ? 18.063 13.015 -36.328 1.00 77.56 739 THR A O 1
ATOM 6154 N N . PRO A 1 740 ? 16.061 13.907 -35.890 1.00 69.94 740 PRO A N 1
ATOM 6155 C CA . PRO A 1 740 ? 15.334 12.640 -36.066 1.00 69.94 740 PRO A CA 1
ATOM 6156 C C . PRO A 1 740 ? 15.424 12.001 -37.451 1.00 69.94 740 PRO A C 1
ATOM 6158 O O . PRO A 1 740 ? 15.187 10.796 -37.578 1.00 69.94 740 PRO A O 1
ATOM 6161 N N . GLU A 1 741 ? 15.735 12.795 -38.467 1.00 62.72 741 GLU A N 1
ATOM 6162 C CA . GLU A 1 741 ? 15.867 12.380 -39.861 1.00 62.72 741 GLU A CA 1
ATOM 6163 C C . GLU A 1 741 ? 17.270 11.840 -40.173 1.00 62.72 741 GLU A C 1
ATOM 6165 O O . GLU A 1 741 ? 17.459 11.192 -41.201 1.00 62.72 741 GLU A O 1
ATOM 6170 N N . GLU A 1 742 ? 18.240 12.063 -39.283 1.00 67.62 742 GLU A N 1
ATOM 6171 C CA . GLU A 1 742 ? 19.641 11.708 -39.480 1.00 67.62 742 GLU A CA 1
ATOM 6172 C C . GLU A 1 742 ? 20.013 10.416 -38.747 1.00 67.62 742 GLU A C 1
ATOM 6174 O O . GLU A 1 742 ? 19.641 10.175 -37.595 1.00 67.62 742 GLU A O 1
ATOM 6179 N N . SER A 1 743 ? 20.784 9.563 -39.418 1.00 69.56 743 SER A N 1
ATOM 6180 C CA . SER A 1 743 ? 21.312 8.330 -38.839 1.00 69.56 743 SER A CA 1
ATOM 6181 C C . SER A 1 743 ? 22.676 8.560 -38.196 1.00 69.56 743 SER A C 1
ATOM 6183 O O . SER A 1 743 ? 23.564 9.148 -38.809 1.00 69.56 743 SER A O 1
ATOM 6185 N N . LEU A 1 744 ? 22.880 8.011 -36.998 1.00 82.00 744 LEU A N 1
ATOM 6186 C CA . LEU A 1 744 ? 24.209 7.934 -36.391 1.00 82.00 744 LEU A CA 1
ATOM 6187 C C . LEU A 1 744 ? 25.124 7.005 -37.205 1.00 82.00 744 LEU A C 1
ATOM 6189 O O . LEU A 1 744 ? 24.672 5.927 -37.602 1.00 82.00 744 LEU A O 1
ATOM 6193 N N . PRO A 1 745 ? 26.417 7.335 -37.367 1.00 81.25 745 PRO A N 1
ATOM 6194 C CA . PRO A 1 745 ? 27.381 6.542 -38.135 1.00 81.25 745 PRO A CA 1
ATOM 6195 C C . PRO A 1 745 ? 27.874 5.300 -37.363 1.00 81.25 745 PRO A C 1
ATOM 6197 O O . PRO A 1 745 ? 29.043 4.936 -37.437 1.00 81.25 745 PRO A O 1
ATOM 6200 N N . PHE A 1 746 ? 27.010 4.661 -36.573 1.00 85.75 746 PHE A N 1
ATOM 6201 C CA . PHE A 1 746 ? 27.378 3.558 -35.689 1.00 85.75 746 PHE A CA 1
ATOM 6202 C C . PHE A 1 746 ? 26.402 2.395 -35.818 1.00 85.75 746 PHE A C 1
ATOM 6204 O O . PHE A 1 746 ? 25.210 2.525 -35.529 1.00 85.75 746 PHE A O 1
ATOM 6211 N N . GLU A 1 747 ? 26.929 1.221 -36.152 1.00 83.69 747 GLU A N 1
ATOM 6212 C CA . GLU A 1 747 ? 26.188 -0.034 -36.115 1.00 83.69 747 GLU A CA 1
ATOM 6213 C C . GLU A 1 747 ? 26.346 -0.686 -34.736 1.00 83.69 747 GLU A C 1
ATOM 6215 O O . GLU A 1 747 ? 27.458 -0.942 -34.274 1.00 83.69 747 GLU A O 1
ATOM 6220 N N . ARG A 1 748 ? 25.242 -0.971 -34.044 1.00 87.00 748 ARG A N 1
ATOM 6221 C CA . ARG A 1 748 ? 25.293 -1.626 -32.730 1.00 87.00 748 ARG A CA 1
ATOM 6222 C C . ARG A 1 748 ? 25.644 -3.108 -32.886 1.00 87.00 748 ARG A C 1
ATOM 6224 O O . ARG A 1 748 ? 24.935 -3.827 -33.578 1.00 87.00 748 ARG A O 1
ATOM 6231 N N . LYS A 1 749 ? 26.683 -3.568 -32.186 1.00 86.06 749 LYS A N 1
ATOM 6232 C CA . LYS A 1 749 ? 27.137 -4.970 -32.184 1.00 86.06 749 LYS A CA 1
ATOM 6233 C C . LYS A 1 749 ? 26.755 -5.737 -30.917 1.00 86.06 749 LYS A C 1
ATOM 6235 O O . LYS A 1 749 ? 26.619 -6.951 -30.973 1.00 86.06 749 LYS A O 1
ATOM 6240 N N . GLY A 1 750 ? 26.546 -5.053 -29.793 1.00 83.81 750 GLY A N 1
ATOM 6241 C CA . GLY A 1 750 ? 26.147 -5.698 -28.540 1.00 83.81 750 GLY A CA 1
ATOM 6242 C C . GLY A 1 750 ? 26.005 -4.714 -27.384 1.00 83.81 750 GLY A C 1
ATOM 6243 O O . GLY A 1 750 ? 26.252 -3.519 -27.547 1.00 83.81 750 GLY A O 1
ATOM 6244 N N . ILE A 1 751 ? 25.597 -5.215 -26.221 1.00 85.88 751 ILE A N 1
ATOM 6245 C CA . ILE A 1 751 ? 25.583 -4.467 -24.956 1.00 85.88 751 ILE A CA 1
ATOM 6246 C C . ILE A 1 751 ? 26.846 -4.851 -24.189 1.00 85.88 751 ILE A C 1
ATOM 6248 O O . ILE A 1 751 ? 27.127 -6.038 -24.061 1.00 85.88 751 ILE A O 1
ATOM 6252 N N . LEU A 1 752 ? 27.595 -3.858 -23.711 1.00 78.38 752 LEU A N 1
ATOM 6253 C CA . LEU A 1 752 ? 28.788 -4.056 -22.878 1.00 78.38 752 LEU A CA 1
ATOM 6254 C C . LEU A 1 752 ? 28.474 -3.886 -21.390 1.00 78.38 752 LEU A C 1
ATOM 6256 O O . LEU A 1 752 ? 29.079 -4.548 -20.561 1.00 78.38 752 LEU A O 1
ATOM 6260 N N . GLY A 1 753 ? 27.515 -3.023 -21.051 1.00 71.25 753 GLY A N 1
ATOM 6261 C CA . GLY A 1 753 ? 27.103 -2.809 -19.670 1.00 71.25 753 GLY A CA 1
ATOM 6262 C C . GLY A 1 753 ? 25.854 -1.943 -19.560 1.00 71.25 753 GLY A C 1
ATOM 6263 O O . GLY A 1 753 ? 25.523 -1.160 -20.456 1.00 71.25 753 GLY A O 1
ATOM 6264 N N . THR A 1 754 ? 25.143 -2.084 -18.448 1.00 69.88 754 THR A N 1
ATOM 6265 C CA . THR A 1 754 ? 23.934 -1.315 -18.130 1.00 69.88 754 THR A CA 1
ATOM 6266 C C . THR A 1 754 ? 24.048 -0.769 -16.714 1.00 69.88 754 THR A C 1
ATOM 6268 O O . THR A 1 754 ? 24.147 -1.545 -15.768 1.00 69.88 754 THR A O 1
ATOM 6271 N N . GLY A 1 755 ? 24.044 0.556 -16.569 1.00 59.97 755 GLY A N 1
ATOM 6272 C CA . GLY A 1 755 ? 23.969 1.245 -15.280 1.00 59.97 755 GLY A CA 1
ATOM 6273 C C . GLY A 1 755 ? 22.569 1.812 -15.022 1.00 59.97 755 GLY A C 1
ATOM 6274 O O . GLY A 1 755 ? 21.705 1.774 -15.895 1.00 59.97 755 GLY A O 1
ATOM 6275 N N . GLY A 1 756 ? 22.354 2.403 -13.841 1.00 55.38 756 GLY A N 1
ATOM 6276 C CA . GLY A 1 756 ? 21.032 2.899 -13.417 1.00 55.38 756 GLY A CA 1
ATOM 6277 C C . GLY A 1 756 ? 20.400 3.963 -14.330 1.00 55.38 756 GLY A C 1
ATOM 6278 O O . GLY A 1 756 ? 19.180 4.044 -14.420 1.00 55.38 756 GLY A O 1
ATOM 6279 N N . PHE A 1 757 ? 21.212 4.748 -15.051 1.00 59.62 757 PHE A N 1
ATOM 6280 C CA . PHE A 1 757 ? 20.734 5.821 -15.945 1.00 59.62 757 PHE A CA 1
ATOM 6281 C C . PHE A 1 757 ? 21.418 5.843 -17.321 1.00 59.62 757 PHE A C 1
ATOM 6283 O O . PHE A 1 757 ? 21.146 6.728 -18.137 1.00 59.62 757 PHE A O 1
ATOM 6290 N N . SER A 1 758 ? 22.319 4.893 -17.594 1.00 70.81 758 SER A N 1
ATOM 6291 C CA . SER A 1 758 ? 23.091 4.856 -18.836 1.00 70.81 758 SER A CA 1
ATOM 6292 C C . SER A 1 758 ? 23.295 3.434 -19.349 1.00 70.81 758 SER A C 1
ATOM 6294 O O . SER A 1 758 ? 23.353 2.477 -18.579 1.00 70.81 758 SER A O 1
ATOM 6296 N N . GLN A 1 759 ? 23.398 3.296 -20.667 1.00 83.56 759 GLN A N 1
ATOM 6297 C CA . GLN A 1 759 ? 23.685 2.027 -21.330 1.00 83.56 759 GLN A CA 1
ATOM 6298 C C . GLN A 1 759 ? 24.968 2.155 -22.139 1.00 83.56 759 GLN A C 1
ATOM 6300 O O . GLN A 1 759 ? 25.094 3.081 -22.940 1.00 83.56 759 GLN A O 1
ATOM 6305 N N . VAL A 1 760 ? 25.887 1.209 -21.968 1.00 86.75 760 VAL A N 1
ATOM 6306 C CA . VAL A 1 760 ? 27.119 1.117 -22.748 1.00 86.75 760 VAL A CA 1
ATOM 6307 C C . VAL A 1 760 ? 26.960 0.008 -23.783 1.00 86.75 760 VAL A C 1
ATOM 6309 O O . VAL A 1 760 ? 26.757 -1.158 -23.447 1.00 86.75 760 VAL A O 1
ATOM 6312 N N . ASP A 1 761 ? 27.025 0.377 -25.058 1.00 90.00 761 ASP A N 1
ATOM 6313 C CA . ASP A 1 761 ? 26.960 -0.549 -26.186 1.00 90.00 761 ASP A CA 1
ATOM 6314 C C . ASP A 1 761 ? 28.332 -0.725 -26.835 1.00 90.00 761 ASP A C 1
ATOM 6316 O O . ASP A 1 761 ? 29.102 0.228 -26.936 1.00 90.00 761 ASP A O 1
ATOM 6320 N N . LYS A 1 762 ? 28.574 -1.908 -27.396 1.00 91.81 762 LYS A N 1
ATOM 6321 C CA . LYS A 1 762 ? 29.604 -2.107 -28.412 1.00 91.81 762 LYS A CA 1
ATOM 6322 C C . LYS A 1 762 ? 29.058 -1.611 -29.744 1.00 91.81 762 LYS A C 1
ATOM 6324 O O . LYS A 1 762 ? 28.006 -2.083 -30.192 1.00 91.81 762 LYS A O 1
ATOM 6329 N N . VAL A 1 763 ? 29.761 -0.687 -30.388 1.00 90.75 763 VAL A N 1
ATOM 6330 C CA . VAL A 1 763 ? 29.391 -0.172 -31.709 1.00 90.75 763 VAL A CA 1
ATOM 6331 C C . VAL A 1 763 ? 30.537 -0.288 -32.698 1.00 90.75 763 VAL A C 1
ATOM 6333 O O . VAL A 1 763 ? 31.700 -0.223 -32.326 1.00 90.75 763 VAL A O 1
ATOM 6336 N N . PHE A 1 764 ? 30.191 -0.460 -33.965 1.00 85.31 764 PHE A N 1
ATOM 6337 C CA . PHE A 1 764 ? 31.111 -0.431 -35.089 1.00 85.31 764 PHE A CA 1
ATOM 6338 C C . PHE A 1 764 ? 30.924 0.889 -35.838 1.00 85.31 764 PHE A C 1
ATOM 6340 O O . PHE A 1 764 ? 29.806 1.193 -36.265 1.00 85.31 764 PHE A O 1
ATOM 6347 N N . SER A 1 765 ? 31.989 1.681 -35.959 1.00 84.81 765 SER A N 1
ATOM 6348 C CA . SER A 1 765 ? 31.967 2.928 -36.718 1.00 84.81 765 SER A CA 1
ATOM 6349 C C . SER A 1 765 ? 31.842 2.649 -38.208 1.00 84.81 765 SER A C 1
ATOM 6351 O O . SER A 1 765 ? 32.609 1.878 -38.781 1.00 84.81 765 SER A O 1
ATOM 6353 N N . LEU A 1 766 ? 30.884 3.313 -38.846 1.00 74.75 766 LEU A N 1
ATOM 6354 C CA . LEU A 1 766 ? 30.712 3.301 -40.295 1.00 74.75 766 LEU A CA 1
ATOM 6355 C C . LEU A 1 766 ? 31.688 4.257 -41.004 1.00 74.75 766 LEU A C 1
ATOM 6357 O O . LEU A 1 766 ? 31.710 4.289 -42.230 1.00 74.75 766 LEU A O 1
ATOM 6361 N N . ILE A 1 767 ? 32.477 5.027 -40.243 1.00 73.00 767 ILE A N 1
ATOM 6362 C CA . ILE A 1 767 ? 33.454 5.998 -40.749 1.00 73.00 767 ILE A CA 1
ATOM 6363 C C . ILE A 1 767 ? 34.859 5.403 -40.694 1.00 73.00 767 ILE A C 1
ATOM 6365 O O . ILE A 1 767 ? 35.494 5.245 -41.731 1.00 73.00 767 ILE A O 1
ATOM 6369 N N . SER A 1 768 ? 35.345 5.048 -39.501 1.00 72.94 768 SER A N 1
ATOM 6370 C CA . SER A 1 768 ? 36.697 4.497 -39.331 1.00 72.94 768 SER A CA 1
ATOM 6371 C C . SER A 1 768 ? 36.771 2.979 -39.427 1.00 72.94 768 SER A C 1
ATOM 6373 O O . SER A 1 768 ? 37.874 2.435 -39.438 1.00 72.94 768 SER A O 1
ATOM 6375 N N . PHE A 1 769 ? 35.631 2.278 -39.466 1.00 73.56 769 PHE A N 1
ATOM 6376 C CA . PHE A 1 769 ? 35.572 0.812 -39.396 1.00 73.56 769 PHE A CA 1
ATOM 6377 C C . PHE A 1 769 ? 36.239 0.233 -38.132 1.00 73.56 769 PHE A C 1
ATOM 6379 O O . PHE A 1 769 ? 36.655 -0.927 -38.116 1.00 73.56 769 PHE A O 1
ATOM 6386 N N . LYS A 1 770 ? 36.326 1.036 -37.062 1.00 80.25 770 LYS A N 1
ATOM 6387 C CA . LYS A 1 770 ? 36.803 0.627 -35.737 1.00 80.25 770 LYS A CA 1
ATOM 6388 C C . LYS A 1 770 ? 35.635 0.310 -34.809 1.00 80.25 770 LYS A C 1
ATOM 6390 O O . LYS A 1 770 ? 34.512 0.784 -34.993 1.00 80.25 770 LYS A O 1
ATOM 6395 N N . GLU A 1 771 ? 35.904 -0.513 -33.804 1.00 87.94 771 GLU A N 1
ATOM 6396 C CA . GLU A 1 771 ? 34.946 -0.792 -32.739 1.00 87.94 771 GLU A CA 1
ATOM 6397 C C . GLU A 1 771 ? 35.145 0.191 -31.581 1.00 87.94 771 GLU A C 1
ATOM 6399 O O . GLU A 1 771 ? 36.273 0.442 -31.164 1.00 87.94 771 GLU A O 1
ATOM 6404 N N . TYR A 1 772 ? 34.043 0.708 -31.040 1.00 91.31 772 TYR A N 1
ATOM 6405 C CA . TYR A 1 772 ? 34.036 1.641 -29.918 1.00 91.31 772 TYR A CA 1
ATOM 6406 C C . TYR A 1 772 ? 33.033 1.233 -28.839 1.00 91.31 772 TYR A C 1
ATOM 6408 O O . TYR A 1 772 ? 32.004 0.602 -29.114 1.00 91.31 772 TYR A O 1
ATOM 6416 N N . ALA A 1 773 ? 33.310 1.641 -27.603 1.00 91.56 773 ALA A N 1
ATOM 6417 C CA . ALA A 1 773 ? 32.337 1.623 -26.524 1.00 91.56 773 ALA A CA 1
ATOM 6418 C C . ALA A 1 773 ? 31.498 2.906 -26.586 1.00 91.56 773 ALA A C 1
ATOM 6420 O O . ALA A 1 773 ? 32.031 4.012 -26.649 1.00 91.56 773 ALA A O 1
ATOM 6421 N N . ARG A 1 774 ? 30.172 2.774 -26.570 1.00 91.94 774 ARG A N 1
ATOM 6422 C CA . ARG A 1 774 ? 29.236 3.899 -26.653 1.00 91.94 774 ARG A CA 1
ATOM 6423 C C . ARG A 1 774 ? 28.343 3.952 -25.424 1.00 91.94 774 ARG A C 1
ATOM 6425 O O . ARG A 1 774 ? 27.375 3.196 -25.350 1.00 91.94 774 ARG A O 1
ATOM 6432 N N . LYS A 1 775 ? 28.613 4.885 -24.511 1.00 89.88 775 LYS A N 1
ATOM 6433 C CA . LYS A 1 775 ? 27.759 5.186 -23.348 1.00 89.88 775 LYS A CA 1
ATOM 6434 C C . LYS A 1 775 ? 26.638 6.128 -23.781 1.00 89.88 775 LYS A C 1
ATOM 6436 O O . LYS A 1 775 ? 26.913 7.164 -24.374 1.00 89.88 775 LYS A O 1
ATOM 6441 N N . ARG A 1 776 ? 25.377 5.775 -23.527 1.00 88.69 776 ARG A N 1
ATOM 6442 C CA . ARG A 1 776 ? 24.184 6.566 -23.877 1.00 88.69 776 ARG A CA 1
ATOM 6443 C C . ARG A 1 776 ? 23.355 6.887 -22.643 1.00 88.69 776 ARG A C 1
ATOM 6445 O O . ARG A 1 776 ? 23.063 5.989 -21.856 1.00 88.69 776 ARG A O 1
ATOM 6452 N N . VAL A 1 777 ? 22.913 8.135 -22.538 1.00 82.19 777 VAL A N 1
ATOM 6453 C CA . VAL A 1 777 ? 22.018 8.653 -21.492 1.00 82.19 777 VAL A CA 1
ATOM 6454 C C . VAL A 1 777 ? 20.751 9.193 -22.150 1.00 82.19 777 VAL A C 1
ATOM 6456 O O . VAL A 1 777 ? 20.822 9.856 -23.182 1.00 82.19 777 VAL A O 1
ATOM 6459 N N . LEU A 1 778 ? 19.575 8.895 -21.592 1.00 79.56 778 LEU A N 1
ATOM 6460 C CA . LEU A 1 778 ? 18.296 9.381 -22.124 1.00 79.56 778 LEU A CA 1
ATOM 6461 C C . LEU A 1 778 ? 18.170 10.903 -21.981 1.00 79.56 778 LEU A C 1
ATOM 6463 O O . LEU A 1 778 ? 18.333 11.449 -20.890 1.00 79.56 778 LEU A O 1
ATOM 6467 N N . ARG A 1 779 ? 17.763 11.587 -23.058 1.00 74.94 779 ARG A N 1
ATOM 6468 C CA . ARG A 1 779 ? 17.518 13.040 -23.027 1.00 74.94 779 ARG A CA 1
ATOM 6469 C C . ARG A 1 779 ? 16.385 13.426 -22.084 1.00 74.94 779 ARG A C 1
ATOM 6471 O O . ARG A 1 779 ? 16.508 14.412 -21.370 1.00 74.94 779 ARG A O 1
ATOM 6478 N N . SER A 1 780 ? 15.309 12.643 -22.026 1.00 67.12 780 SER A N 1
ATOM 6479 C CA . SER A 1 780 ? 14.200 12.890 -21.091 1.00 67.12 780 SER A CA 1
ATOM 6480 C C . SER A 1 780 ? 14.652 12.890 -19.628 1.00 67.12 780 SER A C 1
ATOM 6482 O O . SER A 1 780 ? 14.130 13.660 -18.827 1.00 67.12 780 SER A O 1
ATOM 6484 N N . SER A 1 781 ? 15.648 12.067 -19.294 1.00 60.81 781 SER A N 1
ATOM 6485 C CA . SER A 1 781 ? 16.247 12.020 -17.960 1.00 60.81 781 SER A CA 1
ATOM 6486 C C . SER A 1 781 ? 17.178 13.216 -17.706 1.00 60.81 781 SER A C 1
ATOM 6488 O O . SER A 1 781 ? 17.213 13.731 -16.595 1.00 60.81 781 SER A O 1
ATOM 6490 N N . ALA A 1 782 ? 17.858 13.722 -18.742 1.00 53.62 782 ALA A N 1
ATOM 6491 C CA . ALA A 1 782 ? 18.774 14.865 -18.657 1.00 53.62 782 ALA A CA 1
ATOM 6492 C C . ALA A 1 782 ? 18.090 16.255 -18.642 1.00 53.62 782 ALA A C 1
ATOM 6494 O O . ALA A 1 782 ? 18.690 17.219 -18.176 1.00 53.62 782 ALA A O 1
ATOM 6495 N N . PHE A 1 783 ? 16.847 16.394 -19.128 1.00 52.44 783 PHE A N 1
ATOM 6496 C CA . PHE A 1 783 ? 16.164 17.700 -19.277 1.00 52.44 783 PHE A CA 1
ATOM 6497 C C . PHE A 1 783 ? 14.912 17.901 -18.386 1.00 52.44 783 PHE A C 1
ATOM 6499 O O . PHE A 1 783 ? 14.180 18.873 -18.562 1.00 52.44 783 PHE A O 1
ATOM 6506 N N . GLY A 1 784 ? 14.641 17.017 -17.417 1.00 52.41 784 GLY A N 1
ATOM 6507 C CA . GLY A 1 784 ? 13.566 17.208 -16.421 1.00 52.41 784 GLY A CA 1
ATOM 6508 C C . GLY A 1 784 ? 13.924 18.210 -15.302 1.00 52.41 784 GLY A C 1
ATOM 6509 O O . GLY A 1 784 ? 15.079 18.599 -15.167 1.00 52.41 784 GLY A O 1
ATOM 6510 N N . ARG A 1 785 ? 12.973 18.586 -14.422 1.00 45.69 785 ARG A N 1
ATOM 6511 C CA . ARG A 1 785 ? 13.208 19.522 -13.282 1.00 45.69 785 ARG A CA 1
ATOM 6512 C C . ARG A 1 785 ? 14.307 19.079 -12.284 1.00 45.69 785 ARG A C 1
ATOM 6514 O O . ARG A 1 785 ? 14.773 19.913 -11.520 1.00 45.69 785 ARG A O 1
ATOM 6521 N N . ARG A 1 786 ? 14.719 17.801 -12.292 1.00 46.78 786 ARG A N 1
ATOM 6522 C CA . ARG A 1 786 ? 15.887 17.249 -11.558 1.00 46.78 786 ARG A CA 1
ATOM 6523 C C . ARG A 1 786 ? 17.106 16.937 -12.458 1.00 46.78 786 ARG A C 1
ATOM 6525 O O . ARG A 1 786 ? 18.153 16.582 -11.939 1.00 46.78 786 ARG A O 1
ATOM 6532 N N . GLY A 1 787 ? 16.992 17.068 -13.783 1.00 50.84 787 GLY A N 1
ATOM 6533 C CA . GLY A 1 787 ? 17.993 16.620 -14.769 1.00 50.84 787 GLY A CA 1
ATOM 6534 C C . GLY A 1 787 ? 19.192 17.555 -14.965 1.00 50.84 787 GLY A C 1
ATOM 6535 O O . GLY A 1 787 ? 20.165 17.185 -15.620 1.00 50.84 787 GLY A O 1
ATOM 6536 N N . THR A 1 788 ? 19.175 18.752 -14.366 1.00 58.28 788 THR A N 1
ATOM 6537 C CA . THR A 1 788 ? 20.280 19.718 -14.481 1.00 58.28 788 THR A CA 1
ATOM 6538 C C . THR A 1 788 ? 21.594 19.186 -13.921 1.00 58.28 788 THR A C 1
ATOM 6540 O O . THR A 1 788 ? 22.651 19.537 -14.435 1.00 58.28 788 THR A O 1
ATOM 6543 N N . ASP A 1 789 ? 21.548 18.343 -12.888 1.00 61.38 789 ASP A N 1
ATOM 6544 C CA . ASP A 1 789 ? 22.756 17.813 -12.249 1.00 61.38 789 ASP A CA 1
ATOM 6545 C C . ASP A 1 789 ? 23.346 16.625 -13.015 1.00 61.38 789 ASP A C 1
ATOM 6547 O O . ASP A 1 789 ? 24.565 16.532 -13.140 1.00 61.38 789 ASP A O 1
ATOM 6551 N N . ASP A 1 790 ? 22.512 15.776 -13.617 1.00 62.16 790 ASP A N 1
ATOM 6552 C CA . ASP A 1 790 ? 22.984 14.682 -14.471 1.00 62.16 790 ASP A CA 1
ATOM 6553 C C . ASP A 1 790 ? 23.565 15.205 -15.789 1.00 62.16 790 ASP A C 1
ATOM 6555 O O . ASP A 1 790 ? 24.586 14.703 -16.256 1.00 62.16 790 ASP A O 1
ATOM 6559 N N . MET A 1 791 ? 22.993 16.280 -16.342 1.00 66.44 791 MET A N 1
ATOM 6560 C CA . MET A 1 791 ? 23.592 16.986 -17.476 1.00 66.44 791 MET A CA 1
ATOM 6561 C C . MET A 1 791 ? 24.941 17.618 -17.103 1.00 66.44 791 MET A C 1
ATOM 6563 O O . MET A 1 791 ? 25.904 17.485 -17.853 1.00 66.44 791 MET A O 1
ATOM 6567 N N . LYS A 1 792 ? 25.051 18.263 -15.931 1.00 68.75 792 LYS A N 1
ATOM 6568 C CA . LYS A 1 792 ? 26.332 18.808 -15.445 1.00 68.75 792 LYS A CA 1
ATOM 6569 C C . LYS A 1 792 ? 27.385 17.717 -15.258 1.00 68.75 792 LYS A C 1
ATOM 6571 O O . LYS A 1 792 ? 28.525 17.929 -15.651 1.00 68.75 792 LYS A O 1
ATOM 6576 N N . ARG A 1 793 ? 27.012 16.559 -14.701 1.00 70.62 793 ARG A N 1
ATOM 6577 C CA . ARG A 1 793 ? 27.899 15.390 -14.560 1.00 70.62 793 ARG A CA 1
ATOM 6578 C C . ARG A 1 793 ? 28.359 14.858 -15.907 1.00 70.62 793 ARG A C 1
ATOM 6580 O O . ARG A 1 793 ? 29.539 14.599 -16.079 1.00 70.62 793 ARG A O 1
ATOM 6587 N N . PHE A 1 794 ? 27.444 14.745 -16.863 1.00 72.38 794 PHE A N 1
ATOM 6588 C CA . PHE A 1 794 ? 27.753 14.266 -18.204 1.00 72.38 794 PHE A CA 1
ATOM 6589 C C . PHE A 1 794 ? 28.689 15.222 -18.962 1.00 72.38 794 PHE A C 1
ATOM 6591 O O . PHE A 1 794 ? 29.652 14.785 -19.585 1.00 72.38 794 PHE A O 1
ATOM 6598 N N . VAL A 1 795 ? 28.450 16.535 -18.873 1.00 75.75 795 VAL A N 1
ATOM 6599 C CA . VAL A 1 795 ? 29.348 17.551 -19.446 1.00 75.75 795 VAL A CA 1
ATOM 6600 C C . VAL A 1 795 ? 30.708 17.529 -18.745 1.00 75.75 795 VAL A C 1
ATOM 6602 O O . VAL A 1 795 ? 31.732 17.532 -19.420 1.00 75.75 795 VAL A O 1
ATOM 6605 N N . ALA A 1 796 ? 30.736 17.443 -17.412 1.00 76.50 796 ALA A N 1
ATOM 6606 C CA . ALA A 1 796 ? 31.979 17.339 -16.650 1.00 76.50 796 ALA A CA 1
ATOM 6607 C C . ALA A 1 796 ? 32.776 16.070 -17.002 1.00 76.50 796 ALA A C 1
ATOM 6609 O O . ALA A 1 796 ? 33.992 16.142 -17.146 1.00 76.50 796 ALA A O 1
ATOM 6610 N N . GLU A 1 797 ? 32.104 14.932 -17.195 1.00 85.12 797 GLU A N 1
ATOM 6611 C CA . GLU A 1 797 ? 32.719 13.673 -17.630 1.00 85.12 797 GLU A CA 1
ATOM 6612 C C . GLU A 1 797 ? 33.402 13.833 -18.995 1.00 85.12 797 GLU A C 1
ATOM 6614 O O . GLU A 1 797 ? 34.554 13.433 -19.153 1.00 85.12 797 GLU A O 1
ATOM 6619 N N . ILE A 1 798 ? 32.739 14.483 -19.958 1.00 83.25 798 ILE A N 1
ATOM 6620 C CA . ILE A 1 798 ? 33.325 14.779 -21.273 1.00 83.25 798 ILE A CA 1
ATOM 6621 C C . ILE A 1 798 ? 34.555 15.683 -21.140 1.00 83.25 798 ILE A C 1
ATOM 6623 O O . ILE A 1 798 ? 35.596 15.385 -21.722 1.00 83.25 798 ILE A O 1
ATOM 6627 N N . GLU A 1 799 ? 34.458 16.779 -20.387 1.00 84.50 799 GLU A N 1
ATOM 6628 C CA . GLU A 1 799 ? 35.563 17.737 -20.250 1.00 84.50 799 GLU A CA 1
ATOM 6629 C C . GLU A 1 799 ? 36.774 17.140 -19.520 1.00 84.50 799 GLU A C 1
ATOM 6631 O O . GLU A 1 799 ? 37.916 17.395 -19.909 1.00 84.50 799 GLU A O 1
ATOM 6636 N N . ILE A 1 800 ? 36.543 16.279 -18.523 1.00 85.81 800 ILE A N 1
ATOM 6637 C CA . ILE A 1 800 ? 37.606 15.518 -17.861 1.00 85.81 800 ILE A CA 1
ATOM 6638 C C . ILE A 1 800 ? 38.232 14.526 -18.843 1.00 85.81 800 ILE A C 1
ATOM 6640 O O . ILE A 1 800 ? 39.449 14.520 -18.996 1.00 85.81 800 ILE A O 1
ATOM 6644 N N . LEU A 1 801 ? 37.442 13.711 -19.543 1.00 87.25 801 LEU A N 1
ATOM 6645 C CA . LEU A 1 801 ? 38.002 12.695 -20.435 1.00 87.25 801 LEU A CA 1
ATOM 6646 C C . LEU A 1 801 ? 38.782 13.301 -21.617 1.00 87.25 801 LEU A C 1
ATOM 6648 O O . LEU A 1 801 ? 39.820 12.768 -21.994 1.00 87.25 801 LEU A O 1
ATOM 6652 N N . LYS A 1 802 ? 38.360 14.455 -22.152 1.00 85.75 802 LYS A N 1
ATOM 6653 C CA . LYS A 1 802 ? 39.049 15.175 -23.246 1.00 85.75 802 LYS A CA 1
ATOM 6654 C C . LYS A 1 802 ? 40.499 15.569 -22.947 1.00 85.75 802 LYS A C 1
ATOM 6656 O O . LYS A 1 802 ? 41.236 15.927 -23.865 1.00 85.75 802 LYS A O 1
ATOM 6661 N N . ARG A 1 803 ? 40.907 15.618 -21.680 1.00 85.50 803 ARG A N 1
ATOM 6662 C CA . ARG A 1 803 ? 42.266 16.019 -21.273 1.00 85.50 803 ARG A CA 1
ATOM 6663 C C . ARG A 1 803 ? 43.097 14.875 -20.701 1.00 85.50 803 ARG A C 1
ATOM 6665 O O . ARG A 1 803 ? 44.253 15.102 -20.363 1.00 85.50 803 ARG A O 1
ATOM 6672 N N . LEU A 1 804 ? 42.528 13.678 -20.576 1.00 88.19 804 LEU A N 1
ATOM 6673 C CA . LEU A 1 804 ? 43.216 12.518 -20.024 1.00 88.19 804 LEU A CA 1
ATOM 6674 C C . LEU A 1 804 ? 43.706 11.624 -21.160 1.00 88.19 804 LEU A C 1
ATOM 6676 O O . LEU A 1 804 ? 42.913 11.082 -21.921 1.00 88.19 804 LEU A O 1
ATOM 6680 N N . LYS A 1 805 ? 45.025 11.448 -21.248 1.00 88.00 805 LYS A N 1
ATOM 6681 C CA . LYS A 1 805 ? 45.665 10.525 -22.185 1.00 88.00 805 LYS A CA 1
ATOM 6682 C C . LYS A 1 805 ? 46.684 9.677 -21.440 1.00 88.00 805 LYS A C 1
ATOM 6684 O O . LYS A 1 805 ? 47.801 10.111 -21.185 1.00 88.00 805 LYS A O 1
ATOM 6689 N N . HIS A 1 806 ? 46.273 8.471 -21.069 1.00 89.44 806 HIS A N 1
ATOM 6690 C CA . HIS A 1 806 ? 47.116 7.518 -20.359 1.00 89.44 806 HIS A CA 1
ATOM 6691 C C . HIS A 1 806 ? 46.710 6.093 -20.726 1.00 89.44 806 HIS A C 1
ATOM 6693 O O . HIS A 1 806 ? 45.527 5.798 -20.855 1.00 89.44 806 HIS A O 1
ATOM 6699 N N . ARG A 1 807 ? 47.681 5.182 -20.840 1.00 89.38 807 ARG A N 1
ATOM 6700 C CA . ARG A 1 807 ? 47.455 3.792 -21.282 1.00 89.38 807 ARG A CA 1
ATOM 6701 C C . ARG A 1 807 ? 46.457 3.004 -20.419 1.00 89.38 807 ARG A C 1
ATOM 6703 O O . ARG A 1 807 ? 45.840 2.062 -20.900 1.00 89.38 807 ARG A O 1
ATOM 6710 N N . HIS A 1 808 ? 46.315 3.391 -19.154 1.00 93.06 808 HIS A N 1
ATOM 6711 C CA . HIS A 1 808 ? 45.425 2.770 -18.165 1.00 93.06 808 HIS A CA 1
ATOM 6712 C C . HIS A 1 808 ? 44.203 3.641 -17.813 1.00 93.06 808 HIS A C 1
ATOM 6714 O O . HIS A 1 808 ? 43.626 3.507 -16.736 1.00 93.06 808 HIS A O 1
ATOM 6720 N N . VAL A 1 809 ? 43.817 4.565 -18.692 1.00 92.38 809 VAL A N 1
ATOM 6721 C CA . VAL A 1 809 ? 42.590 5.366 -18.588 1.00 92.38 809 VAL A CA 1
ATOM 6722 C C . VAL A 1 809 ? 41.872 5.279 -19.931 1.00 92.38 809 VAL A C 1
ATOM 6724 O O . VAL A 1 809 ? 42.522 5.317 -20.972 1.00 92.38 809 VAL A O 1
ATOM 6727 N N . VAL A 1 810 ? 40.549 5.123 -19.926 1.00 91.19 810 VAL A N 1
ATOM 6728 C CA . VAL A 1 810 ? 39.782 5.079 -21.179 1.00 91.19 810 VAL A CA 1
ATOM 6729 C C . VAL A 1 810 ? 39.903 6.386 -21.962 1.00 91.19 810 VAL A C 1
ATOM 6731 O O . VAL A 1 810 ? 39.811 7.475 -21.398 1.00 91.19 810 VAL A O 1
ATOM 6734 N N . GLU A 1 811 ? 40.093 6.270 -23.272 1.00 88.62 811 GLU A N 1
ATOM 6735 C CA . GLU A 1 811 ? 40.242 7.406 -24.172 1.00 88.62 811 GLU A CA 1
ATOM 6736 C C . GLU A 1 811 ? 38.875 7.868 -24.685 1.00 88.62 811 GLU A C 1
ATOM 6738 O O . GLU A 1 811 ? 38.047 7.064 -25.134 1.00 88.62 811 GLU A O 1
ATOM 6743 N N . PHE A 1 812 ? 38.641 9.179 -24.638 1.00 89.62 812 PHE A N 1
ATOM 6744 C CA . PHE A 1 812 ? 37.481 9.804 -25.263 1.00 89.62 812 PHE A CA 1
ATOM 6745 C C . PHE A 1 812 ? 37.705 9.977 -26.758 1.00 89.62 812 PHE A C 1
ATOM 6747 O O . PHE A 1 812 ? 38.669 10.601 -27.186 1.00 89.62 812 PHE A O 1
ATOM 6754 N N . VAL A 1 813 ? 36.766 9.462 -27.546 1.00 87.94 813 VAL A N 1
ATOM 6755 C CA . VAL A 1 813 ? 36.810 9.527 -29.010 1.00 87.94 813 VAL A CA 1
ATOM 6756 C C . VAL A 1 813 ? 35.917 10.648 -29.530 1.00 87.94 813 VAL A C 1
ATOM 6758 O O . VAL A 1 813 ? 36.307 11.347 -30.455 1.00 87.94 813 VAL A O 1
ATOM 6761 N N . GLY A 1 814 ? 34.737 10.842 -28.934 1.00 88.44 814 GLY A N 1
ATOM 6762 C CA . GLY A 1 814 ? 33.758 11.830 -29.388 1.00 88.44 814 GLY A CA 1
ATOM 6763 C C . GLY A 1 814 ? 32.462 11.803 -28.590 1.00 88.44 814 GLY A C 1
ATOM 6764 O O . GLY A 1 814 ? 32.230 10.916 -27.768 1.00 88.44 814 GLY A O 1
ATOM 6765 N N . SER A 1 815 ? 31.581 12.774 -28.830 1.00 88.94 815 SER A N 1
ATOM 6766 C CA . SER A 1 815 ? 30.259 12.800 -28.193 1.00 88.94 815 SER A CA 1
ATOM 6767 C C . SER A 1 815 ? 29.179 13.279 -29.149 1.00 88.94 815 SER A C 1
ATOM 6769 O O . SER A 1 815 ? 29.455 13.947 -30.139 1.00 88.94 815 SER A O 1
ATOM 6771 N N . TYR A 1 816 ? 27.928 12.936 -28.870 1.00 88.75 816 TYR A N 1
ATOM 6772 C CA . TYR A 1 816 ? 26.817 13.388 -29.694 1.00 88.75 816 TYR A CA 1
ATOM 6773 C C . TYR A 1 816 ? 25.529 13.565 -28.908 1.00 88.75 816 TYR A C 1
ATOM 6775 O O . TYR A 1 816 ? 25.355 13.008 -27.826 1.00 88.75 816 TYR A O 1
ATOM 6783 N N . THR A 1 817 ? 24.596 14.290 -29.509 1.00 84.94 817 THR A N 1
ATOM 6784 C CA . THR A 1 817 ? 23.211 14.393 -29.063 1.00 84.94 817 THR A CA 1
ATOM 6785 C C . THR A 1 817 ? 22.293 14.025 -30.224 1.00 84.94 817 THR A C 1
ATOM 6787 O O . THR A 1 817 ? 22.290 14.711 -31.240 1.00 84.94 817 THR A O 1
ATOM 6790 N N . ASP A 1 818 ? 21.501 12.963 -30.075 1.00 85.19 818 ASP A N 1
ATOM 6791 C CA . ASP A 1 818 ? 20.410 12.591 -30.993 1.00 85.19 818 ASP A CA 1
ATOM 6792 C C . ASP A 1 818 ? 19.043 12.926 -30.344 1.00 85.19 818 ASP A C 1
ATOM 6794 O O . ASP A 1 818 ? 19.017 13.413 -29.215 1.00 85.19 818 ASP A O 1
ATOM 6798 N N . PRO A 1 819 ? 17.875 12.733 -30.979 1.00 80.44 819 PRO A N 1
ATOM 6799 C CA . PRO A 1 819 ? 16.581 13.091 -30.371 1.00 80.44 819 PRO A CA 1
ATOM 6800 C C . PRO A 1 819 ? 16.226 12.343 -29.078 1.00 80.44 819 PRO A C 1
ATOM 6802 O O . PRO A 1 819 ? 15.405 12.815 -28.293 1.00 80.44 819 PRO A O 1
ATOM 6805 N N . LYS A 1 820 ? 16.817 11.171 -28.849 1.00 82.06 820 LYS A N 1
ATOM 6806 C CA . LYS A 1 820 ? 16.514 10.269 -27.736 1.00 82.06 820 LYS A CA 1
ATOM 6807 C C . LYS A 1 820 ? 17.636 10.217 -26.698 1.00 82.06 820 LYS A C 1
ATOM 6809 O O . LYS A 1 820 ? 17.344 10.061 -25.511 1.00 82.06 820 LYS A O 1
ATOM 6814 N N . TYR A 1 821 ? 18.890 10.365 -27.109 1.00 87.06 821 TYR A N 1
ATOM 6815 C CA . TYR A 1 821 ? 20.063 10.129 -26.279 1.00 87.06 821 TYR A CA 1
ATOM 6816 C C . TYR A 1 821 ? 21.119 11.224 -26.406 1.00 87.06 821 TYR A C 1
ATOM 6818 O O . TYR A 1 821 ? 21.267 11.868 -27.441 1.00 87.06 821 TYR A O 1
ATOM 6826 N N . ILE A 1 822 ? 21.896 11.370 -25.339 1.00 86.00 822 ILE A N 1
ATOM 6827 C CA . ILE A 1 822 ? 23.227 11.967 -25.370 1.00 86.00 822 ILE A CA 1
ATOM 6828 C C . ILE A 1 822 ? 24.230 10.814 -25.262 1.00 86.00 822 ILE A C 1
ATOM 6830 O O . ILE A 1 822 ? 24.041 9.913 -24.440 1.00 86.00 822 ILE A O 1
ATOM 6834 N N . GLY A 1 823 ? 25.246 10.788 -26.122 1.00 88.75 823 GLY A N 1
ATOM 6835 C CA . GLY A 1 823 ? 26.192 9.682 -26.238 1.00 88.75 823 GLY A CA 1
ATOM 6836 C C . GLY A 1 823 ? 27.655 10.104 -26.120 1.00 88.75 823 GLY A C 1
ATOM 6837 O O . GLY A 1 823 ? 28.035 11.161 -26.613 1.00 88.75 823 GLY A O 1
ATOM 6838 N N . ILE A 1 824 ? 28.470 9.249 -25.501 1.00 90.31 824 ILE A N 1
ATOM 6839 C CA . ILE A 1 824 ? 29.937 9.340 -25.414 1.00 90.31 824 ILE A CA 1
ATOM 6840 C C . ILE A 1 824 ? 30.522 8.117 -26.123 1.00 90.31 824 ILE A C 1
ATOM 6842 O O . ILE A 1 824 ? 30.080 6.993 -25.869 1.00 90.31 824 ILE A O 1
ATOM 6846 N N . ILE A 1 825 ? 31.496 8.337 -27.003 1.00 90.50 825 ILE A N 1
ATOM 6847 C CA . ILE A 1 825 ? 32.260 7.311 -27.716 1.00 90.50 825 ILE A CA 1
ATOM 6848 C C . ILE A 1 825 ? 33.636 7.198 -27.063 1.00 90.50 825 ILE A C 1
ATOM 6850 O O . ILE A 1 825 ? 34.298 8.209 -26.826 1.00 90.50 825 ILE A O 1
ATOM 6854 N N . MET A 1 826 ? 34.046 5.972 -26.760 1.00 91.38 826 MET A N 1
ATOM 6855 C CA . MET A 1 826 ? 35.248 5.657 -25.995 1.00 91.38 826 MET A CA 1
ATOM 6856 C C . MET A 1 826 ? 36.005 4.469 -26.597 1.00 91.38 826 MET A C 1
ATOM 6858 O O . MET A 1 826 ? 35.407 3.594 -27.234 1.00 91.38 826 MET A O 1
ATOM 6862 N N . SER A 1 827 ? 37.313 4.428 -26.355 1.00 88.12 827 SER A N 1
ATOM 6863 C CA . SER A 1 827 ? 38.236 3.372 -26.788 1.00 88.12 827 SER A CA 1
ATOM 6864 C C . SER A 1 827 ? 39.253 3.060 -25.677 1.00 88.12 827 SER A C 1
ATOM 6866 O O . SER A 1 827 ? 39.619 3.978 -24.942 1.00 88.12 827 SER A O 1
ATOM 6868 N N . PRO A 1 828 ? 39.754 1.818 -25.531 1.00 88.56 828 PRO A N 1
ATOM 6869 C CA . PRO A 1 828 ? 39.366 0.587 -26.230 1.00 88.56 828 PRO A CA 1
ATOM 6870 C C . PRO A 1 828 ? 38.091 -0.062 -25.651 1.00 88.56 828 PRO A C 1
ATOM 6872 O O . PRO A 1 828 ? 37.555 0.374 -24.633 1.00 88.56 828 PRO A O 1
ATOM 6875 N N . ILE A 1 829 ? 37.601 -1.130 -26.293 1.00 86.81 829 ILE A N 1
ATOM 6876 C CA . ILE A 1 829 ? 36.593 -2.036 -25.712 1.00 86.81 829 ILE A CA 1
ATOM 6877 C C . ILE A 1 829 ? 37.321 -3.159 -24.980 1.00 86.81 829 ILE A C 1
ATOM 6879 O O . ILE A 1 829 ? 38.120 -3.861 -25.594 1.00 86.81 829 ILE A O 1
ATOM 6883 N N . ALA A 1 830 ? 37.001 -3.351 -23.705 1.00 85.31 830 ALA A N 1
ATOM 6884 C CA . ALA A 1 830 ? 37.589 -4.407 -22.893 1.00 85.31 830 ALA A CA 1
ATOM 6885 C C . ALA A 1 830 ? 36.783 -5.712 -22.910 1.00 85.31 830 ALA A C 1
ATOM 6887 O O . ALA A 1 830 ? 35.602 -5.724 -23.267 1.00 85.31 830 ALA A O 1
ATOM 6888 N N . GLN A 1 831 ? 37.424 -6.806 -22.492 1.00 83.81 831 GLN A N 1
ATOM 6889 C CA . GLN A 1 831 ? 36.799 -8.127 -22.368 1.00 83.81 831 GLN A CA 1
ATOM 6890 C C . GLN A 1 831 ? 35.770 -8.179 -21.234 1.00 83.81 831 GLN A C 1
ATOM 6892 O O . GLN A 1 831 ? 34.701 -8.760 -21.410 1.00 83.81 831 GLN A O 1
ATOM 6897 N N . MET A 1 832 ? 36.097 -7.591 -20.081 1.00 87.06 832 MET A N 1
ATOM 6898 C CA . MET A 1 832 ? 35.240 -7.550 -18.893 1.00 87.06 832 MET A CA 1
ATOM 6899 C C . MET A 1 832 ? 35.702 -6.458 -17.919 1.00 87.06 832 MET A C 1
ATOM 6901 O O . MET A 1 832 ? 36.724 -5.812 -18.144 1.00 87.06 832 MET A O 1
ATOM 6905 N N . ASP A 1 833 ? 34.958 -6.246 -16.837 1.00 91.19 833 ASP A N 1
ATOM 6906 C CA . ASP A 1 833 ? 35.412 -5.449 -15.696 1.00 91.19 833 ASP A CA 1
ATOM 6907 C C . ASP A 1 833 ? 36.184 -6.301 -14.669 1.00 91.19 833 ASP A C 1
ATOM 6909 O O . ASP A 1 833 ? 36.180 -7.536 -14.710 1.00 91.19 833 ASP A O 1
ATOM 6913 N N . LEU A 1 834 ? 36.873 -5.642 -13.737 1.00 92.19 834 LEU A N 1
ATOM 6914 C CA . LEU A 1 834 ? 37.682 -6.299 -12.716 1.00 92.19 834 LEU A CA 1
ATOM 6915 C C . LEU A 1 834 ? 36.811 -7.089 -11.728 1.00 92.19 834 LEU A C 1
ATOM 6917 O O . LEU A 1 834 ? 37.291 -8.070 -11.171 1.00 92.19 834 LEU A O 1
ATOM 6921 N N . ALA A 1 835 ? 35.540 -6.722 -11.519 1.00 90.81 835 ALA A N 1
ATOM 6922 C CA . ALA A 1 835 ? 34.648 -7.490 -10.646 1.00 90.81 835 ALA A CA 1
ATOM 6923 C C . ALA A 1 835 ? 34.378 -8.881 -11.238 1.00 90.81 835 ALA A C 1
ATOM 6925 O O . ALA A 1 835 ? 34.536 -9.893 -10.553 1.00 90.81 835 ALA A O 1
ATOM 6926 N N . ALA A 1 836 ? 34.025 -8.928 -12.525 1.00 88.12 836 ALA A N 1
ATOM 6927 C CA . ALA A 1 836 ? 33.833 -10.160 -13.278 1.00 88.12 836 ALA A CA 1
ATOM 6928 C C . ALA A 1 836 ? 35.137 -10.966 -13.375 1.00 88.12 836 ALA A C 1
ATOM 6930 O O . ALA A 1 836 ? 35.118 -12.183 -13.187 1.00 88.12 836 ALA A O 1
ATOM 6931 N N . TYR A 1 837 ? 36.270 -10.287 -13.582 1.00 88.25 837 TYR A N 1
ATOM 6932 C CA . TYR A 1 837 ? 37.586 -10.923 -13.611 1.00 88.25 837 TYR A CA 1
ATOM 6933 C C . TYR A 1 837 ? 37.925 -11.608 -12.278 1.00 88.25 837 TYR A C 1
ATOM 6935 O O . TYR A 1 837 ? 38.257 -12.791 -12.259 1.00 88.25 837 TYR A O 1
ATOM 6943 N N . LEU A 1 838 ? 37.774 -10.907 -11.147 1.00 88.56 838 LEU A N 1
ATOM 6944 C CA . LEU A 1 838 ? 38.034 -11.459 -9.810 1.00 88.56 838 LEU A CA 1
ATOM 6945 C C . LEU A 1 838 ? 37.060 -12.587 -9.433 1.00 88.56 838 LEU A C 1
ATOM 6947 O O . LEU A 1 838 ? 37.429 -13.473 -8.668 1.00 88.56 838 LEU A O 1
ATOM 6951 N N . ALA A 1 839 ? 35.834 -12.576 -9.963 1.00 85.12 839 ALA A N 1
ATOM 6952 C CA . ALA A 1 839 ? 34.862 -13.648 -9.748 1.00 85.12 839 ALA A CA 1
ATOM 6953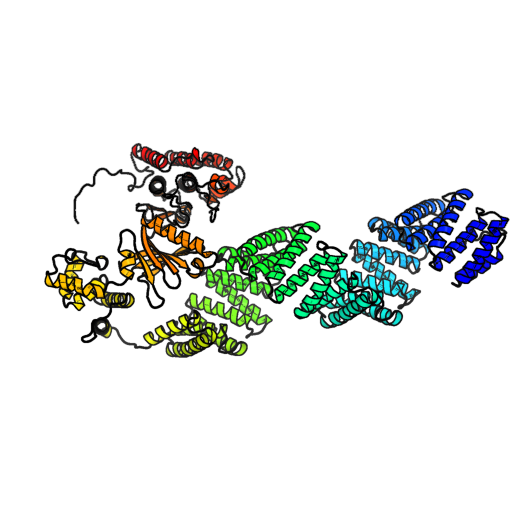 C C . ALA A 1 839 ? 35.205 -14.937 -10.516 1.00 85.12 839 ALA A C 1
ATOM 6955 O O . ALA A 1 839 ? 34.866 -16.026 -10.054 1.00 85.12 839 ALA A O 1
ATOM 6956 N N . CYS A 1 840 ? 35.864 -14.815 -11.671 1.00 73.88 840 CYS A N 1
ATOM 6957 C CA . CYS A 1 840 ? 36.273 -15.950 -12.501 1.00 73.88 840 CYS A CA 1
ATOM 6958 C C . CYS A 1 840 ? 37.671 -16.488 -12.152 1.00 73.88 840 CYS A C 1
ATOM 6960 O O . CYS A 1 840 ? 38.033 -17.563 -12.623 1.00 73.88 840 CYS A O 1
ATOM 6962 N N . ALA A 1 841 ? 38.455 -15.750 -11.363 1.00 60.97 841 ALA A N 1
ATOM 6963 C CA . ALA A 1 841 ? 39.858 -16.051 -11.123 1.00 60.97 841 ALA A CA 1
ATOM 6964 C C . ALA A 1 841 ? 40.086 -17.139 -10.055 1.00 60.97 841 ALA A C 1
ATOM 6966 O O . ALA A 1 841 ? 39.602 -17.037 -8.927 1.00 60.97 841 ALA A O 1
ATOM 6967 N N . ASP A 1 842 ? 40.899 -18.148 -10.392 1.00 59.50 842 ASP A N 1
ATOM 6968 C CA . ASP A 1 842 ? 41.528 -19.072 -9.438 1.00 59.50 842 ASP A CA 1
ATOM 6969 C C . ASP A 1 842 ? 43.016 -18.709 -9.210 1.00 59.50 842 ASP A C 1
ATOM 6971 O O . ASP A 1 842 ? 43.652 -18.070 -10.051 1.00 59.50 842 ASP A O 1
ATOM 6975 N N . ALA A 1 843 ? 43.600 -19.090 -8.064 1.00 53.00 843 ALA A N 1
ATOM 6976 C CA . ALA A 1 843 ? 44.989 -18.733 -7.719 1.00 53.00 843 ALA A CA 1
ATOM 6977 C C . ALA A 1 843 ? 46.063 -19.373 -8.621 1.00 53.00 843 ALA A C 1
ATOM 6979 O O . ALA A 1 843 ? 47.229 -18.985 -8.553 1.00 53.00 843 ALA A O 1
ATOM 6980 N N . SER A 1 844 ? 45.691 -20.340 -9.461 1.00 53.09 844 SER A N 1
ATOM 6981 C CA . SER A 1 844 ? 46.587 -21.020 -10.398 1.00 53.09 844 SER A CA 1
ATOM 6982 C C . SER A 1 844 ? 46.649 -20.361 -11.784 1.00 53.09 844 SER A C 1
ATOM 6984 O O . SER A 1 844 ? 47.627 -20.601 -12.491 1.00 53.09 844 SER A O 1
ATOM 6986 N N . ASN A 1 845 ? 45.679 -19.512 -12.162 1.00 54.31 845 ASN A N 1
ATOM 6987 C CA . ASN A 1 845 ? 45.476 -19.093 -13.560 1.00 54.31 845 ASN A CA 1
ATOM 6988 C C . ASN A 1 845 ? 45.675 -17.603 -13.901 1.00 54.31 845 ASN A C 1
ATOM 6990 O O . ASN A 1 845 ? 45.472 -17.238 -15.054 1.00 54.31 845 ASN A O 1
ATOM 6994 N N . HIS A 1 846 ? 46.094 -16.730 -12.975 1.00 64.62 846 HIS A N 1
ATOM 6995 C CA . HIS A 1 846 ? 46.113 -15.276 -13.244 1.00 64.62 846 HIS A CA 1
ATOM 6996 C C . HIS A 1 846 ? 47.369 -14.558 -12.734 1.00 64.62 846 HIS A C 1
ATOM 6998 O O . HIS A 1 846 ? 47.289 -13.632 -11.921 1.00 64.62 846 HIS A O 1
ATOM 7004 N N . GLN A 1 847 ? 48.551 -14.966 -13.215 1.00 63.41 847 GLN A N 1
ATOM 7005 C CA . GLN A 1 847 ? 49.823 -14.313 -12.863 1.00 63.41 847 GLN A CA 1
ATOM 7006 C C . GLN A 1 847 ? 49.836 -12.813 -13.218 1.00 63.41 847 GLN A C 1
ATOM 7008 O O . GLN A 1 847 ? 50.468 -12.032 -12.503 1.00 63.41 847 GLN A O 1
ATOM 7013 N N . GLU A 1 848 ? 49.081 -12.376 -14.236 1.00 77.75 848 GLU A N 1
ATOM 7014 C CA . GLU A 1 848 ? 48.958 -10.955 -14.581 1.00 77.75 848 GLU A CA 1
ATOM 7015 C C . GLU A 1 848 ? 48.272 -10.096 -13.503 1.00 77.75 848 GLU A C 1
ATOM 7017 O O . GLU A 1 848 ? 48.531 -8.895 -13.453 1.00 77.75 848 GLU A O 1
ATOM 7022 N N . LEU A 1 849 ? 47.471 -10.665 -12.589 1.00 86.00 849 LEU A N 1
ATOM 7023 C CA . LEU A 1 849 ? 46.762 -9.889 -11.556 1.00 86.00 849 LEU A CA 1
ATOM 7024 C C . LEU A 1 849 ? 47.732 -9.137 -10.625 1.00 86.00 849 LEU A C 1
ATOM 7026 O O . LEU A 1 849 ? 47.426 -8.040 -10.156 1.00 86.00 849 LEU A O 1
ATOM 7030 N N . ARG A 1 850 ? 48.941 -9.681 -10.413 1.00 85.31 850 ARG A N 1
ATOM 7031 C CA . ARG A 1 850 ? 50.023 -9.003 -9.674 1.00 85.31 850 ARG A CA 1
ATOM 7032 C C . ARG A 1 850 ? 50.495 -7.731 -10.376 1.00 85.31 850 ARG A C 1
ATOM 7034 O O . ARG A 1 850 ? 50.849 -6.764 -9.712 1.00 85.31 850 ARG A O 1
ATOM 7041 N N . THR A 1 851 ? 50.452 -7.693 -11.702 1.00 87.44 851 THR A N 1
ATOM 7042 C CA . THR A 1 851 ? 50.905 -6.535 -12.482 1.00 87.44 851 THR A CA 1
ATOM 7043 C C . THR A 1 851 ? 49.938 -5.349 -12.398 1.00 87.44 851 THR A C 1
ATOM 7045 O O . THR A 1 851 ? 50.329 -4.206 -12.639 1.00 87.44 851 THR A O 1
ATOM 7048 N N . PHE A 1 852 ? 48.677 -5.594 -12.018 1.00 91.62 852 PHE A N 1
ATOM 7049 C CA . PHE A 1 852 ? 47.637 -4.565 -11.975 1.00 91.62 852 PHE A CA 1
ATOM 7050 C C . PHE A 1 852 ? 47.840 -3.565 -10.833 1.00 91.62 852 PHE A C 1
ATOM 7052 O O . PHE A 1 852 ? 47.412 -2.422 -10.969 1.00 91.62 852 PHE A O 1
ATOM 7059 N N . PHE A 1 853 ? 48.526 -3.942 -9.746 1.00 92.06 853 PHE A N 1
ATOM 7060 C CA . PHE A 1 853 ? 48.807 -3.035 -8.625 1.00 92.06 853 PHE A CA 1
ATOM 7061 C C . PHE A 1 853 ? 49.571 -1.791 -9.096 1.00 92.06 853 PHE A C 1
ATOM 7063 O O . PHE A 1 853 ? 49.132 -0.663 -8.877 1.00 92.06 853 PHE A O 1
ATOM 7070 N N . GLY A 1 854 ? 50.681 -1.986 -9.809 1.00 90.56 854 GLY A N 1
ATOM 7071 C CA . GLY A 1 854 ? 51.494 -0.903 -10.352 1.00 90.56 854 GLY A CA 1
ATOM 7072 C C . GLY A 1 854 ? 50.798 -0.139 -11.473 1.00 90.56 854 GLY A C 1
ATOM 7073 O O . GLY A 1 854 ? 50.851 1.089 -11.491 1.00 90.56 854 GLY A O 1
ATOM 7074 N N . CYS A 1 855 ? 50.088 -0.837 -12.367 1.00 92.31 855 CYS A N 1
ATOM 7075 C CA . CYS A 1 855 ? 49.342 -0.195 -13.454 1.00 92.31 855 CYS A CA 1
ATOM 7076 C C . CYS A 1 855 ? 48.236 0.737 -12.924 1.00 92.31 855 CYS A C 1
ATOM 7078 O O . CYS A 1 855 ? 48.122 1.873 -13.384 1.00 92.31 855 CYS A O 1
ATOM 7080 N N . LEU A 1 856 ? 47.460 0.299 -11.923 1.00 95.50 856 LEU A N 1
ATOM 7081 C CA . LEU A 1 856 ? 46.417 1.115 -11.289 1.00 95.50 856 LEU A CA 1
ATOM 7082 C C . LEU A 1 856 ? 47.004 2.252 -10.450 1.00 95.50 856 LEU A C 1
ATOM 7084 O O . LEU A 1 856 ? 46.472 3.360 -10.485 1.00 95.50 856 LEU A O 1
ATOM 7088 N N . ALA A 1 857 ? 48.105 2.012 -9.730 1.00 94.81 857 ALA A N 1
ATOM 7089 C CA . ALA A 1 857 ? 48.780 3.055 -8.960 1.00 94.81 857 ALA A CA 1
ATOM 7090 C C . ALA A 1 857 ? 49.320 4.173 -9.866 1.00 94.81 857 ALA A C 1
ATOM 7092 O O . ALA A 1 857 ? 49.071 5.342 -9.584 1.00 94.81 857 ALA A O 1
ATOM 7093 N N . ARG A 1 858 ? 49.967 3.832 -10.993 1.00 93.06 858 ARG A N 1
ATOM 7094 C CA . ARG A 1 858 ? 50.424 4.816 -11.993 1.00 93.06 858 ARG A CA 1
ATOM 7095 C C . ARG A 1 858 ? 49.272 5.540 -12.681 1.00 93.06 858 ARG A C 1
ATOM 7097 O O . ARG A 1 858 ? 49.352 6.740 -12.913 1.00 93.06 858 ARG A O 1
ATOM 7104 N N . ALA A 1 859 ? 48.184 4.834 -12.987 1.00 94.44 859 ALA A N 1
ATOM 7105 C CA . ALA A 1 859 ? 46.992 5.470 -13.537 1.00 94.44 859 ALA A CA 1
ATOM 7106 C C . ALA A 1 859 ? 46.401 6.492 -12.554 1.00 94.44 859 ALA A C 1
ATOM 7108 O O . ALA A 1 859 ? 46.025 7.588 -12.958 1.00 94.44 859 ALA A O 1
ATOM 7109 N N . LEU A 1 860 ? 46.348 6.155 -11.262 1.00 95.69 860 LEU A N 1
ATOM 7110 C CA . LEU A 1 860 ? 45.847 7.058 -10.232 1.00 95.69 860 LEU A CA 1
ATOM 7111 C C . LEU A 1 860 ? 46.800 8.238 -9.980 1.00 95.69 860 LEU A C 1
ATOM 7113 O O . LEU A 1 860 ? 46.328 9.356 -9.788 1.00 95.69 860 LEU A O 1
ATOM 7117 N N . GLU A 1 861 ? 48.116 8.006 -10.028 1.00 95.12 861 GLU A N 1
ATOM 7118 C CA . GLU A 1 861 ? 49.148 9.052 -9.998 1.00 95.12 861 GLU A CA 1
ATOM 7119 C C . GLU A 1 861 ? 48.924 10.055 -11.132 1.00 95.12 861 GLU A C 1
ATOM 7121 O O . GLU A 1 861 ? 48.735 11.240 -10.861 1.00 95.12 861 GLU A O 1
ATOM 7126 N N . PHE A 1 862 ? 48.800 9.566 -12.369 1.00 94.31 862 PHE A N 1
ATOM 7127 C CA . PHE A 1 862 ? 48.500 10.388 -13.539 1.00 94.31 862 PHE A CA 1
ATOM 7128 C C . PHE A 1 862 ? 47.224 11.226 -13.355 1.00 94.31 862 PHE A C 1
ATOM 7130 O O . PHE A 1 862 ? 47.228 12.428 -13.633 1.00 94.31 862 PHE A O 1
ATOM 7137 N N . LEU A 1 863 ? 46.132 10.628 -12.856 1.00 92.94 863 LEU A N 1
ATOM 7138 C CA . LEU A 1 863 ? 44.888 11.360 -12.588 1.00 92.94 863 LEU A CA 1
ATOM 7139 C C . LEU A 1 863 ? 45.102 12.483 -11.564 1.00 92.94 863 LEU A C 1
ATOM 7141 O O . LEU A 1 863 ? 44.635 13.605 -11.770 1.00 92.94 863 LEU A O 1
ATOM 7145 N N . HIS A 1 864 ? 45.816 12.201 -10.473 1.00 93.06 864 HIS A N 1
ATOM 7146 C CA . HIS A 1 864 ? 46.068 13.176 -9.411 1.00 93.06 864 HIS A CA 1
ATOM 7147 C C . HIS A 1 864 ? 47.001 14.309 -9.872 1.00 93.06 864 HIS A C 1
ATOM 7149 O O . HIS A 1 864 ? 46.735 15.463 -9.531 1.00 93.06 864 HIS A O 1
ATOM 7155 N N . GLU A 1 865 ? 48.013 14.027 -10.702 1.00 90.62 865 GLU A N 1
ATOM 7156 C CA . GLU A 1 865 ? 48.877 15.033 -11.351 1.00 90.62 865 GLU A CA 1
ATOM 7157 C C . GLU A 1 865 ? 48.088 15.962 -12.282 1.00 90.62 865 GLU A C 1
ATOM 7159 O O . GLU A 1 865 ? 48.278 17.180 -12.270 1.00 90.62 865 GLU A O 1
ATOM 7164 N N . HIS A 1 866 ? 47.119 15.407 -13.014 1.00 89.94 866 HIS A N 1
ATOM 7165 C CA . HIS A 1 866 ? 46.210 16.155 -13.890 1.00 89.94 866 HIS A CA 1
ATOM 7166 C C . HIS A 1 866 ? 45.033 16.792 -13.139 1.00 89.94 866 HIS A C 1
ATOM 7168 O O . HIS A 1 866 ? 44.054 17.228 -13.750 1.00 89.94 866 HIS A O 1
ATOM 7174 N N . ARG A 1 867 ? 45.120 16.864 -11.805 1.00 88.00 867 ARG A N 1
ATOM 7175 C CA . ARG A 1 867 ? 44.109 17.454 -10.922 1.00 88.00 867 ARG A CA 1
ATOM 7176 C C . ARG A 1 867 ? 42.707 16.862 -11.118 1.00 88.00 867 ARG A C 1
ATOM 7178 O O . ARG A 1 867 ? 41.702 17.574 -11.094 1.00 88.00 867 ARG A O 1
ATOM 7185 N N . VAL A 1 868 ? 42.630 15.544 -11.286 1.00 88.31 868 VAL A N 1
ATOM 7186 C CA . VAL A 1 868 ? 41.382 14.779 -11.377 1.00 88.31 868 VAL A CA 1
ATOM 7187 C C . VAL A 1 868 ? 41.278 13.822 -10.198 1.00 88.31 868 VAL A C 1
ATOM 7189 O O . VAL A 1 868 ? 42.172 13.025 -9.937 1.00 88.31 868 VAL A O 1
ATOM 7192 N N . ARG A 1 869 ? 40.142 13.870 -9.497 1.00 88.25 869 ARG A N 1
ATOM 7193 C CA . ARG A 1 869 ? 39.747 12.819 -8.544 1.00 88.25 869 ARG A CA 1
ATOM 7194 C C . ARG A 1 869 ? 38.707 11.925 -9.187 1.00 88.25 869 ARG A C 1
ATOM 7196 O O . ARG A 1 869 ? 37.695 12.444 -9.657 1.00 88.25 869 ARG A O 1
ATOM 7203 N N . HIS A 1 870 ? 38.931 10.614 -9.161 1.00 90.12 870 HIS A N 1
ATOM 7204 C CA . HIS A 1 870 ? 38.058 9.647 -9.827 1.00 90.12 870 HIS A CA 1
ATOM 7205 C C . HIS A 1 870 ? 36.693 9.565 -9.140 1.00 90.12 870 HIS A C 1
ATOM 7207 O O . HIS A 1 870 ? 35.651 9.575 -9.791 1.00 90.12 870 HIS A O 1
ATOM 7213 N N . LYS A 1 871 ? 36.689 9.555 -7.803 1.00 87.69 871 LYS A N 1
ATOM 7214 C CA . LYS A 1 871 ? 35.509 9.582 -6.936 1.00 87.69 871 LYS A CA 1
ATOM 7215 C C . LYS A 1 871 ? 34.609 8.330 -6.909 1.00 87.69 871 LYS A C 1
ATOM 7217 O O . LYS A 1 871 ? 33.830 8.185 -5.966 1.00 87.69 871 LYS A O 1
ATOM 7222 N N . ASP A 1 872 ? 34.735 7.398 -7.842 1.00 88.69 872 ASP A N 1
ATOM 7223 C CA . ASP A 1 872 ? 34.005 6.113 -7.790 1.00 88.69 872 ASP A CA 1
ATOM 7224 C C . ASP A 1 872 ? 34.891 4.923 -8.189 1.00 88.69 872 ASP A C 1
ATOM 7226 O O . ASP A 1 872 ? 34.579 4.175 -9.111 1.00 88.69 872 ASP A O 1
ATOM 7230 N N . ILE A 1 873 ? 36.052 4.784 -7.539 1.00 93.69 873 ILE A N 1
ATOM 7231 C CA . ILE A 1 873 ? 36.948 3.640 -7.768 1.00 93.69 873 ILE A CA 1
ATOM 7232 C C . ILE A 1 873 ? 36.339 2.393 -7.124 1.00 93.69 873 ILE A C 1
ATOM 7234 O O . ILE A 1 873 ? 36.156 2.332 -5.908 1.00 93.69 873 ILE A O 1
ATOM 7238 N N . LYS A 1 874 ? 36.042 1.400 -7.959 1.00 93.38 874 LYS A N 1
ATOM 7239 C CA . LYS A 1 874 ? 35.546 0.068 -7.595 1.00 93.38 874 LYS A CA 1
ATOM 7240 C C . LYS A 1 874 ? 35.851 -0.906 -8.741 1.00 93.38 874 LYS A C 1
ATOM 7242 O O . LYS A 1 874 ? 36.042 -0.437 -9.864 1.00 93.38 874 LYS A O 1
ATOM 7247 N N . PRO A 1 875 ? 35.835 -2.232 -8.527 1.00 93.62 875 PRO A N 1
ATOM 7248 C CA . PRO A 1 875 ? 36.191 -3.195 -9.567 1.00 93.62 875 PRO A CA 1
ATOM 7249 C C . PRO A 1 875 ? 35.303 -3.104 -10.817 1.00 93.62 875 PRO A C 1
ATOM 7251 O O . PRO A 1 875 ? 35.799 -3.251 -11.925 1.00 93.62 875 PRO A O 1
ATOM 7254 N N . GLY A 1 876 ? 34.018 -2.762 -10.668 1.00 89.25 876 GLY A N 1
ATOM 7255 C CA . GLY A 1 876 ? 33.115 -2.544 -11.811 1.00 89.25 876 GLY A CA 1
ATOM 7256 C C . GLY A 1 876 ? 33.455 -1.326 -12.689 1.00 89.25 876 GLY A C 1
ATOM 7257 O O . GLY A 1 876 ? 32.978 -1.244 -13.813 1.00 89.25 876 GLY A O 1
ATOM 7258 N N . ASN A 1 877 ? 34.291 -0.401 -12.199 1.00 92.38 877 ASN A N 1
ATOM 7259 C CA . ASN A 1 877 ? 34.773 0.775 -12.938 1.00 92.38 877 ASN A CA 1
ATOM 7260 C C . ASN A 1 877 ? 36.255 0.635 -13.343 1.00 92.38 877 ASN A C 1
ATOM 7262 O O . ASN A 1 877 ? 36.926 1.619 -13.660 1.00 92.38 877 ASN A O 1
ATOM 7266 N N . ILE A 1 878 ? 36.783 -0.590 -13.313 1.00 94.81 878 ILE A N 1
ATOM 7267 C CA . ILE A 1 878 ? 38.118 -0.929 -13.801 1.00 94.81 878 ILE A CA 1
ATOM 7268 C C . ILE A 1 878 ? 37.933 -1.997 -14.871 1.00 94.81 878 ILE A C 1
ATOM 7270 O O . ILE A 1 878 ? 37.473 -3.093 -14.578 1.00 94.81 878 ILE A O 1
ATOM 7274 N N . LEU A 1 879 ? 38.268 -1.684 -16.116 1.00 92.62 879 LEU A N 1
ATOM 7275 C CA . LEU A 1 879 ? 38.183 -2.632 -17.221 1.00 92.62 879 LEU A CA 1
ATOM 7276 C C . LEU A 1 879 ? 39.443 -3.491 -17.305 1.00 92.62 879 LEU A C 1
ATOM 7278 O O . LEU A 1 879 ? 40.535 -2.980 -17.074 1.00 92.62 879 LEU A O 1
ATOM 7282 N N . VAL A 1 880 ? 39.290 -4.763 -17.677 1.00 89.81 880 VAL A N 1
ATOM 7283 C CA . VAL A 1 880 ? 40.380 -5.716 -17.922 1.00 89.81 880 VAL A CA 1
ATOM 7284 C C . VAL A 1 880 ? 40.349 -6.160 -19.385 1.00 89.81 880 VAL A C 1
ATOM 7286 O O . VAL A 1 880 ? 39.341 -6.677 -19.873 1.00 89.81 880 VAL A O 1
ATOM 7289 N N . ASP A 1 881 ? 41.463 -5.969 -20.091 1.00 86.38 881 ASP A N 1
ATOM 7290 C CA . ASP A 1 881 ? 41.622 -6.389 -21.486 1.00 86.38 881 ASP A CA 1
ATOM 7291 C C . ASP A 1 881 ? 43.038 -6.895 -21.763 1.00 86.38 881 ASP A C 1
ATOM 7293 O O . ASP A 1 881 ? 44.011 -6.151 -21.613 1.00 86.38 881 ASP A O 1
ATOM 7297 N N . ARG A 1 882 ? 43.160 -8.164 -22.181 1.00 80.44 882 ARG A N 1
ATOM 7298 C CA . ARG A 1 882 ? 44.434 -8.781 -22.611 1.00 80.44 882 ARG A CA 1
ATOM 7299 C C . ARG A 1 882 ? 45.595 -8.521 -21.634 1.00 80.44 882 ARG A C 1
ATOM 7301 O O . ARG A 1 882 ? 46.681 -8.118 -22.048 1.00 80.44 882 ARG A O 1
ATOM 7308 N N . GLY A 1 883 ? 45.346 -8.690 -20.334 1.00 78.19 883 GLY A N 1
ATOM 7309 C CA . GLY A 1 883 ? 46.344 -8.463 -19.281 1.00 78.19 883 GLY A CA 1
ATOM 7310 C C . GLY A 1 883 ? 46.655 -6.990 -18.974 1.00 78.19 883 GLY A C 1
ATOM 7311 O O . GLY A 1 883 ? 47.654 -6.708 -18.320 1.00 78.19 883 GLY A O 1
ATOM 7312 N N . ASN A 1 884 ? 45.826 -6.041 -19.423 1.00 84.62 884 ASN A N 1
ATOM 7313 C CA . ASN A 1 884 ? 45.890 -4.626 -19.045 1.00 84.62 884 ASN A CA 1
ATOM 7314 C C . ASN A 1 884 ? 44.640 -4.212 -18.262 1.00 84.62 884 ASN A C 1
ATOM 7316 O O . ASN A 1 884 ? 43.576 -4.809 -18.417 1.00 84.62 884 ASN A O 1
ATOM 7320 N N . VAL A 1 885 ? 44.771 -3.145 -17.471 1.00 92.00 885 VAL A N 1
ATOM 7321 C CA . VAL A 1 885 ? 43.680 -2.533 -16.699 1.00 92.00 885 VAL A CA 1
ATOM 7322 C C . VAL A 1 885 ? 43.459 -1.079 -17.083 1.00 92.00 885 VAL A C 1
ATOM 7324 O O . VAL A 1 885 ? 44.430 -0.382 -17.377 1.00 92.00 885 VAL A O 1
ATOM 7327 N N . LEU A 1 886 ? 42.209 -0.610 -17.071 1.00 94.00 886 LEU A N 1
ATOM 7328 C CA . LEU A 1 886 ? 41.865 0.780 -17.382 1.00 94.00 886 LEU A CA 1
ATOM 7329 C C . LEU A 1 886 ? 40.807 1.340 -16.425 1.00 94.00 886 LEU A C 1
ATOM 7331 O O . LEU A 1 886 ? 39.791 0.691 -16.194 1.00 94.00 886 LEU A O 1
ATOM 7335 N N . PHE A 1 887 ? 40.999 2.565 -15.928 1.00 95.06 887 PHE A N 1
ATOM 7336 C CA . PHE A 1 887 ? 39.942 3.302 -15.226 1.00 95.06 887 PHE A CA 1
ATOM 7337 C C . PHE A 1 887 ? 38.872 3.812 -16.194 1.00 95.06 887 PHE A C 1
ATOM 7339 O O . PHE A 1 887 ? 39.195 4.356 -17.257 1.00 95.06 887 PHE A O 1
ATOM 7346 N N . VAL A 1 888 ? 37.606 3.665 -15.793 1.00 90.75 888 VAL A N 1
ATOM 7347 C CA . VAL A 1 888 ? 36.422 4.125 -16.531 1.00 90.75 888 VAL A CA 1
ATOM 7348 C C . VAL A 1 888 ? 35.387 4.783 -15.617 1.00 90.75 888 VAL A C 1
ATOM 7350 O O . VAL A 1 888 ? 35.444 4.649 -14.403 1.00 90.75 888 VAL A O 1
ATOM 7353 N N . ASP A 1 889 ? 34.393 5.428 -16.234 1.00 85.44 889 ASP A N 1
ATOM 7354 C CA . ASP A 1 889 ? 33.241 6.067 -15.580 1.00 85.44 889 ASP A CA 1
ATOM 7355 C C . ASP A 1 889 ? 33.604 7.272 -14.692 1.00 85.44 889 ASP A C 1
ATOM 7357 O O . ASP A 1 889 ? 33.608 7.223 -13.462 1.00 85.44 889 ASP A O 1
ATOM 7361 N N . PHE A 1 890 ? 33.855 8.409 -15.349 1.00 84.25 890 PHE A N 1
ATOM 7362 C CA . PHE A 1 890 ? 34.241 9.669 -14.704 1.00 84.25 890 PHE A CA 1
ATOM 7363 C C . PHE A 1 890 ? 33.027 10.551 -14.349 1.00 84.25 890 PHE A C 1
ATOM 7365 O O . PHE A 1 890 ? 33.173 11.733 -14.039 1.00 84.25 890 PHE A O 1
ATOM 7372 N N . GLY A 1 891 ? 31.809 9.992 -14.354 1.00 73.56 891 GLY A N 1
ATOM 7373 C CA . GLY A 1 891 ? 30.559 10.730 -14.115 1.00 73.56 891 GLY A CA 1
ATOM 7374 C C . GLY A 1 891 ? 30.432 11.361 -12.721 1.00 73.56 891 GLY A C 1
ATOM 7375 O O . GLY A 1 891 ? 29.644 12.287 -12.523 1.00 73.56 891 GLY A O 1
ATOM 7376 N N . LEU A 1 892 ? 31.210 10.884 -11.746 1.00 69.00 892 LEU A N 1
ATOM 7377 C CA . LEU A 1 892 ? 31.320 11.480 -10.409 1.00 69.00 892 LEU A CA 1
ATOM 7378 C C . LEU A 1 892 ? 32.646 12.208 -10.188 1.00 69.00 892 LEU A C 1
ATOM 7380 O O . LEU A 1 892 ? 32.841 12.765 -9.106 1.00 69.00 892 LEU A O 1
ATOM 7384 N N . SER A 1 893 ? 33.548 12.206 -11.171 1.00 74.75 893 SER A N 1
ATOM 7385 C CA . SER A 1 893 ? 34.871 12.808 -11.056 1.00 74.75 893 SER A CA 1
ATOM 7386 C C . SER A 1 893 ? 34.800 14.328 -10.942 1.00 74.75 893 SER A C 1
ATOM 7388 O O . SER A 1 893 ? 33.804 14.963 -11.286 1.00 74.75 893 SER A O 1
ATOM 7390 N N . LEU A 1 894 ? 35.851 14.927 -10.384 1.00 71.19 894 LEU A N 1
ATOM 7391 C CA . LEU A 1 894 ? 35.898 16.368 -10.146 1.00 71.19 894 LEU A CA 1
ATOM 7392 C C . LEU A 1 894 ? 37.212 16.964 -10.624 1.00 71.19 894 LEU A C 1
ATOM 7394 O O . LEU A 1 894 ? 38.282 16.531 -10.192 1.00 71.19 894 LEU A O 1
ATOM 7398 N N . ASP A 1 895 ? 37.066 18.003 -11.438 1.00 63.50 895 ASP A N 1
ATOM 7399 C CA . ASP A 1 895 ? 38.110 18.941 -11.811 1.00 63.50 895 ASP A CA 1
ATOM 7400 C C . ASP A 1 895 ? 38.284 20.011 -10.724 1.00 63.50 895 ASP A C 1
ATOM 7402 O O . ASP A 1 895 ? 37.302 20.599 -10.267 1.00 63.50 895 ASP A O 1
ATOM 7406 N N . PHE A 1 896 ? 39.517 20.240 -10.273 1.00 66.00 896 PHE A N 1
ATOM 7407 C CA . PHE A 1 896 ? 39.831 21.243 -9.251 1.00 66.00 896 PHE A CA 1
ATOM 7408 C C . PHE A 1 896 ? 40.900 22.248 -9.693 1.00 66.00 896 PHE A C 1
ATOM 7410 O O . PHE A 1 896 ? 41.558 22.859 -8.853 1.00 66.00 896 PHE A O 1
ATOM 7417 N N . THR A 1 897 ? 41.070 22.464 -11.000 1.00 61.41 897 THR A N 1
ATOM 7418 C CA . THR A 1 897 ? 41.946 23.532 -11.513 1.00 61.41 897 THR A CA 1
ATOM 7419 C C . THR A 1 897 ? 41.582 24.921 -10.978 1.00 61.41 897 THR A C 1
ATOM 7421 O O . THR A 1 897 ? 42.490 25.728 -10.790 1.00 61.41 897 THR A O 1
ATOM 7424 N N . ASP A 1 898 ? 40.305 25.152 -10.645 1.00 46.84 898 ASP A N 1
ATOM 7425 C CA . ASP A 1 898 ? 39.754 26.466 -10.273 1.00 46.84 898 ASP A CA 1
ATOM 7426 C C . ASP A 1 898 ? 39.602 26.685 -8.750 1.00 46.84 898 ASP A C 1
ATOM 7428 O O . ASP A 1 898 ? 39.127 27.734 -8.311 1.00 46.84 898 ASP A O 1
ATOM 7432 N N . ALA A 1 899 ? 39.993 25.714 -7.914 1.00 50.28 899 ALA A N 1
ATOM 7433 C CA . ALA A 1 899 ? 39.855 25.790 -6.457 1.00 50.28 899 ALA A CA 1
ATOM 7434 C C . ALA A 1 899 ? 41.224 25.932 -5.767 1.00 50.28 899 ALA A C 1
ATOM 7436 O O . ALA A 1 899 ? 42.072 25.046 -5.860 1.00 50.28 899 ALA A O 1
ATOM 7437 N N . ASN A 1 900 ? 41.421 27.013 -5.001 1.00 42.72 900 ASN A N 1
ATOM 7438 C CA . ASN A 1 900 ? 42.616 27.262 -4.173 1.00 42.72 900 ASN A CA 1
ATOM 7439 C C . ASN A 1 900 ? 42.675 26.364 -2.911 1.00 42.72 900 ASN A C 1
ATOM 7441 O O . ASN A 1 900 ? 42.900 26.836 -1.797 1.00 42.72 900 ASN A O 1
ATOM 7445 N N . GLY A 1 901 ? 42.453 25.057 -3.064 1.00 49.19 901 GLY A N 1
ATOM 7446 C CA . GLY A 1 901 ? 42.540 24.083 -1.978 1.00 49.19 901 GLY A CA 1
ATOM 7447 C C . GLY A 1 901 ? 41.975 22.704 -2.334 1.00 49.19 901 GLY A C 1
ATOM 7448 O O . GLY A 1 901 ? 41.045 22.574 -3.123 1.00 49.19 901 GLY A O 1
ATOM 7449 N N . SER A 1 902 ? 42.513 21.665 -1.685 1.00 43.34 902 SER A N 1
ATOM 7450 C CA . SER A 1 902 ? 42.131 20.238 -1.799 1.00 43.34 902 SER A CA 1
ATOM 7451 C C . SER A 1 902 ? 40.682 19.925 -1.358 1.00 43.34 902 SER A C 1
ATOM 7453 O O . SER A 1 902 ? 40.204 18.794 -1.473 1.00 43.34 902 SER A O 1
ATOM 7455 N N . THR A 1 903 ? 39.939 20.920 -0.881 1.00 41.75 903 THR A N 1
ATOM 7456 C CA . THR A 1 903 ? 38.740 20.749 -0.057 1.00 41.75 903 THR A CA 1
ATOM 7457 C C . THR A 1 903 ? 37.514 21.292 -0.792 1.00 41.75 903 THR A C 1
ATOM 7459 O O . THR A 1 903 ? 37.390 22.497 -0.983 1.00 41.75 903 THR A O 1
ATOM 7462 N N . THR A 1 904 ? 36.584 20.420 -1.191 1.00 48.31 904 THR A N 1
ATOM 7463 C CA . THR A 1 904 ? 35.290 20.824 -1.783 1.00 48.31 904 THR A CA 1
ATOM 7464 C C . THR A 1 904 ? 34.122 20.357 -0.922 1.00 48.31 904 THR A C 1
ATOM 7466 O O . THR A 1 904 ? 34.038 19.174 -0.598 1.00 48.31 904 THR A O 1
ATOM 7469 N N . MET A 1 905 ? 33.201 21.277 -0.612 1.00 40.50 905 MET A N 1
ATOM 7470 C CA . MET A 1 905 ? 31.915 21.010 0.039 1.00 40.50 905 MET A CA 1
ATOM 7471 C C . MET A 1 905 ? 30.835 20.779 -1.031 1.00 40.50 905 MET A C 1
ATOM 7473 O O . MET A 1 905 ? 30.204 21.724 -1.494 1.00 40.50 905 MET A O 1
ATOM 7477 N N . SER A 1 906 ? 30.626 19.534 -1.464 1.00 39.28 906 SER A N 1
ATOM 7478 C CA . SER A 1 906 ? 29.473 19.167 -2.304 1.00 39.28 906 SER A CA 1
ATOM 7479 C C . SER A 1 906 ? 28.701 18.031 -1.645 1.00 39.28 906 SER A C 1
ATOM 7481 O O . SER A 1 906 ? 29.318 17.030 -1.281 1.00 39.28 906 SER A O 1
ATOM 7483 N N . MET A 1 907 ? 27.376 18.171 -1.517 1.00 38.22 907 MET A N 1
ATOM 7484 C CA . MET A 1 907 ? 26.498 17.141 -0.947 1.00 38.22 907 MET A CA 1
ATOM 7485 C C . MET A 1 907 ? 26.686 15.782 -1.643 1.00 38.22 907 MET A C 1
ATOM 7487 O O . MET A 1 907 ? 26.828 15.692 -2.865 1.00 38.22 907 MET A O 1
ATOM 7491 N N . VAL A 1 908 ? 26.733 14.731 -0.825 1.00 46.88 908 VAL A N 1
ATOM 7492 C CA . VAL A 1 908 ? 27.127 13.363 -1.177 1.00 46.88 908 VAL A CA 1
ATOM 7493 C C . VAL A 1 908 ? 26.026 12.676 -1.998 1.00 46.88 908 VAL A C 1
ATOM 7495 O O . VAL A 1 908 ? 25.163 11.999 -1.452 1.00 46.88 908 VAL A O 1
ATOM 7498 N N . ASN A 1 909 ? 26.047 12.841 -3.323 1.00 45.19 909 ASN A N 1
ATOM 7499 C CA . ASN A 1 909 ? 25.112 12.170 -4.232 1.00 45.19 909 ASN A CA 1
ATOM 7500 C C . ASN A 1 909 ? 25.797 10.996 -4.950 1.00 45.19 909 ASN A C 1
ATOM 7502 O O . ASN A 1 909 ? 26.540 11.214 -5.907 1.00 45.19 909 ASN A O 1
ATOM 7506 N N . GLY A 1 910 ? 25.483 9.768 -4.522 1.00 52.78 910 GLY A N 1
ATOM 7507 C CA . GLY A 1 910 ? 25.927 8.511 -5.139 1.00 52.78 910 GLY A CA 1
ATOM 7508 C C . GLY A 1 910 ? 27.187 7.943 -4.485 1.00 52.78 910 GLY A C 1
ATOM 7509 O O . GLY A 1 910 ? 28.285 8.445 -4.701 1.00 52.78 910 GLY A O 1
ATOM 7510 N N . MET A 1 911 ? 27.036 6.889 -3.681 1.00 60.25 911 MET A N 1
ATOM 7511 C CA . MET A 1 911 ? 28.166 6.145 -3.119 1.00 60.25 911 MET A CA 1
ATOM 7512 C C . MET A 1 911 ? 27.926 4.650 -3.238 1.00 60.25 911 MET A C 1
ATOM 7514 O O . MET A 1 911 ? 26.825 4.181 -2.959 1.00 60.25 911 MET A O 1
ATOM 7518 N N . THR A 1 912 ? 28.982 3.904 -3.559 1.00 68.88 912 THR A N 1
ATOM 7519 C CA . THR A 1 912 ? 29.023 2.454 -3.359 1.00 68.88 912 THR A CA 1
ATOM 7520 C C . THR A 1 912 ? 29.527 2.195 -1.929 1.00 68.88 912 THR A C 1
ATOM 7522 O O . THR A 1 912 ? 30.715 2.408 -1.674 1.00 68.88 912 THR A O 1
ATOM 7525 N N . PRO A 1 913 ? 28.684 1.764 -0.965 1.00 80.31 913 PRO A N 1
ATOM 7526 C CA . PRO A 1 913 ? 29.037 1.776 0.464 1.00 80.31 913 PRO A CA 1
ATOM 7527 C C . PRO A 1 913 ? 30.293 0.975 0.844 1.00 80.31 913 PRO A C 1
ATOM 7529 O O . PRO A 1 913 ? 30.949 1.304 1.831 1.00 80.31 913 PRO A O 1
ATOM 7532 N N . ARG A 1 914 ? 30.643 -0.052 0.058 1.00 88.38 914 ARG A N 1
ATOM 7533 C CA . ARG A 1 914 ? 31.800 -0.940 0.269 1.00 88.38 914 ARG A CA 1
ATOM 7534 C C . ARG A 1 914 ? 33.153 -0.235 0.110 1.00 88.38 914 ARG A C 1
ATOM 7536 O O . ARG A 1 914 ? 34.035 -0.434 0.937 1.00 88.38 914 ARG A O 1
ATOM 7543 N N . TYR A 1 915 ? 33.290 0.611 -0.911 1.00 92.31 915 TYR A N 1
ATOM 7544 C CA . TYR A 1 915 ? 34.544 1.295 -1.271 1.00 92.31 915 TYR A CA 1
ATOM 7545 C C . TYR A 1 915 ? 34.646 2.703 -0.657 1.00 92.31 915 TYR A C 1
ATOM 7547 O O . TYR A 1 915 ? 35.628 3.412 -0.847 1.00 92.31 915 TYR A O 1
ATOM 7555 N N . CYS A 1 916 ? 33.624 3.121 0.094 1.00 88.56 916 CYS A N 1
ATOM 7556 C CA . CYS A 1 916 ? 33.520 4.455 0.668 1.00 88.56 916 CYS A CA 1
ATOM 7557 C C . CYS A 1 916 ? 34.520 4.684 1.819 1.00 88.56 916 CYS A C 1
ATOM 7559 O O . CYS A 1 916 ? 34.527 3.944 2.809 1.00 88.56 916 CYS A O 1
ATOM 7561 N N . ALA A 1 917 ? 35.326 5.743 1.696 1.00 90.19 917 ALA A N 1
ATOM 7562 C CA . ALA A 1 917 ? 36.324 6.143 2.686 1.00 90.19 917 ALA A CA 1
ATOM 7563 C C . ALA A 1 917 ? 35.707 6.771 3.960 1.00 90.19 917 ALA A C 1
ATOM 7565 O O . ALA A 1 917 ? 34.622 7.358 3.884 1.00 90.19 917 ALA A O 1
ATOM 7566 N N . PRO A 1 918 ? 36.377 6.668 5.127 1.00 89.62 918 PRO A N 1
ATOM 7567 C CA . PRO A 1 918 ? 35.886 7.188 6.401 1.00 89.62 918 PRO A CA 1
ATOM 7568 C C . PRO A 1 918 ? 35.447 8.629 6.440 1.00 89.62 918 PRO A C 1
ATOM 7570 O O . PRO A 1 918 ? 34.295 8.899 6.783 1.00 89.62 918 PRO A O 1
ATOM 7573 N N . GLU A 1 919 ? 36.320 9.516 6.010 1.00 86.81 919 GLU A N 1
ATOM 7574 C CA . GLU A 1 919 ? 36.064 10.943 5.944 1.00 86.81 919 GLU A CA 1
ATOM 7575 C C . GLU A 1 919 ? 34.842 11.246 5.057 1.00 86.81 919 GLU A C 1
ATOM 7577 O O . GLU A 1 919 ? 33.965 12.022 5.424 1.00 86.81 919 GLU A O 1
ATOM 7582 N N . VAL A 1 920 ? 34.678 10.536 3.935 1.00 83.00 920 VAL A N 1
ATOM 7583 C CA . VAL A 1 920 ? 33.568 10.800 3.007 1.00 83.00 920 VAL A CA 1
ATOM 7584 C C . VAL A 1 920 ? 32.232 10.290 3.559 1.00 83.00 920 VAL A C 1
ATOM 7586 O O . VAL A 1 920 ? 31.202 10.938 3.379 1.00 83.00 920 VAL A O 1
ATOM 7589 N N . ALA A 1 921 ? 32.229 9.162 4.274 1.00 81.94 921 ALA A N 1
ATOM 7590 C CA . ALA A 1 921 ? 31.032 8.657 4.947 1.00 81.94 921 ALA A CA 1
ATOM 7591 C C . ALA A 1 921 ? 30.573 9.538 6.120 1.00 81.94 921 ALA A C 1
ATOM 7593 O O . ALA A 1 921 ? 29.389 9.536 6.454 1.00 81.94 921 ALA A O 1
ATOM 7594 N N . LEU A 1 922 ? 31.501 10.274 6.735 1.00 78.94 922 LEU A N 1
ATOM 7595 C CA . LEU A 1 922 ? 31.239 11.249 7.796 1.00 78.94 922 LEU A CA 1
ATOM 7596 C C . LEU A 1 922 ? 30.900 12.648 7.252 1.00 78.94 922 LEU A C 1
ATOM 7598 O O . LEU A 1 922 ? 30.781 13.589 8.028 1.00 78.94 922 LEU A O 1
ATOM 7602 N N . GLN A 1 923 ? 30.702 12.778 5.933 1.00 70.75 923 GLN A N 1
ATOM 7603 C CA . GLN A 1 923 ? 30.446 14.046 5.237 1.00 70.75 923 GLN A CA 1
ATOM 7604 C C . GLN A 1 923 ? 31.584 15.073 5.365 1.00 70.75 923 GLN A C 1
ATOM 7606 O O . GLN A 1 923 ? 31.381 16.264 5.122 1.00 70.75 923 GLN A O 1
ATOM 7611 N N . GLU A 1 924 ? 32.795 14.627 5.695 1.00 72.75 924 GLU A N 1
ATOM 7612 C CA . GLU A 1 924 ? 33.982 15.470 5.653 1.00 72.75 924 GLU A CA 1
ATOM 7613 C C . GLU A 1 924 ? 34.414 15.720 4.195 1.00 72.75 924 GLU A C 1
ATOM 7615 O O . GLU A 1 924 ? 34.056 14.966 3.276 1.00 72.75 924 GLU A O 1
ATOM 7620 N N . PRO A 1 925 ? 35.187 16.789 3.932 1.00 64.06 925 PRO A N 1
ATOM 7621 C CA . PRO A 1 925 ? 35.589 17.126 2.579 1.00 64.06 925 PRO A CA 1
ATOM 7622 C C . PRO A 1 925 ? 36.407 16.028 1.906 1.00 64.06 925 PRO A C 1
ATOM 7624 O O . PRO A 1 925 ? 37.470 15.609 2.366 1.00 64.06 925 PRO A O 1
ATOM 7627 N N . ARG A 1 926 ? 35.933 15.617 0.733 1.00 69.81 926 ARG A N 1
ATOM 7628 C CA . ARG A 1 926 ? 36.595 14.594 -0.065 1.00 69.81 926 ARG A CA 1
ATOM 7629 C C . ARG A 1 926 ? 37.896 15.115 -0.681 1.00 69.81 926 ARG A C 1
ATOM 7631 O O . ARG A 1 926 ? 37.868 16.077 -1.447 1.00 69.81 926 ARG A O 1
ATOM 7638 N N . ASN A 1 927 ? 39.005 14.427 -0.417 1.00 78.50 927 ASN A N 1
ATOM 7639 C CA . ASN A 1 927 ? 40.342 14.740 -0.935 1.00 78.50 927 ASN A CA 1
ATOM 7640 C C . ASN A 1 927 ? 40.928 13.556 -1.751 1.00 78.50 927 ASN A C 1
ATOM 7642 O O . ASN A 1 927 ? 40.273 12.522 -1.905 1.00 78.50 927 ASN A O 1
ATOM 7646 N N . THR A 1 928 ? 42.136 13.691 -2.313 1.00 88.12 928 THR A N 1
ATOM 7647 C CA . THR A 1 928 ? 42.796 12.629 -3.114 1.00 88.12 928 THR A CA 1
ATOM 7648 C C . THR A 1 928 ? 43.033 11.335 -2.326 1.00 88.12 928 THR A C 1
ATOM 7650 O O . THR A 1 928 ? 42.964 10.252 -2.902 1.00 88.12 928 THR A O 1
ATOM 7653 N N . SER A 1 929 ? 43.206 11.410 -1.002 1.00 91.00 929 SER A N 1
ATOM 7654 C CA . SER A 1 929 ? 43.383 10.228 -0.143 1.00 91.00 929 SER A CA 1
ATOM 7655 C C . SER A 1 929 ? 42.120 9.356 -0.021 1.00 91.00 929 SER A C 1
ATOM 7657 O O . SER A 1 929 ? 42.210 8.188 0.362 1.00 91.00 929 SER A O 1
ATOM 7659 N N . SER A 1 930 ? 40.947 9.871 -0.408 1.00 91.25 930 SER A N 1
ATOM 7660 C CA . SER A 1 930 ? 39.720 9.065 -0.507 1.00 91.25 930 SER A CA 1
ATOM 7661 C C . SER A 1 930 ? 39.723 8.119 -1.717 1.00 91.25 930 SER A C 1
ATOM 7663 O O . SER A 1 930 ? 39.170 7.020 -1.642 1.00 91.25 930 SER A O 1
ATOM 7665 N N . ASP A 1 931 ? 40.373 8.510 -2.821 1.00 93.94 931 ASP A N 1
ATOM 7666 C CA . ASP A 1 931 ? 40.603 7.619 -3.965 1.00 93.94 931 ASP A CA 1
ATOM 7667 C C . ASP A 1 931 ? 41.640 6.544 -3.594 1.00 93.94 931 ASP A C 1
ATOM 7669 O O . ASP A 1 931 ? 41.467 5.385 -3.961 1.00 93.9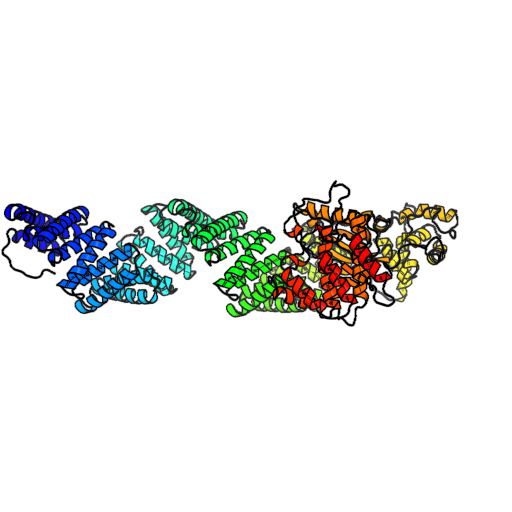4 931 ASP A O 1
ATOM 7673 N N . ILE A 1 932 ? 42.654 6.899 -2.788 1.00 96.62 932 ILE A N 1
ATOM 7674 C CA . ILE A 1 932 ? 43.641 5.950 -2.239 1.00 96.62 932 ILE A CA 1
ATOM 7675 C C . ILE A 1 932 ? 42.959 4.888 -1.375 1.00 96.62 932 ILE A C 1
ATOM 7677 O O . ILE A 1 932 ? 43.213 3.704 -1.564 1.00 96.62 932 ILE A O 1
ATOM 7681 N N . TRP A 1 933 ? 42.044 5.281 -0.484 1.00 96.31 933 TRP A N 1
ATOM 7682 C CA . TRP A 1 933 ? 41.251 4.318 0.287 1.00 96.31 933 TRP A CA 1
ATOM 7683 C C . TRP A 1 933 ? 40.437 3.395 -0.622 1.00 96.31 933 TRP A C 1
ATOM 7685 O O . TRP A 1 933 ? 40.465 2.177 -0.458 1.00 96.31 933 TRP A O 1
ATOM 7695 N N . SER A 1 934 ? 39.722 3.972 -1.594 1.00 95.69 934 SER A N 1
ATOM 7696 C CA . SER A 1 934 ? 38.858 3.214 -2.509 1.00 95.69 934 SER A CA 1
ATOM 7697 C C . SER A 1 934 ? 39.669 2.179 -3.301 1.00 95.69 934 SER A C 1
ATOM 7699 O O . SER A 1 934 ? 39.280 1.014 -3.374 1.00 95.69 934 SER A O 1
ATOM 7701 N N . LEU A 1 935 ? 40.843 2.575 -3.812 1.00 97.25 935 LEU A N 1
ATOM 7702 C CA . LEU A 1 935 ? 41.793 1.671 -4.461 1.00 97.25 935 LEU A CA 1
ATOM 7703 C C . LEU A 1 935 ? 42.376 0.640 -3.479 1.00 97.25 935 LEU A C 1
ATOM 7705 O O . LEU A 1 935 ? 42.602 -0.498 -3.869 1.00 97.25 935 LEU A O 1
ATOM 7709 N N . GLY A 1 936 ? 42.561 0.993 -2.206 1.00 97.00 936 GLY A N 1
ATOM 7710 C CA . GLY A 1 936 ? 43.017 0.074 -1.158 1.00 97.00 936 GLY A CA 1
ATOM 7711 C C . GLY A 1 936 ? 42.023 -1.060 -0.902 1.00 97.00 936 GLY A C 1
ATOM 7712 O O . GLY A 1 936 ? 42.418 -2.213 -0.748 1.00 97.00 936 GLY A O 1
ATOM 7713 N N . VAL A 1 937 ? 40.719 -0.775 -0.938 1.00 96.56 937 VAL A N 1
ATOM 7714 C CA . VAL A 1 937 ? 39.691 -1.827 -0.848 1.00 96.56 937 VAL A CA 1
ATOM 7715 C C . VAL A 1 937 ? 39.761 -2.752 -2.072 1.00 96.56 937 VAL A C 1
ATOM 7717 O O . VAL A 1 937 ? 39.693 -3.968 -1.912 1.00 96.56 937 VAL A O 1
ATOM 7720 N N . VAL A 1 938 ? 39.973 -2.204 -3.276 1.00 96.94 938 VAL A N 1
ATOM 7721 C CA . VAL A 1 938 ? 40.180 -3.000 -4.504 1.00 96.94 938 VAL A CA 1
ATOM 7722 C C . VAL A 1 938 ? 41.446 -3.859 -4.408 1.00 96.94 938 VAL A C 1
ATOM 7724 O O . VAL A 1 938 ? 41.411 -5.042 -4.736 1.00 96.94 938 VAL A O 1
ATOM 7727 N N . PHE A 1 939 ? 42.554 -3.305 -3.912 1.00 95.81 939 PHE A N 1
ATOM 7728 C CA . PHE A 1 939 ? 43.799 -4.046 -3.700 1.00 95.81 939 PHE A CA 1
ATOM 7729 C C . PHE A 1 939 ? 43.609 -5.198 -2.716 1.00 95.81 939 PHE A C 1
ATOM 7731 O O . PHE A 1 939 ? 44.105 -6.292 -2.972 1.00 95.81 939 PHE A O 1
ATOM 7738 N N . MET A 1 940 ? 42.840 -5.000 -1.642 1.00 95.00 940 MET A N 1
ATOM 7739 C CA . MET A 1 940 ? 42.509 -6.082 -0.714 1.00 95.00 940 MET A CA 1
ATOM 7740 C C . MET A 1 940 ? 41.772 -7.223 -1.427 1.00 95.00 940 MET A C 1
ATOM 7742 O O . MET A 1 940 ? 42.138 -8.383 -1.268 1.00 95.00 940 MET A O 1
ATOM 7746 N N . GLU A 1 941 ? 40.789 -6.910 -2.273 1.00 93.62 941 GLU A N 1
ATOM 7747 C CA . GLU A 1 941 ? 40.050 -7.909 -3.060 1.00 93.62 941 GLU A CA 1
ATOM 7748 C C . GLU A 1 941 ? 40.954 -8.666 -4.046 1.00 93.62 941 GLU A C 1
ATOM 7750 O O . GLU A 1 941 ? 40.864 -9.889 -4.160 1.00 93.62 941 GLU A O 1
ATOM 7755 N N . MET A 1 942 ? 41.885 -7.968 -4.700 1.00 92.25 942 MET A N 1
ATOM 7756 C CA . MET A 1 942 ? 42.890 -8.592 -5.566 1.00 92.25 942 MET A CA 1
ATOM 7757 C C . MET A 1 942 ? 43.821 -9.527 -4.779 1.00 92.25 942 MET A C 1
ATOM 7759 O O . MET A 1 942 ? 44.124 -10.627 -5.242 1.00 92.25 942 MET A O 1
ATOM 7763 N N . ILE A 1 943 ? 44.256 -9.121 -3.581 1.00 90.12 943 ILE A N 1
ATOM 7764 C CA . ILE A 1 943 ? 45.108 -9.941 -2.709 1.00 90.12 943 ILE A CA 1
ATOM 7765 C C . ILE A 1 943 ? 44.368 -11.201 -2.262 1.00 90.12 943 ILE A C 1
ATOM 7767 O O . ILE A 1 943 ? 44.946 -12.281 -2.317 1.00 90.12 943 ILE A O 1
ATOM 7771 N N . VAL A 1 944 ? 43.097 -11.091 -1.864 1.00 90.19 944 VAL A N 1
ATOM 7772 C CA . VAL A 1 944 ? 42.260 -12.238 -1.467 1.00 90.19 944 VAL A CA 1
ATOM 7773 C C . VAL A 1 944 ? 42.267 -13.317 -2.554 1.00 90.19 944 VAL A C 1
ATOM 7775 O O . VAL A 1 944 ? 42.526 -14.484 -2.252 1.00 90.19 944 VAL A O 1
ATOM 7778 N N . VAL A 1 945 ? 42.080 -12.920 -3.816 1.00 88.31 945 VAL A N 1
ATOM 7779 C CA . VAL A 1 945 ? 42.116 -13.831 -4.972 1.00 88.31 945 VAL A CA 1
ATOM 7780 C C . VAL A 1 945 ? 43.518 -14.400 -5.209 1.00 88.31 945 VAL A C 1
ATOM 7782 O O . VAL A 1 945 ? 43.664 -15.614 -5.345 1.00 88.31 945 VAL A O 1
ATOM 7785 N N . LEU A 1 946 ? 44.569 -13.568 -5.171 1.00 84.94 946 LEU A N 1
ATOM 7786 C CA . LEU A 1 946 ? 45.965 -14.030 -5.282 1.00 84.94 946 LEU A CA 1
ATOM 7787 C C . LEU A 1 946 ? 46.358 -15.031 -4.184 1.00 84.94 946 LEU A C 1
ATOM 7789 O O . LEU A 1 946 ? 47.231 -15.871 -4.390 1.00 84.94 946 LEU A O 1
ATOM 7793 N N . LYS A 1 947 ? 45.708 -14.951 -3.022 1.00 84.88 947 LYS A N 1
ATOM 7794 C CA . LYS A 1 947 ? 45.894 -15.831 -1.864 1.00 84.88 947 LYS A CA 1
ATOM 7795 C C . LYS A 1 947 ? 45.023 -17.096 -1.928 1.00 84.88 947 LYS A C 1
ATOM 7797 O O . LYS A 1 947 ? 44.991 -17.867 -0.969 1.00 84.88 947 LYS A O 1
ATOM 7802 N N . GLY A 1 948 ? 44.315 -17.326 -3.037 1.00 84.00 948 GLY A N 1
ATOM 7803 C CA . GLY A 1 948 ? 43.470 -18.507 -3.250 1.00 84.00 948 GLY A CA 1
ATOM 7804 C C . GLY A 1 948 ? 42.159 -18.495 -2.476 1.00 84.00 948 GLY A C 1
ATOM 7805 O O . GLY A 1 948 ? 41.563 -19.549 -2.255 1.00 84.00 948 GLY A O 1
ATOM 7806 N N . LYS A 1 949 ? 41.704 -17.318 -2.044 1.00 87.19 949 LYS A N 1
ATOM 7807 C CA . LYS A 1 949 ? 40.408 -17.119 -1.393 1.00 87.19 949 LYS A CA 1
ATOM 7808 C C . LYS A 1 949 ? 39.468 -16.370 -2.334 1.00 87.19 949 LYS A C 1
ATOM 7810 O O . LYS A 1 949 ? 39.891 -15.686 -3.256 1.00 87.19 949 LYS A O 1
ATOM 7815 N N . THR A 1 950 ? 38.168 -16.492 -2.097 1.00 88.81 950 THR A N 1
ATOM 7816 C CA . THR A 1 950 ? 37.151 -15.790 -2.890 1.00 88.81 950 THR A CA 1
ATOM 7817 C C . THR A 1 950 ? 36.732 -14.489 -2.213 1.00 88.81 950 THR A C 1
ATOM 7819 O O . THR A 1 950 ? 36.841 -14.342 -0.998 1.00 88.81 950 THR A O 1
ATOM 7822 N N . ILE A 1 951 ? 36.153 -13.551 -2.963 1.00 89.81 951 ILE A N 1
ATOM 7823 C CA . ILE A 1 951 ? 35.580 -12.332 -2.364 1.00 89.81 951 ILE A CA 1
ATOM 7824 C C . ILE A 1 951 ? 34.445 -12.672 -1.378 1.00 89.81 951 ILE A C 1
ATOM 7826 O O . ILE A 1 951 ? 34.317 -12.046 -0.329 1.00 89.81 951 ILE A O 1
ATOM 7830 N N . GLN A 1 952 ? 33.683 -13.741 -1.639 1.00 88.69 952 GLN A N 1
ATOM 7831 C CA . GLN A 1 952 ? 32.681 -14.260 -0.696 1.00 88.69 952 GLN A CA 1
ATOM 7832 C C . GLN A 1 952 ? 33.298 -14.720 0.635 1.00 88.69 952 GLN A C 1
ATOM 7834 O O . GLN A 1 952 ? 32.664 -14.593 1.683 1.00 88.69 952 GLN A O 1
ATOM 7839 N N . TYR A 1 953 ? 34.528 -15.246 0.611 1.00 90.69 953 TYR A N 1
ATOM 7840 C CA . TYR A 1 953 ? 35.262 -15.603 1.823 1.00 90.69 953 TYR A CA 1
ATOM 7841 C C . TYR A 1 953 ? 35.550 -14.368 2.676 1.00 90.69 953 TYR A C 1
ATOM 7843 O O . TYR A 1 953 ? 35.237 -14.367 3.865 1.00 90.69 953 TYR A O 1
ATOM 7851 N N . MET A 1 954 ? 36.066 -13.303 2.056 1.00 91.69 954 MET A N 1
ATOM 7852 C CA . MET A 1 954 ? 36.282 -12.014 2.715 1.00 91.69 954 MET A CA 1
ATOM 7853 C C . MET A 1 954 ? 34.975 -11.467 3.310 1.00 91.69 954 MET A C 1
ATOM 7855 O O . MET A 1 954 ? 34.927 -11.126 4.490 1.00 91.69 954 MET A O 1
ATOM 7859 N N . ASP A 1 955 ? 33.882 -11.467 2.544 1.00 90.75 955 ASP A N 1
ATOM 7860 C CA . ASP A 1 955 ? 32.583 -10.965 3.015 1.00 90.75 955 ASP A CA 1
ATOM 7861 C C . ASP A 1 955 ? 32.055 -11.751 4.221 1.00 90.75 955 ASP A C 1
ATOM 7863 O O . ASP A 1 955 ? 31.506 -11.175 5.167 1.00 90.75 955 ASP A O 1
ATOM 7867 N N . LYS A 1 956 ? 32.231 -13.077 4.208 1.00 92.25 956 LYS A N 1
ATOM 7868 C CA . LYS A 1 956 ? 31.875 -13.945 5.333 1.00 92.25 956 LYS A CA 1
ATOM 7869 C C . LYS A 1 956 ? 32.762 -13.668 6.545 1.00 92.25 956 LYS A C 1
ATOM 7871 O O . LYS A 1 956 ? 32.234 -13.572 7.651 1.00 92.25 956 LYS A O 1
ATOM 7876 N N . PHE A 1 957 ? 34.069 -13.501 6.340 1.00 94.75 957 PHE A N 1
ATOM 7877 C CA . PHE A 1 957 ? 35.021 -13.215 7.408 1.00 94.75 957 PHE A CA 1
ATOM 7878 C C . PHE A 1 957 ? 34.640 -11.934 8.161 1.00 94.75 957 PHE A C 1
ATOM 7880 O O . PHE A 1 957 ? 34.435 -11.978 9.375 1.00 94.75 957 PHE A O 1
ATOM 7887 N N . PHE A 1 958 ? 34.426 -10.824 7.445 1.00 94.00 958 PHE A N 1
ATOM 7888 C CA . PHE A 1 958 ? 34.077 -9.526 8.042 1.00 94.00 958 PHE A CA 1
ATOM 7889 C C . PHE A 1 958 ? 32.731 -9.532 8.781 1.00 94.00 958 PHE A C 1
ATOM 7891 O O . PHE A 1 958 ? 32.564 -8.820 9.769 1.00 94.00 958 PHE A O 1
ATOM 7898 N N . ARG A 1 959 ? 31.767 -10.360 8.355 1.00 92.75 959 ARG A N 1
ATOM 7899 C CA . ARG A 1 959 ? 30.479 -10.524 9.058 1.00 92.75 959 ARG A CA 1
ATOM 7900 C C . ARG A 1 959 ? 30.575 -11.385 10.320 1.00 92.75 959 ARG A C 1
ATOM 7902 O O . ARG A 1 959 ? 29.658 -11.357 11.139 1.00 92.75 959 ARG A O 1
ATOM 7909 N N . GLN A 1 960 ? 31.647 -12.158 10.479 1.00 93.75 960 GLN A N 1
ATOM 7910 C CA . GLN A 1 960 ? 31.851 -13.066 11.613 1.00 93.75 960 GLN A CA 1
ATOM 7911 C C . GLN A 1 960 ? 32.835 -12.517 12.657 1.00 93.75 960 GLN A C 1
ATOM 7913 O O . GLN A 1 960 ? 32.750 -12.909 13.819 1.00 93.75 960 GLN A O 1
ATOM 7918 N N . HIS A 1 961 ? 33.694 -11.575 12.266 1.00 90.75 961 HIS A N 1
ATOM 7919 C CA . HIS A 1 961 ? 34.805 -11.054 13.067 1.00 90.75 961 HIS A CA 1
ATOM 7920 C C . HIS A 1 961 ? 34.665 -9.555 13.386 1.00 90.75 961 HIS A C 1
ATOM 7922 O O . HIS A 1 961 ? 33.865 -8.835 12.772 1.00 90.75 961 HIS A O 1
ATOM 7928 N N . GLY A 1 962 ? 35.434 -9.071 14.368 1.00 91.69 962 GLY A N 1
ATOM 7929 C CA . GLY A 1 962 ? 35.397 -7.680 14.835 1.00 91.69 962 GLY A CA 1
ATOM 7930 C C . GLY A 1 962 ? 33.985 -7.166 15.171 1.00 91.69 962 GLY A C 1
ATOM 7931 O O . GLY A 1 962 ? 33.234 -7.791 15.920 1.00 91.69 962 GLY A O 1
ATOM 7932 N N . SER A 1 963 ? 33.600 -6.019 14.598 1.00 88.25 963 SER A N 1
ATOM 7933 C CA . SER A 1 963 ? 32.281 -5.384 14.788 1.00 88.25 963 SER A CA 1
ATOM 7934 C C . SER A 1 963 ? 31.136 -6.055 14.014 1.00 88.25 963 SER A C 1
ATOM 7936 O O . SER A 1 963 ? 29.991 -5.606 14.106 1.00 88.25 963 SER A O 1
ATOM 7938 N N . ARG A 1 964 ? 31.426 -7.115 13.240 1.00 88.50 964 ARG A N 1
ATOM 7939 C CA . ARG A 1 964 ? 30.496 -7.856 12.361 1.00 88.50 964 ARG A CA 1
ATOM 7940 C C . ARG A 1 964 ? 29.860 -7.028 11.240 1.00 88.50 964 ARG A C 1
ATOM 7942 O O . ARG A 1 964 ? 28.959 -7.502 10.546 1.00 88.50 964 ARG A O 1
ATOM 7949 N N . GLN A 1 965 ? 30.318 -5.794 11.045 1.00 86.94 965 GLN A N 1
ATOM 7950 C CA . GLN A 1 965 ? 29.912 -4.961 9.919 1.00 86.94 965 GLN A CA 1
ATOM 7951 C C . GLN A 1 965 ? 30.641 -5.412 8.650 1.00 86.94 965 GLN A C 1
ATOM 7953 O O . GLN A 1 965 ? 31.821 -5.758 8.691 1.00 86.94 965 GLN A O 1
ATOM 7958 N N . ALA A 1 966 ? 29.934 -5.386 7.518 1.00 82.50 966 ALA A N 1
ATOM 7959 C CA . ALA A 1 966 ? 30.449 -5.903 6.250 1.00 82.50 966 ALA A CA 1
ATOM 7960 C C . ALA A 1 966 ? 31.502 -4.990 5.593 1.00 82.50 966 ALA A C 1
ATOM 7962 O O . ALA A 1 966 ? 32.367 -5.478 4.874 1.00 82.50 966 ALA A O 1
ATOM 7963 N N . CYS A 1 967 ? 31.442 -3.673 5.818 1.00 87.50 967 CYS A N 1
ATOM 7964 C CA . CYS A 1 967 ? 32.398 -2.736 5.229 1.00 87.50 967 CYS A CA 1
ATOM 7965 C C . CYS A 1 967 ? 33.658 -2.607 6.095 1.00 87.50 967 CYS A C 1
ATOM 7967 O O . CYS A 1 967 ? 33.558 -2.392 7.306 1.00 87.50 967 CYS A O 1
ATOM 7969 N N . ILE A 1 968 ? 34.830 -2.606 5.447 1.00 91.12 968 ILE A N 1
ATOM 7970 C CA . ILE A 1 968 ? 36.148 -2.439 6.090 1.00 91.12 968 ILE A CA 1
ATOM 7971 C C . ILE A 1 968 ? 36.179 -1.212 7.005 1.00 91.12 968 ILE A C 1
ATOM 7973 O O . ILE A 1 968 ? 36.576 -1.294 8.163 1.00 91.12 968 ILE A O 1
ATOM 7977 N N . ARG A 1 969 ? 35.684 -0.075 6.506 1.00 91.31 969 ARG A N 1
ATOM 7978 C CA . ARG A 1 969 ? 35.652 1.196 7.237 1.00 91.31 969 ARG A CA 1
ATOM 7979 C C . ARG A 1 969 ? 35.000 1.090 8.620 1.00 91.31 969 ARG A C 1
ATOM 7981 O O . ARG A 1 969 ? 35.427 1.743 9.565 1.00 91.31 969 ARG A O 1
ATOM 7988 N N . THR A 1 970 ? 33.919 0.326 8.712 1.00 89.94 970 THR A N 1
ATOM 7989 C CA . THR A 1 970 ? 33.118 0.159 9.934 1.00 89.94 970 THR A CA 1
ATOM 7990 C C . THR A 1 970 ? 33.586 -1.017 10.790 1.00 89.94 970 THR A C 1
ATOM 7992 O O . THR A 1 970 ? 33.012 -1.273 11.849 1.00 89.94 970 THR A O 1
ATOM 7995 N N . ASN A 1 971 ? 34.608 -1.746 10.336 1.00 92.00 971 ASN A N 1
ATOM 7996 C CA . ASN A 1 971 ? 35.138 -2.927 11.000 1.00 92.00 971 ASN A CA 1
ATOM 7997 C C . ASN A 1 971 ? 36.682 -2.993 10.923 1.00 92.00 971 ASN A C 1
ATOM 7999 O O . ASN A 1 971 ? 37.236 -3.937 10.357 1.00 92.00 971 ASN A O 1
ATOM 8003 N N . PRO A 1 972 ? 37.398 -1.999 11.488 1.00 87.88 972 PRO A N 1
ATOM 8004 C CA . PRO A 1 972 ? 38.863 -1.959 11.450 1.00 87.88 972 PRO A CA 1
ATOM 8005 C C . PRO A 1 972 ? 39.510 -3.107 12.239 1.00 87.88 972 PRO A C 1
ATOM 8007 O O . PRO A 1 972 ? 40.616 -3.523 11.916 1.00 87.88 972 PRO A O 1
ATOM 8010 N N . ILE A 1 973 ? 38.814 -3.650 13.245 1.00 89.62 973 ILE A N 1
ATOM 8011 C CA . ILE A 1 973 ? 39.291 -4.798 14.028 1.00 89.62 973 ILE A CA 1
ATOM 8012 C C . ILE A 1 973 ? 39.334 -6.051 13.148 1.00 89.62 973 ILE A C 1
ATOM 8014 O O . ILE A 1 973 ? 40.384 -6.680 13.048 1.00 89.62 973 ILE A O 1
ATOM 8018 N N . ALA A 1 974 ? 38.242 -6.362 12.436 1.00 92.81 974 ALA A N 1
ATOM 8019 C CA . ALA A 1 974 ? 38.237 -7.495 11.513 1.00 92.81 974 ALA A CA 1
ATOM 8020 C C . ALA A 1 974 ? 39.234 -7.307 10.364 1.00 92.81 974 ALA A C 1
ATOM 8022 O O . ALA A 1 974 ? 39.787 -8.290 9.894 1.00 92.81 974 ALA A O 1
ATOM 8023 N N . LEU A 1 975 ? 39.504 -6.071 9.922 1.00 93.00 975 LEU A N 1
ATOM 8024 C CA . LEU A 1 975 ? 40.547 -5.816 8.924 1.00 93.00 975 LEU A CA 1
ATOM 8025 C C . LEU A 1 975 ? 41.927 -6.278 9.411 1.00 93.00 975 LEU A C 1
ATOM 8027 O O . LEU A 1 975 ? 42.634 -6.940 8.658 1.00 93.00 975 LEU A O 1
ATOM 8031 N N . LEU A 1 976 ? 42.305 -5.947 10.649 1.00 91.44 976 LEU A N 1
ATOM 8032 C CA . LEU A 1 976 ? 43.592 -6.359 11.219 1.00 91.44 976 LEU A CA 1
ATOM 8033 C C . LEU A 1 976 ? 43.679 -7.882 11.378 1.00 91.44 976 LEU A C 1
ATOM 8035 O O . LEU A 1 976 ? 44.688 -8.478 11.009 1.00 91.44 976 LEU A O 1
ATOM 8039 N N . GLU A 1 977 ? 42.608 -8.508 11.872 1.00 92.81 977 GLU A N 1
ATOM 8040 C CA . GLU A 1 977 ? 42.513 -9.969 11.995 1.00 92.81 977 GLU A CA 1
ATOM 8041 C C . GLU A 1 977 ? 42.609 -10.655 10.624 1.00 92.81 977 GLU A C 1
ATOM 8043 O O . GLU A 1 977 ? 43.322 -11.644 10.470 1.00 92.81 977 GLU A O 1
ATOM 8048 N N . PHE A 1 978 ? 41.946 -10.097 9.608 1.00 93.81 978 PHE A N 1
ATOM 8049 C CA . PHE A 1 978 ? 41.951 -10.639 8.253 1.00 93.81 978 PHE A CA 1
ATOM 8050 C C . PHE A 1 978 ? 43.313 -10.499 7.571 1.00 93.81 978 PHE A C 1
ATOM 8052 O O . PHE A 1 978 ? 43.759 -11.425 6.899 1.00 93.81 978 PHE A O 1
ATOM 8059 N N . ILE A 1 979 ? 43.998 -9.364 7.756 1.00 91.12 979 ILE A N 1
ATOM 8060 C CA . ILE A 1 979 ? 45.365 -9.170 7.251 1.00 91.12 979 ILE A CA 1
ATOM 8061 C C . ILE A 1 979 ? 46.301 -10.211 7.873 1.00 91.12 979 ILE A C 1
ATOM 8063 O O . ILE A 1 979 ? 47.015 -10.880 7.130 1.00 91.12 979 ILE A O 1
ATOM 8067 N N . ALA A 1 980 ? 46.239 -10.412 9.194 1.00 89.56 980 ALA A N 1
ATOM 8068 C CA . ALA A 1 980 ? 47.047 -11.422 9.879 1.00 89.56 980 ALA A CA 1
ATOM 8069 C C . ALA A 1 980 ? 46.757 -12.849 9.371 1.00 89.56 980 ALA A C 1
ATOM 8071 O O . ALA A 1 980 ? 47.672 -13.660 9.226 1.00 89.56 980 ALA A O 1
ATOM 8072 N N . GLU A 1 981 ? 45.496 -13.160 9.047 1.00 90.88 981 GLU A N 1
ATOM 8073 C CA . GLU A 1 981 ? 45.142 -14.440 8.429 1.00 90.88 981 GLU A CA 1
ATOM 8074 C C . GLU A 1 981 ? 45.762 -14.590 7.030 1.00 90.88 981 GLU A C 1
ATOM 8076 O O . GLU A 1 981 ? 46.370 -15.618 6.723 1.00 90.88 981 GLU A O 1
ATOM 8081 N N . LEU A 1 982 ? 45.649 -13.564 6.180 1.00 88.25 982 LEU A N 1
ATOM 8082 C CA . LEU A 1 982 ? 46.190 -13.586 4.817 1.00 88.25 982 LEU A CA 1
ATOM 8083 C C . LEU A 1 982 ? 47.727 -13.610 4.781 1.00 88.25 982 LEU A C 1
ATOM 8085 O O . LEU A 1 982 ? 48.302 -14.198 3.859 1.00 88.25 982 LEU A O 1
ATOM 8089 N N . GLU A 1 983 ? 48.401 -13.019 5.771 1.00 86.69 983 GLU A N 1
ATOM 8090 C CA . GLU A 1 983 ? 49.856 -13.122 5.947 1.00 86.69 983 GLU A CA 1
ATOM 8091 C C . GLU A 1 983 ? 50.305 -14.572 6.167 1.00 86.69 983 GLU A C 1
ATOM 8093 O O . GLU A 1 983 ? 51.365 -14.963 5.673 1.00 86.69 983 GLU A O 1
ATOM 8098 N N . GLY A 1 984 ? 49.477 -15.380 6.843 1.00 81.38 984 GLY A N 1
ATOM 8099 C CA . GLY A 1 984 ? 49.719 -16.804 7.095 1.00 81.38 984 GLY A CA 1
ATOM 8100 C C . GLY A 1 984 ? 49.477 -17.723 5.892 1.00 81.38 984 GLY A C 1
ATOM 8101 O O . GLY A 1 984 ? 49.804 -18.908 5.952 1.00 81.38 984 GLY A O 1
ATOM 8102 N N . ILE A 1 985 ? 48.917 -17.205 4.794 1.00 77.31 985 ILE A N 1
ATOM 8103 C CA . ILE A 1 985 ? 48.514 -17.976 3.612 1.00 77.31 985 ILE A CA 1
ATOM 8104 C C . ILE A 1 985 ? 49.374 -17.516 2.420 1.00 77.31 985 ILE A C 1
ATOM 8106 O O . ILE A 1 985 ? 49.082 -16.501 1.811 1.00 77.31 985 ILE A O 1
ATOM 8110 N N . GLY A 1 986 ? 50.447 -18.212 2.034 1.00 63.44 986 GLY A N 1
ATOM 8111 C CA . GLY A 1 986 ? 51.148 -17.967 0.750 1.00 63.44 986 GLY A CA 1
ATOM 8112 C C . GLY A 1 986 ? 52.505 -17.234 0.802 1.00 63.44 986 GLY A C 1
ATOM 8113 O O . GLY A 1 986 ? 53.122 -17.107 1.852 1.00 63.44 986 GLY A O 1
ATOM 8114 N N . ASP A 1 987 ? 53.008 -16.813 -0.367 1.00 64.31 987 ASP A N 1
ATOM 8115 C CA . ASP A 1 987 ? 54.412 -16.433 -0.620 1.00 64.31 987 ASP A CA 1
ATOM 8116 C C . ASP A 1 987 ? 54.796 -14.976 -0.247 1.00 64.31 987 ASP A C 1
ATOM 8118 O O . ASP A 1 987 ? 53.965 -14.064 -0.228 1.00 64.31 987 ASP A O 1
ATOM 8122 N N . LEU A 1 988 ? 56.096 -14.749 0.012 1.00 59.66 988 LEU A N 1
ATOM 8123 C CA . LEU A 1 988 ? 56.707 -13.448 0.365 1.00 59.66 988 LEU A CA 1
ATOM 8124 C C . LEU A 1 988 ? 56.314 -12.267 -0.557 1.00 59.66 988 LEU A C 1
ATOM 8126 O O . LEU A 1 988 ? 56.084 -11.176 -0.029 1.00 59.66 988 LEU A O 1
ATOM 8130 N N . PRO A 1 989 ? 56.209 -12.423 -1.896 1.00 62.81 989 PRO A N 1
ATOM 8131 C CA . PRO A 1 989 ? 55.776 -11.344 -2.784 1.00 62.81 989 PRO A CA 1
ATOM 8132 C C . PRO A 1 989 ? 54.370 -10.830 -2.460 1.00 62.81 989 PRO A C 1
ATOM 8134 O O . PRO A 1 989 ? 54.178 -9.625 -2.323 1.00 62.81 989 PRO A O 1
ATOM 8137 N N . SER A 1 990 ? 53.393 -11.718 -2.255 1.00 65.19 990 SER A N 1
ATOM 8138 C CA . SER A 1 990 ? 52.001 -11.319 -2.006 1.00 65.19 990 SER A CA 1
ATOM 8139 C C . SER A 1 990 ? 51.824 -10.569 -0.673 1.00 65.19 990 SER A C 1
ATOM 8141 O O . SER A 1 990 ? 50.912 -9.755 -0.542 1.00 65.19 990 SER A O 1
ATOM 8143 N N . ASN A 1 991 ? 52.728 -10.778 0.293 1.00 75.94 991 ASN A N 1
ATOM 8144 C CA . ASN A 1 991 ? 52.751 -10.031 1.559 1.00 75.94 991 ASN A CA 1
ATOM 8145 C C . ASN A 1 991 ? 53.251 -8.584 1.397 1.00 75.94 991 ASN A C 1
ATOM 8147 O O . ASN A 1 991 ? 52.875 -7.718 2.182 1.00 75.94 991 ASN A O 1
ATOM 8151 N N . ARG A 1 992 ? 54.028 -8.271 0.349 1.00 81.25 992 ARG A N 1
ATOM 8152 C CA . ARG A 1 992 ? 54.430 -6.880 0.063 1.00 81.25 992 ARG A CA 1
ATOM 8153 C C . ARG A 1 992 ? 53.229 -6.017 -0.338 1.00 81.25 992 ARG A C 1
ATOM 8155 O O . ARG A 1 992 ? 53.105 -4.889 0.132 1.00 81.25 992 ARG A O 1
ATOM 8162 N N . ALA A 1 993 ? 52.304 -6.577 -1.122 1.00 86.38 993 ALA A N 1
ATOM 8163 C CA . ALA A 1 993 ? 51.065 -5.897 -1.496 1.00 86.38 993 ALA A CA 1
ATOM 8164 C C . ALA A 1 993 ? 50.123 -5.660 -0.302 1.00 86.38 993 ALA A C 1
ATOM 8166 O O . ALA A 1 993 ? 49.446 -4.629 -0.254 1.00 86.38 993 ALA A O 1
ATOM 8167 N N . LEU A 1 994 ? 50.115 -6.564 0.689 1.00 88.06 994 LEU A N 1
ATOM 8168 C CA . LEU A 1 994 ? 49.383 -6.369 1.948 1.00 88.06 994 LEU A CA 1
ATOM 8169 C C . LEU A 1 994 ? 49.890 -5.139 2.707 1.00 88.06 994 LEU A C 1
ATOM 8171 O O . LEU A 1 994 ? 49.072 -4.340 3.154 1.00 88.06 994 LEU A O 1
ATOM 8175 N N . GLY A 1 995 ? 51.211 -4.935 2.770 1.00 88.12 995 GLY A N 1
ATOM 8176 C CA . GLY A 1 995 ? 51.811 -3.766 3.420 1.00 88.12 995 GLY A CA 1
ATOM 8177 C C . GLY A 1 995 ? 51.365 -2.436 2.801 1.00 88.12 995 GLY A C 1
ATOM 8178 O O . GLY A 1 995 ? 50.938 -1.532 3.520 1.00 88.12 995 GLY A O 1
ATOM 8179 N N . TRP A 1 996 ? 51.375 -2.326 1.467 1.00 92.06 996 TRP A N 1
ATOM 8180 C CA . TRP A 1 996 ? 50.834 -1.144 0.780 1.00 92.06 996 TRP A CA 1
ATOM 8181 C C . TRP A 1 996 ? 49.346 -0.955 1.074 1.00 92.06 996 TRP A C 1
ATOM 8183 O O . TRP A 1 996 ? 48.909 0.138 1.430 1.00 92.06 996 TRP A O 1
ATOM 8193 N N . THR A 1 997 ? 48.571 -2.036 0.979 1.00 93.94 997 THR A N 1
ATOM 8194 C CA . THR A 1 997 ? 47.118 -2.001 1.178 1.00 93.94 997 THR A CA 1
ATOM 8195 C C . THR A 1 997 ? 46.748 -1.582 2.602 1.00 93.94 997 THR A C 1
ATOM 8197 O O . THR A 1 997 ? 45.819 -0.800 2.795 1.00 93.94 997 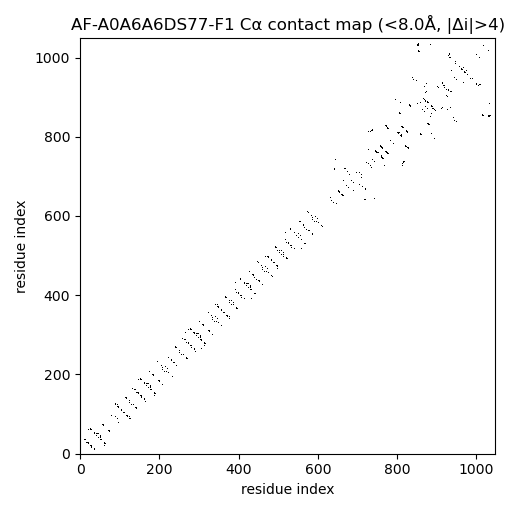THR A O 1
ATOM 8200 N N . GLN A 1 998 ? 47.510 -2.026 3.603 1.00 93.12 998 GLN A N 1
ATOM 8201 C CA . GLN A 1 998 ? 47.331 -1.626 4.997 1.00 93.12 998 GLN A CA 1
ATOM 8202 C C . GLN A 1 998 ? 47.548 -0.118 5.188 1.00 93.12 998 GLN A C 1
ATOM 8204 O O . GLN A 1 998 ? 46.744 0.530 5.855 1.00 93.12 998 GLN A O 1
ATOM 8209 N N . GLN A 1 999 ? 48.580 0.459 4.561 1.00 93.88 999 GLN A N 1
ATOM 8210 C CA . GLN A 1 999 ? 48.826 1.908 4.600 1.00 93.88 999 GLN A CA 1
ATOM 8211 C C . GLN A 1 999 ? 47.720 2.704 3.890 1.00 93.88 999 GLN A C 1
ATOM 8213 O O . GLN A 1 999 ? 47.340 3.787 4.335 1.00 93.88 999 GLN A O 1
ATOM 8218 N N . MET A 1 1000 ? 47.166 2.166 2.800 1.00 96.38 1000 MET A N 1
ATOM 8219 C CA . MET A 1 1000 ? 46.056 2.786 2.064 1.00 96.38 1000 MET A CA 1
ATOM 8220 C C . MET A 1 1000 ? 44.737 2.775 2.857 1.00 96.38 1000 MET A C 1
ATOM 8222 O O . MET A 1 1000 ? 43.923 3.684 2.695 1.00 96.38 1000 MET A O 1
ATOM 8226 N N . LEU A 1 1001 ? 44.533 1.777 3.723 1.00 95.56 1001 LEU A N 1
ATOM 8227 C CA . LEU A 1 1001 ? 43.319 1.572 4.525 1.00 95.56 1001 LEU A CA 1
ATOM 8228 C C . LEU A 1 1001 ? 43.417 2.139 5.958 1.00 95.56 1001 LEU A C 1
ATOM 8230 O O . LEU A 1 1001 ? 42.659 1.735 6.843 1.00 95.56 1001 LEU A O 1
ATOM 8234 N N . LEU A 1 1002 ? 44.313 3.102 6.203 1.00 92.44 1002 LEU A N 1
ATOM 8235 C CA . LEU A 1 1002 ? 44.368 3.836 7.472 1.00 92.44 1002 LEU A CA 1
ATOM 8236 C C . LEU A 1 1002 ? 43.149 4.754 7.638 1.00 92.44 1002 LEU A C 1
ATOM 8238 O O . LEU A 1 1002 ? 42.763 5.476 6.716 1.00 92.44 1002 LEU A O 1
ATOM 8242 N N . ILE A 1 1003 ? 42.543 4.756 8.830 1.00 88.88 1003 ILE A N 1
ATOM 8243 C CA . ILE A 1 1003 ? 41.387 5.618 9.132 1.00 88.88 1003 ILE A CA 1
ATOM 8244 C C . ILE A 1 1003 ? 41.776 7.095 9.020 1.00 88.88 1003 ILE A C 1
ATOM 8246 O O . ILE A 1 1003 ? 41.062 7.868 8.383 1.00 88.88 1003 ILE A O 1
ATOM 8250 N N . GLU A 1 1004 ? 42.936 7.464 9.562 1.00 88.06 1004 GLU A N 1
ATOM 8251 C CA . GLU A 1 1004 ? 43.487 8.814 9.475 1.00 88.06 1004 GLU A CA 1
ATOM 8252 C C . GLU A 1 1004 ? 43.977 9.106 8.054 1.00 88.06 1004 GLU A C 1
ATOM 8254 O O . GLU A 1 1004 ? 45.045 8.673 7.621 1.00 88.06 1004 GLU A O 1
ATOM 8259 N N . HIS A 1 1005 ? 43.177 9.868 7.313 1.00 88.19 1005 HIS A N 1
ATOM 8260 C CA . HIS A 1 1005 ? 43.387 10.101 5.888 1.00 88.19 1005 HIS A CA 1
ATOM 8261 C C . HIS A 1 1005 ? 44.709 10.835 5.563 1.00 88.19 1005 HIS A C 1
ATOM 8263 O O . HIS A 1 1005 ? 45.218 10.715 4.452 1.00 88.19 1005 HIS A O 1
ATOM 8269 N N . GLN A 1 1006 ? 45.284 11.577 6.520 1.00 86.81 1006 GLN A N 1
ATOM 8270 C CA . GLN A 1 1006 ? 46.564 12.293 6.377 1.00 86.81 1006 GLN A CA 1
ATOM 8271 C C . GLN A 1 1006 ? 47.784 11.361 6.391 1.00 86.81 1006 GLN A C 1
ATOM 8273 O O . GLN A 1 1006 ? 48.841 11.740 5.895 1.00 86.81 1006 GLN A O 1
ATOM 8278 N N . LEU A 1 1007 ? 47.638 10.157 6.951 1.00 90.62 1007 LEU A N 1
ATOM 8279 C CA . LEU A 1 1007 ? 48.706 9.159 7.038 1.00 90.62 1007 LEU A CA 1
ATOM 8280 C C . LEU A 1 1007 ? 48.741 8.217 5.828 1.00 90.62 1007 LEU A C 1
ATOM 8282 O O . LEU A 1 1007 ? 49.678 7.434 5.685 1.00 90.62 1007 LEU A O 1
ATOM 8286 N N . ARG A 1 1008 ? 47.723 8.268 4.961 1.00 94.25 1008 ARG A N 1
ATOM 8287 C CA . ARG A 1 1008 ? 47.681 7.456 3.740 1.00 94.25 1008 ARG A CA 1
ATOM 8288 C C . ARG A 1 1008 ? 48.736 7.953 2.742 1.00 94.25 1008 ARG A C 1
ATOM 8290 O O . ARG A 1 1008 ? 48.942 9.164 2.634 1.00 94.25 1008 ARG A O 1
ATOM 8297 N N . PRO A 1 1009 ? 49.365 7.056 1.963 1.00 95.44 1009 PRO A N 1
ATOM 8298 C CA . PRO A 1 1009 ? 50.306 7.458 0.925 1.00 95.44 1009 PRO A CA 1
ATOM 8299 C C . PRO A 1 1009 ? 49.608 8.289 -0.158 1.00 95.44 1009 PRO A C 1
ATOM 8301 O O . PRO A 1 1009 ? 48.415 8.122 -0.427 1.00 95.44 1009 PRO A O 1
ATOM 8304 N N . THR A 1 1010 ? 50.361 9.155 -0.833 1.00 94.75 1010 THR A N 1
ATOM 8305 C CA . THR A 1 1010 ? 49.898 9.753 -2.090 1.00 94.75 1010 THR A CA 1
ATOM 8306 C C . THR A 1 1010 ? 49.977 8.714 -3.209 1.00 94.75 1010 THR A C 1
ATOM 8308 O O . THR A 1 1010 ? 50.723 7.735 -3.107 1.00 94.75 1010 THR A O 1
ATOM 8311 N N . ALA A 1 1011 ? 49.235 8.919 -4.302 1.00 93.50 1011 ALA A N 1
ATOM 8312 C CA . ALA A 1 1011 ? 49.304 8.021 -5.456 1.00 93.50 1011 ALA A CA 1
ATOM 8313 C C . ALA A 1 1011 ? 50.739 7.913 -6.004 1.00 93.50 1011 ALA A C 1
ATOM 8315 O O . ALA A 1 1011 ? 51.187 6.815 -6.321 1.00 93.50 1011 ALA A O 1
ATOM 8316 N N . SER A 1 1012 ? 51.484 9.025 -6.002 1.00 92.25 1012 SER A N 1
ATOM 8317 C CA . SER A 1 1012 ? 52.884 9.054 -6.432 1.00 92.25 1012 SER A CA 1
ATOM 8318 C C . SER A 1 1012 ? 53.819 8.294 -5.486 1.00 92.25 1012 SER A C 1
ATOM 8320 O O . SER A 1 1012 ? 54.596 7.451 -5.932 1.00 92.25 1012 SER A O 1
ATOM 8322 N N . SER A 1 1013 ? 53.700 8.480 -4.161 1.00 93.38 1013 SER A N 1
ATOM 8323 C CA . SER A 1 1013 ? 54.524 7.711 -3.213 1.00 93.38 1013 SER A CA 1
ATOM 8324 C C . SER A 1 1013 ? 54.211 6.211 -3.256 1.00 93.38 1013 SER A C 1
ATOM 8326 O O . SER A 1 1013 ? 55.114 5.386 -3.115 1.00 93.38 1013 SER A O 1
ATOM 8328 N N . LEU A 1 1014 ? 52.940 5.853 -3.480 1.00 94.25 1014 LEU A N 1
ATOM 8329 C CA . LEU A 1 1014 ? 52.509 4.468 -3.668 1.00 94.25 1014 LEU A CA 1
ATOM 8330 C C . LEU A 1 1014 ? 53.113 3.872 -4.948 1.00 94.25 1014 LEU A C 1
ATOM 8332 O O . LEU A 1 1014 ? 53.737 2.814 -4.887 1.00 94.25 1014 LEU A O 1
ATOM 8336 N N . ALA A 1 1015 ? 52.981 4.559 -6.087 1.00 90.25 1015 ALA A N 1
ATOM 8337 C CA . ALA A 1 1015 ? 53.544 4.119 -7.362 1.00 90.25 1015 ALA A CA 1
ATOM 8338 C C . ALA A 1 1015 ? 55.072 3.958 -7.283 1.00 90.25 1015 ALA A C 1
ATOM 8340 O O . ALA A 1 1015 ? 55.603 2.922 -7.689 1.00 90.25 1015 ALA A O 1
ATOM 8341 N N . ALA A 1 1016 ? 55.776 4.923 -6.683 1.00 87.81 1016 ALA A N 1
ATOM 8342 C CA . ALA A 1 1016 ? 57.220 4.859 -6.469 1.00 87.81 1016 ALA A CA 1
ATOM 8343 C C . ALA A 1 1016 ? 57.637 3.653 -5.607 1.00 87.81 1016 ALA A C 1
ATOM 8345 O O . ALA A 1 1016 ? 58.595 2.959 -5.952 1.00 87.81 1016 ALA A O 1
ATOM 8346 N N . SER A 1 1017 ? 56.899 3.357 -4.529 1.00 88.94 1017 SER A N 1
ATOM 8347 C CA . SER A 1 1017 ? 57.160 2.192 -3.669 1.00 88.94 1017 SER A CA 1
ATOM 8348 C C . SER A 1 1017 ? 56.976 0.863 -4.413 1.00 88.94 1017 SER A C 1
ATOM 8350 O O . SER A 1 1017 ? 57.802 -0.041 -4.275 1.00 88.94 1017 SER A O 1
ATOM 8352 N N . ILE A 1 1018 ? 55.941 0.762 -5.253 1.00 87.75 1018 ILE A N 1
ATOM 8353 C CA . ILE A 1 1018 ? 55.682 -0.424 -6.083 1.00 87.75 1018 ILE A CA 1
ATOM 8354 C C . ILE A 1 1018 ? 56.791 -0.622 -7.128 1.00 87.75 1018 ILE A C 1
ATOM 8356 O O . ILE A 1 1018 ? 57.273 -1.739 -7.326 1.00 87.75 1018 ILE A O 1
ATOM 8360 N N . ILE A 1 1019 ? 57.243 0.459 -7.768 1.00 81.56 1019 ILE A N 1
ATOM 8361 C CA . ILE A 1 1019 ? 58.290 0.418 -8.801 1.00 81.56 1019 ILE A CA 1
ATOM 8362 C C . ILE A 1 1019 ? 59.663 0.079 -8.211 1.00 81.56 1019 ILE A C 1
ATOM 8364 O O . ILE A 1 1019 ? 60.403 -0.694 -8.818 1.00 81.56 1019 ILE A O 1
ATOM 8368 N N . ALA A 1 1020 ? 60.010 0.623 -7.040 1.00 79.19 1020 ALA A N 1
ATOM 8369 C CA . ALA A 1 1020 ? 61.284 0.335 -6.378 1.00 79.19 1020 ALA A CA 1
ATOM 8370 C C . ALA A 1 1020 ? 61.468 -1.175 -6.146 1.00 79.19 1020 ALA A C 1
ATOM 8372 O O . ALA A 1 1020 ? 62.516 -1.731 -6.466 1.00 79.19 1020 ALA A O 1
ATOM 8373 N N . ILE A 1 1021 ? 60.404 -1.858 -5.718 1.00 75.12 1021 ILE A N 1
ATOM 8374 C CA . ILE A 1 1021 ? 60.401 -3.310 -5.504 1.00 75.12 1021 ILE A CA 1
ATOM 8375 C C . ILE A 1 1021 ? 60.582 -4.098 -6.811 1.00 75.12 1021 ILE A C 1
ATOM 8377 O O . ILE A 1 1021 ? 61.249 -5.132 -6.805 1.00 75.12 1021 ILE A O 1
ATOM 8381 N N . ASN A 1 1022 ? 60.061 -3.606 -7.938 1.00 68.88 1022 ASN A N 1
ATOM 8382 C CA . ASN A 1 1022 ? 60.272 -4.248 -9.241 1.00 68.88 1022 ASN A CA 1
ATOM 8383 C C . ASN A 1 1022 ? 61.721 -4.171 -9.730 1.00 68.88 1022 ASN A C 1
ATOM 8385 O O . ASN A 1 1022 ? 62.144 -5.049 -10.475 1.00 68.88 1022 ASN A O 1
ATOM 8389 N N . LYS A 1 1023 ? 62.483 -3.145 -9.325 1.00 62.69 1023 LYS A N 1
ATOM 8390 C CA . LYS A 1 1023 ? 63.904 -3.000 -9.687 1.00 62.69 1023 LYS A CA 1
ATOM 8391 C C . LYS A 1 1023 ? 64.825 -3.917 -8.872 1.00 62.69 1023 LYS A C 1
ATOM 8393 O O . LYS A 1 1023 ? 65.915 -4.237 -9.332 1.00 62.69 1023 LYS A O 1
ATOM 8398 N N . GLU A 1 1024 ? 64.390 -4.356 -7.691 1.00 60.47 1024 GLU A N 1
ATOM 8399 C CA . GLU A 1 1024 ? 65.165 -5.219 -6.786 1.00 60.47 1024 GLU A CA 1
ATOM 8400 C C . GLU A 1 1024 ? 65.004 -6.730 -7.073 1.00 60.47 1024 GLU A C 1
ATOM 8402 O O . GLU A 1 1024 ? 65.784 -7.535 -6.565 1.00 60.47 1024 GLU A O 1
ATOM 8407 N N . GLY A 1 1025 ? 64.011 -7.140 -7.874 1.00 54.75 1025 GLY A N 1
ATOM 8408 C CA . GLY A 1 1025 ? 63.671 -8.548 -8.124 1.00 54.75 1025 GLY A CA 1
ATOM 8409 C C . GLY A 1 1025 ? 64.047 -9.048 -9.524 1.00 54.75 1025 GLY A C 1
ATOM 8410 O O . GLY A 1 1025 ? 63.396 -8.710 -10.509 1.00 54.75 1025 GLY A O 1
ATOM 8411 N N . GLY A 1 1026 ? 65.055 -9.919 -9.626 1.00 46.09 1026 GLY A N 1
ATOM 8412 C CA . GLY A 1 1026 ? 65.348 -10.665 -10.854 1.00 46.09 1026 GLY A CA 1
ATOM 8413 C C . GLY A 1 1026 ? 64.368 -11.827 -11.073 1.00 46.09 1026 GLY A C 1
ATOM 8414 O O . GLY A 1 1026 ? 64.436 -12.826 -10.362 1.00 46.09 1026 GLY A O 1
ATOM 8415 N N . GLY A 1 1027 ? 63.496 -11.716 -12.084 1.00 50.25 1027 GLY A N 1
ATOM 8416 C CA . GLY A 1 1027 ? 62.634 -12.796 -12.596 1.00 50.25 1027 GLY A CA 1
ATOM 8417 C C . GLY A 1 1027 ? 61.151 -12.702 -12.195 1.00 50.25 1027 GLY A C 1
ATOM 8418 O O . GLY A 1 1027 ? 60.849 -12.446 -11.037 1.00 50.25 1027 GLY A O 1
ATOM 8419 N N . ASN A 1 1028 ? 60.254 -12.903 -13.178 1.00 49.88 1028 ASN A N 1
ATOM 8420 C CA . ASN A 1 1028 ? 58.782 -13.127 -13.197 1.00 49.88 1028 ASN A CA 1
ATOM 8421 C C . ASN A 1 1028 ? 57.876 -12.709 -11.998 1.00 49.88 1028 ASN A C 1
ATOM 8423 O O . ASN A 1 1028 ? 56.794 -13.263 -11.821 1.00 49.88 1028 ASN A O 1
ATOM 8427 N N . THR A 1 1029 ? 58.280 -11.741 -11.170 1.00 54.50 1029 THR A N 1
ATOM 8428 C CA . THR A 1 1029 ? 57.642 -11.348 -9.893 1.00 54.50 1029 THR A CA 1
ATOM 8429 C C . THR A 1 1029 ? 57.235 -9.869 -9.850 1.00 54.50 1029 THR A C 1
ATOM 8431 O O . THR A 1 1029 ? 57.066 -9.294 -8.777 1.00 54.50 1029 THR A O 1
ATOM 8434 N N . GLY A 1 1030 ? 57.069 -9.240 -11.017 1.00 69.25 1030 GLY A N 1
ATOM 8435 C CA . GLY A 1 1030 ? 56.771 -7.813 -11.129 1.00 69.25 1030 GLY A CA 1
ATOM 8436 C C . GLY A 1 1030 ? 55.340 -7.437 -10.720 1.00 69.25 1030 GLY A C 1
ATOM 8437 O O . GLY A 1 1030 ? 54.371 -8.071 -11.133 1.00 69.25 1030 GLY A O 1
ATOM 8438 N N . PHE A 1 1031 ? 55.208 -6.354 -9.956 1.00 81.19 1031 PHE A N 1
ATOM 8439 C CA . PHE A 1 1031 ? 53.948 -5.685 -9.611 1.00 81.19 1031 PHE A CA 1
ATOM 8440 C C . PHE A 1 1031 ? 53.520 -4.619 -10.626 1.00 81.19 1031 PHE A C 1
ATOM 8442 O O . PHE A 1 1031 ? 52.456 -4.026 -10.481 1.00 81.19 1031 PHE A O 1
ATOM 8449 N N . CYS A 1 1032 ? 54.336 -4.369 -11.652 1.00 78.88 1032 CYS A N 1
ATOM 8450 C CA . CYS A 1 1032 ? 53.995 -3.525 -12.795 1.00 78.88 1032 CYS A CA 1
ATOM 8451 C C . CYS A 1 1032 ? 53.970 -4.380 -14.058 1.00 78.88 1032 CYS A C 1
ATOM 8453 O O . CYS A 1 1032 ? 54.827 -5.245 -14.242 1.00 78.88 1032 CYS A O 1
ATOM 8455 N N . GLY A 1 1033 ? 53.032 -4.087 -14.958 1.00 72.00 1033 GLY A N 1
ATOM 8456 C CA . GLY A 1 1033 ? 53.104 -4.596 -16.323 1.00 72.00 1033 GLY A CA 1
ATOM 8457 C C . GLY A 1 1033 ? 54.313 -4.013 -17.059 1.00 72.00 1033 GLY A C 1
ATOM 8458 O O . GLY A 1 1033 ? 54.846 -2.969 -16.673 1.00 72.00 1033 GLY A O 1
ATOM 8459 N N . ILE A 1 1034 ? 54.716 -4.649 -18.163 1.00 70.25 1034 ILE A N 1
ATOM 8460 C CA . ILE A 1 1034 ? 55.800 -4.175 -19.051 1.00 70.25 1034 ILE A CA 1
ATOM 8461 C C . ILE A 1 1034 ? 55.571 -2.710 -19.472 1.00 70.25 1034 ILE A C 1
ATOM 8463 O O . ILE A 1 1034 ? 56.513 -1.933 -19.582 1.00 70.25 1034 ILE A O 1
ATOM 8467 N N . CYS A 1 1035 ? 54.305 -2.309 -19.612 1.00 69.31 1035 CYS A N 1
ATOM 8468 C CA . CYS A 1 1035 ? 53.858 -0.950 -19.912 1.00 69.31 1035 CYS A CA 1
ATOM 8469 C C . CYS A 1 1035 ? 54.241 0.126 -18.884 1.00 69.31 1035 CYS A C 1
ATOM 8471 O O . CYS A 1 1035 ? 54.143 1.309 -19.191 1.00 69.31 1035 CYS A O 1
ATOM 8473 N N . CYS A 1 1036 ? 54.616 -0.265 -17.667 1.00 70.62 1036 CYS A N 1
ATOM 8474 C CA . CYS A 1 1036 ? 54.890 0.633 -16.546 1.00 70.62 1036 CYS A CA 1
ATOM 8475 C C . CYS A 1 1036 ? 56.232 0.335 -15.856 1.00 70.62 1036 CYS A C 1
ATOM 8477 O O . CYS A 1 1036 ? 56.536 0.944 -14.831 1.00 70.62 1036 CYS A O 1
ATOM 8479 N N . ALA A 1 1037 ? 57.004 -0.627 -16.376 1.00 59.59 1037 ALA A N 1
ATOM 8480 C CA . ALA A 1 1037 ? 58.267 -1.083 -15.794 1.00 59.59 1037 ALA A CA 1
ATOM 8481 C C . ALA A 1 1037 ? 59.493 -0.290 -16.290 1.00 59.59 1037 ALA A C 1
ATOM 8483 O O . ALA A 1 1037 ? 60.496 -0.227 -15.579 1.00 59.59 1037 ALA A O 1
ATOM 8484 N N . PHE A 1 1038 ? 59.404 0.348 -17.461 1.00 56.59 1038 PHE A N 1
ATOM 8485 C CA . PHE A 1 1038 ? 60.468 1.161 -18.052 1.00 56.59 1038 PHE A CA 1
ATOM 8486 C C . PHE A 1 1038 ? 60.055 2.637 -18.024 1.00 56.59 1038 PHE A C 1
ATOM 8488 O O . PHE A 1 1038 ? 59.022 3.005 -18.578 1.00 56.59 1038 PHE A O 1
ATOM 8495 N N . LEU A 1 1039 ? 60.824 3.461 -17.309 1.00 45.38 1039 LEU A N 1
ATOM 8496 C CA . LEU A 1 1039 ? 60.739 4.919 -17.413 1.00 45.38 1039 LEU A CA 1
ATOM 8497 C C . LEU A 1 1039 ? 61.365 5.331 -18.750 1.00 45.38 1039 LEU A C 1
ATOM 8499 O O . LEU A 1 1039 ? 62.358 4.734 -19.156 1.00 45.38 1039 LEU A O 1
ATOM 8503 N N . GLU A 1 1040 ? 60.763 6.318 -19.409 1.00 42.03 1040 GLU A N 1
ATOM 8504 C CA . GLU A 1 1040 ? 61.225 6.931 -20.655 1.00 42.03 1040 GLU A CA 1
ATOM 8505 C C . GLU A 1 1040 ? 62.663 7.464 -20.529 1.00 42.03 1040 GLU A C 1
ATOM 8507 O O . GLU A 1 1040 ? 62.881 8.598 -20.119 1.00 42.03 1040 GLU A O 1
ATOM 8512 N N . GLU A 1 1041 ? 63.640 6.653 -20.919 1.00 37.06 1041 GLU A N 1
ATOM 8513 C CA . GLU A 1 1041 ? 64.857 7.093 -21.600 1.00 37.06 1041 GLU A CA 1
ATOM 8514 C C . GLU A 1 1041 ? 65.042 6.129 -22.787 1.00 37.06 1041 GLU A C 1
ATOM 8516 O O . GLU A 1 1041 ? 64.905 4.918 -22.624 1.00 37.06 1041 GLU A O 1
ATOM 8521 N N . ASP A 1 1042 ? 65.282 6.690 -23.975 1.00 35.88 1042 ASP A N 1
ATOM 8522 C CA . ASP A 1 1042 ? 65.480 6.031 -25.279 1.00 35.88 1042 ASP A CA 1
ATOM 8523 C C . ASP A 1 1042 ? 64.241 5.538 -26.049 1.00 35.88 1042 ASP A C 1
ATOM 8525 O O . ASP A 1 1042 ? 64.028 4.346 -26.217 1.00 35.88 1042 ASP A O 1
ATOM 8529 N N . PHE A 1 1043 ? 63.495 6.477 -26.643 1.00 32.56 1043 PHE A N 1
ATOM 8530 C CA . PHE A 1 1043 ? 63.107 6.394 -28.064 1.00 32.56 1043 PHE A CA 1
ATOM 8531 C C . PHE A 1 1043 ? 63.041 7.814 -28.640 1.00 32.56 1043 PHE A C 1
ATOM 8533 O O . PHE A 1 1043 ? 61.979 8.413 -28.807 1.00 32.56 1043 PHE A O 1
ATOM 8540 N N . SER A 1 1044 ? 64.220 8.375 -28.901 1.00 30.56 1044 SER A N 1
ATOM 8541 C CA . SER A 1 1044 ? 64.387 9.383 -29.940 1.00 30.56 1044 SER A CA 1
ATOM 8542 C C . SER A 1 1044 ? 64.185 8.732 -31.312 1.00 30.56 1044 SER A C 1
ATOM 8544 O O . SER A 1 1044 ? 64.520 7.565 -31.507 1.00 30.56 1044 SER A O 1
ATOM 8546 N N . ASP A 1 1045 ? 63.608 9.506 -32.233 1.00 37.69 1045 ASP A N 1
ATOM 8547 C CA . ASP A 1 1045 ? 63.598 9.331 -33.689 1.00 37.69 1045 ASP A CA 1
ATOM 8548 C C . ASP A 1 1045 ? 64.277 8.060 -34.232 1.00 37.69 1045 ASP A C 1
ATOM 8550 O O . ASP A 1 1045 ? 65.497 8.009 -34.383 1.00 37.69 1045 ASP A O 1
ATOM 8554 N N . SER A 1 1046 ? 63.490 7.063 -34.642 1.00 30.58 1046 SER A N 1
ATOM 8555 C CA . SER A 1 1046 ? 63.753 6.357 -35.903 1.00 30.58 1046 SER A CA 1
ATOM 8556 C C . SER A 1 1046 ? 62.635 5.396 -36.308 1.00 30.58 1046 SER A C 1
ATOM 8558 O O . SER A 1 1046 ? 62.149 4.602 -35.510 1.00 30.58 1046 SER A O 1
ATOM 8560 N N . ALA A 1 1047 ? 62.370 5.449 -37.615 1.00 28.14 1047 ALA A N 1
ATOM 8561 C CA . ALA A 1 1047 ? 61.761 4.441 -38.479 1.00 28.14 1047 ALA A CA 1
ATOM 8562 C C . ALA A 1 1047 ? 60.232 4.471 -38.653 1.00 28.14 1047 ALA A C 1
ATOM 8564 O O . ALA A 1 1047 ? 59.463 3.904 -37.881 1.00 28.14 1047 ALA A O 1
ATOM 8565 N N . ASP A 1 1048 ? 59.845 5.103 -39.769 1.00 35.12 1048 ASP A N 1
ATOM 8566 C CA . ASP A 1 1048 ? 58.863 4.568 -40.713 1.00 35.12 1048 ASP A CA 1
ATOM 8567 C C . ASP A 1 1048 ? 58.925 3.028 -40.794 1.00 35.12 1048 ASP A C 1
ATOM 8569 O O . ASP A 1 1048 ? 60.000 2.486 -41.059 1.00 35.12 1048 ASP A O 1
ATOM 8573 N N . GLU A 1 1049 ? 57.777 2.362 -40.632 1.00 32.41 1049 GLU A N 1
ATOM 8574 C CA . GLU A 1 1049 ? 57.319 1.208 -41.435 1.00 32.41 1049 GLU A CA 1
ATOM 8575 C C . GLU A 1 1049 ? 55.818 0.943 -41.231 1.00 32.41 1049 GLU A C 1
ATOM 8577 O O . GLU A 1 1049 ? 55.369 0.813 -40.066 1.00 32.41 1049 GLU A O 1
#

Secondary structure (DSSP, 8-state):
---------TTHHHHHHHHHHHHTT-HHHHHHHHHHHHHHHHHHH-TTSHHHHHHHHHHHHHHHHTT-HHHHHHHHHHHHHHHHHHT-TT-HHHHHHHHHHHHHHHHTT-HHHHHHHHHHHHHHHHHHT-TTSHHHHHHHHHHHHHHHHTT-HHHHHHHHHHHHHHHHHHT-TTSHHHHHHHHHHHHHHHHTT-HHHHHHHHHHHHHHHHHHT-TT-HHHHHHHHHHHHHHHHTT-HHHHHHHHHHHHHHHHHHH-TT-HHHHHHHHHHHHHHHHTT-HHHHHHHHHHHHHHHHHHH-TT-HHHHHHHHHHHHHHHHTT-HHHHHHHHHHHHHHHHHHH-TTSHHHHHHHHHHHHHHHHTT-HHHHHHHHHHHHHHHHHHT-TT-HHHHHHHHHHHHHHHHTT-HHHHHHHHHHHHHHHHHHT-TT-HHHHHHHHHHHHHHHHTT-HHHHHHHHHHHHHHHHHHT-TTSHHHHHHHHHHHHHHHHTT-HHHHHHHHHHHHHHHHHHH-TT-HHHHHHHHHHHHHHHHTT-HHHHHHHHHHHHHHHHHHT-TT-HHHHHHHHHHHHHHHHTT-HHHHHHHHHHHHHHHHHHH-TTSHHHHHHHHHHHHHHHHSS----TTSHHHHHHHHHHHTT---SS-PPPPPHHHHHHHHHHHHHH-TTGGG-HHHHHHHHHTT-GGGHHHHHHTT--GGGPSPPTTTS-TTS-HHHHHHHHHHGGGG--TTGGGSSSTT--EEE--TTSPPSEEEEEEEEE-SSEEEEEEEETTT--EEEEEEEEHHHHSSTTTHHHHHHHHHHHHHHTT---TTBPEEEEEEE-SSEEEEEEE---SEEHHHHHHH--TTS-GGGGGHHHHHHHHHHHHHHTTEE----SGGGEEEETTEEEE---TT-EE-TT-SSS-B--------TTT--HHHHTTPPB-HHHHHHHHHHHHHHHHHHHTT--HHHHHHHHHHSTT--SSGGG-HHHHHHHHHHHHTSS-HHHHHHHHHHHHHT-SSGGGSPPHHHHHHHHHHHHHH--SS--SS-HHHHS-S----S----

Nearest PDB structures (foldseek):
  7ai4-assembly1_A  TM=8.372E-01  e=7.795E-09  Homo sapiens
  6fv0-assembly1_A  TM=8.337E-01  e=1.037E-07  Mus musculus
  6swu-assembly1_B  TM=7.064E-01  e=1.280E-08  Mus musculus
  6swu-assembly2_D  TM=6.670E-01  e=9.991E-09  Mus musculus
  6swu-assembly3_E  TM=6.970E-01  e=2.793E-08  Mus musculus

Organism: NCBI:txid1314779

Foldseek 3Di:
DDDDDDDDDDLVVLQVVLVVCVVVVVLVSSLVSLVVSLVRCCVPPNCLDPSSLVSLLSNLVSCVSVVVLVVSLVSLVSSLVSCCVPPNQLDLVSLVSLQSNLVSCVSVVVLVSSLVSLVSSLVSCCVPPNLLDLSNLSSLQSNLVSCVSVVVLVSSLVSLVSSLVSCCVPVNLLDLVNLVSLQSNLVSCVSVVVLVSSLVSLVSSLVSCCVPVNCLDPSNLVSLQSNLVSCVSVVVLVSSLVSLVSSLVSCCVPVNLLDLSNLVSLQSNLVSCVSVVVLVSSLVSLVSSLVSCCVPPNLLDPSNLVSLQSNLVSCVSVVVLVSSLVSLVSSLVSCCVPVNLLDLSNLVSLQSNLVSCVSVVVLPSSLVSLVSSLVSCCVVPNCLDPSNLVSLLSNLVSCVSVVVLVVSLVSLVSSLVSCCVPVNQLDLVSLVSLQSNLVSCVSLVVLVSSLVSLVSSLVSCCVVVNCLDPSNLVSLQSNLVSCVSVVVLVSSLVSLVSSLVSCCVPPNDQDPVSLVSLLSNLVSCVSVVVLVVSLVSLVVSLVSCCVPVNCLDPVNLLSLLSNLVSCVSVVVLVVSLVSLVSSLVSCCVPPNCPDPSNVSSVVSNVVSVVVVPDDDDDPCLLVVLVVVLCVLVDDPDDDDAADALVRLLSNLVSCCVVPVLCSQASLLCVLCVNVVNNVCVVVCVVVPNHLLCPPDALVRDDPVDDSVSSVSSNVRSRSHPDQLSQQQNDLQGEEEEAEPVGDRQWDFDAWQDDDSFWTWTWIQGNRNRDIWIKIKGFPVCLPDPPNVLLVVLVVQQSVLLSPDDDPQAKHWRYWYHYPTITMTIIDDDFPAFQVVVLQPFFLVPCLLLLQAQLLVLVSLVSCVVQQKAQQADDRRQWGDHPSGIHGHDSSVMDHCPPPPDQFDQDPDDDDDQQLAAQCVVVSHTDGSLSSLSSVLSVLVSSLCRNLRHHVVRLQVQCCVDAPNDRHCNVGVRSVVVVLVVSVVGDDPLSNLSSVLSVLSNDNPSVSRDHSVRSSVSLLVVQVVDDDSRHSHDPSRNDDDDDDDDDDDD

InterPro domains:
  IPR000719 Protein kinase domain [PF00069] (746-1014)
  IPR000719 Protein kinase domain [PS50011] (746-1021)
  IPR000719 Protein kinase domain [SM00220] (746-1020)
  IPR008271 Serine/threonine-protein kinase, active site [PS00108] (868-880)
  IPR011009 Protein kinase-like domain superfamily [SSF56112] (746-1016)
  IPR011990 Tetratricopeptide-like helical domain superfamily [G3DSA:1.25.40.10] (12-201)
  IPR011990 Tetratricopeptide-like helical domain superfamily [G3DSA:1.25.40.10] (237-425)
  IPR011990 Tetratricopeptide-like helical domain superfamily [G3DSA:1.25.40.10] (430-615)
  IPR011990 Tetratricopeptide-like helical domain superfamily [SSF48452] (17-124)
  IPR011990 Tetratricopeptide-like helical domain superfamily [SSF48452] (383-501)
  IPR011990 Tetratricopeptide-like helical domain superfamily [SSF48452] (467-586)
  IPR019734 Tetratricopeptide repeat [SM00028] (11-44)
  IPR019734 Tetratricopeptide repeat [SM00028] (53-86)
  IPR019734 Tetratricopeptide repeat [SM00028] (95-128)
  IPR019734 Tetratricopeptide repeat [SM00028] (134-170)
  IPR019734 Tetratricopeptide repeat [SM00028] (179-212)
  IPR019734 Tetratricopeptide repeat [SM00028] (221-254)
  IPR019734 Tetratricopeptide repeat [SM00028] (263-296)
  IPR019734 Tetratricopeptide repeat [SM00028] (302-338)
  IPR019734 Tetratricopeptide repeat [SM00028] (344-380)